Protein AF-A0AAV1K6T8-F1 (afdb_monomer)

Organism: NCBI:txid213953

Radius of gyration: 81.94 Å; Cα contacts (8 Å, |Δi|>4): 92; chains: 1; bounding box: 242×142×249 Å

pLDDT: mean 72.68, std 22.2, range [26.58, 96.88]

Sequence (950 aa):
MTSAAKLQKDKFYGSAPRLTPRPTATSAARAARNATNRSLTTPATQKSPSRTTSSLLKTKCEAHHNLLKSELTNDVNVNNLQKKHKSKLNAVEMRSLRKMCGVTMADRKRNEEIRNMAGLKDDLITKIDKGVLRWFGHVERMSEDRMVKKIYSAKVNIKRCRESDRKKSEPSSRVSSRPQTPKSLQSGLSRTPRIPSRPSTPANLSQKITTTPSRPNTPHRSSLPRPKNPTALKSSPRNQTLLENNKSSKDSNNDPEDIATIYSTKQREFHHMKKELDMKQQAILEMFNNLQRLQDRMAKEGISGKGEGISKQELVILNVTDWAAEEVSQLCYNAQPSVEGAGEIINTMMPIDENIISQWDAKVSNLSENYADLCLQAFTARQEIIDWVKDIIAKQDAINEEDLTRITAYNTQGLELCDLLRELKNRADESVHGISLLLKKACQERGLLISVGESLVKELARLRQDIELHSAVTKEFNAISAAESETAKALEDTRRELEEERISKATMKEKLATTELQLRQARTRINKMDRQLREAEASITSLTVTVKSLEDQSRQKEVQLEARARKLRESLKTGEMTNNQIMQQRDALENELSKLREQLERNMIENKTTIQDLNNQLRDLKSALEAERKKTQEEMELKNMFEESYRDSLNTIEELKTQIVELEKNKPNPDLPTEREMDLRAELIATKDTLRITEEEVISCKREKVRFLETLTKIAESENKMSMQQKLAAELLNKEEIMSKMQTQIRELNKSIKLNEQKVIEYEHYIRALQTYGQYSSNSQEESNGATYQDLQQEIMQLRMGLLEAVHKNEELSELLMQKEQQLEQQDKTSRAQARVIKVREELINMLKNKESEQSRELTSLQQDLEQRMRIVDEVNKQIAAKADEIQELFSTLENKQQQIHRLEKIVLALEEQQRRAQAQRTRHEEKIAALEHELAAGGNRRDRKFLFF

Solvent-accessible surface area (backbone atoms only — not comparable to full-atom values): 57962 Å² total; per-residue (Å²): 132,81,89,82,85,88,80,91,80,92,87,80,87,83,89,88,86,88,86,84,87,83,83,86,80,85,82,91,79,81,86,86,83,85,88,79,88,89,82,90,87,86,89,84,88,85,88,85,77,89,77,57,70,66,58,62,50,18,55,50,44,49,52,53,54,50,50,53,47,54,59,64,53,72,83,41,78,70,92,68,71,46,72,72,52,52,54,50,50,51,55,52,51,51,51,51,50,26,64,74,68,74,47,66,79,86,72,68,71,52,72,66,60,51,32,54,67,33,61,47,90,65,52,74,65,57,59,44,53,59,44,52,52,50,51,50,58,46,48,71,71,44,58,71,84,42,66,72,38,46,60,70,68,52,82,75,87,74,88,70,87,77,85,78,83,87,78,88,80,85,89,80,84,87,84,89,88,85,88,85,83,90,86,90,83,89,86,80,91,88,89,87,81,85,89,86,87,90,90,91,85,89,88,87,88,83,89,89,88,87,88,88,91,87,86,88,88,85,82,89,81,90,82,87,86,89,88,88,85,82,91,92,86,90,84,88,90,88,91,87,77,90,85,87,85,88,86,86,79,86,82,91,80,93,72,88,68,55,64,60,55,52,49,58,46,53,50,49,51,49,55,49,54,48,55,52,46,53,53,51,50,52,52,50,51,52,50,48,54,52,50,52,61,46,52,58,45,37,62,74,71,65,61,74,82,88,63,87,90,77,75,90,73,78,92,75,86,82,89,65,90,89,56,52,73,66,55,54,51,44,52,67,64,60,73,71,75,63,80,82,49,58,64,55,59,60,71,69,59,75,78,84,53,67,66,61,53,51,56,50,50,59,60,54,64,53,49,65,52,58,52,50,52,54,52,49,50,56,50,47,57,50,48,53,54,53,53,53,54,48,51,43,66,72,68,68,62,77,90,47,73,68,54,53,52,50,52,51,51,52,51,51,52,55,49,52,54,52,50,53,52,50,50,54,47,51,58,47,52,53,51,54,49,53,53,51,52,52,53,50,51,55,52,51,56,52,50,53,54,48,55,52,51,52,51,52,53,53,50,60,50,47,59,50,51,53,52,54,52,52,60,48,59,64,60,66,69,75,75,82,82,88,80,88,86,71,88,76,66,45,68,59,54,49,51,50,51,52,48,54,45,48,52,52,49,49,54,48,51,50,51,48,53,52,52,51,51,51,50,53,52,48,51,59,49,50,60,50,50,60,47,55,49,52,56,46,52,55,50,49,56,53,47,53,54,54,50,51,54,49,49,53,54,46,53,54,50,50,55,52,51,52,54,50,51,51,54,49,51,54,54,46,53,54,48,52,55,52,51,52,51,52,47,54,51,50,54,52,51,51,54,50,52,47,53,51,49,59,49,51,52,49,52,50,52,52,52,50,49,52,54,51,51,52,56,47,53,52,50,53,53,48,53,51,52,52,49,52,51,50,50,55,46,53,54,48,53,54,49,50,56,50,53,49,55,50,46,54,53,49,50,54,51,50,53,52,49,53,53,50,55,54,53,59,73,72,53,89,68,91,93,62,87,55,70,75,62,51,52,60,51,48,56,60,46,54,61,51,50,55,55,52,47,59,58,49,47,67,55,44,60,67,50,49,69,57,51,55,62,62,52,63,75,68,65,81,80,76,91,70,74,64,70,62,60,55,54,60,56,55,56,51,54,56,52,51,54,53,52,54,51,51,58,47,52,55,52,54,50,54,51,54,49,52,59,48,55,54,48,49,55,51,49,50,50,51,50,52,49,52,52,49,52,49,52,48,62,73,73,69,70,82,93,76,98,70,82,49,74,68,54,52,54,48,48,54,50,50,54,52,48,55,50,51,54,52,49,53,55,50,50,54,50,49,53,52,48,53,54,47,52,54,52,49,54,52,50,49,55,50,50,59,50,50,52,54,54,50,51,54,50,52,54,50,51,51,54,50,52,50,49,55,58,47,54,52,49,53,51,52,52,53,51,52,52,50,52,52,51,49,55,51,50,55,51,51,51,51,53,53,50,55,50,51,51,54,49,49,53,51,49,53,53,49,49,54,48,51,55,52,50,56,53,50,52,54,51,52,54,50,50,52,51,51,49,52,51,53,48,57,48,47,51,54,49,50,53,48,48,53,49,50,51,50,50,50,63,60,47,59,75,62,74,80,65,97,77,79,85,135

Secondary structure (DSSP, 8-state):
----------------------------------------------------HHHHHHHHHHHHHHHHHHHHHHSS-GGG--HHHHHHHHHHHHHHHHHHHT--STT---HHHHHHHTT-SS-HHHHHHHHHHHHHHHHHTS-TTSHHHHHHH-------PPPPP------------------------------------------------------------------------------------------TTHHHHHHHHHHHHHHHHHHHHHHHHHHHHHHHHHHHHHHHHHHHTT----STT-------PPP-TT--HHHHHHHHHTT---GGGHHHHHHH-----HHHHHHHHHHHHTHHHHHHHHHHHHHHHHHHHHHHHHHHHHHTPPPPHHHHHHHHHHHHHHHHHHHHHHHHHHHHHHHHHHHHHHHHHHHHHHHHHHHHHHHHHHHHHHHHHHHHHHHHHHHHHTTS------TTTHHHHHHHHHHHHHHHHHHHHHHHHHHHHHHHHHHHHHHHHHHHHHHHHHHHHHHHHHHHHHHHHHHHHHHHHHHHHHHHHHHHHHHHHHHHHHHHHHHHHHHHHHHHHHHHHHHHHHHHHHHHHHHHHHHHHHHHHHHHHHHHHHHHHHHHHHHHHHHHHHHHHHHHHHHHHHHHHTSPPTTS--HHHHHHHHHHHHHHHHHHHHHHHHHHHHHHHHHHHHHHTTSSS---SHHHHHHHHHHHHHHHHHHHHHHHHHHHHHHHHHHHHHHHHHHHHHHHHHHHHHHHHHSS--SS----HHHHHHHHHHHHHHHHHHHHHHHHHHHHHHHHHHHHHHHHHHHHHHHHHHHHHHHHHHHHHHHHHHHHHHHHHHHHHHHHHHHHHHHHHHHHHHHHHHHHHHHHHHHHHHHHHHHHHHHHHHHHHHHHHHHHHHHHHHHHHHHHHHHHHHHHTTTS------

Structure (mmCIF, N/CA/C/O backbone):
data_AF-A0AAV1K6T8-F1
#
_entry.id   AF-A0AAV1K6T8-F1
#
loop_
_atom_site.group_PDB
_atom_site.id
_atom_site.type_symbol
_atom_site.label_atom_id
_atom_site.label_alt_id
_atom_site.label_comp_id
_atom_site.label_asym_id
_atom_site.label_entity_id
_atom_site.label_seq_id
_atom_site.pdbx_PDB_ins_code
_atom_site.Cartn_x
_atom_site.Cartn_y
_atom_site.Cartn_z
_atom_site.occupancy
_atom_site.B_iso_or_equiv
_atom_site.auth_seq_id
_atom_site.auth_comp_id
_atom_site.auth_asym_id
_atom_site.auth_atom_id
_atom_site.pdbx_PDB_model_num
ATOM 1 N N . MET A 1 1 ? -26.299 -53.902 -49.332 1.00 33.69 1 MET A N 1
ATOM 2 C CA . MET A 1 1 ? -25.891 -55.289 -49.641 1.00 33.69 1 MET A CA 1
ATOM 3 C C . MET A 1 1 ? -24.440 -55.229 -50.112 1.00 33.69 1 MET A C 1
ATOM 5 O O . MET A 1 1 ? -24.148 -54.388 -50.948 1.00 33.69 1 MET A O 1
ATOM 9 N N . THR A 1 2 ? -23.505 -55.697 -49.274 1.00 32.34 2 THR A N 1
ATOM 10 C CA . THR A 1 2 ? -22.773 -56.989 -49.409 1.00 32.34 2 THR A CA 1
ATOM 11 C C . THR A 1 2 ? -21.797 -56.984 -50.597 1.00 32.34 2 THR A C 1
ATOM 13 O O . THR A 1 2 ? -22.235 -56.809 -51.723 1.00 32.34 2 THR A O 1
ATOM 16 N N . SER A 1 3 ? -20.475 -56.984 -50.374 1.00 33.25 3 SER A N 1
ATOM 17 C CA . SER A 1 3 ? -19.604 -58.178 -50.187 1.00 33.25 3 SER A CA 1
ATOM 18 C C . SER A 1 3 ? -19.264 -58.909 -51.504 1.00 33.25 3 SER A C 1
ATOM 20 O O . SER A 1 3 ? -20.110 -58.961 -52.382 1.00 33.25 3 SER A O 1
ATOM 22 N N . ALA A 1 4 ? -18.116 -59.576 -51.698 1.00 34.06 4 ALA A N 1
ATOM 23 C CA . ALA A 1 4 ? -16.776 -59.466 -51.092 1.00 34.06 4 ALA A CA 1
ATOM 24 C C . ALA A 1 4 ? -15.768 -60.381 -51.841 1.00 34.06 4 ALA A C 1
ATOM 26 O O . ALA A 1 4 ? -16.099 -61.530 -52.101 1.00 34.06 4 ALA A O 1
ATOM 27 N N . ALA A 1 5 ? -14.518 -59.916 -52.010 1.00 36.12 5 ALA A N 1
ATOM 28 C CA . ALA A 1 5 ? -13.264 -60.703 -52.101 1.00 36.12 5 ALA A CA 1
ATOM 29 C C . ALA A 1 5 ? -13.029 -61.753 -53.233 1.00 36.12 5 ALA A C 1
ATOM 31 O O . ALA A 1 5 ? -13.951 -62.270 -53.845 1.00 36.12 5 ALA A O 1
ATOM 32 N N . LYS A 1 6 ? -11.737 -62.139 -53.372 1.00 33.84 6 LYS A N 1
ATOM 33 C CA . LYS A 1 6 ? -11.164 -63.324 -54.078 1.00 33.84 6 LYS A CA 1
ATOM 34 C C . LYS A 1 6 ? -11.224 -63.345 -55.628 1.00 33.84 6 LYS A C 1
ATOM 36 O O . LYS A 1 6 ? -12.128 -62.771 -56.207 1.00 33.84 6 LYS A O 1
ATOM 41 N N . LEU A 1 7 ? -10.335 -64.042 -56.364 1.00 31.73 7 LEU A N 1
ATOM 42 C CA . LEU A 1 7 ? -8.895 -64.403 -56.215 1.00 31.73 7 LEU A CA 1
ATOM 43 C C . LEU A 1 7 ? -8.405 -65.056 -57.549 1.00 31.73 7 LEU A C 1
ATOM 45 O O . LEU A 1 7 ? -9.249 -65.573 -58.270 1.00 31.73 7 LEU A O 1
ATOM 49 N N . GLN A 1 8 ? -7.079 -65.193 -57.777 1.00 31.39 8 GLN A N 1
ATOM 50 C CA . GLN A 1 8 ? -6.443 -66.182 -58.707 1.00 31.39 8 GLN A CA 1
ATOM 51 C C . GLN A 1 8 ? -6.692 -65.989 -60.245 1.00 31.39 8 GLN A C 1
ATOM 53 O O . GLN A 1 8 ? -7.583 -65.238 -60.614 1.00 31.39 8 GLN A O 1
ATOM 58 N N . LYS A 1 9 ? -5.938 -66.561 -61.220 1.00 31.61 9 LYS A N 1
ATOM 59 C CA . LYS A 1 9 ? -4.677 -67.366 -61.263 1.00 31.61 9 LYS A CA 1
ATOM 60 C C . LYS A 1 9 ? -4.047 -67.416 -62.686 1.00 31.61 9 LYS A C 1
ATOM 62 O O . LYS A 1 9 ? -4.767 -67.146 -63.635 1.00 31.61 9 LYS A O 1
ATOM 67 N N . ASP A 1 10 ? -2.819 -67.976 -62.793 1.00 30.14 10 ASP A N 1
ATOM 68 C CA . ASP A 1 10 ? -2.272 -68.758 -63.949 1.00 30.14 10 ASP A CA 1
ATOM 69 C C . ASP A 1 10 ? -2.096 -68.000 -65.310 1.00 30.14 10 ASP A C 1
ATOM 71 O O . ASP A 1 10 ? -2.603 -66.895 -65.441 1.00 30.14 10 ASP A O 1
ATOM 75 N N . LYS A 1 11 ? -1.397 -68.418 -66.397 1.00 31.81 11 LYS A N 1
ATOM 76 C CA . LYS A 1 11 ? -0.429 -69.479 -66.852 1.00 31.81 11 LYS A CA 1
ATOM 77 C C . LYS A 1 11 ? 0.080 -69.040 -68.275 1.00 31.81 11 LYS A C 1
ATOM 79 O O . LYS A 1 11 ? -0.579 -68.192 -68.860 1.00 31.81 11 LYS A O 1
ATOM 84 N N . PHE A 1 12 ? 1.099 -69.568 -68.985 1.00 26.89 12 PHE A N 1
ATOM 85 C CA . PHE A 1 12 ? 2.401 -70.242 -68.732 1.00 26.89 12 PHE A CA 1
ATOM 86 C C . PHE A 1 12 ? 3.162 -70.401 -70.094 1.00 26.89 12 PHE A C 1
ATOM 88 O O . PHE A 1 12 ? 2.531 -70.224 -71.130 1.00 26.89 12 PHE A O 1
ATOM 95 N N . TYR A 1 13 ? 4.440 -70.838 -70.103 1.00 30.72 13 TYR A N 1
ATOM 96 C CA . TYR A 1 13 ? 5.277 -71.188 -71.296 1.00 30.72 13 TYR A CA 1
ATOM 97 C C . TYR A 1 13 ? 5.663 -70.032 -72.272 1.00 30.72 13 TYR A C 1
ATOM 99 O O . TYR A 1 13 ? 4.991 -69.012 -72.325 1.00 30.72 13 TYR A O 1
ATOM 107 N N . GLY A 1 14 ? 6.758 -70.103 -73.057 1.00 28.94 14 GLY A N 1
ATOM 108 C CA . GLY A 1 14 ? 7.854 -71.089 -73.040 1.00 28.94 14 GLY A CA 1
ATOM 109 C C . GLY A 1 14 ? 9.008 -70.869 -74.057 1.00 28.94 14 GLY A C 1
ATOM 110 O O . GLY A 1 14 ? 8.770 -70.699 -75.243 1.00 28.94 14 GLY A O 1
ATOM 111 N N . SER A 1 15 ? 10.250 -71.000 -73.557 1.00 27.38 15 SER A N 1
ATOM 112 C CA . SER A 1 15 ? 11.452 -71.637 -74.166 1.00 27.38 15 SER A CA 1
ATOM 113 C C . SER A 1 15 ? 12.155 -71.169 -75.470 1.00 27.38 15 SER A C 1
ATOM 115 O O . SER A 1 15 ? 11.541 -71.020 -76.516 1.00 27.38 15 SER A O 1
ATOM 117 N N . ALA A 1 16 ? 13.500 -71.261 -75.397 1.00 31.67 16 ALA A N 1
ATOM 118 C CA . ALA A 1 16 ? 14.496 -71.585 -76.449 1.00 31.67 16 ALA A CA 1
ATOM 119 C C . ALA A 1 16 ? 15.216 -70.429 -77.220 1.00 31.67 16 ALA A C 1
ATOM 121 O O . ALA A 1 16 ? 14.654 -69.346 -77.345 1.00 31.67 16 ALA A O 1
ATOM 122 N N . PRO A 1 17 ? 16.514 -70.601 -77.615 1.00 53.78 17 PRO A N 1
ATOM 123 C CA . PRO A 1 17 ? 17.501 -69.508 -77.477 1.00 53.78 17 PRO A CA 1
ATOM 124 C C . PRO A 1 17 ? 18.569 -69.391 -78.613 1.00 53.78 17 PRO A C 1
ATOM 126 O O . PRO A 1 17 ? 18.395 -69.932 -79.699 1.00 53.78 17 PRO A O 1
ATOM 129 N N . ARG A 1 18 ? 19.733 -68.782 -78.279 1.00 29.05 18 ARG A N 1
ATOM 130 C CA . ARG A 1 18 ? 20.949 -68.481 -79.091 1.00 29.05 18 ARG A CA 1
ATOM 131 C C . ARG A 1 18 ? 20.810 -67.233 -79.991 1.00 29.05 18 ARG A C 1
ATOM 133 O O . ARG A 1 18 ? 19.710 -66.878 -80.377 1.00 29.05 18 ARG A O 1
ATOM 140 N N . LEU A 1 19 ? 21.880 -66.487 -80.308 1.00 30.19 19 LEU A N 1
ATOM 141 C CA . LEU A 1 19 ? 23.332 -66.724 -80.143 1.00 30.19 19 LEU A CA 1
ATOM 142 C C . LEU A 1 19 ? 24.037 -65.707 -79.215 1.00 30.19 19 LEU A C 1
ATOM 144 O O . LEU A 1 19 ? 23.545 -64.610 -78.975 1.00 30.19 19 LEU A O 1
ATOM 148 N N . THR A 1 20 ? 25.225 -66.080 -78.729 1.00 34.84 20 THR A N 1
ATOM 149 C CA . THR A 1 20 ? 26.235 -65.188 -78.118 1.00 34.84 20 THR A CA 1
ATOM 150 C C . THR A 1 20 ? 27.368 -64.920 -79.131 1.00 34.84 20 THR A C 1
ATOM 152 O O . THR A 1 20 ? 27.443 -65.634 -80.134 1.00 34.84 20 THR A O 1
ATOM 155 N N . PRO A 1 21 ? 28.244 -63.914 -78.913 1.00 35.31 21 PRO A N 1
ATOM 156 C CA . PRO A 1 21 ? 29.447 -64.194 -78.118 1.00 35.31 21 PRO A CA 1
ATOM 157 C C . PRO A 1 21 ? 29.706 -63.239 -76.936 1.00 35.31 21 PRO A C 1
ATOM 159 O O . PRO A 1 21 ? 29.598 -62.020 -77.014 1.00 35.31 21 PRO A O 1
ATOM 162 N N . ARG A 1 22 ? 30.144 -63.864 -75.844 1.00 31.06 22 ARG A N 1
ATOM 163 C CA . ARG A 1 22 ? 31.011 -63.350 -74.759 1.00 31.06 22 ARG A CA 1
ATOM 164 C C . ARG A 1 22 ? 32.445 -63.910 -75.086 1.00 31.06 22 ARG A C 1
ATOM 166 O O . ARG A 1 22 ? 32.530 -64.608 -76.099 1.00 31.06 22 ARG A O 1
ATOM 173 N N . PRO A 1 23 ? 33.533 -63.793 -74.280 1.00 46.69 23 PRO A N 1
ATOM 174 C CA . PRO A 1 23 ? 33.729 -63.036 -73.037 1.00 46.69 23 PRO A CA 1
ATOM 175 C C . PRO A 1 23 ? 35.137 -62.386 -72.809 1.00 46.69 23 PRO A C 1
ATOM 177 O O . PRO A 1 23 ? 36.104 -6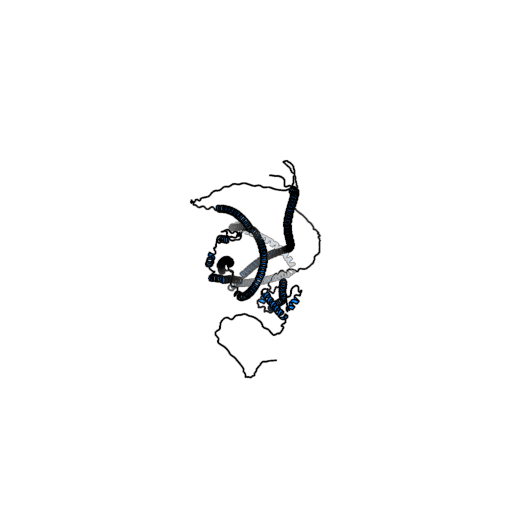2.660 -73.501 1.00 46.69 23 PRO A O 1
ATOM 180 N N . THR A 1 24 ? 35.225 -61.583 -71.737 1.00 32.12 24 THR A N 1
ATOM 181 C CA . THR A 1 24 ? 36.321 -61.462 -70.730 1.00 32.12 24 THR A CA 1
ATOM 182 C C . THR A 1 24 ? 37.824 -61.507 -71.069 1.00 32.12 24 THR A C 1
ATOM 184 O O . THR A 1 24 ? 38.355 -62.535 -71.475 1.00 32.12 24 THR A O 1
ATOM 187 N N . ALA A 1 25 ? 38.527 -60.542 -70.465 1.00 27.98 25 ALA A N 1
ATOM 188 C CA . ALA A 1 25 ? 39.400 -60.762 -69.293 1.00 27.98 25 ALA A CA 1
ATOM 189 C C . ALA A 1 25 ? 38.928 -59.764 -68.192 1.00 27.98 25 ALA A C 1
ATOM 191 O O . ALA A 1 25 ? 38.557 -58.652 -68.558 1.00 27.98 25 ALA A O 1
ATOM 192 N N . THR A 1 26 ? 38.754 -60.014 -66.881 1.00 30.78 26 THR A N 1
ATOM 193 C CA . THR A 1 26 ? 39.151 -61.075 -65.916 1.00 30.78 26 THR A CA 1
ATOM 194 C C . THR A 1 26 ? 40.667 -61.206 -65.735 1.00 30.78 26 THR A C 1
ATOM 196 O O . THR A 1 26 ? 41.338 -61.533 -66.698 1.00 30.78 26 THR A O 1
ATOM 199 N N . SER A 1 27 ? 41.296 -61.000 -64.568 1.00 29.16 27 SER A N 1
ATOM 200 C CA . SER A 1 27 ? 40.836 -60.817 -63.170 1.00 29.16 27 SER A CA 1
ATOM 201 C C . SER A 1 27 ? 41.432 -59.525 -62.577 1.00 29.16 27 SER A C 1
ATOM 203 O O . SER A 1 27 ? 42.572 -59.196 -62.865 1.00 29.16 27 SER A O 1
ATOM 205 N N . ALA A 1 28 ? 40.699 -58.674 -61.856 1.00 28.00 28 ALA A N 1
ATOM 206 C CA . ALA A 1 28 ? 40.155 -58.852 -60.502 1.00 28.00 28 ALA A CA 1
ATOM 207 C C . ALA A 1 28 ? 41.203 -58.837 -59.365 1.00 28.00 28 ALA A C 1
ATOM 209 O O . ALA A 1 28 ? 41.829 -59.850 -59.068 1.00 28.00 28 ALA A O 1
ATOM 210 N N . ALA A 1 29 ? 41.256 -57.717 -58.632 1.00 28.53 29 ALA A N 1
ATOM 211 C CA . ALA A 1 29 ? 41.551 -57.688 -57.199 1.00 28.53 29 ALA A CA 1
ATOM 212 C C . ALA A 1 29 ? 40.879 -56.465 -56.534 1.00 28.53 29 ALA A C 1
ATOM 214 O O . ALA A 1 29 ? 41.073 -55.342 -56.979 1.00 28.53 29 ALA A O 1
ATOM 215 N N . ARG A 1 30 ? 40.082 -56.724 -55.482 1.00 35.84 30 ARG A N 1
ATOM 216 C CA . ARG A 1 30 ? 39.832 -55.890 -54.276 1.00 35.84 30 ARG A CA 1
ATOM 217 C C . ARG A 1 30 ? 39.881 -54.354 -54.466 1.00 35.84 30 ARG A C 1
ATOM 219 O O . ARG A 1 30 ? 40.951 -53.781 -54.585 1.00 35.84 30 ARG A O 1
ATOM 226 N N . ALA A 1 31 ? 38.777 -53.598 -54.454 1.00 29.30 31 ALA A N 1
ATOM 227 C CA . ALA A 1 31 ? 37.771 -53.481 -53.380 1.00 29.30 31 ALA A CA 1
ATOM 228 C C . ALA A 1 31 ? 38.412 -53.427 -51.969 1.00 29.30 31 ALA A C 1
ATOM 230 O O . ALA A 1 31 ? 38.907 -54.443 -51.496 1.00 29.30 31 ALA A O 1
ATOM 231 N N . ALA A 1 32 ? 38.420 -52.311 -51.231 1.00 28.00 32 ALA A N 1
ATOM 232 C CA . ALA A 1 32 ? 37.786 -51.004 -51.454 1.00 28.00 32 ALA A CA 1
ATOM 233 C C . ALA A 1 32 ? 38.664 -49.864 -50.875 1.00 28.00 32 ALA A C 1
ATOM 235 O O . ALA A 1 32 ? 39.631 -50.131 -50.167 1.00 28.00 32 ALA A O 1
ATOM 236 N N . ARG A 1 33 ? 38.356 -48.583 -51.122 1.00 29.89 33 ARG A N 1
ATOM 237 C CA . ARG A 1 33 ? 37.418 -47.814 -50.274 1.00 29.89 33 ARG A CA 1
ATOM 238 C C . ARG A 1 33 ? 36.948 -46.500 -50.925 1.00 29.89 33 ARG A C 1
ATOM 240 O O . ARG A 1 33 ? 37.608 -45.959 -51.799 1.00 29.89 33 ARG A O 1
ATOM 247 N N . ASN A 1 34 ? 35.843 -45.980 -50.383 1.00 33.34 34 ASN A N 1
ATOM 248 C CA . ASN A 1 34 ? 35.371 -44.590 -50.454 1.00 33.34 34 ASN A CA 1
ATOM 249 C C . ASN A 1 34 ? 35.002 -44.029 -51.839 1.00 33.34 34 ASN A C 1
ATOM 251 O O . ASN A 1 34 ? 35.650 -43.134 -52.371 1.00 33.34 34 ASN A O 1
ATOM 255 N N . ALA A 1 35 ? 33.844 -44.460 -52.342 1.00 28.20 35 ALA A N 1
ATOM 256 C CA . ALA A 1 35 ? 33.041 -43.626 -53.230 1.00 28.20 35 ALA A CA 1
ATOM 257 C C . ALA A 1 35 ? 32.171 -42.656 -52.407 1.00 28.20 35 ALA A C 1
ATOM 259 O O . ALA A 1 35 ? 31.384 -43.118 -51.584 1.00 28.20 35 ALA A O 1
ATOM 260 N N . THR A 1 36 ? 32.231 -41.350 -52.692 1.00 33.38 36 THR A N 1
ATOM 261 C CA . THR A 1 36 ? 31.163 -40.384 -52.353 1.00 33.38 36 THR A CA 1
ATOM 262 C C . THR A 1 36 ? 31.223 -39.125 -53.234 1.00 33.38 36 THR A C 1
ATOM 264 O O . THR A 1 36 ? 31.880 -38.156 -52.874 1.00 33.38 36 THR A O 1
ATOM 267 N N . ASN A 1 37 ? 30.388 -39.084 -54.288 1.00 33.69 37 ASN A N 1
ATOM 268 C CA . ASN A 1 37 ? 29.867 -37.857 -54.938 1.00 33.69 37 ASN A CA 1
ATOM 269 C C . ASN A 1 37 ? 30.894 -36.976 -55.729 1.00 33.69 37 ASN A C 1
ATOM 271 O O . ASN A 1 37 ? 32.082 -37.006 -55.454 1.00 33.69 37 ASN A O 1
ATOM 275 N N . ARG A 1 38 ? 30.530 -36.156 -56.739 1.00 31.17 38 ARG A N 1
ATOM 276 C CA . ARG A 1 38 ? 29.201 -35.754 -57.269 1.00 31.17 38 ARG A CA 1
ATOM 277 C C . ARG A 1 38 ? 29.279 -35.155 -58.698 1.00 31.17 38 ARG A C 1
ATOM 279 O O . ARG A 1 38 ? 29.977 -34.165 -58.887 1.00 31.17 38 ARG A O 1
ATOM 286 N N . SER A 1 39 ? 28.450 -35.628 -59.633 1.00 27.92 39 SER A N 1
ATOM 287 C CA . SER A 1 39 ? 27.994 -34.918 -60.859 1.00 27.92 39 SER A CA 1
ATOM 288 C C . SER A 1 39 ? 26.869 -35.758 -61.520 1.00 27.92 39 SER A C 1
ATOM 290 O O . SER A 1 39 ? 26.945 -36.979 -61.455 1.00 27.92 39 SER A O 1
ATOM 292 N N . LEU A 1 40 ? 25.701 -35.285 -62.001 1.00 31.39 40 LEU A N 1
ATOM 293 C CA . LEU A 1 40 ? 25.252 -34.052 -62.695 1.00 31.39 40 LEU A CA 1
ATOM 294 C C . LEU A 1 40 ? 25.790 -33.967 -64.141 1.00 31.39 40 LEU A C 1
ATOM 296 O O . LEU A 1 40 ? 26.996 -33.893 -64.303 1.00 31.39 40 LEU A O 1
ATOM 300 N N . THR A 1 41 ? 25.003 -33.939 -65.233 1.00 28.36 41 THR A N 1
ATOM 301 C CA . THR A 1 41 ? 23.528 -33.931 -65.485 1.00 28.36 41 THR A CA 1
ATOM 302 C C . THR A 1 41 ? 23.231 -34.692 -66.815 1.00 28.36 41 THR A C 1
ATOM 304 O O . THR A 1 41 ? 24.183 -35.162 -67.422 1.00 28.36 41 THR A O 1
ATOM 307 N N . THR A 1 42 ? 22.020 -34.919 -67.362 1.00 29.06 42 THR A N 1
ATOM 308 C CA . THR A 1 42 ? 20.617 -34.475 -67.127 1.00 29.06 42 THR A CA 1
ATOM 309 C C . THR A 1 42 ? 19.625 -35.654 -67.319 1.00 29.06 42 THR A C 1
ATOM 311 O O . THR A 1 42 ? 20.010 -36.673 -67.891 1.00 29.06 42 THR A O 1
ATOM 314 N N . PRO A 1 43 ? 18.342 -35.532 -66.908 1.00 39.44 43 PRO A N 1
ATOM 315 C CA . PRO A 1 43 ? 17.247 -36.403 -67.350 1.00 39.44 43 PRO A CA 1
ATOM 316 C C . PRO A 1 43 ? 16.286 -35.710 -68.340 1.00 39.44 43 PRO A C 1
ATOM 318 O O . PRO A 1 43 ? 16.080 -34.497 -68.284 1.00 39.44 43 PRO A O 1
ATOM 321 N N . ALA A 1 44 ? 15.611 -36.500 -69.178 1.00 32.97 44 ALA A N 1
ATOM 322 C CA . ALA A 1 44 ? 14.542 -36.044 -70.068 1.00 32.97 44 ALA A CA 1
ATOM 323 C C . ALA A 1 44 ? 13.263 -36.896 -69.924 1.00 32.97 44 ALA A C 1
ATOM 325 O O . ALA A 1 44 ? 13.298 -38.008 -69.400 1.00 32.97 44 ALA A O 1
ATOM 326 N N . THR A 1 45 ? 12.175 -36.398 -70.526 1.00 33.78 45 THR A N 1
ATOM 327 C CA . THR A 1 45 ? 10.895 -37.072 -70.850 1.00 33.78 45 THR A CA 1
ATOM 328 C C . THR A 1 45 ? 9.734 -37.070 -69.830 1.00 33.78 45 THR A C 1
ATOM 330 O O . THR A 1 45 ? 9.905 -37.046 -68.619 1.00 33.78 45 THR A O 1
ATOM 333 N N . GLN A 1 46 ? 8.536 -37.135 -70.435 1.00 32.75 46 GLN A N 1
ATOM 334 C CA . GLN A 1 46 ? 7.188 -37.451 -69.928 1.00 32.75 46 GLN A CA 1
ATOM 335 C C . GLN A 1 46 ? 6.398 -36.403 -69.106 1.00 32.75 46 GLN A C 1
ATOM 337 O O . GLN A 1 46 ? 6.755 -35.973 -68.015 1.00 32.75 46 GLN A O 1
ATOM 342 N N . LYS A 1 47 ? 5.233 -36.044 -69.672 1.00 35.84 47 LYS A N 1
ATOM 343 C CA . LYS A 1 47 ? 4.126 -35.288 -69.059 1.00 35.84 47 LYS A CA 1
ATOM 344 C C . LYS A 1 47 ? 3.179 -36.305 -68.411 1.00 35.84 47 LYS A C 1
ATOM 346 O O . LYS A 1 47 ? 2.822 -37.273 -69.077 1.00 35.84 47 LYS A O 1
ATOM 351 N N . SER A 1 48 ? 2.674 -36.099 -67.195 1.00 26.88 48 SER A N 1
ATOM 352 C CA . SER A 1 48 ? 1.327 -35.543 -66.909 1.00 26.88 48 SER A CA 1
ATOM 353 C C . SER A 1 48 ? 0.989 -35.777 -65.417 1.00 26.88 48 SER A C 1
ATOM 355 O O . SER A 1 48 ? 1.646 -36.621 -64.809 1.00 26.88 48 SER A O 1
ATOM 357 N N . PRO A 1 49 ? -0.047 -35.150 -64.815 1.00 39.59 49 PRO A N 1
ATOM 358 C CA . PRO A 1 49 ? -0.918 -34.087 -65.321 1.00 39.59 49 PRO A CA 1
ATOM 359 C C . PRO A 1 49 ? -0.720 -32.743 -64.584 1.00 39.59 49 PRO A C 1
ATOM 361 O O . PRO A 1 49 ? -0.072 -32.651 -63.541 1.00 39.59 49 PRO A O 1
ATOM 364 N N . SER A 1 50 ? -1.333 -31.676 -65.098 1.00 41.62 50 SER A N 1
ATOM 365 C CA . SER A 1 50 ? -1.280 -30.335 -64.504 1.00 41.62 50 SER A CA 1
ATOM 366 C C . SER A 1 50 ? -2.116 -30.221 -63.220 1.00 41.62 50 SER A C 1
ATOM 368 O O . SER A 1 50 ? -3.303 -29.893 -63.271 1.00 41.62 50 SER A O 1
ATOM 370 N N . ARG A 1 51 ? -1.502 -30.420 -62.046 1.00 35.06 51 ARG A N 1
ATOM 371 C CA . ARG A 1 51 ? -2.125 -30.038 -60.766 1.00 35.06 51 ARG A CA 1
ATOM 372 C C . ARG A 1 51 ? -2.117 -28.510 -60.649 1.00 35.06 51 ARG A C 1
ATOM 374 O O . ARG A 1 51 ? -1.059 -27.904 -60.494 1.00 35.06 51 ARG A O 1
ATOM 381 N N . THR A 1 52 ? -3.288 -27.892 -60.780 1.00 39.75 52 THR A N 1
ATOM 382 C CA . THR A 1 52 ? -3.458 -26.440 -60.944 1.00 39.75 52 THR A CA 1
ATOM 383 C C . THR A 1 52 ? -2.762 -25.653 -59.832 1.00 39.75 52 THR A C 1
ATOM 385 O O . THR A 1 52 ? -3.041 -25.864 -58.653 1.00 39.75 52 THR A O 1
ATOM 388 N N . THR A 1 53 ? -1.900 -24.693 -60.183 1.00 52.59 53 THR A N 1
ATOM 389 C CA . THR A 1 53 ? -1.097 -23.905 -59.220 1.00 52.59 53 THR A CA 1
ATOM 390 C C . THR A 1 53 ? -1.943 -23.230 -58.131 1.00 52.59 53 THR A C 1
ATOM 392 O O . THR A 1 53 ? -1.514 -23.137 -56.979 1.00 52.59 53 THR A O 1
ATOM 395 N N . SER A 1 54 ? -3.185 -22.856 -58.463 1.00 55.78 54 SER A N 1
ATOM 396 C CA . SER A 1 54 ? -4.197 -22.355 -57.524 1.00 55.78 54 SER A CA 1
ATOM 397 C C . SER A 1 54 ? -4.461 -23.290 -56.333 1.00 55.78 54 SER A C 1
ATOM 399 O O . SER A 1 54 ? -4.581 -22.805 -55.208 1.00 55.78 54 SER A O 1
ATOM 401 N N . SER A 1 55 ? -4.537 -24.615 -56.528 1.00 59.97 55 SER A N 1
ATOM 402 C CA . SER A 1 55 ? -4.875 -25.533 -55.428 1.00 59.97 55 SER A CA 1
ATOM 403 C C . SER A 1 55 ? -3.739 -25.631 -54.411 1.00 59.97 55 SER A C 1
ATOM 405 O O . SER A 1 55 ? -3.989 -25.616 -53.210 1.00 59.97 55 SER A O 1
ATOM 407 N N . LEU A 1 56 ? -2.488 -25.669 -54.882 1.00 70.56 56 LEU A N 1
ATOM 408 C CA . LEU A 1 56 ? -1.311 -25.752 -54.015 1.00 70.56 56 LEU A CA 1
ATOM 409 C C . LEU A 1 56 ? -1.142 -24.484 -53.161 1.00 70.56 56 LEU A C 1
ATOM 411 O O . LEU A 1 56 ? -0.746 -24.576 -52.000 1.00 70.56 56 LEU A O 1
ATOM 415 N N . LEU A 1 57 ? -1.459 -23.310 -53.719 1.00 74.56 57 LEU A N 1
ATOM 416 C CA . LEU A 1 57 ? -1.403 -22.042 -52.990 1.00 74.56 57 LEU A CA 1
ATOM 417 C C . LEU A 1 57 ? -2.488 -21.980 -51.902 1.00 74.56 57 LEU A C 1
ATOM 419 O O . LEU A 1 57 ? -2.172 -21.641 -50.765 1.00 74.56 57 LEU A O 1
ATOM 423 N N . LYS A 1 58 ? -3.718 -22.420 -52.206 1.00 77.69 58 LYS A N 1
ATOM 424 C CA . LYS A 1 58 ? -4.811 -22.532 -51.221 1.00 77.69 58 LYS A CA 1
ATOM 425 C C . LYS A 1 58 ? -4.451 -23.454 -50.053 1.00 77.69 58 LYS A C 1
ATOM 427 O O . LYS A 1 58 ? -4.532 -23.031 -48.904 1.00 77.69 58 LYS A O 1
ATOM 432 N N . THR A 1 59 ? -3.955 -24.667 -50.322 1.00 77.94 59 THR A N 1
ATOM 433 C CA . THR A 1 59 ? -3.527 -25.599 -49.258 1.00 77.94 59 THR A CA 1
ATOM 434 C C . THR A 1 59 ? -2.402 -25.015 -48.393 1.00 77.94 59 THR A C 1
ATOM 436 O O . THR A 1 59 ? -2.420 -25.180 -47.175 1.00 77.94 59 THR A O 1
ATOM 439 N N . LYS A 1 60 ? -1.444 -24.285 -48.987 1.00 78.00 60 LYS A N 1
ATOM 440 C CA . LYS A 1 60 ? -0.386 -23.592 -48.229 1.00 78.00 60 LYS A CA 1
ATOM 441 C C . LYS A 1 60 ? -0.944 -22.473 -47.346 1.00 78.00 60 LYS A C 1
ATOM 443 O O . LYS A 1 60 ? -0.565 -22.390 -46.180 1.00 78.00 60 LYS A O 1
ATOM 448 N N . CYS A 1 61 ? -1.837 -21.633 -47.872 1.00 80.75 61 CYS A N 1
ATOM 449 C CA . CYS A 1 61 ? -2.485 -20.569 -47.102 1.00 80.75 61 CYS A CA 1
ATOM 450 C C . CYS A 1 61 ? -3.319 -21.118 -45.940 1.00 80.75 61 CYS A C 1
ATOM 452 O O . CYS A 1 61 ? -3.240 -20.579 -44.839 1.00 80.75 61 CYS A O 1
ATOM 454 N N . GLU A 1 62 ? -4.068 -22.202 -46.148 1.00 79.19 62 GLU A N 1
ATOM 455 C CA . GLU A 1 62 ? -4.858 -22.832 -45.089 1.00 79.19 62 GLU A CA 1
ATOM 456 C C . GLU A 1 62 ? -3.980 -23.453 -43.993 1.00 79.19 62 GLU A C 1
ATOM 458 O O . GLU A 1 62 ? -4.233 -23.217 -42.811 1.00 79.19 62 GLU A O 1
ATOM 463 N N . ALA A 1 63 ? -2.899 -24.152 -44.358 1.00 79.25 63 ALA A N 1
ATOM 464 C CA . ALA A 1 63 ? -1.936 -24.683 -43.391 1.00 79.25 63 ALA A CA 1
ATOM 465 C C . ALA A 1 63 ? -1.277 -23.568 -42.555 1.00 79.25 63 ALA A C 1
ATOM 467 O O . ALA A 1 63 ? -1.278 -23.638 -41.328 1.00 79.25 63 ALA A O 1
ATOM 468 N N . HIS A 1 64 ? -0.789 -22.499 -43.196 1.00 78.81 64 HIS A N 1
ATOM 469 C CA . HIS A 1 64 ? -0.169 -21.357 -42.510 1.00 78.81 64 HIS A CA 1
ATOM 470 C C . HIS A 1 64 ? -1.163 -20.593 -41.618 1.00 78.81 64 HIS A C 1
ATOM 472 O O . HIS A 1 64 ? -0.807 -20.119 -40.541 1.00 78.81 64 HIS A O 1
ATOM 478 N N . HIS A 1 65 ? -2.416 -20.452 -42.047 1.00 80.69 65 HIS A N 1
ATOM 479 C CA . HIS A 1 65 ? -3.465 -19.812 -41.253 1.00 80.69 65 HIS A CA 1
ATOM 480 C C . HIS A 1 65 ? -3.874 -20.676 -40.045 1.00 80.69 65 HIS A C 1
ATOM 482 O O . HIS A 1 65 ? -4.178 -20.138 -38.981 1.00 80.69 65 HIS A O 1
ATOM 488 N N . ASN A 1 66 ? -3.858 -22.006 -40.174 1.00 78.88 66 ASN A N 1
ATOM 489 C CA . ASN A 1 66 ? -4.110 -22.907 -39.050 1.00 78.88 66 ASN A CA 1
ATOM 490 C C . ASN A 1 66 ? -2.918 -22.948 -38.068 1.00 78.88 66 ASN A C 1
ATOM 492 O O . ASN A 1 66 ? -3.160 -22.971 -36.865 1.00 78.88 66 ASN A O 1
ATOM 496 N N . LEU A 1 67 ? -1.669 -22.856 -38.550 1.00 79.44 67 LEU A N 1
ATOM 497 C CA . LEU A 1 67 ? -0.470 -22.715 -37.706 1.00 79.44 67 LEU A CA 1
ATOM 498 C C . LEU A 1 67 ? -0.498 -21.412 -36.887 1.00 79.44 67 LEU A C 1
ATOM 500 O O . LEU A 1 67 ? -0.407 -21.462 -35.659 1.00 79.44 67 LEU A O 1
ATOM 504 N N . LEU A 1 68 ? -0.759 -20.277 -37.553 1.00 74.88 68 LEU A N 1
ATOM 505 C CA . LEU A 1 68 ? -1.009 -18.983 -36.901 1.00 74.88 68 LEU A CA 1
ATOM 506 C C . LEU A 1 68 ? -2.089 -19.093 -35.820 1.00 74.88 68 LEU A C 1
ATOM 508 O O . LEU A 1 68 ? -1.977 -18.467 -34.771 1.00 74.88 68 LEU A O 1
ATOM 512 N N . LYS A 1 69 ? -3.148 -19.880 -36.061 1.00 73.88 69 LYS A N 1
ATOM 513 C CA . LYS A 1 69 ? -4.197 -20.097 -35.063 1.00 73.88 69 LYS A CA 1
ATOM 514 C C . LYS A 1 69 ? -3.658 -20.813 -33.824 1.00 73.88 69 LYS A C 1
ATOM 516 O O . LYS A 1 69 ? -3.952 -20.351 -32.728 1.00 73.88 69 LYS A O 1
ATOM 521 N N . SER A 1 70 ? -2.911 -21.910 -33.971 1.00 72.38 70 SER A N 1
ATOM 522 C CA . SER A 1 70 ? -2.329 -22.625 -32.821 1.00 72.38 70 SER A CA 1
ATOM 523 C C . SER A 1 70 ? -1.394 -21.729 -32.008 1.00 72.38 70 SER A C 1
ATOM 525 O O . SER A 1 70 ? -1.603 -21.581 -30.811 1.00 72.38 70 SER A O 1
ATOM 527 N N . GLU A 1 71 ? -0.452 -21.041 -32.658 1.00 68.75 71 GLU A N 1
ATOM 528 C CA . GLU A 1 71 ? 0.479 -20.116 -31.993 1.00 68.75 71 GLU A CA 1
ATOM 529 C C . GLU A 1 71 ? -0.284 -19.033 -31.205 1.00 68.75 71 GLU A C 1
ATOM 531 O O . GLU A 1 71 ? -0.098 -18.870 -30.002 1.00 68.75 71 GLU A O 1
ATOM 536 N N . LEU A 1 72 ? -1.248 -18.362 -31.848 1.00 65.06 72 LEU A N 1
ATOM 537 C CA . LEU A 1 72 ? -2.032 -17.279 -31.240 1.00 65.06 72 LEU A CA 1
ATOM 538 C C . LEU A 1 72 ? -3.117 -17.744 -30.248 1.00 65.06 72 LEU A C 1
ATOM 540 O O . LEU A 1 72 ? -3.776 -16.893 -29.647 1.00 65.06 72 LEU A O 1
ATOM 544 N N . THR A 1 73 ? -3.336 -19.054 -30.074 1.00 62.50 73 THR A N 1
ATOM 545 C CA . THR A 1 73 ? -4.257 -19.601 -29.054 1.00 62.50 73 THR A CA 1
ATOM 546 C C . THR A 1 73 ? -3.553 -20.205 -27.844 1.00 62.50 73 THR A C 1
ATOM 548 O O . THR A 1 73 ? -4.215 -20.382 -26.825 1.00 62.50 73 THR A O 1
ATOM 551 N N . ASN A 1 74 ? -2.242 -20.451 -27.913 1.00 57.09 74 ASN A N 1
ATOM 552 C CA . ASN A 1 74 ? -1.472 -20.982 -26.788 1.00 57.09 74 ASN A CA 1
ATOM 553 C C . ASN A 1 74 ? -1.122 -19.888 -25.758 1.00 57.09 74 ASN A C 1
ATOM 555 O O . ASN A 1 74 ? -1.325 -20.090 -24.565 1.00 57.09 74 ASN A O 1
ATOM 559 N N . ASP A 1 75 ? -0.687 -18.707 -26.216 1.00 45.06 75 ASP A N 1
ATOM 560 C CA . ASP A 1 75 ? -0.182 -17.633 -25.334 1.00 45.06 75 ASP A CA 1
ATOM 561 C C . ASP A 1 75 ? -1.255 -16.625 -24.872 1.00 45.06 75 ASP A C 1
ATOM 563 O O . ASP A 1 75 ? -0.986 -15.722 -24.076 1.00 45.06 75 ASP A O 1
ATOM 567 N N . VAL A 1 76 ? -2.482 -16.714 -25.396 1.00 49.12 76 VAL A N 1
ATOM 568 C CA . VAL A 1 76 ? -3.526 -15.699 -25.183 1.00 49.12 76 VAL A CA 1
ATOM 569 C C . VAL A 1 76 ? -4.698 -16.283 -24.407 1.00 49.12 76 VAL A C 1
ATOM 571 O O . VAL A 1 76 ? -5.325 -17.243 -24.842 1.00 49.12 76 VAL A O 1
ATOM 574 N N . ASN A 1 77 ? -5.098 -15.621 -23.316 1.00 54.75 77 ASN A N 1
ATOM 575 C CA . ASN A 1 77 ? -6.382 -15.875 -22.657 1.00 54.75 77 ASN A CA 1
ATOM 576 C C . ASN A 1 77 ? -7.536 -15.419 -23.579 1.00 54.75 77 ASN A C 1
ATOM 578 O O . ASN A 1 77 ? -8.020 -14.283 -23.517 1.00 54.75 77 ASN A O 1
ATOM 582 N N . VAL A 1 78 ? -7.920 -16.316 -24.493 1.00 56.00 78 VAL A N 1
ATOM 583 C CA . VAL A 1 78 ? -8.768 -16.060 -25.673 1.00 56.00 78 VAL A CA 1
ATOM 584 C C . VAL A 1 78 ? -10.118 -15.425 -25.310 1.00 56.00 78 VAL A C 1
ATOM 586 O O . VAL A 1 78 ? -10.673 -14.636 -26.078 1.00 56.00 78 VAL A O 1
ATOM 589 N N . ASN A 1 79 ? -10.606 -15.699 -24.100 1.00 57.66 79 ASN A N 1
ATOM 590 C CA . ASN A 1 79 ? -11.909 -15.280 -23.589 1.00 57.66 79 ASN A CA 1
ATOM 591 C C . ASN A 1 79 ? -12.064 -13.752 -23.393 1.00 57.66 79 ASN A C 1
ATOM 593 O O . ASN A 1 79 ? -13.170 -13.298 -23.114 1.00 57.66 79 ASN A O 1
ATOM 597 N N . ASN A 1 80 ? -11.004 -12.939 -23.544 1.00 59.75 80 ASN A N 1
ATOM 598 C CA . ASN A 1 80 ? -11.060 -11.468 -23.415 1.00 59.75 80 ASN A CA 1
ATOM 599 C C . ASN A 1 80 ? -10.354 -10.692 -24.558 1.00 59.75 80 ASN A C 1
ATOM 601 O O . ASN A 1 80 ? -9.697 -9.669 -24.336 1.00 59.75 80 ASN A O 1
ATOM 605 N N . LEU A 1 81 ? -10.505 -11.131 -25.813 1.00 69.25 81 LEU A N 1
ATOM 606 C CA . LEU A 1 81 ? -9.963 -10.426 -26.989 1.00 69.25 81 LEU A CA 1
ATOM 607 C C . LEU A 1 81 ? -10.624 -9.052 -27.253 1.00 69.25 81 LEU A C 1
ATOM 609 O O . LEU A 1 81 ? -11.600 -8.930 -27.997 1.00 69.25 81 LEU A O 1
ATOM 613 N N . GLN A 1 82 ? -10.032 -7.989 -26.696 1.00 73.94 82 GLN A N 1
ATOM 614 C CA . GLN A 1 82 ? -10.414 -6.591 -26.942 1.00 73.94 82 GLN A CA 1
ATOM 615 C C . GLN A 1 82 ? -10.399 -6.207 -28.438 1.00 73.94 82 GLN A C 1
ATOM 617 O O . GLN A 1 82 ? -9.578 -6.697 -29.218 1.00 73.94 82 GLN A O 1
ATOM 622 N N . LYS A 1 83 ? -11.220 -5.215 -28.829 1.00 75.44 83 LYS A N 1
ATOM 623 C CA . LYS A 1 83 ? -11.298 -4.685 -30.213 1.00 75.44 83 LYS A CA 1
ATOM 624 C C . LYS A 1 83 ? -9.926 -4.292 -30.797 1.00 75.44 83 LYS A C 1
ATOM 626 O O . LYS A 1 83 ? -9.663 -4.554 -31.970 1.00 75.44 83 LYS A O 1
ATOM 631 N N . LYS A 1 84 ? -9.023 -3.729 -29.979 1.00 74.44 84 LYS A N 1
ATOM 632 C CA . LYS A 1 84 ? -7.642 -3.372 -30.369 1.00 74.44 84 LYS A CA 1
ATOM 633 C C . LYS A 1 84 ? -6.803 -4.602 -30.749 1.00 74.44 84 LYS A C 1
ATOM 635 O O . LYS A 1 84 ? -6.007 -4.532 -31.682 1.00 74.44 84 LYS A O 1
ATOM 640 N N . HIS A 1 85 ? -7.005 -5.732 -30.069 1.00 77.88 85 HIS A N 1
ATOM 641 C CA . HIS A 1 85 ? -6.314 -6.991 -30.356 1.00 77.88 85 HIS A CA 1
ATOM 642 C C . HIS A 1 85 ? -6.902 -7.680 -31.588 1.00 77.88 85 HIS A C 1
ATOM 644 O O . HIS A 1 85 ? -6.137 -8.067 -32.464 1.00 77.88 85 HIS A O 1
ATOM 650 N N . LYS A 1 86 ? -8.235 -7.711 -31.740 1.00 79.94 86 LYS A N 1
ATOM 651 C CA . LYS A 1 86 ? -8.882 -8.201 -32.973 1.00 79.94 86 LYS A CA 1
ATOM 652 C C . LYS A 1 86 ? -8.415 -7.424 -34.218 1.00 79.94 86 LYS A C 1
ATOM 654 O O . LYS A 1 86 ? -8.067 -8.039 -35.220 1.00 79.94 86 LYS A O 1
ATOM 659 N N . SER A 1 87 ? -8.287 -6.096 -34.133 1.00 81.44 87 SER A N 1
ATOM 660 C CA . SER A 1 87 ? -7.727 -5.273 -35.222 1.00 81.44 87 SER A CA 1
ATOM 661 C C . SER A 1 87 ? -6.268 -5.633 -35.564 1.00 81.44 87 SER A C 1
ATOM 663 O O . SER A 1 87 ? -5.953 -5.878 -36.730 1.00 81.44 87 SER A O 1
ATOM 665 N N . LYS A 1 88 ? -5.387 -5.769 -34.556 1.00 82.75 88 LYS A N 1
ATOM 666 C CA . LYS A 1 88 ? -4.005 -6.251 -34.761 1.00 82.75 88 LYS A CA 1
ATOM 667 C C . LYS A 1 88 ? -3.963 -7.640 -35.416 1.00 82.75 88 LYS A C 1
ATOM 669 O O . LYS A 1 88 ? -3.165 -7.846 -36.325 1.00 82.75 88 LYS A O 1
ATOM 674 N N . LEU A 1 89 ? -4.821 -8.565 -34.983 1.00 83.25 89 LEU A N 1
ATOM 675 C CA . LEU A 1 89 ? -4.878 -9.936 -35.499 1.00 83.25 89 LEU A CA 1
ATOM 676 C C . LEU A 1 89 ? -5.211 -9.966 -37.000 1.00 83.25 89 LEU A C 1
ATOM 678 O O . LEU A 1 89 ? -4.527 -10.634 -37.770 1.00 83.25 89 LEU A O 1
ATOM 682 N N . ASN A 1 90 ? -6.207 -9.176 -37.420 1.00 85.38 90 ASN A N 1
ATOM 683 C CA . ASN A 1 90 ? -6.581 -8.997 -38.827 1.00 85.38 90 ASN A CA 1
ATOM 684 C C . ASN A 1 90 ? -5.415 -8.404 -39.643 1.00 85.38 90 ASN A C 1
ATOM 686 O O . ASN A 1 90 ? -5.087 -8.901 -40.716 1.00 85.38 90 ASN A O 1
ATOM 690 N N . ALA A 1 91 ? -4.713 -7.400 -39.106 1.00 86.31 91 ALA A N 1
ATOM 691 C CA . ALA A 1 91 ? -3.547 -6.817 -39.772 1.00 86.31 91 ALA A CA 1
ATOM 692 C C . ALA A 1 91 ? -2.380 -7.816 -39.951 1.00 86.31 91 ALA A C 1
ATOM 694 O O . ALA A 1 91 ? -1.695 -7.768 -40.974 1.00 86.31 91 ALA A O 1
ATOM 695 N N . VAL A 1 92 ? -2.162 -8.729 -38.995 1.00 85.94 92 VAL A N 1
ATOM 696 C CA . VAL A 1 92 ? -1.159 -9.809 -39.100 1.00 85.94 92 VAL A CA 1
ATOM 697 C C . VAL A 1 92 ? -1.593 -10.870 -40.113 1.00 85.94 92 VAL A C 1
ATOM 699 O O . VAL A 1 92 ? -0.820 -11.190 -41.016 1.00 85.94 92 VAL A O 1
ATOM 702 N N . GLU A 1 93 ? -2.835 -11.357 -40.028 1.00 86.81 93 GLU A N 1
ATOM 703 C CA . GLU A 1 93 ? -3.417 -12.294 -40.999 1.00 86.81 93 GLU A CA 1
ATOM 704 C C . GLU A 1 93 ? -3.295 -11.740 -42.426 1.00 86.81 93 GLU A C 1
ATOM 706 O O . GLU A 1 93 ? -2.711 -12.380 -43.301 1.00 86.81 93 GLU A O 1
ATOM 711 N N . MET A 1 94 ? -3.783 -10.520 -42.660 1.00 89.75 94 MET A N 1
ATOM 712 C CA . MET A 1 94 ? -3.796 -9.918 -43.989 1.00 89.75 94 MET A CA 1
ATOM 713 C C . MET A 1 94 ? -2.399 -9.595 -44.519 1.00 89.75 94 MET A C 1
ATOM 715 O O . MET A 1 94 ? -2.198 -9.683 -45.729 1.00 89.75 94 MET A O 1
ATOM 719 N N . ARG A 1 95 ? -1.420 -9.279 -43.658 1.00 87.75 95 ARG A N 1
ATOM 720 C CA . ARG A 1 95 ? -0.008 -9.135 -44.058 1.00 87.75 95 ARG A CA 1
ATOM 721 C C . ARG A 1 95 ? 0.553 -10.463 -44.575 1.00 87.75 95 ARG A C 1
ATOM 723 O O . ARG A 1 95 ? 1.167 -10.486 -45.642 1.00 87.75 95 ARG A O 1
ATOM 730 N N . SER A 1 96 ? 0.307 -11.557 -43.855 1.00 84.12 96 SER A N 1
ATOM 731 C CA . SER A 1 96 ? 0.749 -12.899 -44.247 1.00 84.12 96 SER A CA 1
ATOM 732 C C . SER A 1 96 ? 0.060 -13.368 -45.531 1.00 84.12 96 SER A C 1
ATOM 734 O O . SER A 1 96 ? 0.740 -13.766 -46.475 1.00 84.12 96 SER A O 1
ATOM 736 N N . LEU A 1 97 ? -1.267 -13.229 -45.632 1.00 87.50 97 LEU A N 1
ATOM 737 C CA . LEU A 1 97 ? -2.019 -13.617 -46.832 1.00 87.50 97 LEU A CA 1
ATOM 738 C C . LEU A 1 97 ? -1.622 -12.796 -48.065 1.00 87.50 97 LEU A C 1
ATOM 740 O O . LEU A 1 97 ? -1.441 -13.378 -49.133 1.00 87.50 97 LEU A O 1
ATOM 744 N N . ARG A 1 98 ? -1.411 -11.477 -47.929 1.00 88.38 98 ARG A N 1
ATOM 745 C CA . ARG A 1 98 ? -0.892 -10.623 -49.015 1.00 88.38 98 ARG A CA 1
ATOM 746 C C . ARG A 1 98 ? 0.476 -11.112 -49.502 1.00 88.38 98 ARG A C 1
ATOM 748 O O . ARG A 1 98 ? 0.634 -11.347 -50.699 1.00 88.38 98 ARG A O 1
ATOM 755 N N . LYS A 1 99 ? 1.416 -11.389 -48.586 1.00 86.50 99 LYS A N 1
ATOM 756 C CA . LYS A 1 99 ? 2.744 -11.942 -48.91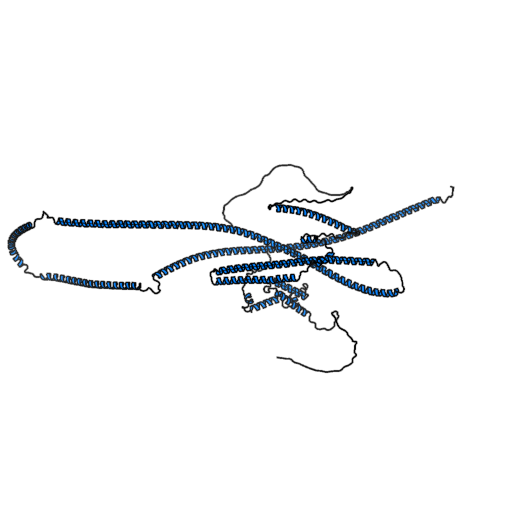7 1.00 86.50 99 LYS A CA 1
ATOM 757 C C . LYS A 1 99 ? 2.661 -13.311 -49.611 1.00 86.50 99 LYS A C 1
ATOM 759 O O . LYS A 1 99 ? 3.364 -13.528 -50.591 1.00 86.50 99 LYS A O 1
ATOM 764 N N . MET A 1 100 ? 1.796 -14.215 -49.145 1.00 82.75 100 MET A N 1
ATOM 765 C CA . MET A 1 100 ? 1.627 -15.554 -49.736 1.00 82.75 100 MET A CA 1
ATOM 766 C C . MET A 1 100 ? 0.922 -15.541 -51.098 1.00 82.75 100 MET A C 1
ATOM 768 O O . MET A 1 100 ? 1.221 -16.378 -51.945 1.00 82.75 100 MET A O 1
ATOM 772 N N . CYS A 1 101 ? 0.005 -14.597 -51.321 1.00 83.12 101 CYS A N 1
ATOM 773 C CA . CYS A 1 101 ? -0.709 -14.436 -52.589 1.00 83.12 101 CYS A CA 1
ATOM 774 C C . CYS A 1 101 ? 0.045 -13.569 -53.615 1.00 83.12 101 CYS A C 1
ATOM 776 O O . CYS A 1 101 ? -0.465 -13.379 -54.717 1.00 83.12 101 CYS A O 1
ATOM 778 N N . GLY A 1 102 ? 1.207 -13.007 -53.257 1.00 85.56 102 GLY A N 1
ATOM 779 C CA . GLY A 1 102 ? 1.950 -12.061 -54.098 1.00 85.56 102 GLY A CA 1
ATOM 780 C C . GLY A 1 102 ? 1.245 -10.713 -54.306 1.00 85.56 102 GLY A C 1
ATOM 781 O O . GLY A 1 102 ? 1.521 -10.039 -55.290 1.00 85.56 102 GLY A O 1
ATOM 782 N N . VAL A 1 103 ? 0.319 -10.338 -53.415 1.00 84.69 103 VAL A N 1
ATOM 783 C CA . VAL A 1 103 ? -0.532 -9.142 -53.546 1.00 84.69 103 VAL A CA 1
ATOM 784 C C . VAL A 1 103 ? 0.035 -7.989 -52.722 1.00 84.69 103 VAL A C 1
ATOM 786 O O . VAL A 1 103 ? 0.247 -8.123 -51.516 1.00 84.69 103 VAL A O 1
ATOM 789 N N . THR A 1 104 ? 0.239 -6.836 -53.349 1.00 81.50 104 THR A N 1
ATOM 790 C CA . THR A 1 104 ? 0.760 -5.624 -52.702 1.00 81.50 104 THR A CA 1
ATOM 791 C C . THR A 1 104 ? -0.367 -4.752 -52.115 1.00 81.50 104 THR A C 1
ATOM 793 O O . THR A 1 104 ? -1.534 -5.153 -52.052 1.00 81.50 104 THR A O 1
ATOM 796 N N . MET A 1 105 ? -0.037 -3.543 -51.644 1.00 78.94 105 MET A N 1
ATOM 797 C CA . MET A 1 105 ? -1.040 -2.502 -51.363 1.00 78.94 105 MET A CA 1
ATOM 798 C C . MET A 1 105 ? -1.411 -1.680 -52.609 1.00 78.94 105 MET A C 1
ATOM 800 O O . MET A 1 105 ? -2.506 -1.121 -52.649 1.00 78.94 105 MET A O 1
ATOM 804 N N . ALA A 1 106 ? -0.547 -1.630 -53.630 1.00 82.38 106 ALA A N 1
ATOM 805 C CA . ALA A 1 106 ? -0.809 -0.908 -54.877 1.00 82.38 106 ALA A CA 1
ATOM 806 C C . ALA A 1 106 ? -1.927 -1.569 -55.702 1.00 82.38 106 ALA A C 1
ATOM 808 O O . ALA A 1 106 ? -2.699 -0.874 -56.355 1.00 82.38 106 ALA A O 1
ATOM 809 N N . ASP A 1 107 ? -2.080 -2.891 -55.585 1.00 82.81 107 ASP A N 1
ATOM 810 C CA . ASP A 1 107 ? -3.077 -3.691 -56.310 1.00 82.81 107 ASP A CA 1
ATOM 811 C C . ASP A 1 107 ? -4.535 -3.393 -55.897 1.00 82.81 107 ASP A C 1
ATOM 813 O O . ASP A 1 107 ? -5.462 -3.931 -56.498 1.00 82.81 107 ASP A O 1
ATOM 817 N N . ARG A 1 108 ? -4.749 -2.608 -54.826 1.00 84.25 108 ARG A N 1
ATOM 818 C CA . ARG A 1 108 ? -6.050 -2.153 -54.273 1.00 84.25 108 ARG A CA 1
ATOM 819 C C . ARG A 1 108 ? -7.105 -3.233 -53.945 1.00 84.25 108 ARG A C 1
ATOM 821 O O . ARG A 1 108 ? -8.181 -2.883 -53.468 1.00 84.25 108 ARG A O 1
ATOM 828 N N . LYS A 1 109 ? -6.793 -4.525 -54.099 1.00 84.06 109 LYS A N 1
ATOM 829 C CA . LYS A 1 109 ? -7.678 -5.662 -53.776 1.00 84.06 109 LYS A CA 1
ATOM 830 C C . LYS A 1 109 ? -8.192 -5.627 -52.333 1.00 84.06 109 LYS A C 1
ATOM 832 O O . LYS A 1 109 ? -7.413 -5.410 -51.389 1.00 84.06 109 LYS A O 1
ATOM 837 N N . ARG A 1 110 ? -9.489 -5.903 -52.163 1.00 86.12 110 ARG A N 1
ATOM 838 C CA . ARG A 1 110 ? -10.160 -6.002 -50.858 1.00 86.12 110 ARG A CA 1
ATOM 839 C C . ARG A 1 110 ? -9.651 -7.211 -50.073 1.00 86.12 110 ARG A C 1
ATOM 841 O O . ARG A 1 110 ? -9.186 -8.204 -50.631 1.00 86.12 110 ARG A O 1
ATOM 848 N N . ASN A 1 111 ? -9.780 -7.153 -48.749 1.00 87.06 111 ASN A N 1
ATOM 849 C CA . ASN A 1 111 ? -9.320 -8.234 -47.874 1.00 87.06 111 ASN A CA 1
ATOM 850 C C . ASN A 1 111 ? -10.101 -9.546 -48.101 1.00 87.06 111 ASN A C 1
ATOM 852 O O . ASN A 1 111 ? -9.508 -10.620 -48.063 1.00 87.06 111 ASN A O 1
ATOM 856 N N . GLU A 1 112 ? -11.396 -9.462 -48.417 1.00 85.25 112 GLU A N 1
ATOM 857 C CA . GLU A 1 112 ? -12.245 -10.607 -48.788 1.00 85.25 112 GLU A CA 1
ATOM 858 C C . GLU A 1 112 ? -11.789 -11.279 -50.091 1.00 85.25 112 GLU A C 1
ATOM 860 O O . GLU A 1 112 ? -11.650 -12.497 -50.142 1.00 85.25 112 GLU A O 1
ATOM 865 N N . GLU A 1 113 ? -11.471 -10.496 -51.126 1.00 85.75 113 GLU A N 1
ATOM 866 C CA . GLU A 1 113 ? -10.956 -10.996 -52.411 1.00 85.75 113 GLU A CA 1
ATOM 867 C C . GLU A 1 113 ? -9.648 -11.783 -52.216 1.00 85.75 113 GLU A C 1
ATOM 869 O O . GLU A 1 113 ? -9.454 -12.840 -52.814 1.00 85.75 113 GLU A O 1
ATOM 874 N N . ILE A 1 114 ? -8.777 -11.314 -51.318 1.00 85.81 114 ILE A N 1
ATOM 875 C CA . ILE A 1 114 ? -7.508 -11.971 -50.975 1.00 85.81 114 ILE A CA 1
ATOM 876 C C . ILE A 1 114 ? -7.733 -13.241 -50.141 1.00 85.81 114 ILE A C 1
ATOM 878 O O . ILE A 1 114 ? -7.080 -14.253 -50.396 1.00 85.81 114 ILE A O 1
ATOM 882 N N . ARG A 1 115 ? -8.677 -13.238 -49.189 1.00 87.19 115 ARG A N 1
ATOM 883 C CA . ARG A 1 115 ? -9.077 -14.445 -48.437 1.00 87.19 115 ARG A CA 1
ATOM 884 C C . ARG A 1 115 ? -9.675 -15.509 -49.372 1.00 87.19 115 ARG A C 1
ATOM 886 O O . ARG A 1 115 ? -9.287 -16.673 -49.291 1.00 87.19 115 ARG A O 1
ATOM 893 N N . ASN A 1 116 ? -10.494 -15.101 -50.343 1.00 84.94 116 ASN A N 1
ATOM 894 C CA . ASN A 1 116 ? -11.042 -15.972 -51.389 1.00 84.94 116 ASN A CA 1
ATOM 895 C C . ASN A 1 116 ? -9.957 -16.522 -52.336 1.00 84.94 116 ASN A C 1
ATOM 897 O O . ASN A 1 116 ? -9.960 -17.717 -52.641 1.00 84.94 116 ASN A O 1
ATOM 901 N N . MET A 1 117 ? -8.984 -15.698 -52.753 1.00 82.94 117 MET A N 1
ATOM 902 C CA . MET A 1 117 ? -7.795 -16.161 -53.492 1.00 82.94 117 MET A CA 1
ATOM 903 C C . MET A 1 117 ? -7.013 -17.220 -52.693 1.00 82.94 117 MET A C 1
ATOM 905 O O . MET A 1 117 ? -6.645 -18.258 -53.247 1.00 82.94 117 MET A O 1
ATOM 909 N N . ALA A 1 118 ? -6.832 -16.988 -51.390 1.00 82.44 118 ALA A N 1
ATOM 910 C CA . ALA A 1 118 ? -6.190 -17.900 -50.443 1.00 82.44 118 ALA A CA 1
ATOM 911 C C . ALA A 1 118 ? -7.029 -19.148 -50.086 1.00 82.44 118 ALA A C 1
ATOM 913 O O . ALA A 1 118 ? -6.516 -20.055 -49.436 1.00 82.44 118 ALA A O 1
ATOM 914 N N . GLY A 1 119 ? -8.297 -19.227 -50.512 1.00 82.44 119 GLY A N 1
ATOM 915 C CA . GLY A 1 119 ? -9.203 -20.352 -50.239 1.00 82.44 119 GLY A CA 1
ATOM 916 C C . GLY A 1 119 ? -9.851 -20.353 -48.848 1.00 82.44 119 GLY A C 1
ATOM 917 O O . GLY A 1 119 ? -10.507 -21.328 -48.488 1.00 82.44 119 GLY A O 1
ATOM 918 N N . LEU A 1 120 ? -9.697 -19.280 -48.070 1.00 82.25 120 LEU A N 1
ATOM 919 C CA . LEU A 1 120 ? -10.195 -19.174 -46.699 1.00 82.25 120 LEU A CA 1
ATOM 920 C C . LEU A 1 120 ? -11.642 -18.660 -46.669 1.00 82.25 120 LEU A C 1
ATOM 922 O O . LEU A 1 120 ? -11.901 -17.517 -47.033 1.00 82.25 120 LEU A O 1
ATOM 926 N N . LYS A 1 121 ? -12.574 -19.501 -46.195 1.00 78.38 121 LYS A N 1
ATOM 927 C CA . LYS A 1 121 ? -14.000 -19.147 -46.011 1.00 78.38 121 LYS A CA 1
ATOM 928 C C . LYS A 1 121 ? -14.277 -18.329 -44.745 1.00 78.38 121 LYS A C 1
ATOM 930 O O . LYS A 1 121 ? -15.122 -17.445 -44.761 1.00 78.38 121 LYS A O 1
ATOM 935 N N . ASP A 1 122 ? -13.583 -18.660 -43.658 1.00 80.88 122 ASP A N 1
ATOM 936 C CA . ASP A 1 122 ? -13.622 -17.949 -42.376 1.00 80.88 122 ASP A CA 1
ATOM 937 C C . ASP A 1 122 ? -12.307 -17.194 -42.185 1.00 80.88 122 ASP A C 1
ATOM 939 O O . ASP A 1 122 ? -11.245 -17.719 -42.536 1.00 80.88 122 ASP A O 1
ATOM 943 N N . ASP A 1 123 ? -12.361 -16.025 -41.546 1.00 83.62 123 ASP A N 1
ATOM 944 C CA . ASP A 1 123 ? -11.154 -15.347 -41.079 1.00 83.62 123 ASP A CA 1
ATOM 945 C C . ASP A 1 123 ? -10.688 -15.821 -39.698 1.00 83.62 123 ASP A C 1
ATOM 947 O O . ASP A 1 123 ? -11.400 -16.522 -38.972 1.00 83.62 123 ASP A O 1
ATOM 951 N N . LEU A 1 124 ? -9.451 -15.470 -39.345 1.00 82.81 124 LEU A N 1
ATOM 952 C CA . LEU A 1 124 ? -8.790 -15.974 -38.143 1.00 82.81 124 LEU A CA 1
ATOM 953 C C . LEU A 1 124 ? -9.558 -15.603 -36.864 1.00 82.81 124 LEU A C 1
ATOM 955 O O . LEU A 1 124 ? -9.670 -16.423 -35.954 1.00 82.81 124 LEU A O 1
ATOM 959 N N . ILE A 1 125 ? -10.155 -14.407 -36.824 1.00 83.62 125 ILE A N 1
ATOM 960 C CA . ILE A 1 125 ? -11.008 -13.945 -35.719 1.00 83.62 125 ILE A CA 1
ATOM 961 C C . ILE A 1 125 ? -12.260 -14.820 -35.632 1.00 83.62 125 ILE A C 1
ATOM 963 O O . ILE A 1 125 ? -12.559 -15.354 -34.568 1.00 83.62 125 ILE A O 1
ATOM 967 N N . THR A 1 126 ? -12.940 -15.044 -36.756 1.00 83.56 126 THR A N 1
ATOM 968 C CA . THR A 1 126 ? -14.137 -15.890 -36.839 1.00 83.56 126 THR A CA 1
ATOM 969 C C . THR A 1 126 ? -13.840 -17.332 -36.414 1.00 83.56 126 THR A C 1
ATOM 971 O O . THR A 1 126 ? -14.617 -17.928 -35.667 1.00 83.56 126 THR A O 1
ATOM 974 N N . LYS A 1 127 ? -12.689 -17.902 -36.806 1.00 80.94 127 LYS A N 1
ATOM 975 C CA . LYS A 1 127 ? -12.251 -19.239 -36.356 1.00 80.94 127 LYS A CA 1
ATOM 976 C C . LYS A 1 127 ? -11.873 -19.295 -34.871 1.00 80.94 127 LYS A C 1
ATOM 978 O O . LYS A 1 127 ? -11.911 -20.386 -34.292 1.00 80.94 127 LYS A O 1
ATOM 983 N N . ILE A 1 128 ? -11.477 -18.175 -34.268 1.00 81.25 128 ILE A N 1
ATOM 984 C CA . ILE A 1 128 ? -11.189 -18.059 -32.832 1.00 81.25 128 ILE A CA 1
ATOM 985 C C . ILE A 1 128 ? -12.488 -17.909 -32.035 1.00 81.25 128 ILE A C 1
ATOM 987 O O . ILE A 1 128 ? -12.711 -18.694 -31.119 1.00 81.25 128 ILE A O 1
ATOM 991 N N . ASP A 1 129 ? -13.393 -17.014 -32.436 1.00 81.31 129 ASP A N 1
ATOM 992 C CA . ASP A 1 129 ? -14.700 -16.827 -31.789 1.00 81.31 129 ASP A CA 1
ATOM 993 C C . ASP A 1 129 ? -15.549 -18.116 -31.862 1.00 81.31 129 ASP A C 1
ATOM 995 O O . ASP A 1 129 ? -16.105 -18.556 -30.855 1.00 81.31 129 ASP A O 1
ATOM 999 N N . LYS A 1 130 ? -15.544 -18.825 -33.005 1.00 82.75 130 LYS A N 1
ATOM 1000 C CA . LYS A 1 130 ? -16.120 -20.184 -33.133 1.00 82.75 130 LYS A CA 1
ATOM 1001 C C . LYS A 1 130 ? -15.440 -21.225 -32.228 1.00 82.75 130 LYS A C 1
ATOM 1003 O O . LYS A 1 130 ? -16.055 -22.239 -31.907 1.00 82.75 130 LYS A O 1
ATOM 1008 N N . GLY A 1 131 ? -14.182 -21.014 -31.840 1.00 80.94 131 GLY A N 1
ATOM 1009 C CA . GLY A 1 131 ? -13.460 -21.850 -30.876 1.00 80.94 131 GLY A CA 1
ATOM 1010 C C . GLY A 1 131 ? -13.910 -21.585 -29.439 1.00 80.94 131 GLY A C 1
ATOM 1011 O O . GLY A 1 131 ? -14.278 -22.526 -28.739 1.00 80.94 131 GLY A O 1
ATOM 1012 N N . VAL A 1 132 ? -13.974 -20.310 -29.042 1.00 80.62 132 VAL A N 1
ATOM 1013 C CA . VAL A 1 132 ? -14.485 -19.874 -27.731 1.00 80.62 132 VAL A CA 1
ATOM 1014 C C . VAL A 1 132 ? -15.922 -20.353 -27.519 1.00 80.62 132 VAL A C 1
ATOM 1016 O O . VAL A 1 132 ? -16.219 -20.919 -26.474 1.00 80.62 132 VAL A O 1
ATOM 1019 N N . LEU A 1 133 ? -16.796 -20.235 -28.525 1.00 80.12 133 LEU A N 1
ATOM 1020 C CA . LEU A 1 133 ? -18.179 -20.728 -28.443 1.00 80.12 133 LEU A CA 1
ATOM 1021 C C . LEU A 1 133 ? -18.273 -22.259 -28.297 1.00 80.12 133 LEU A C 1
ATOM 1023 O O . LEU A 1 133 ? -19.152 -22.753 -27.593 1.00 80.12 133 LEU A O 1
ATOM 1027 N N . ARG A 1 134 ? -17.359 -23.027 -28.911 1.00 82.94 134 ARG A N 1
ATOM 1028 C CA . ARG A 1 134 ? -17.282 -24.488 -28.706 1.00 82.94 134 ARG A CA 1
ATOM 1029 C C . ARG A 1 134 ? -16.806 -24.845 -27.300 1.00 82.94 134 ARG A C 1
ATOM 1031 O O . ARG A 1 134 ? -17.352 -25.778 -26.720 1.00 82.94 134 ARG A O 1
ATOM 1038 N N . TRP A 1 135 ? -15.823 -24.119 -26.765 1.00 82.50 135 TRP A N 1
ATOM 1039 C CA . TRP A 1 135 ? -15.350 -24.296 -25.390 1.00 82.50 135 TRP A CA 1
ATOM 1040 C C . TRP A 1 135 ? -16.440 -23.931 -24.377 1.00 82.50 135 TRP A C 1
ATOM 1042 O O . TRP A 1 135 ? -16.754 -24.739 -23.512 1.00 82.50 135 TRP A O 1
ATOM 1052 N N . PHE A 1 136 ? -17.092 -22.779 -24.547 1.00 79.38 136 PHE A N 1
ATOM 1053 C CA . PHE A 1 136 ? -18.210 -22.339 -23.713 1.00 79.38 136 PHE A CA 1
ATOM 1054 C C . PHE A 1 136 ? -19.347 -23.369 -23.706 1.00 79.38 136 PHE A C 1
ATOM 1056 O O . PHE A 1 136 ? -19.702 -23.871 -22.645 1.00 79.38 136 PHE A O 1
ATOM 1063 N N . GLY A 1 137 ? -19.829 -23.795 -24.879 1.00 83.69 137 GLY A N 1
ATOM 1064 C CA . GLY A 1 137 ? -20.865 -24.827 -24.961 1.00 83.69 137 GLY A CA 1
ATOM 1065 C C . GLY A 1 137 ? -20.415 -26.209 -24.461 1.00 83.69 137 GLY A C 1
ATOM 1066 O O . GLY A 1 137 ? -21.255 -27.019 -24.081 1.00 83.69 137 GLY A O 1
ATOM 1067 N N . HIS A 1 138 ? -19.111 -26.514 -24.454 1.00 84.56 138 HIS A N 1
ATOM 1068 C CA . HIS A 1 138 ? -18.590 -27.708 -23.782 1.00 84.56 138 HIS A CA 1
ATOM 1069 C C . HIS A 1 138 ? -18.691 -27.557 -22.260 1.00 84.56 138 HIS A C 1
ATOM 1071 O O . HIS A 1 138 ? -19.255 -28.442 -21.628 1.00 84.56 138 HIS A O 1
ATOM 1077 N N . VAL A 1 139 ? -18.239 -26.429 -21.697 1.00 83.94 139 VAL A N 1
ATOM 1078 C CA . VAL A 1 139 ? -18.349 -26.121 -20.261 1.00 83.94 139 VAL A CA 1
ATOM 1079 C C . VAL A 1 139 ? -19.807 -26.111 -19.802 1.00 83.94 139 VAL A C 1
ATOM 1081 O O . VAL A 1 139 ? -20.107 -26.743 -18.797 1.00 83.94 139 VAL A O 1
ATOM 1084 N N . GLU A 1 140 ? -20.736 -25.500 -20.544 1.00 83.00 140 GLU A N 1
ATOM 1085 C CA . GLU A 1 140 ? -22.165 -25.530 -20.189 1.00 83.00 140 GLU A CA 1
ATOM 1086 C C . GLU A 1 140 ? -22.707 -26.961 -20.053 1.00 83.00 140 GLU A C 1
ATOM 1088 O O . GLU A 1 140 ? -23.437 -27.237 -19.102 1.00 83.00 140 GLU A O 1
ATOM 1093 N N . ARG A 1 141 ? -22.293 -27.876 -20.945 1.00 90.00 141 ARG A N 1
ATOM 1094 C CA . ARG A 1 141 ? -22.675 -29.302 -20.938 1.00 90.00 141 ARG A CA 1
ATOM 1095 C C . ARG A 1 141 ? -21.819 -30.194 -20.027 1.00 90.00 141 ARG A C 1
ATOM 1097 O O . ARG A 1 141 ? -22.062 -31.398 -19.974 1.00 90.00 141 ARG A O 1
ATOM 1104 N N . MET A 1 142 ? -20.815 -29.661 -19.330 1.00 87.62 142 MET A N 1
ATOM 1105 C CA . MET A 1 142 ? -20.111 -30.409 -18.284 1.00 87.62 142 MET A CA 1
ATOM 1106 C C . MET A 1 142 ? -20.978 -30.476 -17.023 1.00 87.62 142 MET A C 1
ATOM 1108 O O . MET A 1 142 ? -21.623 -29.489 -16.660 1.00 87.62 142 MET A O 1
ATOM 1112 N N . SER A 1 143 ? -20.942 -31.626 -16.335 1.00 84.44 143 SER A N 1
ATOM 1113 C CA . SER A 1 143 ? -21.546 -31.775 -15.003 1.00 84.44 143 SER A CA 1
ATOM 1114 C C . SER A 1 143 ? -21.063 -30.663 -14.069 1.00 84.44 143 SER A C 1
ATOM 1116 O O . SER A 1 143 ? -19.869 -30.335 -14.060 1.00 84.44 143 SER A O 1
ATOM 1118 N N . GLU A 1 144 ? -21.989 -30.140 -13.261 1.00 82.19 144 GLU A N 1
ATOM 1119 C CA . GLU A 1 144 ? -21.723 -29.156 -12.207 1.00 82.19 144 GLU A CA 1
ATOM 1120 C C . GLU A 1 144 ? -20.628 -29.616 -11.239 1.00 82.19 144 GLU A C 1
ATOM 1122 O O . GLU A 1 144 ? -19.953 -28.781 -10.651 1.00 82.19 144 GLU A O 1
ATOM 1127 N N . ASP A 1 145 ? -20.365 -30.922 -11.118 1.00 81.44 145 ASP A N 1
ATOM 1128 C CA . ASP A 1 145 ? -19.308 -31.425 -10.243 1.00 81.44 145 ASP A CA 1
ATOM 1129 C C . ASP A 1 145 ? -17.888 -31.081 -10.687 1.00 81.44 145 ASP A C 1
ATOM 1131 O O . ASP A 1 145 ? -16.984 -30.991 -9.849 1.00 81.44 145 ASP A O 1
ATOM 1135 N N . ARG A 1 146 ? -17.678 -30.871 -11.992 1.00 81.50 146 ARG A N 1
ATOM 1136 C CA . ARG A 1 146 ? -16.357 -30.595 -12.563 1.00 81.50 146 ARG A CA 1
ATOM 1137 C C . ARG A 1 146 ? -15.849 -29.231 -12.095 1.00 81.50 146 ARG A C 1
ATOM 1139 O O . ARG A 1 146 ? -16.481 -28.208 -12.338 1.00 81.50 146 ARG A O 1
ATOM 1146 N N . MET A 1 147 ? -14.626 -29.204 -11.562 1.00 76.50 147 MET A N 1
ATOM 1147 C CA . MET A 1 147 ? -13.949 -27.991 -11.077 1.00 76.50 147 MET A CA 1
ATOM 1148 C C . MET A 1 147 ? -14.003 -26.807 -12.065 1.00 76.50 147 MET A C 1
ATOM 1150 O O . MET A 1 147 ? -14.258 -25.679 -11.662 1.00 76.50 147 MET A O 1
ATOM 1154 N N . VAL A 1 148 ? -13.860 -27.059 -13.373 1.00 76.25 148 VAL A N 1
ATOM 1155 C CA . VAL A 1 148 ? -13.962 -26.029 -14.431 1.00 76.25 148 VAL A CA 1
ATOM 1156 C C . VAL A 1 148 ? -15.344 -25.356 -14.465 1.00 76.25 148 VAL A C 1
ATOM 1158 O O . VAL A 1 148 ? -15.430 -24.140 -14.627 1.00 76.25 148 VAL A O 1
ATOM 1161 N N . LYS A 1 149 ? -16.424 -26.125 -14.277 1.00 85.19 149 LYS A N 1
ATOM 1162 C CA . LYS A 1 149 ? -17.809 -25.633 -14.245 1.00 85.19 149 LYS A CA 1
ATOM 1163 C C . LYS A 1 149 ? -18.105 -24.900 -12.929 1.00 85.19 149 LYS A C 1
ATOM 1165 O O . LYS A 1 149 ? -18.689 -23.816 -12.969 1.00 85.19 149 LYS A O 1
ATOM 1170 N N . LYS A 1 150 ? -17.601 -25.410 -11.795 1.00 81.38 150 LYS A N 1
ATOM 1171 C CA . LYS A 1 150 ? -17.649 -24.735 -10.479 1.00 81.38 150 LYS A CA 1
ATOM 1172 C C . LYS A 1 150 ? -16.954 -23.366 -10.517 1.00 81.38 150 LYS A C 1
ATOM 1174 O O . LYS A 1 150 ? -17.548 -22.372 -10.112 1.00 81.38 150 LYS A O 1
ATOM 1179 N N . ILE A 1 151 ? -15.748 -23.287 -11.090 1.00 78.38 151 ILE A N 1
ATOM 1180 C CA . ILE A 1 151 ? -14.996 -22.031 -11.271 1.00 78.38 151 ILE A CA 1
ATOM 1181 C C . ILE A 1 151 ? -15.716 -21.071 -12.232 1.00 78.38 151 ILE A C 1
ATOM 1183 O O . ILE A 1 151 ? -15.765 -19.875 -11.962 1.00 78.38 151 ILE A O 1
ATOM 1187 N N . TYR A 1 152 ? -16.297 -21.566 -13.332 1.00 77.00 152 TYR A N 1
ATOM 1188 C CA . TYR A 1 152 ? -17.042 -20.717 -14.272 1.00 77.00 152 TYR A CA 1
ATOM 1189 C C . TYR A 1 152 ? -18.309 -20.107 -13.646 1.00 77.00 152 TYR A C 1
ATOM 1191 O O . TYR A 1 152 ? -18.625 -18.943 -13.891 1.00 77.00 152 TYR A O 1
ATOM 1199 N N . SER A 1 153 ? -19.013 -20.877 -12.814 1.00 73.62 153 SER A N 1
ATOM 1200 C CA . SER A 1 153 ? -20.259 -20.458 -12.157 1.00 73.62 153 SER A CA 1
ATOM 1201 C C . SER A 1 153 ? -20.034 -19.583 -10.912 1.00 73.62 153 SER A C 1
ATOM 1203 O O . SER A 1 153 ? -20.972 -18.952 -10.417 1.00 73.62 153 SER A O 1
ATOM 1205 N N . ALA A 1 154 ? -18.800 -19.508 -10.400 1.00 72.44 154 ALA A N 1
ATOM 1206 C CA . ALA A 1 154 ? -18.451 -18.728 -9.218 1.00 72.44 154 ALA A CA 1
ATOM 1207 C C . ALA A 1 154 ? -18.506 -17.210 -9.488 1.00 72.44 154 ALA A C 1
ATOM 1209 O O . ALA A 1 154 ? -17.691 -16.644 -10.221 1.00 72.44 154 ALA A O 1
ATOM 1210 N N . LYS A 1 155 ? -19.448 -16.513 -8.838 1.00 45.38 155 LYS A N 1
ATOM 1211 C CA . LYS A 1 155 ? -19.617 -15.051 -8.935 1.00 45.38 155 LYS A CA 1
ATOM 1212 C C . LYS A 1 155 ? -18.526 -14.283 -8.171 1.00 45.38 155 LYS A C 1
ATOM 1214 O O . LYS A 1 155 ? -18.784 -13.709 -7.115 1.00 45.38 155 LYS A O 1
ATOM 1219 N N . VAL A 1 156 ? -17.315 -14.212 -8.725 1.00 46.84 156 VAL A N 1
ATOM 1220 C CA . VAL A 1 156 ? -16.255 -13.330 -8.203 1.00 46.84 156 VAL A CA 1
ATOM 1221 C C . VAL A 1 156 ? -16.652 -11.866 -8.439 1.00 46.84 156 VAL A C 1
ATOM 1223 O O . VAL A 1 156 ? -16.738 -11.405 -9.579 1.00 46.84 156 VAL A O 1
ATOM 1226 N N . ASN A 1 157 ? -16.912 -11.125 -7.360 1.00 39.88 157 ASN A N 1
ATOM 1227 C CA . ASN A 1 157 ? -17.567 -9.813 -7.403 1.00 39.88 157 ASN A CA 1
ATOM 1228 C C . ASN A 1 157 ? -16.596 -8.654 -7.732 1.00 39.88 157 ASN A C 1
ATOM 1230 O O . ASN A 1 157 ? -16.373 -7.738 -6.941 1.00 39.88 157 ASN A O 1
ATOM 1234 N N . ILE A 1 158 ? -15.969 -8.712 -8.912 1.00 40.84 158 ILE A N 1
ATOM 1235 C CA . ILE A 1 158 ? -14.976 -7.726 -9.361 1.00 40.84 158 ILE A CA 1
ATOM 1236 C C . ILE A 1 158 ? -15.677 -6.444 -9.839 1.00 40.84 158 ILE A C 1
ATOM 1238 O O . ILE A 1 158 ? -16.183 -6.388 -10.965 1.00 40.84 158 ILE A O 1
ATOM 1242 N N . LYS A 1 159 ? -15.629 -5.375 -9.030 1.00 41.69 159 LYS A N 1
ATOM 1243 C CA . LYS A 1 159 ? -15.991 -4.006 -9.449 1.00 41.69 159 LYS A CA 1
ATOM 1244 C C . LYS A 1 159 ? -15.083 -3.527 -10.593 1.00 41.69 159 LYS A C 1
ATOM 1246 O O . LYS A 1 159 ? -14.041 -2.920 -10.369 1.00 41.69 159 LYS A O 1
ATOM 1251 N N . ARG A 1 160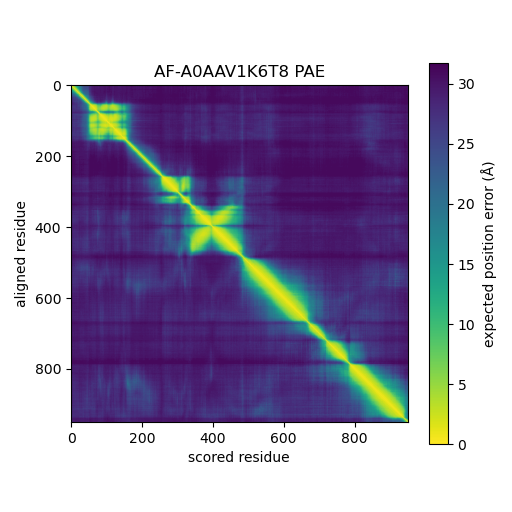 ? -15.496 -3.767 -11.840 1.00 32.78 160 ARG A N 1
ATOM 1252 C CA . ARG A 1 160 ? -14.901 -3.141 -13.031 1.00 32.78 160 ARG A CA 1
ATOM 1253 C C . ARG A 1 160 ? -15.614 -1.824 -13.316 1.00 32.78 160 ARG A C 1
ATOM 1255 O O . ARG A 1 160 ? -16.778 -1.838 -13.715 1.00 32.78 160 ARG A O 1
ATOM 1262 N N . CYS A 1 161 ? -14.917 -0.700 -13.170 1.00 34.03 161 CYS A N 1
ATOM 1263 C CA . CYS A 1 161 ? -15.412 0.585 -13.660 1.00 34.03 161 CYS A CA 1
ATOM 1264 C C . CYS A 1 161 ? -15.646 0.494 -15.177 1.00 34.03 161 CYS A C 1
ATOM 1266 O O . CYS A 1 161 ? -14.723 0.178 -15.929 1.00 34.03 161 CYS A O 1
ATOM 1268 N N . ARG A 1 162 ? -16.879 0.749 -15.630 1.00 30.70 162 ARG A N 1
ATOM 1269 C CA . ARG A 1 162 ? -17.184 0.903 -17.058 1.00 30.70 162 ARG A CA 1
ATOM 1270 C C . ARG A 1 162 ? -16.976 2.357 -17.458 1.00 30.70 162 ARG A C 1
ATOM 1272 O O . ARG A 1 162 ? -17.594 3.254 -16.896 1.00 30.70 162 ARG A O 1
ATOM 1279 N N . GLU A 1 163 ? -16.104 2.559 -18.433 1.00 36.62 163 GLU A N 1
ATOM 1280 C CA . GLU A 1 163 ? -15.866 3.846 -19.080 1.00 36.62 163 GLU A CA 1
ATOM 1281 C C . GLU A 1 163 ? -17.090 4.204 -19.944 1.00 36.62 163 GLU A C 1
ATOM 1283 O O . GLU A 1 163 ? -17.545 3.376 -20.736 1.00 36.62 163 GLU A O 1
ATOM 1288 N N . SER A 1 164 ? -17.671 5.389 -19.729 1.00 33.66 164 SER A N 1
ATOM 1289 C CA . SER A 1 164 ? -18.954 5.787 -20.332 1.00 33.66 164 SER A CA 1
ATOM 1290 C C . SER A 1 164 ? -18.800 6.324 -21.760 1.00 33.66 164 SER A C 1
ATOM 1292 O O . SER A 1 164 ? -17.746 6.834 -22.144 1.00 33.66 164 SER A O 1
ATOM 1294 N N . ASP A 1 165 ? -19.863 6.199 -22.554 1.00 32.47 165 ASP A N 1
ATOM 1295 C CA . ASP A 1 165 ? -19.852 6.371 -24.006 1.00 32.47 165 ASP A CA 1
ATOM 1296 C C . ASP A 1 165 ? -19.378 7.743 -24.510 1.00 32.47 165 ASP A C 1
ATOM 1298 O O . ASP A 1 165 ? -19.871 8.806 -24.125 1.00 32.47 165 ASP A O 1
ATOM 1302 N N . ARG A 1 166 ? -18.507 7.705 -25.527 1.00 34.31 166 ARG A N 1
ATOM 1303 C CA . ARG A 1 166 ? -18.208 8.862 -26.380 1.00 34.31 166 ARG A CA 1
ATOM 1304 C C . ARG A 1 166 ? -19.406 9.179 -27.281 1.00 34.31 166 ARG A C 1
ATOM 1306 O O . ARG A 1 166 ? -19.516 8.622 -28.375 1.00 34.31 166 ARG A O 1
ATOM 1313 N N . LYS A 1 167 ? -20.258 10.127 -26.885 1.00 31.67 167 LYS A N 1
ATOM 1314 C CA . LYS A 1 167 ? -21.140 10.813 -27.846 1.00 31.67 167 LYS A CA 1
ATOM 1315 C C . LYS A 1 167 ? -20.330 11.798 -28.696 1.00 31.67 167 LYS A C 1
ATOM 1317 O O . LYS A 1 167 ? -19.444 12.481 -28.189 1.00 31.67 167 LYS A O 1
ATOM 1322 N N . LYS A 1 168 ? -20.638 11.861 -29.995 1.00 36.81 168 LYS A N 1
ATOM 1323 C CA . LYS A 1 168 ? -20.168 12.915 -30.905 1.00 36.81 168 LYS A CA 1
ATOM 1324 C C . LYS A 1 168 ? -21.140 14.096 -30.868 1.00 36.81 168 LYS A C 1
ATOM 1326 O O . LYS A 1 168 ? -22.345 13.872 -30.939 1.00 36.81 168 LYS A O 1
ATOM 1331 N N . SER A 1 169 ? -20.611 15.312 -30.911 1.00 29.20 169 SER A N 1
ATOM 1332 C CA . SER A 1 169 ? -21.303 16.503 -31.417 1.00 29.20 169 SER A CA 1
ATOM 1333 C C . SER A 1 169 ? -20.262 17.533 -31.862 1.00 29.20 169 SER A C 1
ATOM 1335 O O . SER A 1 169 ? -19.248 17.706 -31.189 1.00 29.20 169 SER A O 1
ATOM 1337 N N . GLU A 1 170 ? -20.500 18.172 -33.003 1.00 28.48 170 GLU A N 1
ATOM 1338 C CA . GLU A 1 170 ? -19.643 19.215 -33.588 1.00 28.48 170 GLU A CA 1
ATOM 1339 C C . GLU A 1 170 ? -19.966 20.618 -33.009 1.00 28.48 170 GLU A C 1
ATOM 1341 O O . GLU A 1 170 ? -20.888 20.736 -32.196 1.00 28.48 170 GLU A O 1
ATOM 1346 N N . PRO A 1 171 ? -19.157 21.664 -33.286 1.00 45.53 171 PRO A N 1
ATOM 1347 C CA . PRO A 1 171 ? -19.050 22.824 -32.395 1.00 45.53 171 PRO A CA 1
ATOM 1348 C C . PRO A 1 171 ? -20.041 23.958 -32.694 1.00 45.53 171 PRO A C 1
ATOM 1350 O O . PRO A 1 171 ? -20.406 24.185 -33.845 1.00 45.53 171 PRO A O 1
ATOM 1353 N N . SER A 1 172 ? -20.355 24.776 -31.678 1.00 29.00 172 SER A N 1
ATOM 1354 C CA . SER A 1 172 ? -20.917 26.118 -31.897 1.00 29.00 172 SER A CA 1
ATOM 1355 C C . SER A 1 172 ? -20.491 27.153 -30.843 1.00 29.00 172 SER A C 1
ATOM 1357 O O . SER A 1 172 ? -20.786 27.038 -29.660 1.00 29.00 172 SER A O 1
ATOM 1359 N N . SER A 1 173 ? -19.802 28.186 -31.328 1.00 31.78 173 SER A N 1
ATOM 1360 C CA . SER A 1 173 ? -19.938 29.614 -30.981 1.00 31.78 173 SER A CA 1
ATOM 1361 C C . SER A 1 173 ? -20.358 30.091 -29.563 1.00 31.78 173 SER A C 1
ATOM 1363 O O . SER A 1 173 ? -21.529 30.055 -29.208 1.00 31.78 173 SER A O 1
ATOM 1365 N N . ARG A 1 174 ? -19.438 30.861 -28.957 1.00 29.92 174 ARG A N 1
ATOM 1366 C CA . ARG A 1 174 ? -19.624 32.247 -28.444 1.00 29.92 174 ARG A CA 1
ATOM 1367 C C . ARG A 1 174 ? -20.502 32.576 -27.205 1.00 29.92 174 ARG A C 1
ATOM 1369 O O . ARG A 1 174 ? -21.702 32.369 -27.180 1.00 29.92 174 ARG A O 1
ATOM 1376 N N . VAL A 1 175 ? -19.874 33.435 -26.385 1.00 30.64 175 VAL A N 1
ATOM 1377 C CA . VAL A 1 175 ? -20.402 34.650 -25.709 1.00 30.64 175 VAL A CA 1
ATOM 1378 C C . VAL A 1 175 ? -20.990 34.557 -24.285 1.00 30.64 175 VAL A C 1
ATOM 1380 O O . VAL A 1 175 ? -21.889 33.798 -23.957 1.00 30.64 175 VAL A O 1
ATOM 1383 N N . SER A 1 176 ? -20.430 35.456 -23.469 1.00 35.28 176 SER A N 1
ATOM 1384 C CA . SER A 1 176 ? -20.770 35.888 -22.109 1.00 35.28 176 SER A CA 1
ATOM 1385 C C . SER A 1 176 ? -22.229 36.306 -21.880 1.00 35.28 176 SER A C 1
ATOM 1387 O O . SER A 1 176 ? -22.811 37.000 -22.710 1.00 35.28 176 SER A O 1
ATOM 1389 N N . SER A 1 177 ? -22.747 36.053 -20.673 1.00 31.48 177 SER A N 1
ATOM 1390 C CA . SER A 1 177 ? -23.454 37.084 -19.882 1.00 31.48 177 SER A CA 1
ATOM 1391 C C . SER A 1 177 ? -23.569 36.700 -18.390 1.00 31.48 177 SER A C 1
ATOM 1393 O O . SER A 1 177 ? -23.277 35.572 -17.996 1.00 31.48 177 SER A O 1
ATOM 1395 N N . ARG A 1 178 ? -23.919 37.681 -17.544 1.00 28.34 178 ARG A N 1
ATOM 1396 C CA . ARG A 1 178 ? -23.937 37.651 -16.063 1.00 28.34 178 ARG A CA 1
ATOM 1397 C C . ARG A 1 178 ? -25.299 38.171 -15.569 1.00 28.34 178 ARG A C 1
ATOM 1399 O O . ARG A 1 178 ? -25.751 39.178 -16.108 1.00 28.34 178 ARG A O 1
ATOM 1406 N N . PRO A 1 179 ? -25.916 37.560 -14.542 1.00 39.53 179 PRO A N 1
ATOM 1407 C CA . PRO A 1 179 ? -26.221 38.288 -13.286 1.00 39.53 179 PRO A CA 1
ATOM 1408 C C . PRO A 1 179 ? -25.832 37.448 -12.036 1.00 39.53 179 PRO A C 1
ATOM 1410 O O . PRO A 1 179 ? -25.828 36.228 -12.103 1.00 39.53 179 PRO A O 1
ATOM 1413 N N . GLN A 1 180 ? -25.300 37.951 -10.911 1.00 30.66 180 GLN A N 1
ATOM 1414 C CA . GLN A 1 180 ? -25.696 39.007 -9.945 1.00 30.66 180 GLN A CA 1
ATOM 1415 C C . GLN A 1 180 ? -26.664 38.578 -8.806 1.00 30.66 180 GLN A C 1
ATOM 1417 O O . GLN A 1 180 ? -27.871 38.646 -8.962 1.00 30.66 180 GLN A O 1
ATOM 1422 N N . THR A 1 181 ? -26.069 38.242 -7.643 1.00 32.09 181 THR A N 1
ATOM 1423 C CA . THR A 1 181 ? -26.368 38.703 -6.248 1.00 32.09 181 THR A CA 1
ATOM 1424 C C . THR A 1 181 ? -27.805 38.796 -5.703 1.00 32.09 181 THR A C 1
ATOM 1426 O O . THR A 1 181 ? -28.660 39.412 -6.328 1.00 32.09 181 THR A O 1
ATOM 1429 N N . PRO A 1 182 ? -28.002 38.434 -4.414 1.00 34.31 182 PRO A N 1
ATOM 1430 C CA . PRO A 1 182 ? -28.352 39.470 -3.406 1.00 34.31 182 PRO A CA 1
ATOM 1431 C C . PRO A 1 182 ? -27.337 39.677 -2.251 1.00 34.31 182 PRO A C 1
ATOM 1433 O O . PRO A 1 182 ? -26.204 39.200 -2.309 1.00 34.31 182 PRO A O 1
ATOM 1436 N N . LYS A 1 183 ? -27.744 40.464 -1.236 1.00 29.86 183 LYS A N 1
ATOM 1437 C CA . LYS A 1 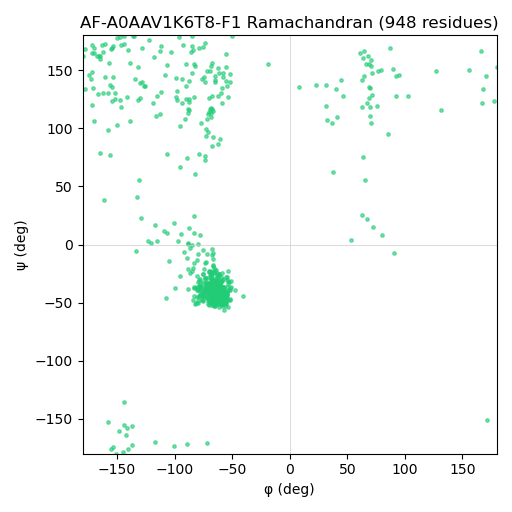183 ? -26.965 41.055 -0.118 1.00 29.86 183 LYS A CA 1
ATOM 1438 C C . LYS A 1 183 ? -27.866 41.311 1.117 1.00 29.86 183 LYS A C 1
ATOM 1440 O O . LYS A 1 183 ? -29.074 41.353 0.930 1.00 29.86 183 LYS A O 1
ATOM 1445 N N . SER A 1 184 ? -27.401 41.678 2.324 1.00 33.44 184 SER A N 1
ATOM 1446 C CA . SER A 1 184 ? -26.235 41.272 3.156 1.00 33.44 184 SER A CA 1
ATOM 1447 C C . SER A 1 184 ? -26.202 42.118 4.456 1.00 33.44 184 SER A C 1
ATOM 1449 O O . SER A 1 184 ? -26.089 43.339 4.351 1.00 33.44 184 SER A O 1
ATOM 1451 N N . LEU A 1 185 ? -26.216 41.507 5.649 1.00 29.56 185 LEU A N 1
ATOM 1452 C CA . LEU A 1 185 ? -26.084 42.164 6.973 1.00 29.56 185 LEU A CA 1
ATOM 1453 C C . LEU A 1 185 ? -24.994 41.412 7.780 1.00 29.56 185 LEU A C 1
ATOM 1455 O O . LEU A 1 185 ? -24.945 40.190 7.688 1.00 29.56 185 LEU A O 1
ATOM 1459 N N . GLN A 1 186 ? -23.939 42.040 8.331 1.00 34.00 186 GLN A N 1
ATOM 1460 C CA . GLN A 1 186 ? -23.856 42.966 9.491 1.00 34.00 186 GLN A CA 1
ATOM 1461 C C . GLN A 1 186 ? -24.141 42.270 10.841 1.00 34.00 186 GLN A C 1
ATOM 1463 O O . GLN A 1 186 ? -25.105 41.523 10.924 1.00 34.00 186 GLN A O 1
ATOM 1468 N N . SER A 1 187 ? -23.392 42.479 11.937 1.00 30.31 187 SER A N 1
ATOM 1469 C CA . SER A 1 187 ? -22.100 43.177 12.204 1.00 30.31 187 SER A CA 1
ATOM 1470 C C . SER A 1 187 ? -21.644 42.849 13.652 1.00 30.31 187 SER A C 1
ATOM 1472 O O . SER A 1 187 ? -22.480 42.404 14.426 1.00 30.31 187 SER A O 1
ATOM 1474 N N . GLY A 1 188 ? -20.407 43.052 14.133 1.00 29.72 188 GLY A N 1
ATOM 1475 C CA . GLY A 1 188 ? -19.184 43.679 13.596 1.00 29.72 188 GLY A CA 1
ATOM 1476 C C . GLY A 1 188 ? -18.103 43.809 14.704 1.00 29.72 188 GLY A C 1
ATOM 1477 O O . GLY A 1 188 ? -18.146 43.039 15.653 1.00 29.72 188 GLY A O 1
ATOM 1478 N N . LEU A 1 189 ? -17.212 44.819 14.616 1.00 29.41 189 LEU A N 1
ATOM 1479 C CA . LEU A 1 189 ? -16.138 45.203 15.580 1.00 29.41 189 LEU A CA 1
ATOM 1480 C C . LEU A 1 189 ? -14.953 44.207 15.703 1.00 29.41 189 LEU A C 1
ATOM 1482 O O . LEU A 1 189 ? -15.149 43.039 15.993 1.00 29.41 189 LEU A O 1
ATOM 1486 N N . SER A 1 190 ? -13.673 44.584 15.549 1.00 31.44 190 SER A N 1
ATOM 1487 C CA . SER A 1 190 ? -13.002 45.859 15.184 1.00 31.44 190 SER A CA 1
ATOM 1488 C C . SER A 1 190 ? -11.616 45.528 14.538 1.00 31.44 190 SER A C 1
ATOM 1490 O O . SER A 1 190 ? -11.353 44.355 14.300 1.00 31.44 190 SER A O 1
ATOM 1492 N N . ARG A 1 191 ? -10.668 46.414 14.169 1.00 29.84 191 ARG A N 1
ATOM 1493 C CA . ARG A 1 191 ? -10.467 47.866 14.386 1.00 29.84 191 ARG A CA 1
ATOM 1494 C C . ARG A 1 191 ? -9.834 48.544 13.136 1.00 29.84 191 ARG A C 1
ATOM 1496 O O . ARG A 1 191 ? -10.315 48.328 12.030 1.00 29.84 191 ARG A O 1
ATOM 1503 N N . THR A 1 192 ? -8.830 49.416 13.291 1.00 28.94 192 THR A N 1
ATOM 1504 C CA . THR A 1 192 ? -8.442 50.502 12.344 1.00 28.94 192 THR A CA 1
ATOM 1505 C C . THR A 1 192 ? -6.990 50.995 12.590 1.00 28.94 192 THR A C 1
ATOM 1507 O O . THR A 1 192 ? -6.503 50.712 13.687 1.00 28.94 192 THR A O 1
ATOM 1510 N N . PRO A 1 193 ? -6.353 51.879 11.764 1.00 41.34 193 PRO A N 1
ATOM 1511 C CA . PRO A 1 193 ? -6.402 52.096 10.289 1.00 41.34 193 PRO A CA 1
ATOM 1512 C C . PRO A 1 193 ? -5.042 52.510 9.593 1.00 41.34 193 PRO A C 1
ATOM 1514 O O . PRO A 1 193 ? -4.032 52.685 10.256 1.00 41.34 193 PRO A O 1
ATOM 1517 N N . ARG A 1 194 ? -5.075 52.700 8.248 1.00 27.61 194 ARG A N 1
ATOM 1518 C CA . ARG A 1 194 ? -4.405 53.686 7.307 1.00 27.61 194 ARG A CA 1
ATOM 1519 C C . ARG A 1 194 ? -3.079 54.432 7.700 1.00 27.61 194 ARG A C 1
ATOM 1521 O O . ARG A 1 194 ? -2.982 54.890 8.823 1.00 27.61 194 ARG A O 1
ATOM 1528 N N . ILE A 1 195 ? -2.019 54.619 6.866 1.00 32.25 195 ILE A N 1
ATOM 1529 C CA . ILE A 1 195 ? -1.841 55.209 5.482 1.00 32.25 195 ILE A CA 1
ATOM 1530 C C . ILE A 1 195 ? -1.996 56.765 5.475 1.00 32.25 195 ILE A C 1
ATOM 1532 O O . ILE A 1 195 ? -3.051 57.156 5.978 1.00 32.25 195 ILE A O 1
ATOM 1536 N N . PRO A 1 196 ? -1.088 57.657 4.928 1.00 45.62 196 PRO A N 1
ATOM 1537 C CA . PRO A 1 196 ? -0.275 57.561 3.667 1.00 45.62 196 PRO A CA 1
ATOM 1538 C C . PRO A 1 196 ? 1.146 58.266 3.533 1.00 45.62 196 PRO A C 1
ATOM 1540 O O . PRO A 1 196 ? 1.559 59.053 4.372 1.00 45.62 196 PRO A O 1
ATOM 1543 N N . SER A 1 197 ? 1.804 58.072 2.359 1.00 31.33 197 SER A N 1
ATOM 1544 C CA . SER A 1 197 ? 2.619 59.017 1.501 1.00 31.33 197 SER A CA 1
ATOM 1545 C C . SER A 1 197 ? 4.039 59.612 1.808 1.00 31.33 197 SER A C 1
ATOM 1547 O O . SER A 1 197 ? 4.396 59.948 2.926 1.00 31.33 197 SER A O 1
ATOM 1549 N N . ARG A 1 198 ? 4.793 59.808 0.691 1.00 32.47 198 ARG A N 1
ATOM 1550 C CA . ARG A 1 198 ? 6.009 60.639 0.350 1.00 32.47 198 ARG A CA 1
ATOM 1551 C C . ARG A 1 198 ? 5.923 62.147 0.756 1.00 32.47 198 ARG A C 1
ATOM 1553 O O . ARG A 1 198 ? 4.800 62.562 1.029 1.00 32.47 198 ARG A O 1
ATOM 1560 N N . PRO A 1 199 ? 6.945 63.034 0.521 1.00 54.25 199 PRO A N 1
ATOM 1561 C CA . PRO A 1 199 ? 8.423 62.898 0.342 1.00 54.25 199 PRO A CA 1
ATOM 1562 C C . PRO A 1 199 ? 9.280 63.960 1.125 1.00 54.25 199 PRO A C 1
ATOM 1564 O O . PRO A 1 199 ? 8.709 64.889 1.687 1.00 54.25 199 PRO A O 1
ATOM 1567 N N . SER A 1 200 ? 10.633 63.928 1.056 1.00 28.19 200 SER A N 1
ATOM 1568 C CA . SER A 1 200 ? 11.538 65.121 0.911 1.00 28.19 200 SER A CA 1
ATOM 1569 C C . SER A 1 200 ? 13.046 64.773 0.868 1.00 28.19 200 SER A C 1
ATOM 1571 O O . SER A 1 200 ? 13.458 63.734 1.375 1.00 28.19 200 SER A O 1
ATOM 1573 N N . THR A 1 201 ? 13.870 65.609 0.210 1.00 29.70 201 THR A N 1
ATOM 1574 C CA . THR A 1 201 ? 15.332 65.440 -0.053 1.00 29.70 201 THR A CA 1
ATOM 1575 C C . THR A 1 201 ? 15.895 66.800 -0.531 1.00 29.70 201 THR A C 1
ATOM 1577 O O . THR A 1 201 ? 15.233 67.391 -1.388 1.00 29.70 201 THR A O 1
ATOM 1580 N N . PRO A 1 202 ? 16.996 67.376 0.019 1.00 48.88 202 PRO A N 1
ATOM 1581 C CA . PRO A 1 202 ? 18.409 67.019 -0.271 1.00 48.88 202 PRO A CA 1
ATOM 1582 C C . PRO A 1 202 ? 19.283 67.068 1.020 1.00 48.88 202 PRO A C 1
ATOM 1584 O O . PRO A 1 202 ? 18.711 66.907 2.092 1.00 48.88 202 PRO A O 1
ATOM 1587 N N . ALA A 1 203 ? 20.620 67.219 1.091 1.00 32.94 203 ALA A N 1
ATOM 1588 C CA . ALA A 1 203 ? 21.753 67.480 0.166 1.00 32.94 203 ALA A CA 1
ATOM 1589 C C . ALA A 1 203 ? 23.027 66.766 0.736 1.00 32.94 203 ALA A C 1
ATOM 1591 O O . ALA A 1 203 ? 22.846 65.883 1.566 1.00 32.94 203 ALA A O 1
ATOM 1592 N N . ASN A 1 204 ? 24.323 67.009 0.452 1.00 34.66 204 ASN A N 1
ATOM 1593 C CA . ASN A 1 204 ? 25.187 67.873 -0.402 1.00 34.66 204 ASN A CA 1
ATOM 1594 C C . ASN A 1 204 ? 26.609 67.197 -0.361 1.00 34.66 204 ASN A C 1
ATOM 1596 O O . ASN A 1 204 ? 26.815 66.405 0.554 1.00 34.66 204 ASN A O 1
ATOM 1600 N N . LEU A 1 205 ? 27.677 67.346 -1.169 1.00 32.31 205 LEU A N 1
ATOM 1601 C CA . LEU A 1 205 ? 28.228 68.152 -2.295 1.00 32.31 205 LEU A CA 1
ATOM 1602 C C . LEU A 1 205 ? 29.070 67.150 -3.184 1.00 32.31 205 LEU A C 1
ATOM 1604 O O . LEU A 1 205 ? 29.123 65.977 -2.835 1.00 32.31 205 LEU A O 1
ATOM 1608 N N . SER A 1 206 ? 29.784 67.431 -4.295 1.00 31.89 206 SER A N 1
ATOM 1609 C CA . SER A 1 206 ? 30.071 68.656 -5.064 1.00 31.89 206 SER A CA 1
ATOM 1610 C C . SER A 1 206 ? 30.397 68.403 -6.562 1.00 31.89 206 SER A C 1
ATOM 1612 O O . SER A 1 206 ? 30.652 67.292 -7.009 1.00 31.89 206 SER A O 1
ATOM 1614 N N . GLN A 1 207 ? 30.427 69.526 -7.279 1.00 37.62 207 GLN A N 1
ATOM 1615 C CA . GLN A 1 207 ? 31.133 69.976 -8.501 1.00 37.62 207 GLN A CA 1
ATOM 1616 C C . GLN A 1 207 ? 32.415 69.239 -9.005 1.00 37.62 207 GLN A C 1
ATOM 1618 O O . GLN A 1 207 ? 33.178 68.753 -8.181 1.00 37.62 207 GLN A O 1
ATOM 1623 N N . LYS A 1 208 ? 32.817 69.259 -10.306 1.00 31.97 208 LYS A N 1
ATOM 1624 C CA . LYS A 1 208 ? 32.228 69.724 -11.613 1.00 31.97 208 LYS A CA 1
ATOM 1625 C C . LYS A 1 208 ? 33.222 69.447 -12.792 1.00 31.97 208 LYS A C 1
ATOM 1627 O O . LYS A 1 208 ? 34.409 69.372 -12.510 1.00 31.97 208 LYS A O 1
ATOM 1632 N N . ILE A 1 209 ? 32.750 69.443 -14.067 1.00 30.66 209 ILE A N 1
ATOM 1633 C CA . ILE A 1 209 ? 33.416 69.865 -15.360 1.00 30.66 209 ILE A CA 1
ATOM 1634 C C . ILE A 1 209 ? 33.346 68.882 -16.591 1.00 30.66 209 ILE A C 1
ATOM 1636 O O . ILE A 1 209 ? 33.884 67.786 -16.577 1.00 30.66 209 ILE A O 1
ATOM 1640 N N . THR A 1 210 ? 32.661 69.353 -17.658 1.00 26.58 210 THR A N 1
ATOM 1641 C CA . THR A 1 210 ? 32.706 69.119 -19.147 1.00 26.58 210 THR A CA 1
ATOM 1642 C C . THR A 1 210 ? 32.997 67.763 -19.859 1.00 26.58 210 THR A C 1
ATOM 1644 O O . THR A 1 210 ? 34.141 67.414 -20.118 1.00 26.58 210 THR A O 1
ATOM 1647 N N . THR A 1 211 ? 31.926 67.144 -20.391 1.00 27.73 211 THR A N 1
ATOM 1648 C CA . THR A 1 211 ? 31.600 66.875 -21.835 1.00 27.73 211 THR A CA 1
ATOM 1649 C C . THR A 1 211 ? 32.580 66.296 -22.904 1.00 27.73 211 THR A C 1
ATOM 1651 O O . THR A 1 211 ? 33.491 66.982 -23.356 1.00 27.73 211 THR A O 1
ATOM 1654 N N . THR A 1 212 ? 32.100 65.222 -23.580 1.00 30.19 212 THR A N 1
ATOM 1655 C CA . THR A 1 212 ? 32.117 64.935 -25.064 1.00 30.19 212 THR A CA 1
ATOM 1656 C C . THR A 1 212 ? 33.370 64.214 -25.691 1.00 30.19 212 THR A C 1
ATOM 1658 O O . THR A 1 212 ? 34.256 63.859 -24.922 1.00 30.19 212 THR A O 1
ATOM 1661 N N . PRO A 1 213 ? 33.379 63.727 -26.973 1.00 49.25 213 PRO A N 1
ATOM 1662 C CA . PRO A 1 213 ? 33.163 62.283 -27.253 1.00 49.25 213 PRO A CA 1
ATOM 1663 C C . PRO A 1 213 ? 34.017 61.664 -28.418 1.00 49.25 213 PRO A C 1
ATOM 1665 O O . PRO A 1 213 ? 34.927 62.310 -28.930 1.00 49.25 213 PRO A O 1
ATOM 1668 N N . SER A 1 214 ? 33.634 60.466 -28.921 1.00 29.14 214 SER A N 1
ATOM 1669 C CA . SER A 1 214 ? 33.650 60.015 -30.356 1.00 29.14 214 SER A CA 1
ATOM 1670 C C . SER A 1 214 ? 34.372 58.690 -30.722 1.00 29.14 214 SER A C 1
ATOM 1672 O O . SER A 1 214 ? 35.370 58.294 -30.134 1.00 29.14 214 SER A O 1
ATOM 1674 N N . ARG A 1 215 ? 33.837 58.032 -31.767 1.00 31.91 215 ARG A N 1
ATOM 1675 C CA . ARG A 1 215 ? 34.427 56.996 -32.668 1.00 31.91 215 ARG A CA 1
ATOM 1676 C C . ARG A 1 215 ? 34.949 57.724 -33.950 1.00 31.91 215 ARG A C 1
ATOM 1678 O O . ARG A 1 215 ? 34.616 58.904 -34.058 1.00 31.91 215 ARG A O 1
ATOM 1685 N N . PRO A 1 216 ? 35.576 57.105 -34.990 1.00 51.53 216 PRO A N 1
ATOM 1686 C CA . PRO A 1 216 ? 36.075 55.728 -35.198 1.00 51.53 216 PRO A CA 1
ATOM 1687 C C . PRO A 1 216 ? 37.497 55.670 -35.872 1.00 51.53 216 PRO A C 1
ATOM 1689 O O . PRO A 1 216 ? 38.223 56.654 -35.850 1.00 51.53 216 PRO A O 1
ATOM 1692 N N . ASN A 1 217 ? 37.825 54.541 -36.538 1.00 30.64 217 ASN A N 1
ATOM 1693 C CA . ASN A 1 217 ? 38.779 54.332 -37.666 1.00 30.64 217 ASN A CA 1
ATOM 1694 C C . ASN A 1 217 ? 40.194 53.720 -37.443 1.00 30.64 217 ASN A C 1
ATOM 1696 O O . ASN A 1 217 ? 41.024 54.199 -36.683 1.00 30.64 217 ASN A O 1
ATOM 1700 N N . THR A 1 218 ? 40.454 52.674 -38.245 1.00 32.88 218 THR A N 1
ATOM 1701 C CA . THR A 1 218 ? 41.735 52.116 -38.768 1.00 32.88 218 THR A CA 1
ATOM 1702 C C . THR A 1 218 ? 42.257 52.960 -39.966 1.00 32.88 218 THR A C 1
ATOM 1704 O O . THR A 1 218 ? 41.417 53.713 -40.466 1.00 32.88 218 THR A O 1
ATOM 1707 N N . PRO A 1 219 ? 43.505 52.845 -40.532 1.00 42.81 219 PRO A N 1
ATOM 1708 C CA . PRO A 1 219 ? 44.283 51.592 -40.758 1.00 42.81 219 PRO A CA 1
ATOM 1709 C C . PRO A 1 219 ? 45.852 51.657 -40.863 1.00 42.81 219 PRO A C 1
ATOM 1711 O O . PRO A 1 219 ? 46.437 52.727 -40.825 1.00 42.81 219 PRO A O 1
ATOM 1714 N N . HIS A 1 220 ? 46.492 50.495 -41.150 1.00 29.81 220 HIS A N 1
ATOM 1715 C CA . HIS A 1 220 ? 47.807 50.300 -41.846 1.00 29.81 220 HIS A CA 1
ATOM 1716 C C . HIS A 1 220 ? 49.120 50.855 -41.198 1.00 29.81 220 HIS A C 1
ATOM 1718 O O . HIS A 1 220 ? 49.065 51.743 -40.366 1.00 29.81 220 HIS A O 1
ATOM 1724 N N . ARG A 1 221 ? 50.369 50.429 -41.522 1.00 27.75 221 ARG A N 1
ATOM 1725 C CA . ARG A 1 221 ? 50.994 49.198 -42.112 1.00 27.75 221 ARG A CA 1
ATOM 1726 C C . ARG A 1 221 ? 52.547 49.324 -42.018 1.00 27.75 221 ARG A C 1
ATOM 1728 O O . ARG A 1 221 ? 53.054 50.408 -42.280 1.00 27.75 221 ARG A O 1
ATOM 1735 N N . SER A 1 222 ? 53.299 48.215 -41.859 1.00 28.47 222 SER A N 1
ATOM 1736 C CA . SER A 1 222 ? 54.801 48.116 -41.918 1.00 28.47 222 SER A CA 1
ATOM 1737 C C . SER A 1 222 ? 55.576 48.757 -40.731 1.00 28.47 222 SER A C 1
ATOM 1739 O O . SER A 1 222 ? 55.007 49.590 -40.044 1.00 28.47 222 SER A O 1
ATOM 1741 N N . SER A 1 223 ? 56.840 48.417 -40.394 1.00 29.62 223 SER A N 1
ATOM 1742 C CA . SER A 1 223 ? 57.823 47.442 -40.943 1.00 29.62 223 SER A CA 1
ATOM 1743 C C . SER A 1 223 ? 58.881 46.968 -39.903 1.00 29.62 223 SER A C 1
ATOM 1745 O O . SER A 1 223 ? 59.028 47.552 -38.837 1.00 29.62 223 SER A O 1
ATOM 1747 N N . LEU A 1 224 ? 59.634 45.915 -40.266 1.00 38.78 224 LEU A N 1
ATOM 1748 C CA . LEU A 1 224 ? 60.868 45.345 -39.656 1.00 38.78 224 LEU A CA 1
ATOM 1749 C C . LEU A 1 224 ? 62.034 46.375 -39.494 1.00 38.78 224 LEU A C 1
ATOM 1751 O O . LEU A 1 224 ? 61.949 47.393 -40.186 1.00 38.78 224 LEU A O 1
ATOM 1755 N N . PRO A 1 225 ? 63.125 46.152 -38.686 1.00 40.53 225 PRO A N 1
ATOM 1756 C CA . PRO A 1 225 ? 63.934 44.907 -38.664 1.00 40.53 225 PRO A CA 1
ATOM 1757 C C . PRO A 1 225 ? 64.672 44.436 -37.365 1.00 40.53 225 PRO A C 1
ATOM 1759 O O . PRO A 1 225 ? 64.638 45.045 -36.303 1.00 40.53 225 PRO A O 1
ATOM 1762 N N . ARG A 1 226 ? 65.359 43.285 -37.529 1.00 29.45 226 ARG A N 1
ATOM 1763 C CA . ARG A 1 226 ? 66.388 42.572 -36.706 1.00 29.45 226 ARG A CA 1
ATOM 1764 C C . ARG A 1 226 ? 67.765 43.318 -36.730 1.00 29.45 226 ARG A C 1
ATOM 1766 O O . ARG A 1 226 ? 67.822 44.328 -37.429 1.00 29.45 226 ARG A O 1
ATOM 1773 N N . PRO A 1 227 ? 68.926 42.793 -36.224 1.00 52.72 227 PRO A N 1
ATOM 1774 C CA . PRO A 1 227 ? 69.244 41.732 -35.224 1.00 52.72 227 PRO A CA 1
ATOM 1775 C C . PRO A 1 227 ? 70.379 42.097 -34.200 1.00 52.72 227 PRO A C 1
ATOM 1777 O O . PRO A 1 227 ? 71.031 43.124 -34.367 1.00 52.72 227 PRO A O 1
ATOM 1780 N N . LYS A 1 228 ? 70.734 41.193 -33.248 1.00 31.61 228 LYS A N 1
ATOM 1781 C CA . LYS A 1 228 ? 72.093 40.560 -33.079 1.00 31.61 228 LYS A CA 1
ATOM 1782 C C . LYS A 1 228 ? 72.276 39.750 -31.764 1.00 31.61 228 LYS A C 1
ATOM 1784 O O . LYS A 1 228 ? 71.803 40.170 -30.719 1.00 31.61 228 LYS A O 1
ATOM 1789 N N . ASN A 1 229 ? 73.046 38.650 -31.840 1.00 33.28 229 ASN A N 1
ATOM 1790 C CA . ASN A 1 229 ? 73.643 37.881 -30.716 1.00 33.28 229 ASN A CA 1
ATOM 1791 C C . ASN A 1 229 ? 75.190 38.039 -30.753 1.00 33.28 229 ASN A C 1
ATOM 1793 O O . ASN A 1 229 ? 75.692 38.529 -31.772 1.00 33.28 229 ASN A O 1
ATOM 1797 N N . PRO A 1 230 ? 75.951 37.663 -29.695 1.00 47.69 230 PRO A N 1
ATOM 1798 C CA . PRO A 1 230 ? 76.579 36.314 -29.571 1.00 47.69 230 PRO A CA 1
ATOM 1799 C C . PRO A 1 230 ? 76.338 35.643 -28.182 1.00 47.69 230 PRO A C 1
ATOM 1801 O O . PRO A 1 230 ? 75.992 36.341 -27.240 1.00 47.69 230 PRO A O 1
ATOM 1804 N N . THR A 1 231 ? 76.312 34.307 -27.992 1.00 32.56 231 THR A N 1
ATOM 1805 C CA . THR A 1 231 ? 77.414 33.287 -27.987 1.00 32.56 231 THR A CA 1
ATOM 1806 C C . THR A 1 231 ? 78.381 33.480 -26.789 1.00 32.56 231 THR A C 1
ATOM 1808 O O . THR A 1 231 ? 78.932 34.564 -26.660 1.00 32.56 231 THR A O 1
ATOM 1811 N N . ALA A 1 232 ? 78.621 32.529 -25.860 1.00 28.83 232 ALA A N 1
ATOM 1812 C CA . ALA A 1 232 ? 79.276 31.215 -26.067 1.00 28.83 232 ALA A CA 1
ATOM 1813 C C . ALA A 1 232 ? 78.971 30.106 -24.996 1.00 28.83 232 ALA A C 1
ATOM 1815 O O . ALA A 1 232 ? 77.882 30.071 -24.437 1.00 28.83 232 ALA A O 1
ATOM 1816 N N . LEU A 1 233 ? 79.897 29.141 -24.796 1.00 32.94 233 LEU A N 1
ATOM 1817 C CA . LEU A 1 233 ? 79.694 27.746 -24.316 1.00 32.94 233 LEU A CA 1
ATOM 1818 C C . LEU A 1 233 ? 80.481 27.357 -23.028 1.00 32.94 233 LEU A C 1
ATOM 1820 O O . LEU A 1 233 ? 81.391 28.085 -22.641 1.00 32.94 233 LEU A O 1
ATOM 1824 N N . LYS A 1 234 ? 80.239 26.112 -22.536 1.00 32.44 234 LYS A N 1
ATOM 1825 C CA . LYS A 1 234 ? 80.921 25.312 -21.462 1.00 32.44 234 LYS A CA 1
ATOM 1826 C C . LYS A 1 234 ? 80.318 25.465 -20.042 1.00 32.44 234 LYS A C 1
ATOM 1828 O O . LYS A 1 234 ? 79.874 26.551 -19.707 1.00 32.44 234 LYS A O 1
ATOM 1833 N N . SER A 1 235 ? 80.278 24.450 -19.158 1.00 31.91 235 SER A N 1
ATOM 1834 C CA . SER A 1 235 ? 80.528 22.985 -19.266 1.00 31.91 235 SER A CA 1
ATOM 1835 C C . SER A 1 235 ? 79.974 22.214 -18.038 1.00 31.91 235 SER A C 1
ATOM 1837 O O . SER A 1 235 ? 79.801 22.799 -16.976 1.00 31.91 235 SER A O 1
ATOM 1839 N N . SER A 1 236 ? 79.751 20.897 -18.168 1.00 32.75 236 SER A N 1
ATOM 1840 C CA . SER A 1 236 ? 79.520 19.925 -17.062 1.00 32.75 236 SER A CA 1
ATOM 1841 C C . SER A 1 236 ? 80.874 19.409 -16.490 1.00 32.75 236 SER A C 1
ATOM 1843 O O . SER A 1 236 ? 81.889 19.792 -17.083 1.00 32.75 236 SER A O 1
ATOM 1845 N N . PRO A 1 237 ? 80.985 18.514 -15.464 1.00 57.44 237 PRO A N 1
ATOM 1846 C CA . PRO A 1 237 ? 79.964 17.854 -14.614 1.00 57.44 237 PRO A CA 1
ATOM 1847 C C . PRO A 1 237 ? 80.313 17.780 -13.091 1.00 57.44 237 PRO A C 1
ATOM 1849 O O . PRO A 1 237 ? 81.352 18.286 -12.676 1.00 57.44 237 PRO A O 1
ATOM 1852 N N . ARG A 1 238 ? 79.510 17.054 -12.275 1.00 30.58 238 ARG A N 1
ATOM 1853 C CA . ARG A 1 238 ? 79.899 15.831 -11.492 1.00 30.58 238 ARG A CA 1
ATOM 1854 C C . ARG A 1 238 ? 79.023 15.575 -10.237 1.00 30.58 238 ARG A C 1
ATOM 1856 O O . ARG A 1 238 ? 78.511 16.499 -9.622 1.00 30.58 238 ARG A O 1
ATOM 1863 N N . ASN A 1 239 ? 78.882 14.295 -9.871 1.00 35.19 239 ASN A N 1
ATOM 1864 C CA . ASN A 1 239 ? 78.083 13.767 -8.749 1.00 35.19 239 ASN A CA 1
ATOM 1865 C C . ASN A 1 239 ? 78.805 13.821 -7.387 1.00 35.19 239 ASN A C 1
ATOM 1867 O O . ASN A 1 239 ? 80.024 13.651 -7.360 1.00 35.19 239 ASN A O 1
ATOM 1871 N N . GLN A 1 240 ? 78.028 13.849 -6.293 1.00 32.34 240 GLN A N 1
ATOM 1872 C CA . GLN A 1 240 ? 78.182 13.085 -5.028 1.00 32.34 240 GLN A CA 1
ATOM 1873 C C . GLN A 1 240 ? 76.989 13.429 -4.093 1.00 32.34 240 GLN A C 1
ATOM 1875 O O . GLN A 1 240 ? 76.333 14.436 -4.337 1.00 32.34 240 GLN A O 1
ATOM 1880 N N . THR A 1 241 ? 76.679 12.762 -2.973 1.00 30.33 241 THR A N 1
ATOM 1881 C CA . THR A 1 241 ? 76.584 11.335 -2.568 1.00 30.33 241 THR A CA 1
ATOM 1882 C C . THR A 1 241 ? 76.012 11.337 -1.129 1.00 30.33 241 THR A C 1
ATOM 1884 O O . THR A 1 241 ? 76.301 12.268 -0.392 1.00 30.33 241 THR A O 1
ATOM 1887 N N . LEU A 1 242 ? 75.203 10.328 -0.763 1.00 35.31 242 LEU A N 1
ATOM 1888 C CA . LEU A 1 242 ? 74.767 9.892 0.590 1.00 35.31 242 LEU A CA 1
ATOM 1889 C C . LEU A 1 242 ? 75.106 10.759 1.830 1.00 35.31 242 LEU A C 1
ATOM 1891 O O . LEU A 1 242 ? 76.278 10.995 2.110 1.00 35.31 242 LEU A O 1
ATOM 1895 N N . LEU A 1 243 ? 74.119 10.953 2.721 1.00 30.72 243 LEU A N 1
ATOM 1896 C CA . LEU A 1 243 ? 74.106 10.233 4.013 1.00 30.72 243 LEU A CA 1
ATOM 1897 C C . LEU A 1 243 ? 72.769 10.345 4.771 1.00 30.72 243 LEU A C 1
ATOM 1899 O O . LEU A 1 243 ? 71.930 11.195 4.480 1.00 30.72 243 LEU A O 1
ATOM 1903 N N . GLU A 1 244 ? 72.580 9.432 5.721 1.00 40.47 244 GLU A N 1
ATOM 1904 C CA . GLU A 1 244 ? 71.400 9.289 6.580 1.00 40.47 244 GLU A CA 1
ATOM 1905 C C . GLU A 1 244 ? 71.462 10.211 7.810 1.00 40.47 244 GLU A C 1
ATOM 1907 O O . GLU A 1 244 ? 72.538 10.660 8.212 1.00 40.47 244 GLU A O 1
ATOM 1912 N N . ASN A 1 245 ? 70.336 10.363 8.519 1.00 31.03 245 ASN A N 1
ATOM 1913 C CA . ASN A 1 245 ? 70.398 10.285 9.981 1.00 31.03 245 ASN A CA 1
ATOM 1914 C C . ASN A 1 245 ? 69.065 9.863 10.615 1.00 31.03 245 ASN A C 1
ATOM 1916 O O . ASN A 1 245 ? 68.005 10.383 10.270 1.00 31.03 245 ASN A O 1
ATOM 1920 N N . ASN A 1 246 ? 69.134 8.948 11.581 1.00 41.47 246 ASN A N 1
ATOM 1921 C CA . ASN A 1 246 ? 67.991 8.528 12.390 1.00 41.47 246 ASN A CA 1
ATOM 1922 C C . ASN A 1 246 ? 67.785 9.477 13.576 1.00 41.47 246 ASN A C 1
ATOM 1924 O O . ASN A 1 246 ? 68.752 9.919 14.199 1.00 41.47 246 ASN A O 1
ATOM 1928 N N . LYS A 1 247 ? 66.529 9.674 13.996 1.00 33.75 247 LYS A N 1
ATOM 1929 C CA . LYS A 1 247 ? 66.226 9.949 15.407 1.00 33.75 247 LYS A CA 1
ATOM 1930 C C . LYS A 1 247 ? 64.832 9.469 15.792 1.00 33.75 247 LYS A C 1
ATOM 1932 O O . LYS A 1 247 ? 63.854 9.739 15.108 1.00 33.75 247 LYS A O 1
ATOM 1937 N N . SER A 1 248 ? 64.778 8.736 16.897 1.00 40.94 248 SER A N 1
ATOM 1938 C CA . SER A 1 248 ? 63.581 8.106 17.448 1.00 40.94 248 SER A CA 1
ATOM 1939 C C . SER A 1 248 ? 62.978 8.931 18.581 1.00 40.94 248 SER A C 1
ATOM 1941 O O . SER A 1 248 ? 63.717 9.395 19.451 1.00 40.94 248 SER A O 1
ATOM 1943 N N . SER A 1 249 ? 61.652 8.968 18.669 1.00 33.69 249 SER A N 1
ATOM 1944 C CA . SER A 1 249 ? 60.945 9.314 19.905 1.00 33.69 249 SER A CA 1
ATOM 1945 C C . SER A 1 249 ? 59.625 8.552 20.004 1.00 33.69 249 SER A C 1
ATOM 1947 O O . SER A 1 249 ? 58.780 8.650 19.117 1.00 33.69 249 SER A O 1
ATOM 1949 N N . LYS A 1 250 ? 59.458 7.823 21.109 1.00 38.72 250 LYS A N 1
ATOM 1950 C CA . LYS A 1 250 ? 58.143 7.553 21.707 1.00 38.72 250 LYS A CA 1
ATOM 1951 C C . LYS A 1 250 ? 57.644 8.859 22.389 1.00 38.72 250 LYS A C 1
ATOM 1953 O O . LYS A 1 250 ? 58.403 9.825 22.424 1.00 38.72 250 LYS A O 1
ATOM 1958 N N . ASP A 1 251 ? 56.436 9.014 22.926 1.00 34.88 251 ASP A N 1
ATOM 1959 C CA . ASP A 1 251 ? 55.418 8.058 23.391 1.00 34.88 251 ASP A CA 1
ATOM 1960 C C . ASP A 1 251 ? 53.987 8.521 23.030 1.00 34.88 251 ASP A C 1
ATOM 1962 O O . ASP A 1 251 ? 53.784 9.502 22.317 1.00 34.88 251 ASP A O 1
ATOM 1966 N N . SER A 1 252 ? 52.994 7.761 23.490 1.00 46.06 252 SER A N 1
ATOM 1967 C CA . SER A 1 252 ? 51.557 7.943 23.263 1.00 46.06 252 SER A CA 1
ATOM 1968 C C . SER A 1 252 ? 50.970 9.289 23.708 1.00 46.06 252 SER A C 1
ATOM 1970 O O . SER A 1 252 ? 51.229 9.730 24.826 1.00 46.06 252 SER A O 1
ATOM 1972 N N . ASN A 1 253 ? 49.996 9.791 22.942 1.00 36.97 253 ASN A N 1
ATOM 1973 C CA . ASN A 1 253 ? 48.670 10.133 23.477 1.00 36.97 253 ASN A CA 1
ATOM 1974 C C . ASN A 1 253 ? 47.605 10.132 22.367 1.00 36.97 253 ASN A C 1
ATOM 1976 O O . ASN A 1 253 ? 47.929 10.271 21.189 1.00 36.97 253 ASN A O 1
ATOM 1980 N N . ASN A 1 254 ? 46.339 9.933 22.747 1.00 49.56 254 ASN A N 1
ATOM 1981 C CA . ASN A 1 254 ? 45.201 9.997 21.828 1.00 49.56 254 ASN A CA 1
ATOM 1982 C C . ASN A 1 254 ? 44.675 11.434 21.750 1.00 49.56 254 ASN A C 1
ATOM 1984 O O . ASN A 1 254 ? 44.112 11.905 22.734 1.00 49.56 254 ASN A O 1
ATOM 1988 N N . ASP A 1 255 ? 44.746 12.059 20.575 1.00 43.47 255 ASP A N 1
ATOM 1989 C CA . ASP A 1 255 ? 43.910 13.212 20.228 1.00 43.47 255 ASP A CA 1
ATOM 1990 C C . ASP A 1 255 ? 43.293 12.996 18.833 1.00 43.47 255 ASP A C 1
ATOM 1992 O O . ASP A 1 255 ? 44.024 12.747 17.870 1.00 43.47 255 ASP A O 1
ATOM 1996 N N . PRO A 1 256 ? 41.955 13.051 18.682 1.00 50.88 256 PRO A N 1
ATOM 1997 C CA . PRO A 1 256 ? 41.278 12.733 17.421 1.00 50.88 256 PRO A CA 1
ATOM 1998 C C . PRO A 1 256 ? 41.312 13.875 16.390 1.00 50.88 256 PRO A C 1
ATOM 2000 O O . PRO A 1 256 ? 40.751 13.729 15.304 1.00 50.88 256 PRO A O 1
ATOM 2003 N N . GLU A 1 257 ? 41.930 15.014 16.712 1.00 55.31 257 GLU A N 1
ATOM 2004 C CA . GLU A 1 257 ? 41.825 16.236 15.907 1.00 55.31 257 GLU A CA 1
ATOM 2005 C C . GLU A 1 257 ? 42.763 16.247 14.678 1.00 55.31 257 GLU A C 1
ATOM 2007 O O . GLU A 1 257 ? 42.413 16.828 13.649 1.00 55.31 257 GLU A O 1
ATOM 2012 N N . ASP A 1 258 ? 43.904 15.537 14.712 1.00 61.69 258 ASP A N 1
ATOM 2013 C CA . ASP A 1 258 ? 44.945 15.710 13.681 1.00 61.69 258 ASP A CA 1
ATOM 2014 C C . ASP A 1 258 ? 44.730 14.911 12.374 1.00 61.69 258 ASP A C 1
ATOM 2016 O O . ASP A 1 258 ? 45.289 15.238 11.325 1.00 61.69 258 ASP A O 1
ATOM 2020 N N . ILE A 1 259 ? 43.850 13.900 12.357 1.00 68.88 259 ILE A N 1
ATOM 2021 C CA . ILE A 1 259 ? 43.534 13.169 11.109 1.00 68.88 259 ILE A CA 1
ATOM 2022 C C . ILE A 1 259 ? 42.901 14.120 10.076 1.00 68.88 259 ILE A C 1
ATOM 2024 O O . ILE A 1 259 ? 43.177 14.015 8.876 1.00 68.88 259 ILE A O 1
ATOM 2028 N N . ALA A 1 260 ? 42.099 15.089 10.528 1.00 67.25 260 ALA A N 1
ATOM 2029 C CA . ALA A 1 260 ? 41.464 16.077 9.661 1.00 67.25 260 ALA A CA 1
ATOM 2030 C C . ALA A 1 260 ? 42.477 17.074 9.068 1.00 67.25 260 ALA A C 1
ATOM 2032 O O . ALA A 1 260 ? 42.386 17.404 7.880 1.00 67.25 260 ALA A O 1
ATOM 2033 N N . THR A 1 261 ? 43.468 17.524 9.843 1.00 78.06 261 THR A N 1
ATOM 2034 C CA . THR A 1 261 ? 44.557 18.406 9.382 1.00 78.06 261 THR A CA 1
ATOM 2035 C C . THR A 1 261 ? 45.540 17.682 8.471 1.00 78.06 261 THR A C 1
ATOM 2037 O O . THR A 1 261 ? 45.910 18.235 7.428 1.00 78.06 261 THR A O 1
ATOM 2040 N N . ILE A 1 262 ? 45.907 16.434 8.779 1.00 81.00 262 ILE A N 1
ATOM 2041 C CA . ILE A 1 262 ? 46.737 15.590 7.908 1.00 81.00 262 ILE A CA 1
ATOM 2042 C C . ILE A 1 262 ? 46.019 15.347 6.575 1.00 81.00 262 ILE A C 1
ATOM 2044 O O . ILE A 1 262 ? 46.597 15.621 5.519 1.00 81.00 262 ILE A O 1
ATOM 2048 N N . TYR A 1 263 ? 44.744 14.936 6.593 1.00 81.38 263 TYR A N 1
ATOM 2049 C CA . TYR A 1 263 ? 43.946 14.758 5.375 1.00 81.38 263 TYR A CA 1
ATOM 2050 C C . TYR A 1 263 ? 43.830 16.062 4.576 1.00 81.38 263 TYR A C 1
ATOM 2052 O O . TYR A 1 263 ? 44.120 16.075 3.383 1.00 81.38 263 TYR A O 1
ATOM 2060 N N . SER A 1 264 ? 43.503 17.186 5.220 1.00 80.25 264 SER A N 1
ATOM 2061 C CA . SER A 1 264 ? 43.398 18.500 4.559 1.00 80.25 264 SER A CA 1
ATOM 2062 C C . SER A 1 264 ? 44.735 19.006 4.004 1.00 80.25 264 SER A C 1
ATOM 2064 O O . SER A 1 264 ? 44.771 19.839 3.097 1.00 80.25 264 SER A O 1
ATOM 2066 N N . THR A 1 265 ? 45.863 18.521 4.521 1.00 85.81 265 THR A N 1
ATOM 2067 C CA . THR A 1 265 ? 47.201 18.849 4.010 1.00 85.81 265 THR A CA 1
ATOM 2068 C C . THR A 1 265 ? 47.565 17.955 2.830 1.00 85.81 265 THR A C 1
ATOM 2070 O O . THR A 1 265 ? 47.886 18.478 1.763 1.00 85.81 265 THR A O 1
ATOM 2073 N N . LYS A 1 266 ? 47.365 16.637 2.941 1.00 87.06 266 LYS A N 1
ATOM 2074 C CA . LYS A 1 266 ? 47.546 15.692 1.827 1.00 87.06 266 LYS A CA 1
ATOM 2075 C C . LYS A 1 266 ? 46.585 15.954 0.666 1.00 87.06 266 LYS A C 1
ATOM 2077 O O . LYS A 1 266 ? 46.975 15.827 -0.489 1.00 87.06 266 LYS A O 1
ATOM 2082 N N . GLN A 1 267 ? 45.370 16.425 0.939 1.00 85.56 267 GLN A N 1
ATOM 2083 C CA . GLN A 1 267 ? 44.420 16.865 -0.081 1.00 85.56 267 GLN A CA 1
ATOM 2084 C C . GLN A 1 267 ? 44.917 18.120 -0.820 1.00 85.56 267 GLN A C 1
ATOM 2086 O O . GLN A 1 267 ? 44.767 18.196 -2.040 1.00 85.56 267 GLN A O 1
ATOM 2091 N N . ARG A 1 268 ? 45.543 19.086 -0.129 1.00 88.75 268 ARG A N 1
ATOM 2092 C CA . ARG A 1 268 ? 46.161 20.265 -0.769 1.00 88.75 268 ARG A CA 1
ATOM 2093 C C . ARG A 1 268 ? 47.388 19.887 -1.601 1.00 88.75 268 ARG A C 1
ATOM 2095 O O . ARG A 1 268 ? 47.501 20.353 -2.731 1.00 88.75 268 ARG A O 1
ATOM 2102 N N . GLU A 1 269 ? 48.249 19.004 -1.092 1.00 87.88 269 GLU A N 1
ATOM 2103 C CA . GLU A 1 269 ? 49.369 18.429 -1.853 1.00 87.88 269 GLU A CA 1
ATOM 2104 C C . GLU A 1 269 ? 48.877 17.702 -3.116 1.00 87.88 269 GLU A C 1
ATOM 2106 O O . GLU A 1 269 ? 49.383 17.953 -4.206 1.00 87.88 269 GLU A O 1
ATOM 2111 N N . PHE A 1 270 ? 47.836 16.869 -3.004 1.00 88.44 270 PHE A N 1
ATOM 2112 C CA . PHE A 1 270 ? 47.224 16.178 -4.142 1.00 88.44 270 PHE A CA 1
ATOM 2113 C C . PHE A 1 270 ? 46.668 17.150 -5.191 1.00 88.44 270 PHE A C 1
ATOM 2115 O O . PHE A 1 270 ? 46.915 16.971 -6.380 1.00 88.44 270 PHE A O 1
ATOM 2122 N N . HIS A 1 271 ? 45.971 18.217 -4.782 1.00 87.12 271 HIS A N 1
ATOM 2123 C CA . HIS A 1 271 ? 45.491 19.238 -5.723 1.00 87.12 271 HIS A CA 1
ATOM 2124 C C . HIS A 1 271 ? 46.638 20.029 -6.373 1.00 87.12 271 HIS A C 1
ATOM 2126 O O . HIS A 1 271 ? 46.516 20.429 -7.532 1.00 87.12 271 HIS A O 1
ATOM 2132 N N . HIS A 1 272 ? 47.758 20.227 -5.670 1.00 90.69 272 HIS A N 1
ATOM 2133 C CA . HIS A 1 272 ? 48.960 20.833 -6.242 1.00 90.69 272 HIS A CA 1
ATOM 2134 C C . HIS A 1 272 ? 49.605 19.915 -7.290 1.00 90.69 272 HIS A C 1
ATOM 2136 O O . HIS A 1 272 ? 49.780 20.336 -8.432 1.00 90.69 272 HIS A O 1
ATOM 2142 N N . MET A 1 273 ? 49.857 18.647 -6.945 1.00 87.25 273 MET A N 1
ATOM 2143 C CA . MET A 1 273 ? 50.402 17.640 -7.865 1.00 87.25 273 MET A CA 1
ATOM 2144 C C . MET A 1 273 ? 49.485 17.398 -9.068 1.00 87.25 273 MET A C 1
ATOM 2146 O O . MET A 1 273 ? 49.976 17.280 -10.187 1.00 87.25 273 MET A O 1
ATOM 2150 N N . LYS A 1 274 ? 48.158 17.396 -8.877 1.00 85.75 274 LYS A N 1
ATOM 2151 C CA . LYS A 1 274 ? 47.192 17.331 -9.980 1.00 85.75 274 LYS A CA 1
ATOM 2152 C C . LYS A 1 274 ? 47.350 18.524 -10.923 1.00 85.75 274 LYS A C 1
ATOM 2154 O O . LYS A 1 274 ? 47.495 18.321 -12.119 1.00 85.75 274 LYS A O 1
ATOM 2159 N N . LYS A 1 275 ? 47.392 19.754 -10.400 1.00 88.25 275 LYS A N 1
ATOM 2160 C CA . LYS A 1 275 ? 47.578 20.953 -11.231 1.00 88.25 275 LYS A CA 1
ATOM 2161 C C . LYS A 1 275 ? 48.929 20.951 -11.959 1.00 88.25 275 LYS A C 1
ATOM 2163 O O . LYS A 1 275 ? 49.019 21.419 -13.090 1.00 88.25 275 LYS A O 1
ATOM 2168 N N . GLU A 1 276 ? 49.980 20.430 -11.330 1.00 89.25 276 GLU A N 1
ATOM 2169 C CA . GLU A 1 276 ? 51.288 20.253 -11.966 1.00 89.25 276 GLU A CA 1
ATOM 2170 C C . GLU A 1 276 ? 51.248 19.196 -13.083 1.00 89.25 276 GLU A C 1
ATOM 2172 O O . GLU A 1 276 ? 51.818 19.411 -14.155 1.00 89.25 276 GLU A O 1
ATOM 2177 N N . LEU A 1 277 ? 50.530 18.089 -12.866 1.00 86.50 277 LEU A N 1
ATOM 2178 C CA . LEU A 1 277 ? 50.282 17.054 -13.866 1.00 86.50 277 LEU A CA 1
ATOM 2179 C C . LEU A 1 277 ? 49.462 17.595 -15.044 1.00 86.50 277 LEU A C 1
ATOM 2181 O O . LEU A 1 277 ? 49.868 17.379 -16.180 1.00 86.50 277 LEU A O 1
ATOM 2185 N N . ASP A 1 278 ? 48.384 18.343 -14.794 1.00 82.44 278 ASP A N 1
ATOM 2186 C CA . ASP A 1 278 ? 47.555 18.979 -15.827 1.00 82.44 278 ASP A CA 1
ATOM 2187 C C . ASP A 1 278 ? 48.418 19.900 -16.724 1.00 82.44 278 ASP A C 1
ATOM 2189 O O . ASP A 1 278 ? 48.371 19.814 -17.952 1.00 82.44 278 ASP A O 1
ATOM 2193 N N . MET A 1 279 ? 49.290 20.729 -16.126 1.00 87.38 279 MET A N 1
ATOM 2194 C CA . MET A 1 279 ? 50.228 21.587 -16.872 1.00 87.38 279 MET A CA 1
ATOM 2195 C C . MET A 1 279 ? 51.265 20.780 -17.671 1.00 87.38 279 MET A C 1
ATOM 2197 O O . MET A 1 279 ? 51.558 21.118 -18.820 1.00 87.38 279 MET A O 1
ATOM 2201 N N . LYS A 1 280 ? 51.813 19.699 -17.097 1.00 85.75 280 LYS A N 1
ATOM 2202 C CA . LYS A 1 280 ? 52.760 18.801 -17.782 1.00 85.75 280 LYS A CA 1
ATOM 2203 C C . LYS A 1 280 ? 52.100 18.064 -18.949 1.00 85.75 280 LYS A C 1
ATOM 2205 O O . LYS A 1 280 ? 52.682 18.011 -20.030 1.00 85.75 280 LYS A O 1
ATOM 2210 N N . GLN A 1 281 ? 50.882 17.557 -18.768 1.00 83.25 281 GLN A N 1
ATOM 2211 C CA . GLN A 1 281 ? 50.084 16.946 -19.830 1.00 83.25 281 GLN A CA 1
ATOM 2212 C C . GLN A 1 281 ? 49.813 17.951 -20.950 1.00 83.25 281 GLN A C 1
ATOM 2214 O O . GLN A 1 281 ? 50.054 17.636 -22.111 1.00 83.25 281 GLN A O 1
ATOM 2219 N N . GLN A 1 282 ? 49.404 19.182 -20.629 1.00 82.88 282 GLN A N 1
ATOM 2220 C CA . GLN A 1 282 ? 49.142 20.203 -21.643 1.00 82.88 282 GLN A CA 1
ATOM 2221 C C . GLN A 1 282 ? 50.405 20.583 -22.441 1.00 82.88 282 GLN A C 1
ATOM 2223 O O . GLN A 1 282 ? 50.331 20.703 -23.663 1.00 82.88 282 GLN A O 1
ATOM 2228 N N . ALA A 1 283 ? 51.574 20.669 -21.794 1.00 84.75 283 ALA A N 1
ATOM 2229 C CA . ALA A 1 283 ? 52.855 20.877 -22.478 1.00 84.75 283 ALA A CA 1
ATOM 2230 C C . ALA A 1 283 ? 53.263 19.684 -23.372 1.00 84.75 283 ALA A C 1
ATOM 2232 O O . ALA A 1 283 ? 53.777 19.880 -24.475 1.00 84.75 283 ALA A O 1
ATOM 2233 N N . ILE A 1 284 ? 52.999 18.445 -22.938 1.00 83.50 284 ILE A N 1
ATOM 2234 C CA . ILE A 1 284 ? 53.220 17.232 -23.746 1.00 83.50 284 ILE A CA 1
ATOM 2235 C C . ILE A 1 284 ? 52.281 17.208 -24.961 1.00 83.50 284 ILE A C 1
ATOM 2237 O O . ILE A 1 284 ? 52.729 16.907 -26.065 1.00 83.50 284 ILE A O 1
ATOM 2241 N N . LEU A 1 285 ? 51.008 17.581 -24.797 1.00 82.00 285 LEU A N 1
ATOM 2242 C CA . LEU A 1 285 ? 50.042 17.690 -25.896 1.00 82.00 285 LEU A CA 1
ATOM 2243 C C . LEU A 1 285 ? 50.436 18.788 -26.896 1.00 82.00 285 LEU A C 1
ATOM 2245 O O . LEU A 1 285 ? 50.288 18.594 -28.103 1.00 82.00 285 LEU A O 1
ATOM 2249 N N . GLU A 1 286 ? 50.974 19.919 -26.436 1.00 87.69 286 GLU A N 1
ATOM 2250 C CA . GLU A 1 286 ? 51.502 20.962 -27.323 1.00 87.69 286 GLU A CA 1
ATOM 2251 C C . GLU A 1 286 ? 52.732 20.470 -28.107 1.00 87.69 286 GLU A C 1
ATOM 2253 O O . GLU A 1 286 ? 52.789 20.624 -29.330 1.00 87.69 286 GLU A O 1
ATOM 2258 N N . MET A 1 287 ? 53.673 19.790 -27.442 1.00 80.88 287 MET A N 1
ATOM 2259 C CA . MET A 1 287 ? 54.816 19.145 -28.101 1.00 80.88 287 MET A CA 1
ATOM 2260 C C . MET A 1 287 ? 54.386 18.080 -29.117 1.00 80.88 287 MET A C 1
ATOM 2262 O O . MET A 1 287 ? 54.906 18.068 -30.232 1.00 80.88 287 MET A O 1
ATOM 2266 N N . PHE A 1 288 ? 53.402 17.240 -28.786 1.00 81.88 288 PHE A N 1
ATOM 2267 C CA . PHE A 1 288 ? 52.818 16.251 -29.696 1.00 81.88 288 PHE A CA 1
ATOM 2268 C C . PHE A 1 288 ? 52.240 16.917 -30.951 1.00 81.88 288 PHE A C 1
ATOM 2270 O O . PHE A 1 288 ? 52.595 16.547 -32.068 1.00 81.88 288 PHE A O 1
ATOM 2277 N N . ASN A 1 289 ? 51.409 17.952 -30.782 1.00 81.31 289 ASN A N 1
ATOM 2278 C CA . ASN A 1 289 ? 50.827 18.697 -31.901 1.00 81.31 289 ASN A CA 1
ATOM 2279 C C . ASN A 1 289 ? 51.912 19.343 -32.781 1.00 81.31 289 ASN A C 1
ATOM 2281 O O . ASN A 1 289 ? 51.787 19.372 -34.006 1.00 81.31 289 ASN A O 1
ATOM 2285 N N . ASN A 1 290 ? 52.994 19.842 -32.181 1.00 82.88 290 ASN A N 1
ATOM 2286 C CA . ASN A 1 290 ? 54.119 20.415 -32.918 1.00 82.88 290 ASN A CA 1
ATOM 2287 C C . ASN A 1 290 ? 54.940 19.349 -33.669 1.00 82.88 290 ASN A C 1
ATOM 2289 O O . ASN A 1 290 ? 55.337 19.599 -34.809 1.00 82.88 290 ASN A O 1
ATOM 2293 N N . LEU A 1 291 ? 55.133 18.157 -33.092 1.00 78.00 291 LEU A N 1
ATOM 2294 C CA . LEU A 1 291 ? 55.760 17.007 -33.755 1.00 78.00 291 LEU A CA 1
ATOM 2295 C C . LEU A 1 291 ? 54.908 16.487 -34.921 1.00 78.00 291 LEU A C 1
ATOM 2297 O O . LEU A 1 291 ? 55.434 16.306 -36.017 1.00 78.00 291 LEU A O 1
ATOM 2301 N N . GLN A 1 292 ? 53.593 16.351 -34.745 1.00 74.75 292 GLN A N 1
ATOM 2302 C CA . GLN A 1 292 ? 52.673 15.946 -35.813 1.00 74.75 292 GLN A CA 1
ATOM 2303 C C . GLN A 1 292 ? 52.683 16.961 -36.974 1.00 74.75 292 GLN A C 1
ATOM 2305 O O . GLN A 1 292 ? 52.854 16.588 -38.133 1.00 74.75 292 GLN A O 1
ATOM 2310 N N . ARG A 1 293 ? 52.654 18.269 -36.674 1.00 79.00 293 ARG A N 1
ATOM 2311 C CA . ARG A 1 293 ? 52.807 19.357 -37.667 1.00 79.00 293 ARG A CA 1
ATOM 2312 C C . ARG A 1 293 ? 54.197 19.436 -38.316 1.00 79.00 293 ARG A C 1
ATOM 2314 O O . ARG A 1 293 ? 54.357 20.121 -39.330 1.00 79.00 293 ARG A O 1
ATOM 2321 N N . LEU A 1 294 ? 55.224 18.823 -37.729 1.00 76.81 294 LEU A N 1
ATOM 2322 C CA . LEU A 1 294 ? 56.539 18.640 -38.355 1.00 76.81 294 LEU A CA 1
ATOM 2323 C C . LEU A 1 294 ? 56.525 17.414 -39.275 1.00 76.81 294 LEU A C 1
ATOM 2325 O O . LEU A 1 294 ? 56.967 17.514 -40.415 1.00 76.81 294 LEU A O 1
ATOM 2329 N N . GLN A 1 295 ? 55.946 16.301 -38.825 1.00 70.00 295 GLN A N 1
ATOM 2330 C CA . GLN A 1 295 ? 55.787 15.065 -39.592 1.00 70.00 295 GLN A CA 1
ATOM 2331 C C . GLN A 1 295 ? 54.957 15.284 -40.869 1.00 70.00 295 GLN A C 1
ATOM 2333 O O . GLN A 1 295 ? 55.401 14.915 -41.956 1.00 70.00 295 GLN A O 1
ATOM 2338 N N . ASP A 1 296 ? 53.833 16.000 -40.767 1.00 71.19 296 ASP A N 1
ATOM 2339 C CA . ASP A 1 296 ? 53.000 16.417 -41.903 1.00 71.19 296 ASP A CA 1
ATOM 2340 C C . ASP A 1 296 ? 53.752 17.288 -42.920 1.00 71.19 296 ASP A C 1
ATOM 2342 O O . ASP A 1 296 ? 53.447 17.252 -44.113 1.00 71.19 296 ASP A O 1
ATOM 2346 N N . ARG A 1 297 ? 54.714 18.104 -42.466 1.00 76.25 297 ARG A N 1
ATOM 2347 C CA . ARG A 1 297 ? 55.535 18.943 -43.352 1.00 76.25 297 ARG A CA 1
ATOM 2348 C C . ARG A 1 297 ? 56.645 18.142 -44.015 1.00 76.25 297 ARG A C 1
ATOM 2350 O O . ARG A 1 297 ? 56.765 18.222 -45.229 1.00 76.25 297 ARG A O 1
ATOM 2357 N N . MET A 1 298 ? 57.361 17.294 -43.275 1.00 68.50 298 MET A N 1
ATOM 2358 C CA . MET A 1 298 ? 58.357 16.381 -43.857 1.00 68.50 298 MET A CA 1
ATOM 2359 C C . MET A 1 298 ? 57.733 15.451 -44.910 1.00 68.50 298 MET A C 1
ATOM 2361 O O . MET A 1 298 ? 58.345 15.205 -45.949 1.00 68.50 298 MET A O 1
ATOM 2365 N N . ALA A 1 299 ? 56.491 15.000 -44.691 1.00 65.06 299 ALA A N 1
ATOM 2366 C CA . ALA A 1 299 ? 55.724 14.235 -45.672 1.00 65.06 299 ALA A CA 1
ATOM 2367 C C . ALA A 1 299 ? 55.372 15.052 -46.934 1.00 65.06 299 ALA A C 1
ATOM 2369 O O . ALA A 1 299 ? 55.477 14.532 -48.043 1.00 65.06 299 ALA A O 1
ATOM 2370 N N . LYS A 1 300 ? 54.995 16.332 -46.787 1.00 71.38 300 LYS A N 1
ATOM 2371 C CA . LYS A 1 300 ? 54.683 17.243 -47.911 1.00 71.38 300 LYS A CA 1
ATOM 2372 C C . LYS A 1 300 ? 55.922 17.723 -48.673 1.00 71.38 300 LYS A C 1
ATOM 2374 O O . LYS A 1 300 ? 55.829 17.986 -49.865 1.00 71.38 300 LYS A O 1
ATOM 2379 N N . GLU A 1 301 ? 57.069 17.808 -48.006 1.00 70.50 301 GLU A N 1
ATOM 2380 C CA . GLU A 1 301 ? 58.364 18.193 -48.588 1.00 70.50 301 GLU A CA 1
ATOM 2381 C C . GLU A 1 301 ? 59.147 16.987 -49.152 1.00 70.50 301 GLU A C 1
ATOM 2383 O O . GLU A 1 301 ? 60.245 17.148 -49.679 1.00 70.50 301 GLU A O 1
ATOM 2388 N N . GLY A 1 302 ? 58.585 15.771 -49.084 1.00 56.28 302 GLY A N 1
ATOM 2389 C CA . GLY A 1 302 ? 59.157 14.565 -49.696 1.00 56.28 302 GLY A CA 1
ATOM 2390 C C . GLY A 1 302 ? 60.404 14.011 -48.996 1.00 56.28 302 GLY A C 1
ATOM 2391 O O . GLY A 1 302 ? 61.104 13.171 -49.566 1.00 56.28 302 GLY A O 1
ATOM 2392 N N . ILE A 1 303 ? 60.691 14.451 -47.767 1.00 57.34 303 ILE A N 1
ATOM 2393 C CA . ILE A 1 303 ? 61.909 14.099 -47.025 1.00 57.34 303 ILE A CA 1
ATOM 2394 C C . ILE A 1 303 ? 61.762 12.691 -46.426 1.00 57.34 303 ILE A C 1
ATOM 2396 O O . ILE A 1 303 ? 61.495 12.498 -45.240 1.00 57.34 303 ILE A O 1
ATOM 2400 N N . SER A 1 304 ? 61.937 11.675 -47.272 1.00 55.16 304 SER A N 1
ATOM 2401 C CA . SER A 1 304 ? 62.063 10.284 -46.837 1.00 55.16 304 SER A CA 1
ATOM 2402 C C . SER A 1 304 ? 63.384 10.098 -46.092 1.00 55.16 304 SER A C 1
ATOM 2404 O O . SER A 1 304 ? 64.447 10.093 -46.714 1.00 55.16 304 SER A O 1
ATOM 2406 N N . GLY A 1 305 ? 63.319 9.894 -44.775 1.00 49.16 305 GLY A N 1
ATOM 2407 C CA . GLY A 1 305 ? 64.483 9.670 -43.915 1.00 49.16 305 GLY A CA 1
ATOM 2408 C C . GLY A 1 305 ? 65.277 8.409 -44.272 1.00 49.16 305 GLY A C 1
ATOM 2409 O O . GLY A 1 305 ? 65.070 7.354 -43.682 1.00 49.16 305 GLY A O 1
ATOM 2410 N N . LYS A 1 306 ? 66.216 8.527 -45.217 1.00 48.09 306 LYS A N 1
ATOM 2411 C CA . LYS A 1 306 ? 67.314 7.575 -45.429 1.00 48.09 306 LYS A CA 1
ATOM 2412 C C . LYS A 1 306 ? 68.511 8.000 -44.574 1.00 48.09 306 LYS A C 1
ATOM 2414 O O . LYS A 1 306 ? 69.479 8.563 -45.071 1.00 48.09 306 LYS A O 1
ATOM 2419 N N . GLY A 1 307 ? 68.382 7.755 -43.275 1.00 39.28 307 GLY A N 1
ATOM 2420 C CA . GLY A 1 307 ? 69.401 7.937 -42.244 1.00 39.28 307 GLY A CA 1
ATOM 2421 C C . GLY A 1 307 ? 69.098 6.967 -41.103 1.00 39.28 307 GLY A C 1
ATOM 2422 O O . GLY A 1 307 ? 67.934 6.651 -40.860 1.00 39.28 307 GLY A O 1
ATOM 2423 N N . GLU A 1 308 ? 70.131 6.419 -40.474 1.00 47.31 308 GLU A N 1
ATOM 2424 C CA . GLU A 1 308 ? 70.004 5.239 -39.614 1.00 47.31 308 GLU A CA 1
ATOM 2425 C C . GLU A 1 308 ? 69.241 5.509 -38.301 1.00 47.31 308 GLU A C 1
ATOM 2427 O O . GLU A 1 308 ? 69.308 6.591 -37.720 1.00 47.31 308 GLU A O 1
ATOM 2432 N N . GLY A 1 309 ? 68.553 4.481 -37.793 1.00 46.56 309 GLY A N 1
ATOM 2433 C CA . GLY A 1 309 ? 68.217 4.365 -36.368 1.00 46.56 309 GLY A CA 1
ATOM 2434 C C . GLY A 1 309 ? 66.893 4.957 -35.865 1.00 46.56 309 GLY A C 1
ATOM 2435 O O . GLY A 1 309 ? 66.546 4.684 -34.719 1.00 46.56 309 GLY A O 1
ATOM 2436 N N . ILE A 1 310 ? 66.117 5.704 -36.661 1.00 39.91 310 ILE A N 1
ATOM 2437 C CA . ILE A 1 310 ? 64.811 6.229 -36.207 1.00 39.91 310 ILE A CA 1
ATOM 2438 C C . ILE A 1 310 ? 63.675 5.295 -36.640 1.00 39.91 310 ILE A C 1
ATOM 2440 O O . ILE A 1 310 ? 63.218 5.318 -37.784 1.00 39.91 310 ILE A O 1
ATOM 2444 N N . SER A 1 311 ? 63.187 4.485 -35.701 1.00 44.91 311 SER A N 1
ATOM 2445 C CA . SER A 1 311 ? 61.964 3.704 -35.874 1.00 44.91 311 SER A CA 1
ATOM 2446 C C . SER A 1 311 ? 60.743 4.623 -36.002 1.00 44.91 311 SER A C 1
ATOM 2448 O O . SER A 1 311 ? 60.592 5.605 -35.274 1.00 44.91 311 SER A O 1
ATOM 2450 N N . LYS A 1 312 ? 59.815 4.283 -36.907 1.00 49.50 312 LYS A N 1
ATOM 2451 C CA . LYS A 1 312 ? 58.470 4.879 -36.926 1.00 49.50 312 LYS A CA 1
ATOM 2452 C C . LYS A 1 312 ? 57.639 4.313 -35.770 1.00 49.50 312 LYS A C 1
ATOM 2454 O O . LYS A 1 312 ? 56.737 3.513 -35.994 1.00 49.50 312 LYS A O 1
ATOM 2459 N N . GLN A 1 313 ? 57.941 4.716 -34.537 1.00 49.28 313 GLN A N 1
ATOM 2460 C CA . GLN A 1 313 ? 56.958 4.604 -33.465 1.00 49.28 313 GLN A CA 1
ATOM 2461 C C . GLN A 1 313 ? 55.839 5.606 -33.750 1.00 49.28 313 GLN A C 1
ATOM 2463 O O . GLN A 1 313 ? 56.061 6.813 -33.844 1.00 49.28 313 GLN A O 1
ATOM 2468 N N . GLU A 1 314 ? 54.643 5.073 -33.975 1.00 53.00 314 GLU A N 1
ATOM 2469 C CA . GLU A 1 314 ? 53.451 5.863 -34.241 1.00 53.00 314 GLU A CA 1
ATOM 2470 C C . GLU A 1 314 ? 53.075 6.618 -32.961 1.00 53.00 314 GLU A C 1
ATOM 2472 O O . GLU A 1 314 ? 52.836 6.021 -31.911 1.00 53.00 314 GLU A O 1
ATOM 2477 N N . LEU A 1 315 ? 53.105 7.949 -33.026 1.00 57.47 315 LEU A N 1
ATOM 2478 C CA . LEU A 1 315 ? 52.810 8.815 -31.889 1.00 57.47 315 LEU A CA 1
ATOM 2479 C C . LEU A 1 315 ? 51.300 8.779 -31.619 1.00 57.47 315 LEU A C 1
ATOM 2481 O O . LEU A 1 315 ? 50.525 9.467 -32.281 1.00 57.47 315 LEU A O 1
ATOM 2485 N N . VAL A 1 316 ? 50.890 7.973 -30.638 1.00 61.22 316 VAL A N 1
ATOM 2486 C CA . VAL A 1 316 ? 49.488 7.779 -30.236 1.00 61.22 316 VAL A CA 1
ATOM 2487 C C . VAL A 1 316 ? 49.248 8.357 -28.841 1.00 61.22 316 VAL A C 1
ATOM 2489 O O . VAL A 1 316 ? 49.983 8.062 -27.901 1.00 61.22 316 VAL A O 1
ATOM 2492 N N . ILE A 1 317 ? 48.185 9.151 -28.694 1.00 67.38 317 ILE A N 1
ATOM 2493 C CA . ILE A 1 317 ? 47.634 9.552 -27.393 1.00 67.38 317 ILE A CA 1
ATOM 2494 C C . ILE A 1 317 ? 46.459 8.627 -27.077 1.00 67.38 317 ILE A C 1
ATOM 2496 O O . ILE A 1 317 ? 45.509 8.544 -27.855 1.00 67.38 317 ILE A O 1
ATOM 2500 N N . LEU A 1 318 ? 46.507 7.962 -25.924 1.00 63.81 318 LEU A N 1
ATOM 2501 C CA . LEU A 1 318 ? 45.403 7.161 -25.397 1.00 63.81 318 LEU A CA 1
ATOM 2502 C C . LEU A 1 318 ? 44.614 7.984 -24.375 1.00 63.81 318 LEU A C 1
ATOM 2504 O O . LEU A 1 318 ? 45.204 8.584 -23.477 1.00 63.81 318 LEU A O 1
ATOM 2508 N N . ASN A 1 319 ? 43.285 7.995 -24.492 1.00 71.06 319 ASN A N 1
ATOM 2509 C CA . ASN A 1 319 ? 42.427 8.532 -23.441 1.00 71.06 319 ASN A CA 1
ATOM 2510 C C . ASN A 1 319 ? 42.101 7.434 -22.419 1.00 71.06 319 ASN A C 1
ATOM 2512 O O . ASN A 1 319 ? 41.569 6.388 -22.791 1.00 71.06 319 ASN A O 1
ATOM 2516 N N . VAL A 1 320 ? 42.390 7.704 -21.145 1.00 73.81 320 VAL A N 1
ATOM 2517 C CA . VAL A 1 320 ? 42.235 6.760 -20.024 1.00 73.81 320 VAL A CA 1
ATOM 2518 C C . VAL A 1 320 ? 41.218 7.228 -18.970 1.00 73.81 320 VAL A C 1
ATOM 2520 O O . VAL A 1 320 ? 41.214 6.723 -17.854 1.00 73.81 320 VAL A O 1
ATOM 2523 N N . THR A 1 321 ? 40.345 8.193 -19.296 1.00 70.19 321 THR A N 1
ATOM 2524 C CA . THR A 1 321 ? 39.340 8.743 -18.355 1.00 70.19 321 THR A CA 1
ATOM 2525 C C . THR A 1 321 ? 38.365 7.715 -17.792 1.00 70.19 321 THR A C 1
ATOM 2527 O O . THR A 1 321 ? 37.889 7.885 -16.674 1.00 70.19 321 THR A O 1
ATOM 2530 N N . ASP A 1 322 ? 38.067 6.674 -18.566 1.00 63.31 322 ASP A N 1
ATOM 2531 C CA . ASP A 1 322 ? 37.016 5.693 -18.282 1.00 63.31 322 ASP A CA 1
ATOM 2532 C C . ASP A 1 322 ? 37.587 4.317 -17.882 1.00 63.31 322 ASP A C 1
ATOM 2534 O O . ASP A 1 322 ? 36.859 3.329 -17.852 1.00 63.31 322 ASP A O 1
ATOM 2538 N N . TRP A 1 323 ? 38.896 4.249 -17.608 1.00 71.81 323 TRP A N 1
ATOM 2539 C CA . TRP A 1 323 ? 39.627 3.017 -17.294 1.00 71.81 323 TRP A CA 1
ATOM 2540 C C . TRP A 1 323 ? 39.689 2.793 -15.778 1.00 71.81 323 TRP A C 1
ATOM 2542 O O . TRP A 1 323 ? 39.873 3.733 -14.998 1.00 71.81 323 TRP A O 1
ATOM 2552 N N . ALA A 1 324 ? 39.589 1.539 -15.342 1.00 72.38 324 ALA A N 1
ATOM 2553 C CA . ALA A 1 324 ? 39.782 1.169 -13.947 1.00 72.38 324 ALA A CA 1
ATOM 2554 C C . ALA A 1 324 ? 41.247 1.357 -13.514 1.00 72.38 324 ALA A C 1
ATOM 2556 O O . ALA A 1 324 ? 42.177 1.240 -14.314 1.00 72.38 324 ALA A O 1
ATOM 2557 N N . ALA A 1 325 ? 41.477 1.582 -12.216 1.00 67.25 325 ALA A N 1
ATOM 2558 C CA . ALA A 1 325 ? 42.831 1.739 -11.676 1.00 67.25 325 ALA A CA 1
ATOM 2559 C C . ALA A 1 325 ? 43.730 0.524 -11.984 1.00 67.25 325 ALA A C 1
ATOM 2561 O O . ALA A 1 325 ? 44.898 0.700 -12.318 1.00 67.25 325 ALA A O 1
ATOM 2562 N N . GLU A 1 326 ? 43.169 -0.690 -11.958 1.00 57.66 326 GLU A N 1
ATOM 2563 C CA . GLU A 1 326 ? 43.871 -1.921 -12.337 1.00 57.66 326 GLU A CA 1
ATOM 2564 C C . GLU A 1 326 ? 44.208 -1.972 -13.835 1.00 57.66 326 GLU A C 1
ATOM 2566 O O . GLU A 1 326 ? 45.285 -2.436 -14.188 1.00 57.66 326 GLU A O 1
ATOM 2571 N N . GLU A 1 327 ? 43.352 -1.450 -14.720 1.00 63.75 327 GLU A N 1
ATOM 2572 C CA . GLU A 1 327 ? 43.592 -1.406 -16.173 1.00 63.75 327 GLU A CA 1
ATOM 2573 C C . GLU A 1 327 ? 44.686 -0.387 -16.527 1.00 63.75 327 GLU A C 1
ATOM 2575 O O . GLU A 1 327 ? 45.557 -0.665 -17.351 1.00 63.75 327 GLU A O 1
ATOM 2580 N N . VAL A 1 328 ? 44.704 0.769 -15.853 1.00 64.75 328 VAL A N 1
ATOM 2581 C CA . VAL A 1 328 ? 45.785 1.763 -15.981 1.00 64.75 328 VAL A CA 1
ATOM 2582 C C . VAL A 1 328 ? 47.101 1.212 -15.417 1.00 64.75 328 VAL A C 1
ATOM 2584 O O . VAL A 1 328 ? 48.144 1.349 -16.056 1.00 64.75 328 VAL A O 1
ATOM 2587 N N . SER A 1 329 ? 47.074 0.535 -14.262 1.00 60.31 329 SER A N 1
ATOM 2588 C CA . SER A 1 329 ? 48.254 -0.158 -13.724 1.00 60.31 329 SER A CA 1
ATOM 2589 C C . SER A 1 329 ? 48.747 -1.264 -14.660 1.00 60.31 329 SER A C 1
ATOM 2591 O O . SER A 1 329 ? 49.951 -1.363 -14.890 1.00 60.31 329 SER A O 1
ATOM 2593 N N . GLN A 1 330 ? 47.842 -2.048 -15.251 1.00 59.44 330 GLN A N 1
ATOM 2594 C CA . GLN A 1 330 ? 48.181 -3.063 -16.245 1.00 59.44 330 GLN A CA 1
ATOM 2595 C C . GLN A 1 330 ? 48.751 -2.451 -17.523 1.00 59.44 330 GLN A C 1
ATOM 2597 O O . GLN A 1 330 ? 49.681 -3.028 -18.063 1.00 59.44 330 GLN A O 1
ATOM 2602 N N . LEU A 1 331 ? 48.296 -1.288 -17.999 1.00 58.66 331 LEU A N 1
ATOM 2603 C CA . LEU A 1 331 ? 48.918 -0.645 -19.165 1.00 58.66 331 LEU A CA 1
ATOM 2604 C C . LEU A 1 331 ? 50.349 -0.165 -18.869 1.00 58.66 331 LEU A C 1
ATOM 2606 O O . LEU A 1 331 ? 51.223 -0.293 -19.724 1.00 58.66 331 LEU A O 1
ATOM 2610 N N . CYS A 1 332 ? 50.620 0.306 -17.649 1.00 55.22 332 CYS A N 1
ATOM 2611 C CA . CYS A 1 332 ? 51.983 0.611 -17.203 1.00 55.22 332 CYS A CA 1
ATOM 2612 C C . CYS A 1 332 ? 52.863 -0.647 -17.055 1.00 55.22 332 CYS A C 1
ATOM 2614 O O . CYS A 1 332 ? 54.063 -0.575 -17.307 1.00 55.22 332 CYS A O 1
ATOM 2616 N N . TYR A 1 333 ? 52.286 -1.791 -16.671 1.00 50.19 333 TYR A N 1
ATOM 2617 C CA . TYR A 1 333 ? 52.999 -3.071 -16.528 1.00 50.19 333 TYR A CA 1
ATOM 2618 C C . TYR A 1 333 ? 53.230 -3.765 -17.885 1.00 50.19 333 TYR A C 1
ATOM 2620 O O . TYR A 1 333 ? 54.305 -4.287 -18.161 1.00 50.19 333 TYR A O 1
ATOM 2628 N N . ASN A 1 334 ? 52.238 -3.693 -18.774 1.00 46.44 334 ASN A N 1
ATOM 2629 C CA . ASN A 1 334 ? 52.215 -4.288 -20.111 1.00 46.44 334 ASN A CA 1
ATOM 2630 C C . ASN A 1 334 ? 52.837 -3.368 -21.179 1.00 46.44 334 ASN A C 1
ATOM 2632 O O . ASN A 1 334 ? 52.665 -3.605 -22.373 1.00 46.44 334 ASN A O 1
ATOM 2636 N N . ALA A 1 335 ? 53.570 -2.326 -20.773 1.00 42.97 335 ALA A N 1
ATOM 2637 C CA . ALA A 1 335 ? 54.315 -1.452 -21.681 1.00 42.97 335 ALA A CA 1
ATOM 2638 C C . ALA A 1 335 ? 55.493 -2.172 -22.378 1.00 42.97 335 ALA A C 1
ATOM 2640 O O . ALA A 1 335 ? 56.034 -1.655 -23.356 1.00 42.97 335 ALA A O 1
ATOM 2641 N N . GLN A 1 336 ? 55.871 -3.371 -21.911 1.00 51.00 336 GLN A N 1
ATOM 2642 C CA . GLN A 1 336 ? 56.773 -4.285 -22.613 1.00 51.00 336 GLN A CA 1
ATOM 2643 C C . GLN A 1 336 ? 56.311 -5.749 -22.522 1.00 51.00 336 GLN A C 1
ATOM 2645 O O . GLN A 1 336 ? 56.556 -6.417 -21.520 1.00 51.00 336 GLN A O 1
ATOM 2650 N N . PRO A 1 337 ? 55.772 -6.298 -23.619 1.00 43.69 337 PRO A N 1
ATOM 2651 C CA . PRO A 1 337 ? 55.914 -7.702 -23.957 1.00 43.69 337 PRO A CA 1
ATOM 2652 C C . PRO A 1 337 ? 56.701 -7.818 -25.269 1.00 43.69 337 PRO A C 1
ATOM 2654 O O . PRO A 1 337 ? 56.202 -7.473 -26.342 1.00 43.69 337 PRO A O 1
ATOM 2657 N N . SER A 1 338 ? 57.936 -8.321 -25.193 1.00 46.00 338 SER A N 1
ATOM 2658 C CA . SER A 1 338 ? 58.604 -8.853 -26.387 1.00 46.00 338 SER A CA 1
ATOM 2659 C C . SER A 1 338 ? 57.808 -10.050 -26.919 1.00 46.00 338 SER A C 1
ATOM 2661 O O . SER A 1 338 ? 57.158 -10.764 -26.151 1.00 46.00 338 SER A O 1
ATOM 2663 N N . VAL A 1 339 ? 57.879 -10.302 -28.229 1.00 51.84 339 VAL A N 1
ATOM 2664 C CA . VAL A 1 339 ? 57.182 -11.425 -28.890 1.00 51.84 339 VAL A CA 1
ATOM 2665 C C . VAL A 1 339 ? 57.600 -12.783 -28.297 1.00 51.84 339 VAL A C 1
ATOM 2667 O O . VAL A 1 339 ? 56.817 -13.731 -28.307 1.00 51.84 339 VAL A O 1
ATOM 2670 N N . GLU A 1 340 ? 58.793 -12.849 -27.700 1.00 50.12 340 GLU A N 1
ATOM 2671 C CA . GLU A 1 340 ? 59.351 -14.009 -26.991 1.00 50.12 340 GLU A CA 1
ATOM 2672 C C . GLU A 1 340 ? 58.419 -14.571 -25.894 1.00 50.12 340 GLU A C 1
ATOM 2674 O O . GLU A 1 340 ? 58.344 -15.787 -25.728 1.00 50.12 340 GLU A O 1
ATOM 2679 N N . GLY A 1 341 ? 57.640 -13.725 -25.206 1.00 55.06 341 GLY A N 1
ATOM 2680 C CA . GLY A 1 341 ? 56.764 -14.148 -24.100 1.00 55.06 341 GLY A CA 1
ATOM 2681 C C . GLY A 1 341 ? 55.431 -14.794 -24.511 1.00 55.06 341 GLY A C 1
ATOM 2682 O O . GLY A 1 341 ? 54.712 -15.317 -23.659 1.00 55.06 341 GLY A O 1
ATOM 2683 N N . ALA A 1 342 ? 55.060 -14.787 -25.798 1.00 61.19 342 ALA A N 1
ATOM 2684 C CA . ALA A 1 342 ? 53.731 -15.240 -26.236 1.00 61.19 342 ALA A CA 1
ATOM 2685 C C . ALA A 1 342 ? 53.460 -16.730 -25.932 1.00 61.19 342 ALA A C 1
ATOM 2687 O O . ALA A 1 342 ? 52.329 -17.101 -25.613 1.00 61.19 342 ALA A O 1
ATOM 2688 N N . GLY A 1 343 ? 54.494 -17.577 -25.990 1.00 62.75 343 GLY A N 1
ATOM 2689 C CA . GLY A 1 343 ? 54.396 -18.989 -25.605 1.00 62.75 343 GLY A CA 1
ATOM 2690 C C . GLY A 1 343 ? 54.273 -19.194 -24.092 1.00 62.75 343 GLY A C 1
ATOM 2691 O O . GLY A 1 343 ? 53.532 -20.068 -23.651 1.00 62.75 343 GLY A O 1
ATOM 2692 N N . GLU A 1 344 ? 54.939 -18.365 -23.287 1.00 65.06 344 GLU A N 1
ATOM 2693 C CA . GLU A 1 344 ? 54.888 -18.443 -21.822 1.00 65.06 344 GLU A CA 1
ATOM 2694 C C . GLU A 1 344 ? 53.518 -18.023 -21.275 1.00 65.06 344 GLU A C 1
ATOM 2696 O O . GLU A 1 344 ? 52.998 -18.670 -20.367 1.00 65.06 344 GLU A O 1
ATOM 2701 N N . ILE A 1 345 ? 52.881 -17.012 -21.877 1.00 66.06 345 ILE A N 1
ATOM 2702 C CA . ILE A 1 345 ? 51.509 -16.594 -21.535 1.00 66.06 345 ILE A CA 1
ATOM 2703 C C . ILE A 1 345 ? 50.502 -17.719 -21.833 1.00 66.06 345 ILE A C 1
ATOM 2705 O O . ILE A 1 345 ? 49.625 -17.996 -21.019 1.00 66.06 345 ILE A O 1
ATOM 2709 N N . ILE A 1 346 ? 50.645 -18.419 -22.965 1.00 68.06 346 ILE A N 1
ATOM 2710 C CA . ILE A 1 346 ? 49.790 -19.572 -23.300 1.00 68.06 346 ILE A CA 1
ATOM 2711 C C . ILE A 1 346 ? 50.048 -20.749 -22.342 1.00 68.06 346 ILE A C 1
ATOM 2713 O O . ILE A 1 346 ? 49.100 -21.398 -21.910 1.00 68.06 346 ILE A O 1
ATOM 2717 N N . ASN A 1 347 ? 51.304 -20.998 -21.959 1.00 67.81 347 ASN A N 1
ATOM 2718 C CA . ASN A 1 347 ? 51.668 -22.085 -21.041 1.00 67.81 347 ASN A CA 1
ATOM 2719 C C . ASN A 1 347 ? 51.312 -21.808 -19.566 1.00 67.81 347 ASN A C 1
ATOM 2721 O O . ASN A 1 347 ? 51.209 -22.749 -18.783 1.00 67.81 347 ASN A O 1
ATOM 2725 N N . THR A 1 348 ? 51.131 -20.543 -19.173 1.00 69.31 348 THR A N 1
ATOM 2726 C CA . THR A 1 348 ? 50.705 -20.152 -17.814 1.00 69.31 348 THR A CA 1
ATOM 2727 C C . THR A 1 348 ? 49.184 -20.082 -17.651 1.00 69.31 348 THR A C 1
ATOM 2729 O O . THR A 1 348 ? 48.695 -20.046 -16.520 1.00 69.31 348 THR A O 1
ATOM 2732 N N . MET A 1 349 ? 48.412 -20.140 -18.743 1.00 66.00 349 MET A N 1
ATOM 2733 C CA . MET A 1 349 ? 46.960 -20.317 -18.677 1.00 66.00 349 MET A CA 1
ATOM 2734 C C . MET A 1 349 ? 46.591 -21.738 -18.241 1.00 66.00 349 MET A C 1
ATOM 2736 O O . MET A 1 349 ? 46.760 -22.705 -18.982 1.00 66.00 349 MET A O 1
ATOM 2740 N N . MET A 1 350 ? 46.010 -21.854 -17.047 1.00 66.56 350 MET A N 1
ATOM 2741 C CA . MET A 1 350 ? 45.395 -23.091 -16.567 1.00 66.56 350 MET A CA 1
ATOM 2742 C C . MET A 1 350 ? 43.907 -23.105 -16.943 1.00 66.56 350 MET A C 1
ATOM 2744 O O . MET A 1 350 ? 43.141 -22.354 -16.321 1.00 66.56 350 MET A O 1
ATOM 2748 N N . PRO A 1 351 ? 43.476 -23.937 -17.919 1.00 67.69 351 PRO A N 1
ATOM 2749 C CA . PRO A 1 351 ? 42.079 -23.993 -18.335 1.00 67.69 351 PRO A CA 1
ATOM 2750 C C . PRO A 1 351 ? 41.171 -24.339 -17.152 1.00 67.69 351 PRO A C 1
ATOM 2752 O O . PRO A 1 351 ? 41.560 -25.061 -16.233 1.00 67.69 351 PRO A O 1
ATOM 2755 N N . ILE A 1 352 ? 39.951 -23.802 -17.166 1.00 73.00 352 ILE A N 1
ATOM 2756 C CA . ILE A 1 352 ? 38.975 -24.031 -16.098 1.00 73.00 352 ILE A CA 1
ATOM 2757 C C . ILE A 1 352 ? 38.570 -25.507 -16.106 1.00 73.00 352 ILE A C 1
ATOM 2759 O O . ILE A 1 352 ? 37.974 -25.988 -17.066 1.00 73.00 352 ILE A O 1
ATOM 2763 N N . ASP A 1 353 ? 38.911 -26.203 -15.024 1.00 78.81 353 ASP A N 1
ATOM 2764 C CA . ASP A 1 353 ? 38.656 -27.629 -14.845 1.00 78.81 353 ASP A CA 1
ATOM 2765 C C . ASP A 1 353 ? 37.146 -27.935 -14.843 1.00 78.81 353 ASP A C 1
ATOM 2767 O O . ASP A 1 353 ? 36.361 -27.359 -14.081 1.00 78.81 353 ASP A O 1
ATOM 2771 N N . GLU A 1 354 ? 36.750 -28.884 -15.688 1.00 81.88 354 GLU A N 1
ATOM 2772 C CA . GLU A 1 354 ? 35.381 -29.373 -15.845 1.00 81.88 354 GLU A CA 1
ATOM 2773 C C . GLU A 1 354 ? 34.849 -30.007 -14.542 1.00 81.88 354 GLU A C 1
ATOM 2775 O O . GLU A 1 354 ? 33.653 -29.921 -14.246 1.00 81.88 354 GLU A O 1
ATOM 2780 N N . ASN A 1 355 ? 35.738 -30.531 -13.685 1.00 85.00 355 ASN A N 1
ATOM 2781 C CA . ASN A 1 355 ? 35.384 -30.987 -12.338 1.00 85.00 355 ASN A CA 1
ATOM 2782 C C . ASN A 1 355 ? 34.967 -29.826 -11.420 1.00 85.00 355 ASN A C 1
ATOM 2784 O O . ASN A 1 355 ? 34.040 -29.984 -10.627 1.00 85.00 355 ASN A O 1
ATOM 2788 N N . ILE A 1 356 ? 35.606 -28.653 -11.522 1.00 83.06 356 ILE A N 1
ATOM 2789 C CA . ILE A 1 356 ? 35.239 -27.470 -10.724 1.00 83.06 356 ILE A CA 1
ATOM 2790 C C . ILE A 1 356 ? 33.861 -26.960 -11.157 1.00 83.06 356 ILE A C 1
ATOM 2792 O O . ILE A 1 356 ? 33.032 -26.644 -10.304 1.00 83.06 356 ILE A O 1
ATOM 2796 N N . ILE A 1 357 ? 33.586 -26.929 -12.465 1.00 84.56 357 ILE A N 1
ATOM 2797 C CA . ILE A 1 357 ? 32.261 -26.568 -12.991 1.00 84.56 357 ILE A CA 1
ATOM 2798 C C . ILE A 1 357 ? 31.203 -27.547 -12.457 1.00 84.56 357 ILE A C 1
ATOM 2800 O O . ILE A 1 357 ? 30.205 -27.113 -11.883 1.00 84.56 357 ILE A O 1
ATOM 2804 N N . SER A 1 358 ? 31.470 -28.854 -12.543 1.00 86.12 358 SER A N 1
ATOM 2805 C CA . SER A 1 358 ? 30.576 -29.912 -12.046 1.00 86.12 358 SER A CA 1
ATOM 2806 C C . SER A 1 358 ? 30.306 -29.816 -10.534 1.00 86.12 358 SER A C 1
ATOM 2808 O O . SER A 1 358 ? 29.185 -30.047 -10.084 1.00 86.12 358 SER A O 1
ATOM 2810 N N . GLN A 1 359 ? 31.303 -29.425 -9.731 1.00 86.31 359 GLN A N 1
ATOM 2811 C CA . GLN A 1 359 ? 31.137 -29.210 -8.287 1.00 86.31 359 GLN A CA 1
ATOM 2812 C C . GLN A 1 359 ? 30.216 -28.025 -7.959 1.00 86.31 359 GLN A C 1
ATOM 2814 O O . GLN A 1 359 ? 29.459 -28.096 -6.989 1.00 86.31 359 GLN A O 1
ATOM 2819 N N . TRP A 1 360 ? 30.264 -26.935 -8.731 1.00 86.19 360 TRP A N 1
ATOM 2820 C CA . TRP A 1 360 ? 29.358 -25.799 -8.527 1.00 86.19 360 TRP A CA 1
ATOM 2821 C C . TRP A 1 360 ? 27.952 -26.068 -9.071 1.00 86.19 360 TRP A C 1
ATOM 2823 O O . TRP A 1 360 ? 26.983 -25.676 -8.425 1.00 86.19 360 TRP A O 1
ATOM 2833 N N . ASP A 1 361 ? 27.828 -26.796 -10.181 1.00 85.31 361 ASP A N 1
ATOM 2834 C CA . ASP A 1 361 ? 26.537 -27.235 -10.725 1.00 85.31 361 ASP A CA 1
ATOM 2835 C C . ASP A 1 361 ? 25.776 -28.132 -9.729 1.00 85.31 361 ASP A C 1
ATOM 2837 O O . ASP A 1 361 ? 24.603 -27.893 -9.435 1.00 85.31 361 ASP A O 1
ATOM 2841 N N . ALA A 1 362 ? 26.475 -29.076 -9.085 1.00 85.81 362 ALA A N 1
ATOM 2842 C CA . ALA A 1 362 ? 25.918 -29.905 -8.013 1.00 85.81 362 ALA A CA 1
ATOM 2843 C C . ALA A 1 362 ? 25.498 -29.093 -6.767 1.00 85.81 362 ALA A C 1
ATOM 2845 O O . ALA A 1 362 ? 24.463 -29.379 -6.162 1.00 85.81 362 ALA A O 1
ATOM 2846 N N . LYS A 1 363 ? 26.264 -28.057 -6.386 1.00 84.25 363 LYS A N 1
ATOM 2847 C CA . LYS A 1 363 ? 25.908 -27.158 -5.269 1.00 84.25 363 LYS A CA 1
ATOM 2848 C C . LYS A 1 363 ? 24.669 -26.308 -5.564 1.00 84.25 363 LYS A C 1
ATOM 2850 O O . LYS A 1 363 ? 23.867 -26.080 -4.662 1.00 84.25 363 LYS A O 1
ATOM 2855 N N . VAL A 1 364 ? 24.513 -25.833 -6.802 1.00 87.50 364 VAL A N 1
ATOM 2856 C CA . VAL A 1 364 ? 23.389 -24.972 -7.202 1.00 87.50 364 VAL A CA 1
ATOM 2857 C C . VAL A 1 364 ? 22.119 -25.773 -7.483 1.00 87.50 364 VAL A C 1
ATOM 2859 O O . VAL A 1 364 ? 21.043 -25.333 -7.083 1.00 87.50 364 VAL A O 1
ATOM 2862 N N . SER A 1 365 ? 22.221 -26.950 -8.107 1.00 85.88 365 SER A N 1
ATOM 2863 C CA . SER A 1 365 ? 21.059 -27.770 -8.492 1.00 85.88 365 SER A CA 1
ATOM 2864 C C . SER A 1 365 ? 20.133 -28.070 -7.310 1.00 85.88 365 SER A C 1
ATOM 2866 O O . SER A 1 365 ? 18.928 -27.835 -7.382 1.00 85.88 365 SER A O 1
ATOM 2868 N N . ASN A 1 366 ? 20.706 -28.487 -6.178 1.00 83.50 366 ASN A N 1
ATOM 2869 C CA . ASN A 1 366 ? 19.941 -28.862 -4.987 1.00 83.50 366 ASN A CA 1
ATOM 2870 C C . ASN A 1 366 ? 19.350 -27.643 -4.249 1.00 83.50 366 ASN A C 1
ATOM 2872 O O . ASN A 1 366 ? 18.472 -27.794 -3.400 1.00 83.50 366 ASN A O 1
ATOM 2876 N N . LEU A 1 367 ? 19.819 -26.421 -4.528 1.00 88.06 367 LEU A N 1
ATOM 2877 C CA . LEU A 1 367 ? 19.434 -25.219 -3.781 1.00 88.06 367 LEU A CA 1
ATOM 2878 C C . LEU A 1 367 ? 17.934 -24.907 -3.920 1.00 88.06 367 LEU A C 1
ATOM 2880 O O . LEU A 1 367 ? 17.285 -24.547 -2.940 1.00 88.06 367 LEU A O 1
ATOM 2884 N N . SER A 1 368 ? 17.371 -25.081 -5.121 1.00 87.00 368 SER A N 1
ATOM 2885 C CA . SER A 1 368 ? 15.948 -24.812 -5.378 1.00 87.00 368 SER A CA 1
ATOM 2886 C C . SER A 1 368 ? 15.013 -25.804 -4.681 1.00 87.00 368 SER A C 1
ATOM 2888 O O . SER A 1 368 ? 13.884 -25.436 -4.362 1.00 87.00 368 SER A O 1
ATOM 2890 N N . GLU A 1 369 ? 15.462 -27.040 -4.464 1.00 89.88 369 GLU A N 1
ATOM 2891 C CA . GLU A 1 369 ? 14.693 -28.090 -3.788 1.00 89.88 369 GLU A CA 1
ATOM 2892 C C . GLU A 1 369 ? 14.678 -27.838 -2.274 1.00 89.88 369 GLU A C 1
ATOM 2894 O O . GLU A 1 369 ? 13.606 -27.703 -1.691 1.00 89.88 369 GLU A O 1
ATOM 2899 N N . ASN A 1 370 ? 15.846 -27.564 -1.675 1.00 91.62 370 ASN A N 1
ATOM 2900 C CA . ASN A 1 370 ? 15.961 -27.171 -0.262 1.00 91.62 370 ASN A CA 1
ATOM 2901 C C . ASN A 1 370 ? 15.076 -25.957 0.102 1.00 91.62 370 ASN A C 1
ATOM 2903 O O . ASN A 1 370 ? 14.469 -25.926 1.174 1.00 91.62 370 ASN A O 1
ATOM 2907 N N . TYR A 1 371 ? 14.978 -24.951 -0.779 1.00 93.38 371 TYR A N 1
ATOM 2908 C CA . TYR A 1 371 ? 14.068 -23.818 -0.566 1.00 93.38 371 TYR A CA 1
ATOM 2909 C C . TYR A 1 371 ? 12.588 -24.206 -0.673 1.00 93.38 371 TYR A C 1
ATOM 2911 O O . TYR A 1 371 ? 11.776 -23.691 0.096 1.00 93.38 371 TYR A O 1
ATOM 2919 N N . ALA A 1 372 ? 12.223 -25.095 -1.601 1.00 92.75 372 ALA A N 1
ATOM 2920 C CA . ALA A 1 372 ? 10.850 -25.575 -1.734 1.00 92.75 372 ALA A CA 1
ATOM 2921 C C . ALA A 1 372 ? 10.420 -26.401 -0.510 1.00 92.75 372 ALA A C 1
ATOM 2923 O O . ALA A 1 372 ? 9.328 -26.172 0.015 1.00 92.75 372 ALA A O 1
ATOM 2924 N N . ASP A 1 373 ? 11.296 -27.273 -0.007 1.00 94.69 373 ASP A N 1
ATOM 2925 C CA . ASP A 1 373 ? 11.059 -28.083 1.189 1.00 94.69 373 ASP A CA 1
ATOM 2926 C C . ASP A 1 373 ? 10.899 -27.219 2.442 1.00 94.69 373 ASP A C 1
ATOM 2928 O O . ASP A 1 373 ? 9.944 -27.404 3.198 1.00 94.69 373 ASP A O 1
ATOM 2932 N N . LEU A 1 374 ? 11.763 -26.218 2.647 1.00 94.81 374 LEU A N 1
ATOM 2933 C CA . LEU A 1 374 ? 11.633 -25.310 3.790 1.00 94.81 374 LEU A CA 1
ATOM 2934 C C . LEU A 1 374 ? 10.344 -24.468 3.708 1.00 94.81 374 LEU A C 1
ATOM 2936 O O . LEU A 1 374 ? 9.671 -24.253 4.718 1.00 94.81 374 LEU A O 1
ATOM 2940 N N . CYS A 1 375 ? 9.943 -24.038 2.505 1.00 93.44 375 CYS A N 1
ATOM 2941 C CA . CYS A 1 375 ? 8.643 -23.399 2.293 1.00 93.44 375 CYS A CA 1
ATOM 2942 C C . CYS A 1 375 ? 7.464 -24.345 2.580 1.00 93.44 375 CYS A C 1
ATOM 2944 O O . CYS A 1 375 ? 6.459 -23.901 3.139 1.00 93.44 375 CYS A O 1
ATOM 2946 N N . LEU A 1 376 ? 7.573 -25.631 2.232 1.00 94.94 376 LEU A N 1
ATOM 2947 C CA . LEU A 1 376 ? 6.548 -26.642 2.499 1.00 94.94 376 LEU A CA 1
ATOM 2948 C C . LEU A 1 376 ? 6.433 -26.952 4.000 1.00 94.94 376 LEU A C 1
ATOM 2950 O O . LEU A 1 376 ? 5.318 -27.011 4.518 1.00 94.94 376 LEU A O 1
ATOM 2954 N N . GLN A 1 377 ? 7.555 -27.069 4.714 1.00 94.50 377 GLN A N 1
ATOM 2955 C CA . GLN A 1 377 ? 7.592 -27.230 6.173 1.00 94.50 377 GLN A CA 1
ATOM 2956 C C . GLN A 1 377 ? 6.932 -26.035 6.875 1.00 94.50 377 GLN A C 1
ATOM 2958 O O . GLN A 1 377 ? 6.004 -26.216 7.664 1.00 94.50 377 GLN A O 1
ATOM 2963 N N . ALA A 1 378 ? 7.323 -24.807 6.517 1.00 92.88 378 ALA A N 1
ATOM 2964 C CA . ALA A 1 378 ? 6.738 -23.589 7.079 1.00 92.88 378 ALA A CA 1
ATOM 2965 C C . ALA A 1 378 ? 5.240 -23.426 6.748 1.00 92.88 378 ALA A C 1
ATOM 2967 O O . ALA A 1 378 ? 4.477 -22.909 7.566 1.00 92.88 378 ALA A O 1
ATOM 2968 N N . PHE A 1 379 ? 4.790 -23.878 5.571 1.00 93.50 379 PHE A N 1
ATOM 2969 C CA . PHE A 1 379 ? 3.365 -23.912 5.233 1.00 93.50 379 PHE A CA 1
ATOM 2970 C C . PHE A 1 379 ? 2.603 -24.959 6.058 1.00 93.50 379 PHE A C 1
ATOM 2972 O O . PHE A 1 379 ? 1.503 -24.674 6.528 1.00 93.50 379 PHE A O 1
ATOM 2979 N N . THR A 1 380 ? 3.193 -26.138 6.270 1.00 94.12 380 THR A N 1
ATOM 2980 C CA . THR A 1 380 ? 2.581 -27.248 7.019 1.00 94.12 380 THR A CA 1
ATOM 2981 C C . THR A 1 380 ? 2.413 -26.889 8.495 1.00 94.12 380 THR A C 1
ATOM 2983 O O . THR A 1 380 ? 1.284 -26.889 8.979 1.00 94.12 380 THR A O 1
ATOM 2986 N N . ALA A 1 381 ? 3.472 -26.426 9.170 1.00 91.12 381 ALA A N 1
ATOM 2987 C CA . ALA A 1 381 ? 3.392 -25.960 10.560 1.00 91.12 381 ALA A CA 1
ATOM 2988 C C . ALA A 1 381 ? 2.388 -24.800 10.727 1.00 91.12 381 ALA A C 1
ATOM 2990 O O . ALA A 1 381 ? 1.611 -24.748 11.680 1.00 91.12 381 ALA A O 1
ATOM 2991 N N . ARG A 1 382 ? 2.317 -23.879 9.753 1.00 92.94 382 ARG A N 1
ATOM 2992 C CA . ARG A 1 382 ? 1.299 -22.817 9.752 1.00 92.94 382 ARG A CA 1
ATOM 2993 C C . ARG A 1 382 ? -0.125 -23.364 9.608 1.00 92.94 382 ARG A C 1
ATOM 2995 O O . ARG A 1 382 ? -1.040 -22.804 10.208 1.00 92.94 382 ARG A O 1
ATOM 3002 N N . GLN A 1 383 ? -0.327 -24.406 8.805 1.00 93.75 383 GLN A N 1
ATOM 3003 C CA . GLN A 1 383 ? -1.629 -25.047 8.634 1.00 93.75 383 GLN A CA 1
ATOM 3004 C C . GLN A 1 383 ? -2.055 -25.782 9.916 1.00 93.75 383 GLN A C 1
ATOM 3006 O O . GLN A 1 383 ? -3.199 -25.628 10.336 1.00 93.75 383 GLN A O 1
ATOM 3011 N N . GLU A 1 384 ? -1.128 -26.472 10.586 1.00 93.25 384 GLU A N 1
ATOM 3012 C CA . GLU A 1 384 ? -1.340 -27.121 11.891 1.00 93.25 384 GLU A CA 1
ATOM 3013 C C . GLU A 1 384 ? -1.776 -26.115 12.969 1.00 93.25 384 GLU A C 1
ATOM 3015 O O . GLU A 1 384 ? -2.794 -26.326 13.629 1.00 93.25 384 GLU A O 1
ATOM 3020 N N . ILE A 1 385 ? -1.087 -24.971 13.087 1.00 92.75 385 ILE A N 1
ATOM 3021 C CA . ILE A 1 385 ? -1.480 -23.875 13.994 1.00 92.75 385 ILE A CA 1
ATOM 3022 C C . ILE A 1 385 ? -2.892 -23.369 13.664 1.00 92.75 385 ILE A C 1
ATOM 3024 O O . ILE A 1 385 ? -3.708 -23.161 14.561 1.00 92.75 385 ILE A O 1
ATOM 3028 N N . ILE A 1 386 ? -3.199 -23.169 12.377 1.00 91.56 386 ILE A N 1
ATOM 3029 C CA . ILE A 1 386 ? -4.509 -22.683 11.923 1.00 91.56 386 ILE A CA 1
ATOM 3030 C C . ILE A 1 386 ? -5.627 -23.678 12.261 1.00 91.56 386 ILE A C 1
ATOM 3032 O O . ILE A 1 386 ? -6.710 -23.250 12.661 1.00 91.56 386 ILE A O 1
ATOM 3036 N N . ASP A 1 387 ? -5.396 -24.979 12.099 1.00 93.19 387 ASP A N 1
ATOM 3037 C CA . ASP A 1 387 ? -6.409 -26.004 12.356 1.00 93.19 387 ASP A CA 1
ATOM 3038 C C . ASP A 1 387 ? -6.580 -26.296 13.857 1.00 93.19 387 ASP A C 1
ATOM 3040 O O . ASP A 1 387 ? -7.712 -26.461 14.310 1.00 93.19 387 ASP A O 1
ATOM 3044 N N . TRP A 1 388 ? -5.511 -26.214 14.656 1.00 92.12 388 TRP A N 1
ATOM 3045 C CA . TRP A 1 388 ? -5.590 -26.239 16.124 1.00 92.12 388 TRP A CA 1
ATOM 3046 C C . TRP A 1 388 ? -6.356 -25.029 16.693 1.00 92.12 388 TRP A C 1
ATOM 3048 O O . TRP A 1 388 ? -7.244 -25.196 17.527 1.00 92.12 388 TRP A O 1
ATOM 3058 N N . VAL A 1 389 ? -6.106 -23.811 16.192 1.00 88.00 389 VAL A N 1
ATOM 3059 C CA . VAL A 1 389 ? -6.853 -22.611 16.621 1.00 88.00 389 VAL A CA 1
ATOM 3060 C C . VAL A 1 389 ? -8.336 -22.687 16.230 1.00 88.00 389 VAL A C 1
ATOM 3062 O O . VAL A 1 389 ? -9.191 -22.239 16.994 1.00 88.00 389 VAL A O 1
ATOM 3065 N N . LYS A 1 390 ? -8.681 -23.286 15.078 1.00 90.19 390 LYS A N 1
ATOM 3066 C CA . LYS A 1 390 ? -10.090 -23.554 14.721 1.00 90.19 390 LYS A CA 1
ATOM 3067 C C . LYS A 1 390 ? -10.765 -24.507 15.704 1.00 90.19 390 LYS A C 1
ATOM 3069 O O . LYS A 1 390 ? -11.929 -24.288 16.017 1.00 90.19 390 LYS A O 1
ATOM 3074 N N . ASP A 1 391 ? -10.063 -25.545 16.153 1.00 89.50 391 ASP A N 1
ATOM 3075 C CA . ASP A 1 391 ? -10.595 -26.555 17.073 1.00 89.50 391 ASP A CA 1
ATOM 3076 C C . ASP A 1 391 ? -10.935 -25.943 18.446 1.00 89.50 391 ASP A C 1
ATOM 3078 O O . ASP A 1 391 ? -12.052 -26.119 18.929 1.00 89.50 391 ASP A O 1
ATOM 3082 N N . ILE A 1 392 ? -10.052 -25.101 19.003 1.00 86.19 392 ILE A N 1
ATOM 3083 C CA . ILE A 1 392 ? -10.333 -24.321 20.228 1.00 86.19 392 ILE A CA 1
ATOM 3084 C C . ILE A 1 392 ? -11.558 -23.408 20.036 1.00 86.19 392 ILE A C 1
ATOM 3086 O O . ILE A 1 392 ? -12.488 -23.424 20.843 1.00 86.19 392 ILE A O 1
ATOM 3090 N N . ILE A 1 393 ? -11.605 -22.642 18.937 1.00 85.38 393 ILE A N 1
ATOM 3091 C CA . ILE A 1 393 ? -12.730 -21.736 18.638 1.00 85.38 393 ILE A CA 1
ATOM 3092 C C . ILE A 1 393 ? -14.051 -22.507 18.457 1.00 85.38 393 ILE A C 1
ATOM 3094 O O . ILE A 1 393 ? -15.108 -22.000 18.829 1.00 85.38 393 ILE A O 1
ATOM 3098 N N . ALA A 1 394 ? -14.007 -23.723 17.904 1.00 86.06 394 ALA A N 1
ATOM 3099 C CA . ALA A 1 394 ? -15.181 -24.570 17.706 1.00 86.06 394 ALA A CA 1
ATOM 3100 C C . ALA A 1 394 ? -15.715 -25.184 19.012 1.00 86.06 394 ALA A C 1
ATOM 3102 O O . ALA A 1 394 ? -16.918 -25.426 19.109 1.00 86.06 394 ALA A O 1
ATOM 3103 N N . LYS A 1 395 ? -14.846 -25.419 20.002 1.00 87.00 395 LYS A N 1
ATOM 3104 C CA . LYS A 1 395 ? -15.205 -25.981 21.316 1.00 87.00 395 LYS A CA 1
ATOM 3105 C C . LYS A 1 395 ? -15.601 -24.932 22.357 1.00 87.00 395 LYS A C 1
ATOM 3107 O O . LYS A 1 395 ? -16.304 -25.267 23.301 1.00 87.00 395 LYS A O 1
ATOM 3112 N N . GLN A 1 396 ? -15.195 -23.674 22.157 1.00 74.50 396 GLN A N 1
ATOM 3113 C CA . GLN A 1 396 ? -15.297 -22.586 23.143 1.00 74.50 396 GLN A CA 1
ATOM 3114 C C . GLN A 1 396 ? -14.470 -22.833 24.423 1.00 74.50 396 GLN A C 1
ATOM 3116 O O . GLN A 1 396 ? -14.771 -22.267 25.474 1.00 74.50 396 GLN A O 1
ATOM 3121 N N . ASP A 1 397 ? -13.413 -23.645 24.322 1.00 73.31 397 ASP A N 1
ATOM 3122 C CA . ASP A 1 397 ? -12.506 -23.934 25.435 1.00 73.31 397 ASP A CA 1
ATOM 3123 C C . ASP A 1 397 ? -11.735 -22.678 25.881 1.00 73.31 397 ASP A C 1
ATOM 3125 O O . ASP A 1 397 ? -11.336 -21.834 25.071 1.00 73.31 397 ASP A O 1
ATOM 3129 N N . ALA A 1 398 ? -11.486 -22.572 27.188 1.00 75.12 398 ALA A N 1
ATOM 3130 C CA . ALA A 1 398 ? -10.549 -21.595 27.733 1.00 75.12 398 ALA A CA 1
ATOM 3131 C C . ALA A 1 398 ? -9.100 -22.031 27.448 1.00 75.12 398 ALA A C 1
ATOM 3133 O O . ALA A 1 398 ? -8.786 -23.218 27.501 1.00 75.12 398 ALA A O 1
ATOM 3134 N N . ILE A 1 399 ? -8.215 -21.067 27.173 1.00 77.94 399 ILE A N 1
ATOM 3135 C CA . ILE A 1 399 ? -6.792 -21.331 26.906 1.00 77.94 399 ILE A CA 1
ATOM 3136 C C . ILE A 1 399 ? -6.129 -21.826 28.196 1.00 77.94 399 ILE A C 1
ATOM 3138 O O . ILE A 1 399 ? -6.049 -21.076 29.172 1.00 77.94 399 ILE A O 1
ATOM 3142 N N . ASN A 1 400 ? -5.639 -23.065 28.188 1.00 83.00 400 ASN A N 1
ATOM 3143 C CA . ASN A 1 400 ? -4.989 -23.686 29.340 1.00 83.00 400 ASN A CA 1
ATOM 3144 C C . ASN A 1 400 ? -3.464 -23.484 29.318 1.00 83.00 400 ASN A C 1
ATOM 3146 O O . ASN A 1 400 ? -2.878 -23.021 28.338 1.00 83.00 400 ASN A O 1
ATOM 3150 N N . GLU A 1 401 ? -2.790 -23.869 30.404 1.00 85.50 401 GLU A N 1
ATOM 3151 C CA . GLU A 1 401 ? -1.324 -23.806 30.491 1.00 85.50 401 GLU A CA 1
ATOM 3152 C C . GLU A 1 401 ? -0.647 -24.700 29.433 1.00 85.50 401 GLU A C 1
ATOM 3154 O O . GLU A 1 401 ? 0.334 -24.288 28.813 1.00 85.50 401 GLU A O 1
ATOM 3159 N N . GLU A 1 402 ? -1.233 -25.862 29.116 1.00 83.38 402 GLU A N 1
ATOM 3160 C CA . GLU A 1 402 ? -0.781 -26.719 28.010 1.00 83.38 402 GLU A CA 1
ATOM 3161 C C . GLU A 1 402 ? -0.832 -25.995 26.651 1.00 83.38 402 GLU A C 1
ATOM 3163 O O . GLU A 1 402 ? 0.137 -26.042 25.887 1.00 83.38 402 GLU A O 1
ATOM 3168 N N . ASP A 1 403 ? -1.909 -25.256 26.360 1.00 86.31 403 ASP A N 1
ATOM 3169 C CA . ASP A 1 403 ? -2.039 -24.467 25.127 1.00 86.31 403 ASP A CA 1
ATOM 3170 C C . ASP A 1 403 ? -0.975 -23.364 25.048 1.00 86.31 403 ASP A C 1
ATOM 3172 O O . ASP A 1 403 ? -0.415 -23.108 23.979 1.00 86.31 403 ASP A O 1
ATOM 3176 N N . LEU A 1 404 ? -0.627 -22.753 26.187 1.00 85.88 404 LEU A N 1
ATOM 3177 C CA . LEU A 1 404 ? 0.455 -21.775 26.268 1.00 85.88 404 LEU A CA 1
ATOM 3178 C C . LEU A 1 404 ? 1.824 -22.419 25.981 1.00 85.88 404 LEU A C 1
ATOM 3180 O O . LEU A 1 404 ? 2.616 -21.843 25.232 1.00 85.88 404 LEU A O 1
ATOM 3184 N N . THR A 1 405 ? 2.088 -23.634 26.482 1.00 90.06 405 THR A N 1
ATOM 3185 C CA . THR A 1 405 ? 3.311 -24.384 26.124 1.00 90.06 405 THR A CA 1
ATOM 3186 C C . THR A 1 405 ? 3.342 -24.825 24.658 1.00 90.06 405 THR A C 1
ATOM 3188 O O . THR A 1 405 ? 4.405 -24.856 24.037 1.00 90.06 405 THR A O 1
ATOM 3191 N N . ARG A 1 406 ? 2.182 -25.096 24.046 1.00 88.75 406 ARG A N 1
ATOM 3192 C CA . ARG A 1 406 ? 2.085 -25.361 22.605 1.00 88.75 406 ARG A CA 1
ATOM 3193 C C . ARG A 1 406 ? 2.366 -24.102 21.778 1.00 88.75 406 ARG A C 1
ATOM 3195 O O . ARG A 1 406 ? 3.045 -24.186 20.757 1.00 88.75 406 ARG A O 1
ATOM 3202 N N . ILE A 1 407 ? 1.923 -22.928 22.236 1.00 87.81 407 ILE A N 1
ATOM 3203 C CA . ILE A 1 407 ? 2.259 -21.636 21.615 1.00 87.81 407 ILE A CA 1
ATOM 3204 C C . ILE A 1 407 ? 3.765 -21.359 21.700 1.00 87.81 407 ILE A C 1
ATOM 3206 O O . ILE A 1 407 ? 4.353 -20.928 20.707 1.00 87.81 407 ILE A O 1
ATOM 3210 N N . THR A 1 408 ? 4.422 -21.608 22.838 1.00 90.50 408 THR A N 1
ATOM 3211 C CA . THR A 1 408 ? 5.881 -21.419 22.930 1.00 90.50 408 THR A CA 1
ATOM 3212 C C . THR A 1 408 ? 6.643 -22.406 22.045 1.00 90.50 408 THR A C 1
ATOM 3214 O O . THR A 1 408 ? 7.559 -21.968 21.352 1.00 90.50 408 THR A O 1
ATOM 3217 N N . ALA A 1 409 ? 6.215 -23.671 21.957 1.00 90.56 409 ALA A N 1
ATOM 3218 C CA . ALA A 1 409 ? 6.803 -24.668 21.057 1.00 90.56 409 ALA A CA 1
ATOM 3219 C C . ALA A 1 409 ? 6.693 -24.286 19.564 1.00 90.56 409 ALA A C 1
ATOM 3221 O O . ALA A 1 409 ? 7.675 -24.371 18.823 1.00 90.56 409 ALA A O 1
ATOM 3222 N N . TYR A 1 410 ? 5.531 -23.794 19.115 1.00 91.81 410 TYR A N 1
ATOM 3223 C CA . TYR A 1 410 ? 5.381 -23.282 17.746 1.00 91.81 410 TYR A CA 1
ATOM 3224 C C . TYR A 1 410 ? 6.218 -22.016 17.492 1.00 91.81 410 TYR A C 1
ATOM 3226 O O . TYR A 1 410 ? 6.732 -21.827 16.389 1.00 91.81 410 TYR A O 1
ATOM 3234 N N . ASN A 1 411 ? 6.407 -21.157 18.500 1.00 90.81 411 ASN A N 1
ATOM 3235 C CA . ASN A 1 411 ? 7.283 -19.988 18.378 1.00 90.81 411 ASN A CA 1
ATOM 3236 C C . ASN A 1 411 ? 8.767 -20.382 18.267 1.00 90.81 411 ASN A C 1
ATOM 3238 O O . ASN A 1 411 ? 9.481 -19.786 17.462 1.00 90.81 411 ASN A O 1
ATOM 3242 N N . THR A 1 412 ? 9.239 -21.396 19.005 1.00 93.94 412 THR A N 1
ATOM 3243 C CA . THR A 1 412 ? 10.614 -21.910 18.855 1.00 93.94 412 THR A CA 1
ATOM 3244 C C . THR A 1 412 ? 10.822 -22.580 17.498 1.00 93.94 412 THR A C 1
ATOM 3246 O O . THR A 1 412 ? 11.780 -22.239 16.809 1.00 93.94 412 THR A O 1
ATOM 3249 N N . GLN A 1 413 ? 9.876 -23.404 17.035 1.00 93.81 413 GLN A N 1
ATOM 3250 C CA . GLN A 1 413 ? 9.905 -23.988 15.686 1.00 93.81 413 GLN A CA 1
ATOM 3251 C C . GLN A 1 413 ? 9.920 -22.900 14.590 1.00 93.81 413 GLN A C 1
ATOM 3253 O O . GLN A 1 413 ? 10.623 -23.012 13.586 1.00 93.81 413 GLN A O 1
ATOM 3258 N N . GLY A 1 414 ? 9.179 -21.804 14.790 1.00 92.75 414 GLY A N 1
ATOM 3259 C CA . GLY A 1 414 ? 9.191 -20.645 13.896 1.00 92.75 414 GLY A CA 1
ATOM 3260 C C . GLY A 1 414 ? 10.546 -19.928 13.831 1.00 92.75 414 GLY A C 1
ATOM 3261 O O . GLY A 1 414 ? 10.921 -19.443 12.762 1.00 92.75 414 GLY A O 1
ATOM 3262 N N . LEU A 1 415 ? 11.300 -19.890 14.935 1.00 93.44 415 LEU A N 1
ATOM 3263 C CA . LEU A 1 415 ? 12.666 -19.352 14.971 1.00 93.44 415 LEU A CA 1
ATOM 3264 C C . LEU A 1 415 ? 13.658 -20.295 14.275 1.00 93.44 415 LEU A C 1
ATOM 3266 O O . LEU A 1 415 ? 14.429 -19.840 13.433 1.00 93.44 415 LEU A O 1
ATOM 3270 N N . GLU A 1 416 ? 13.578 -21.601 14.539 1.00 93.88 416 GLU A N 1
ATOM 3271 C CA . GLU A 1 416 ? 14.399 -22.634 13.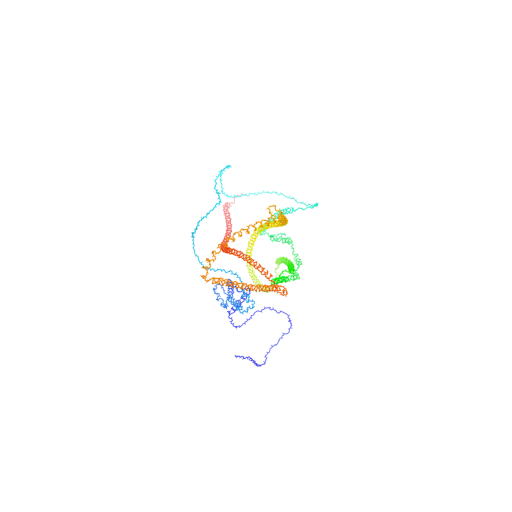885 1.00 93.88 416 GLU A CA 1
ATOM 3272 C C . GLU A 1 416 ? 14.253 -22.592 12.354 1.00 93.88 416 GLU A C 1
ATOM 3274 O O . GLU A 1 416 ? 15.250 -22.544 11.631 1.00 93.88 416 GLU A O 1
ATOM 3279 N N . LEU A 1 417 ? 13.019 -22.499 11.843 1.00 93.75 417 LEU A N 1
ATOM 3280 C CA . LEU A 1 417 ? 12.743 -22.331 10.410 1.00 93.75 417 LEU A CA 1
ATOM 3281 C C . LEU A 1 417 ? 13.339 -21.028 9.837 1.00 93.75 417 LEU A C 1
ATOM 3283 O O . LEU A 1 417 ? 13.781 -21.009 8.685 1.00 93.75 417 LEU A O 1
ATOM 3287 N N . CYS A 1 418 ? 13.384 -19.942 10.617 1.00 92.75 418 CYS A N 1
ATOM 3288 C CA . CYS A 1 418 ? 14.014 -18.684 10.197 1.00 92.75 418 CYS A CA 1
ATOM 3289 C C . CYS A 1 418 ? 15.547 -18.774 10.149 1.00 92.75 418 CYS A C 1
ATOM 3291 O O . CYS A 1 418 ? 16.163 -18.143 9.287 1.00 92.75 418 CYS A O 1
ATOM 3293 N N . ASP A 1 419 ? 16.167 -19.559 11.029 1.00 94.94 419 ASP A N 1
ATOM 3294 C CA . ASP A 1 419 ? 17.616 -19.767 11.028 1.00 94.94 419 ASP A CA 1
ATOM 3295 C C . ASP A 1 419 ? 18.064 -20.768 9.959 1.00 94.94 419 ASP A C 1
ATOM 3297 O O . ASP A 1 419 ? 19.044 -20.500 9.262 1.00 94.94 419 ASP A O 1
ATOM 3301 N N . LEU A 1 420 ? 17.278 -21.814 9.687 1.00 94.88 420 LEU A N 1
ATOM 3302 C CA . LEU A 1 420 ? 17.452 -22.662 8.500 1.00 94.88 420 LEU A CA 1
ATOM 3303 C C . LEU A 1 420 ? 17.341 -21.850 7.195 1.00 94.88 420 LEU A C 1
ATOM 3305 O O . LEU A 1 420 ? 18.152 -22.020 6.282 1.00 94.88 420 LEU A O 1
ATOM 3309 N N . LEU A 1 421 ? 16.391 -20.907 7.111 1.00 94.44 421 LEU A N 1
ATOM 3310 C CA . LEU A 1 421 ? 16.266 -19.997 5.964 1.00 94.44 421 LEU A CA 1
ATOM 3311 C C . LEU A 1 421 ? 17.502 -19.096 5.815 1.00 94.44 421 LEU A C 1
ATOM 3313 O O . LEU A 1 421 ? 17.949 -18.824 4.696 1.00 94.44 421 LEU A O 1
ATOM 3317 N N . ARG A 1 422 ? 18.060 -18.642 6.944 1.00 94.94 422 ARG A N 1
ATOM 3318 C CA . ARG A 1 422 ? 19.280 -17.829 7.009 1.00 94.94 422 ARG A CA 1
ATOM 3319 C C . ARG A 1 422 ? 20.501 -18.620 6.536 1.00 94.94 422 ARG A C 1
ATOM 3321 O O . ARG A 1 422 ? 21.297 -18.089 5.765 1.00 94.94 422 ARG A O 1
ATOM 3328 N N . GLU A 1 423 ? 20.623 -19.885 6.933 1.00 94.19 423 GLU A N 1
ATOM 3329 C CA . GLU A 1 423 ? 21.717 -20.761 6.506 1.00 94.19 423 GLU A CA 1
ATOM 3330 C C . GLU A 1 423 ? 21.631 -21.096 5.008 1.00 94.19 423 GLU A C 1
ATOM 3332 O O . GLU A 1 423 ? 22.620 -20.935 4.290 1.00 94.19 423 GLU A O 1
ATOM 3337 N N . LEU A 1 424 ? 20.444 -21.461 4.498 1.00 93.62 424 LEU A N 1
ATOM 3338 C CA . LEU A 1 424 ? 20.232 -21.668 3.058 1.00 93.62 424 LEU A CA 1
ATOM 3339 C C . LEU A 1 424 ? 20.555 -20.407 2.247 1.00 93.62 424 LEU A C 1
ATOM 3341 O O . LEU A 1 424 ? 21.168 -20.511 1.185 1.00 93.62 424 LEU A O 1
ATOM 3345 N N . LYS A 1 425 ? 20.208 -19.217 2.757 1.00 93.56 425 LYS A N 1
ATOM 3346 C CA . LYS A 1 425 ? 20.579 -17.941 2.129 1.00 93.56 425 LYS A CA 1
ATOM 3347 C C . LYS A 1 425 ? 22.093 -17.729 2.098 1.00 93.56 425 LYS A C 1
ATOM 3349 O O . LYS A 1 425 ? 22.610 -17.363 1.049 1.00 93.56 425 LYS A O 1
ATOM 3354 N N . ASN A 1 426 ? 22.808 -17.981 3.192 1.00 93.62 426 ASN A N 1
ATOM 3355 C CA . ASN A 1 426 ? 24.268 -17.852 3.202 1.00 93.62 426 ASN A CA 1
ATOM 3356 C C . ASN A 1 426 ? 24.908 -18.818 2.186 1.00 93.62 426 ASN A C 1
ATOM 3358 O O . ASN A 1 426 ? 25.723 -18.403 1.366 1.00 93.62 426 ASN A O 1
ATOM 3362 N N . ARG A 1 427 ? 24.442 -20.073 2.148 1.00 91.56 427 ARG A N 1
ATOM 3363 C CA . ARG A 1 427 ? 24.872 -21.109 1.192 1.00 91.56 427 ARG A CA 1
ATOM 3364 C C . ARG A 1 427 ? 24.571 -20.735 -0.273 1.00 91.56 427 ARG A C 1
ATOM 3366 O O . ARG A 1 427 ? 25.352 -21.055 -1.174 1.00 91.56 427 ARG A O 1
ATOM 3373 N N . ALA A 1 428 ? 23.461 -20.033 -0.518 1.00 90.69 428 ALA A N 1
ATOM 3374 C CA . ALA A 1 428 ? 23.113 -19.458 -1.817 1.00 90.69 428 ALA A CA 1
ATOM 3375 C C . ALA A 1 428 ? 24.066 -18.318 -2.211 1.00 90.69 428 ALA A C 1
ATOM 3377 O O . ALA A 1 428 ? 24.631 -18.342 -3.306 1.00 90.69 428 ALA A O 1
ATOM 3378 N N . ASP A 1 429 ? 24.280 -17.351 -1.314 1.00 91.44 429 ASP A N 1
ATOM 3379 C CA . ASP A 1 429 ? 25.148 -16.191 -1.539 1.00 91.44 429 ASP A CA 1
ATOM 3380 C C . ASP A 1 429 ? 26.608 -16.620 -1.786 1.00 91.44 429 ASP A C 1
ATOM 3382 O O . ASP A 1 429 ? 27.247 -16.123 -2.715 1.00 91.44 429 ASP A O 1
ATOM 3386 N N . GLU A 1 430 ? 27.119 -17.599 -1.030 1.00 91.12 430 GLU A N 1
ATOM 3387 C CA . GLU A 1 430 ? 28.428 -18.235 -1.248 1.00 91.12 430 GLU A CA 1
ATOM 3388 C C . GLU A 1 430 ? 28.539 -18.882 -2.635 1.00 91.12 430 GLU A C 1
ATOM 3390 O O . GLU A 1 430 ? 29.550 -18.720 -3.325 1.00 91.12 430 GLU A O 1
ATOM 3395 N N . SER A 1 431 ? 27.493 -19.588 -3.074 1.00 89.75 431 SER A N 1
ATOM 3396 C CA . SER A 1 431 ? 27.467 -20.259 -4.380 1.00 89.75 431 SER A CA 1
ATOM 3397 C C . SER A 1 431 ? 27.438 -19.259 -5.539 1.00 89.75 431 SER A C 1
ATOM 3399 O O . SER A 1 431 ? 28.185 -19.405 -6.509 1.00 89.75 431 SER A O 1
ATOM 3401 N N . VAL A 1 432 ? 26.648 -18.188 -5.412 1.00 89.31 432 VAL A N 1
ATOM 3402 C CA . VAL A 1 432 ? 26.628 -17.072 -6.370 1.00 89.31 432 VAL A CA 1
ATOM 3403 C C . VAL A 1 432 ? 27.974 -16.337 -6.385 1.00 89.31 432 VAL A C 1
ATOM 3405 O O . VAL A 1 432 ? 28.466 -15.986 -7.460 1.00 89.31 432 VAL A O 1
ATOM 3408 N N . HIS A 1 433 ? 28.611 -16.142 -5.227 1.00 90.88 433 HIS A N 1
ATOM 3409 C CA . HIS A 1 433 ? 29.929 -15.513 -5.132 1.00 90.88 433 HIS A CA 1
ATOM 3410 C C . HIS A 1 433 ? 31.020 -16.354 -5.815 1.00 90.88 433 HIS A C 1
ATOM 3412 O O . HIS A 1 433 ? 31.781 -15.821 -6.626 1.00 90.88 433 HIS A O 1
ATOM 3418 N N . GLY A 1 434 ? 31.063 -17.666 -5.556 1.00 88.75 434 GLY A N 1
ATOM 3419 C CA . GLY A 1 434 ? 32.018 -18.590 -6.178 1.00 88.75 434 GLY A CA 1
ATOM 3420 C C . GLY A 1 434 ? 31.894 -18.639 -7.705 1.00 88.75 434 GLY A C 1
ATOM 3421 O O . GLY A 1 434 ? 32.893 -18.511 -8.415 1.00 88.75 434 GLY A O 1
ATOM 3422 N N . ILE A 1 435 ? 30.665 -18.726 -8.224 1.00 88.69 435 ILE A N 1
ATOM 3423 C CA . ILE A 1 435 ? 30.399 -18.706 -9.671 1.00 88.69 435 ILE A CA 1
ATOM 3424 C C . ILE A 1 435 ? 30.749 -17.341 -10.287 1.00 88.69 435 ILE A C 1
ATOM 3426 O O . ILE A 1 435 ? 31.335 -17.287 -11.369 1.00 88.69 435 ILE A O 1
ATOM 3430 N N . SER A 1 436 ? 30.466 -16.233 -9.594 1.00 87.69 436 SER A N 1
ATOM 3431 C CA . SER A 1 436 ? 30.853 -14.883 -10.032 1.00 87.69 436 SER A CA 1
ATOM 3432 C C . SER A 1 436 ? 32.377 -14.721 -10.130 1.00 87.69 436 SER A C 1
ATOM 3434 O O . SER A 1 436 ? 32.879 -14.135 -11.091 1.00 87.69 436 SER A O 1
ATOM 3436 N N . LEU A 1 437 ? 33.133 -15.292 -9.185 1.00 88.12 437 LEU A N 1
ATOM 3437 C CA . LEU A 1 437 ? 34.597 -15.281 -9.207 1.00 88.12 437 LEU A CA 1
ATOM 3438 C C . LEU A 1 437 ? 35.163 -16.120 -10.368 1.00 88.12 437 LEU A C 1
ATOM 3440 O O . LEU A 1 437 ? 36.053 -15.651 -11.080 1.00 88.12 437 LEU A O 1
ATOM 3444 N N . LEU A 1 438 ? 34.607 -17.310 -10.619 1.00 86.75 438 LEU A N 1
ATOM 3445 C CA . LEU A 1 438 ? 34.973 -18.139 -11.775 1.00 86.75 438 LEU A CA 1
ATOM 3446 C C . LEU A 1 438 ? 34.659 -17.453 -13.112 1.00 86.75 438 LEU A C 1
ATOM 3448 O O . LEU A 1 438 ? 35.486 -17.482 -14.022 1.00 86.75 438 LEU A O 1
ATOM 3452 N N . LEU A 1 439 ? 33.506 -16.788 -13.227 1.00 85.00 439 LEU A N 1
ATOM 3453 C CA . LEU A 1 439 ? 33.132 -16.047 -14.434 1.00 85.00 439 LEU A CA 1
ATOM 3454 C C . LEU A 1 439 ? 34.069 -14.854 -14.687 1.00 85.00 439 LEU A C 1
ATOM 3456 O O . LEU A 1 439 ? 34.438 -14.597 -15.833 1.00 85.00 439 LEU A O 1
ATOM 3460 N N . LYS A 1 440 ? 34.508 -14.153 -13.631 1.00 85.38 440 LYS A N 1
ATOM 3461 C CA . LYS A 1 440 ? 35.537 -13.104 -13.737 1.00 85.38 440 LYS A CA 1
ATOM 3462 C C . LYS A 1 440 ? 36.865 -13.667 -14.244 1.00 85.38 440 LYS A C 1
ATOM 3464 O O . LYS A 1 440 ? 37.398 -13.119 -15.208 1.00 85.38 440 LYS A O 1
ATOM 3469 N N . LYS A 1 441 ? 37.343 -14.782 -13.670 1.00 84.94 441 LYS A N 1
ATOM 3470 C CA . LYS A 1 441 ? 38.553 -15.483 -14.136 1.00 84.94 441 LYS A CA 1
ATOM 3471 C C . LYS A 1 441 ? 38.438 -15.841 -15.628 1.00 84.94 441 LYS A C 1
ATOM 3473 O O . LYS A 1 441 ? 39.301 -15.458 -16.413 1.00 84.94 441 LYS A O 1
ATOM 3478 N N . ALA A 1 442 ? 37.335 -16.474 -16.035 1.00 82.38 442 ALA A N 1
ATOM 3479 C CA . ALA A 1 442 ? 37.083 -16.859 -17.428 1.00 82.38 442 ALA A CA 1
ATOM 3480 C C . ALA A 1 442 ? 37.122 -15.662 -18.399 1.00 82.38 442 ALA A C 1
ATOM 3482 O O . ALA A 1 442 ? 37.666 -15.754 -19.501 1.00 82.38 442 ALA A O 1
ATOM 3483 N N . CYS A 1 443 ? 36.560 -14.519 -17.994 1.00 79.75 443 CYS A N 1
ATOM 3484 C CA . CYS A 1 443 ? 36.586 -13.289 -18.784 1.00 79.75 443 CYS A CA 1
ATOM 3485 C C . CYS A 1 443 ? 37.993 -12.677 -18.890 1.00 79.75 443 CYS A C 1
ATOM 3487 O O . CYS A 1 443 ? 38.355 -12.205 -19.969 1.00 79.75 443 CYS A O 1
ATOM 3489 N N . GLN A 1 444 ? 38.789 -12.714 -17.816 1.00 79.88 444 GLN A N 1
ATOM 3490 C CA . GLN A 1 444 ? 40.179 -12.241 -17.806 1.00 79.88 444 GLN A CA 1
ATOM 3491 C C . GLN A 1 444 ? 41.073 -13.106 -18.709 1.00 79.88 444 GLN A C 1
ATOM 3493 O O . GLN A 1 444 ? 41.757 -12.575 -19.584 1.00 79.88 444 GLN A O 1
ATOM 3498 N N . GLU A 1 445 ? 41.002 -14.434 -18.578 1.00 79.69 445 GLU A N 1
ATOM 3499 C CA . GLU A 1 445 ? 41.749 -15.377 -19.425 1.00 79.69 445 GLU A CA 1
ATOM 3500 C C . GLU A 1 445 ? 41.368 -15.228 -20.905 1.00 79.69 445 GLU A C 1
ATOM 3502 O O . GLU A 1 445 ? 42.238 -15.140 -21.772 1.00 79.69 445 GLU A O 1
ATOM 3507 N N . ARG A 1 446 ? 40.070 -15.084 -21.207 1.00 81.00 446 ARG A N 1
ATOM 3508 C CA . ARG A 1 446 ? 39.594 -14.792 -22.567 1.00 81.00 446 ARG A CA 1
ATOM 3509 C C . ARG A 1 446 ? 40.139 -13.465 -23.111 1.00 81.00 446 ARG A C 1
ATOM 3511 O O . ARG A 1 446 ? 40.454 -13.399 -24.297 1.00 81.00 446 ARG A O 1
ATOM 3518 N N . GLY A 1 447 ? 40.240 -12.423 -22.285 1.00 73.62 447 GLY A N 1
ATOM 3519 C CA . GLY A 1 447 ? 40.802 -11.126 -22.680 1.00 73.62 447 GLY A CA 1
ATOM 3520 C C . GLY A 1 447 ? 42.285 -11.218 -23.048 1.00 73.62 447 GLY A C 1
ATOM 3521 O O . GLY A 1 447 ? 42.687 -10.750 -24.113 1.00 73.62 447 GLY A O 1
ATOM 3522 N N . LEU A 1 448 ? 43.076 -11.902 -22.217 1.00 79.31 448 LEU A N 1
ATOM 3523 C CA . LEU A 1 448 ? 44.494 -12.175 -22.475 1.00 79.31 448 LEU A CA 1
ATOM 3524 C C . LEU A 1 448 ? 44.701 -13.026 -23.741 1.00 79.31 448 LEU A C 1
ATOM 3526 O O . LEU A 1 448 ? 45.593 -12.748 -24.539 1.00 79.31 448 LEU A O 1
ATOM 3530 N N . LEU A 1 449 ? 43.850 -14.028 -23.983 1.00 78.81 449 LEU A N 1
ATOM 3531 C CA . LEU A 1 449 ? 43.960 -14.874 -25.175 1.00 78.81 449 LEU A CA 1
ATOM 3532 C C . LEU A 1 449 ? 43.683 -14.086 -26.471 1.00 78.81 449 LEU A C 1
ATOM 3534 O O . LEU A 1 449 ? 44.303 -14.347 -27.504 1.00 78.81 449 LEU A O 1
ATOM 3538 N N . ILE A 1 450 ? 42.788 -13.091 -26.416 1.00 74.00 450 ILE A N 1
ATOM 3539 C CA . ILE A 1 450 ? 42.516 -12.183 -27.540 1.00 74.00 450 ILE A CA 1
ATOM 3540 C C . ILE A 1 450 ? 43.735 -11.298 -27.833 1.00 74.00 450 ILE A C 1
ATOM 3542 O O . ILE A 1 450 ? 44.136 -11.208 -28.993 1.00 74.00 450 ILE A O 1
ATOM 3546 N N . SER A 1 451 ? 44.371 -10.695 -26.820 1.00 74.62 451 SER A N 1
ATOM 3547 C CA . SER A 1 451 ? 45.531 -9.815 -27.044 1.00 74.62 451 SER A CA 1
ATOM 3548 C C . SER A 1 451 ? 46.764 -10.569 -27.565 1.00 74.62 451 SER A C 1
ATOM 3550 O O . SER A 1 451 ? 47.452 -10.071 -28.461 1.00 74.62 451 SER A O 1
ATOM 3552 N N . VAL A 1 452 ? 46.996 -11.806 -27.105 1.00 80.12 452 VAL A N 1
ATOM 3553 C CA . VAL A 1 452 ? 48.011 -12.708 -27.685 1.00 80.12 452 VAL A CA 1
ATOM 3554 C C . VAL A 1 452 ? 47.685 -13.029 -29.149 1.00 80.12 452 VAL A C 1
ATOM 3556 O O . VAL A 1 452 ? 48.562 -12.929 -30.009 1.00 80.12 452 VAL A O 1
ATOM 3559 N N . GLY A 1 453 ? 46.421 -13.335 -29.463 1.00 74.00 453 GLY A N 1
ATOM 3560 C CA . GLY A 1 453 ? 45.964 -13.559 -30.836 1.00 74.00 453 GLY A CA 1
ATOM 3561 C C . GLY A 1 453 ? 46.188 -12.350 -31.754 1.00 74.00 453 GLY A C 1
ATOM 3562 O O . GLY A 1 453 ? 46.695 -12.503 -32.865 1.00 74.00 453 GLY A O 1
ATOM 3563 N N . GLU A 1 454 ? 45.886 -11.137 -31.287 1.00 75.94 454 GLU A N 1
ATOM 3564 C CA . GLU A 1 454 ? 46.158 -9.904 -32.035 1.00 75.94 454 GLU A CA 1
ATOM 3565 C C . GLU A 1 454 ? 47.653 -9.662 -32.273 1.00 75.94 454 GLU A C 1
ATOM 3567 O O . GLU A 1 454 ? 48.029 -9.180 -33.343 1.00 75.94 454 GLU A O 1
ATOM 3572 N N . SER A 1 455 ? 48.507 -9.980 -31.296 1.00 73.88 455 SER A N 1
ATOM 3573 C CA . SER A 1 455 ? 49.965 -9.868 -31.431 1.00 73.88 455 SER A CA 1
ATOM 3574 C C . SER A 1 455 ? 50.495 -10.813 -32.517 1.00 73.88 455 SER A C 1
ATOM 3576 O O . SER A 1 455 ? 51.184 -10.386 -33.446 1.00 73.88 455 SER A O 1
ATOM 3578 N N . LEU A 1 456 ? 50.064 -12.080 -32.487 1.00 79.94 456 LEU A N 1
ATOM 3579 C CA . LEU A 1 456 ? 50.413 -13.081 -33.500 1.00 79.94 456 LEU A CA 1
ATOM 3580 C C . LEU A 1 456 ? 49.914 -12.699 -34.904 1.00 79.94 456 LEU A C 1
ATOM 3582 O O . LEU A 1 456 ? 50.617 -12.926 -35.887 1.00 79.94 456 LEU A O 1
ATOM 3586 N N . VAL A 1 457 ? 48.736 -12.075 -35.024 1.00 76.31 457 VAL A N 1
ATOM 3587 C CA . VAL A 1 457 ? 48.228 -11.558 -36.310 1.00 76.31 457 VAL A CA 1
ATOM 3588 C C . VAL A 1 457 ? 49.094 -10.412 -36.852 1.00 76.31 457 VAL A C 1
ATOM 3590 O O . VAL A 1 457 ? 49.330 -10.359 -38.061 1.00 76.31 457 VAL A O 1
ATOM 3593 N N . LYS A 1 458 ? 49.606 -9.525 -35.987 1.00 74.12 458 LYS A N 1
ATOM 3594 C CA . LYS A 1 458 ? 50.493 -8.413 -36.380 1.00 74.12 458 LYS A CA 1
ATOM 3595 C C . LYS A 1 458 ? 51.841 -8.931 -36.905 1.00 74.12 458 LYS A C 1
ATOM 3597 O O . LYS A 1 458 ? 52.262 -8.522 -37.986 1.00 74.12 458 LYS A O 1
ATOM 3602 N N . GLU A 1 459 ? 52.465 -9.897 -36.231 1.00 75.38 459 GLU A N 1
ATOM 3603 C CA . GLU A 1 459 ? 53.708 -10.522 -36.721 1.00 75.38 459 GLU A CA 1
ATOM 3604 C C . GLU A 1 459 ? 53.491 -11.393 -37.974 1.00 75.38 459 GLU A C 1
ATOM 3606 O O . GLU A 1 459 ? 54.285 -11.341 -38.915 1.00 75.38 459 GLU A O 1
ATOM 3611 N N . LEU A 1 460 ? 52.361 -12.103 -38.093 1.00 74.38 460 LEU A N 1
ATOM 3612 C CA . LEU A 1 460 ? 52.005 -12.800 -39.339 1.00 74.38 460 LEU A CA 1
ATOM 3613 C C . LEU A 1 460 ? 51.787 -11.853 -40.531 1.00 74.38 460 LEU A C 1
ATOM 3615 O O . LEU A 1 460 ? 51.918 -12.297 -41.673 1.00 74.38 460 LEU A O 1
ATOM 3619 N N . ALA A 1 461 ? 51.446 -10.581 -40.304 1.00 73.69 461 ALA A N 1
ATOM 3620 C CA . ALA A 1 461 ? 51.403 -9.565 -41.355 1.00 73.69 461 ALA A CA 1
ATOM 3621 C C . ALA A 1 461 ? 52.813 -9.057 -41.709 1.00 73.69 461 ALA A C 1
ATOM 3623 O O . ALA A 1 461 ? 53.146 -8.965 -42.891 1.00 73.69 461 ALA A O 1
ATOM 3624 N N . ARG A 1 462 ? 53.661 -8.813 -40.701 1.00 77.75 462 ARG A N 1
ATOM 3625 C CA . ARG A 1 462 ? 55.060 -8.387 -40.867 1.00 77.75 462 ARG A CA 1
ATOM 3626 C C . ARG A 1 462 ? 55.887 -9.395 -41.668 1.00 77.75 462 ARG A C 1
ATOM 3628 O O . ARG A 1 462 ? 56.430 -9.047 -42.711 1.00 77.75 462 ARG A O 1
ATOM 3635 N N . LEU A 1 463 ? 55.881 -10.666 -41.261 1.00 78.75 463 LEU A N 1
ATOM 3636 C CA . LEU A 1 463 ? 56.626 -11.735 -41.939 1.00 78.75 463 LEU A CA 1
ATOM 3637 C C . LEU A 1 463 ? 56.207 -11.911 -43.411 1.00 78.75 463 LEU A C 1
ATOM 3639 O O . LEU A 1 463 ? 57.031 -12.256 -44.256 1.00 78.75 463 LEU A O 1
ATOM 3643 N N . ARG A 1 464 ? 54.937 -11.641 -43.751 1.00 75.19 464 ARG A N 1
ATOM 3644 C CA . ARG A 1 464 ? 54.468 -11.632 -45.150 1.00 75.19 464 ARG A CA 1
ATOM 3645 C C . ARG A 1 464 ? 55.067 -10.477 -45.946 1.00 75.19 464 ARG A C 1
ATOM 3647 O O . ARG A 1 464 ? 55.459 -10.691 -47.089 1.00 75.19 464 ARG A O 1
ATOM 3654 N N . GLN A 1 465 ? 55.148 -9.290 -45.348 1.00 75.88 465 GLN A N 1
ATOM 3655 C CA . GLN A 1 465 ? 55.749 -8.112 -45.970 1.00 75.88 465 GLN A CA 1
ATOM 3656 C C . GLN A 1 465 ? 57.250 -8.320 -46.226 1.00 75.88 465 GLN A C 1
ATOM 3658 O O . GLN A 1 465 ? 57.725 -8.017 -47.319 1.00 75.88 465 GLN A O 1
ATOM 3663 N N . ASP A 1 466 ? 57.976 -8.916 -45.277 1.00 73.81 466 ASP A N 1
ATOM 3664 C CA . ASP A 1 466 ? 59.404 -9.222 -45.433 1.00 73.81 466 ASP A CA 1
ATOM 3665 C C . ASP A 1 466 ? 59.655 -10.258 -46.551 1.00 73.81 466 ASP A C 1
ATOM 3667 O O . ASP A 1 466 ? 60.549 -10.076 -47.382 1.00 73.81 466 ASP A O 1
ATOM 3671 N N . ILE A 1 467 ? 58.817 -11.301 -46.656 1.00 76.25 467 ILE A N 1
ATOM 3672 C CA . ILE A 1 467 ? 58.850 -12.264 -47.776 1.00 76.25 467 ILE A CA 1
ATOM 3673 C C . ILE A 1 467 ? 58.577 -11.570 -49.123 1.00 76.25 467 ILE A C 1
ATOM 3675 O O . ILE A 1 467 ? 59.255 -11.845 -50.117 1.00 76.25 467 ILE A O 1
ATOM 3679 N N . GLU A 1 468 ? 57.590 -10.674 -49.178 1.00 71.88 468 GLU A N 1
ATOM 3680 C CA . GLU A 1 468 ? 57.212 -9.971 -50.407 1.00 71.88 468 GLU A CA 1
ATOM 3681 C C . GLU A 1 468 ? 58.336 -9.038 -50.893 1.00 71.88 468 GLU A C 1
ATOM 3683 O O . GLU A 1 468 ? 58.670 -9.058 -52.084 1.00 71.88 468 GLU A O 1
ATOM 3688 N N . LEU A 1 469 ? 59.000 -8.332 -49.967 1.00 70.75 469 LEU A N 1
ATOM 3689 C CA . LEU A 1 469 ? 60.191 -7.512 -50.218 1.00 70.75 469 LEU A CA 1
ATOM 3690 C C . LEU A 1 469 ? 61.386 -8.347 -50.703 1.00 70.75 469 LEU A C 1
ATOM 3692 O O . LEU A 1 469 ? 61.986 -8.010 -51.726 1.00 70.75 469 LEU A O 1
ATOM 3696 N N . HIS A 1 470 ? 61.699 -9.473 -50.051 1.00 63.50 470 HIS A N 1
ATOM 3697 C CA . HIS A 1 470 ? 62.741 -10.387 -50.536 1.00 63.50 470 HIS A CA 1
ATOM 3698 C C . HIS A 1 470 ? 62.450 -10.884 -51.961 1.00 63.50 470 HIS A C 1
ATOM 3700 O O . HIS A 1 470 ? 63.363 -10.946 -52.787 1.00 63.50 470 HIS A O 1
ATOM 3706 N N . SER A 1 471 ? 61.179 -11.144 -52.294 1.00 60.00 471 SER A N 1
ATOM 3707 C CA . SER A 1 471 ? 60.769 -11.554 -53.645 1.00 60.00 471 SER A CA 1
ATOM 3708 C C . SER A 1 471 ? 60.957 -10.472 -54.718 1.00 60.00 471 SER A C 1
ATOM 3710 O O . SER A 1 471 ? 60.909 -10.794 -55.908 1.00 60.00 471 SER A O 1
ATOM 3712 N N . ALA A 1 472 ? 61.103 -9.198 -54.339 1.00 55.56 472 ALA A N 1
ATOM 3713 C CA . ALA A 1 472 ? 61.438 -8.116 -55.262 1.00 55.56 472 ALA A CA 1
ATOM 3714 C C . ALA A 1 472 ? 62.949 -8.096 -55.539 1.00 55.56 472 ALA A C 1
ATOM 3716 O O . ALA A 1 472 ? 63.350 -8.089 -56.700 1.00 55.56 472 ALA A O 1
ATOM 3717 N N . VAL A 1 473 ? 63.777 -8.225 -54.495 1.00 52.53 473 VAL A N 1
ATOM 3718 C CA . VAL A 1 473 ? 65.247 -8.278 -54.615 1.00 52.53 473 VAL A CA 1
ATOM 3719 C C . VAL A 1 473 ? 65.703 -9.435 -55.518 1.00 52.53 473 VAL A C 1
ATOM 3721 O O . VAL A 1 473 ? 66.585 -9.255 -56.355 1.00 52.53 473 VAL A O 1
ATOM 3724 N N . THR A 1 474 ? 65.060 -10.609 -55.446 1.00 50.78 474 THR A N 1
ATOM 3725 C CA . THR A 1 474 ? 65.387 -11.740 -56.344 1.00 50.78 474 THR A CA 1
ATOM 3726 C C . THR A 1 474 ? 65.066 -11.467 -57.823 1.00 50.78 474 THR A C 1
ATOM 3728 O O . THR A 1 474 ? 65.609 -12.136 -58.698 1.00 50.78 474 THR A O 1
ATOM 3731 N N . LYS A 1 475 ? 64.187 -10.503 -58.133 1.00 47.97 475 LYS A N 1
ATOM 3732 C CA . LYS A 1 475 ? 63.795 -10.173 -59.516 1.00 47.97 475 LYS A CA 1
ATOM 3733 C C . LYS A 1 475 ? 64.736 -9.165 -60.176 1.00 47.97 475 LYS A C 1
ATOM 3735 O O . LYS A 1 475 ? 64.843 -9.179 -61.396 1.00 47.97 475 LYS A O 1
ATOM 3740 N N . GLU A 1 476 ? 65.444 -8.344 -59.400 1.00 44.31 476 GLU A N 1
ATOM 3741 C CA . GLU A 1 476 ? 66.429 -7.390 -59.934 1.00 44.31 476 GLU A CA 1
ATOM 3742 C C . GLU A 1 476 ? 67.763 -8.067 -60.301 1.00 44.31 476 GLU A C 1
ATOM 3744 O O . GLU A 1 476 ? 68.422 -7.654 -61.253 1.00 44.31 476 GLU A O 1
ATOM 3749 N N . PHE A 1 477 ? 68.137 -9.157 -59.618 1.00 35.38 477 PHE A N 1
ATOM 3750 C CA . PHE A 1 477 ? 69.392 -9.881 -59.878 1.00 35.38 477 PHE A CA 1
ATOM 3751 C C . PHE A 1 477 ? 69.426 -10.603 -61.242 1.00 35.38 477 PHE A C 1
ATOM 3753 O O . PHE A 1 477 ? 70.474 -10.698 -61.877 1.00 35.38 477 PHE A O 1
ATOM 3760 N N . ASN A 1 478 ? 68.278 -11.083 -61.729 1.00 42.50 478 ASN A N 1
ATOM 3761 C CA . ASN A 1 478 ? 68.198 -11.959 -62.907 1.00 42.50 478 ASN A CA 1
ATOM 3762 C C . ASN A 1 478 ? 68.205 -11.218 -64.266 1.00 42.50 478 ASN A C 1
ATOM 3764 O O . ASN A 1 478 ? 67.941 -11.830 -65.297 1.00 42.50 478 ASN A O 1
ATOM 3768 N N . ALA A 1 479 ? 68.483 -9.910 -64.291 1.00 38.03 479 ALA A N 1
ATOM 3769 C CA . ALA A 1 479 ? 68.319 -9.057 -65.476 1.00 38.03 479 ALA A CA 1
ATOM 3770 C C . ALA A 1 479 ? 69.601 -8.811 -66.311 1.00 38.03 479 ALA A C 1
ATOM 3772 O O . ALA A 1 479 ? 69.562 -8.031 -67.259 1.00 38.03 479 ALA A O 1
ATOM 3773 N N . ILE A 1 480 ? 70.742 -9.421 -65.955 1.00 40.88 480 ILE A N 1
ATOM 3774 C CA . ILE A 1 480 ? 72.083 -8.964 -66.395 1.00 40.88 480 ILE A CA 1
ATOM 3775 C C . ILE A 1 480 ? 72.837 -9.972 -67.305 1.00 40.88 480 ILE A C 1
ATOM 3777 O O . ILE A 1 480 ? 73.959 -9.703 -67.732 1.00 40.88 480 ILE A O 1
ATOM 3781 N N . SER A 1 481 ? 72.263 -11.124 -67.685 1.00 35.00 481 SER A N 1
ATOM 3782 C CA . SER A 1 481 ? 72.960 -12.083 -68.576 1.00 35.00 481 SER A CA 1
ATOM 3783 C C . SER A 1 481 ? 72.057 -12.931 -69.477 1.00 35.00 481 SER A C 1
ATOM 3785 O O . SER A 1 481 ? 71.530 -13.946 -69.033 1.00 35.00 481 SER A O 1
ATOM 3787 N N . ALA A 1 482 ? 71.980 -12.559 -70.762 1.00 28.64 482 ALA A N 1
ATOM 3788 C CA . ALA A 1 482 ? 71.884 -13.473 -71.911 1.00 28.64 482 ALA A CA 1
ATOM 3789 C C . ALA A 1 482 ? 72.017 -12.690 -73.235 1.00 28.64 482 ALA A C 1
ATOM 3791 O O . ALA A 1 482 ? 71.191 -11.823 -73.517 1.00 28.64 482 ALA A O 1
ATOM 3792 N N . ALA A 1 483 ? 73.017 -13.009 -74.062 1.00 29.03 483 ALA A N 1
ATOM 3793 C CA . ALA A 1 483 ? 73.120 -12.529 -75.442 1.00 29.03 483 ALA A CA 1
ATOM 3794 C C . ALA A 1 483 ? 73.955 -13.506 -76.289 1.00 29.03 483 ALA A C 1
ATOM 3796 O O . ALA A 1 483 ? 75.112 -13.731 -75.951 1.00 29.03 483 ALA A O 1
ATOM 3797 N N . GLU A 1 484 ? 73.363 -14.005 -77.387 1.00 32.12 484 GLU A N 1
ATOM 3798 C CA . GLU A 1 484 ? 74.020 -14.690 -78.526 1.00 32.12 484 GLU A CA 1
ATOM 3799 C C . GLU A 1 484 ? 74.714 -16.053 -78.219 1.00 32.12 484 GLU A C 1
ATOM 3801 O O . GLU A 1 484 ? 75.251 -16.270 -77.142 1.00 32.12 484 GLU A O 1
ATOM 3806 N N . SER A 1 485 ? 74.736 -17.070 -79.096 1.00 32.91 485 SER A N 1
ATOM 3807 C CA . SER A 1 485 ? 74.078 -17.310 -80.397 1.00 32.91 485 SER A CA 1
ATOM 3808 C C . SER A 1 485 ? 74.080 -18.822 -80.717 1.00 32.91 485 SER A C 1
ATOM 3810 O O . SER A 1 485 ? 75.081 -19.473 -80.444 1.00 32.91 485 SER A O 1
ATOM 3812 N N . GLU A 1 486 ? 73.026 -19.364 -81.355 1.00 40.25 486 GLU A N 1
ATOM 3813 C CA . GLU A 1 486 ? 73.141 -20.503 -82.303 1.00 40.25 486 GLU A CA 1
ATOM 3814 C C . GLU A 1 486 ? 71.860 -20.665 -83.167 1.00 40.25 486 GLU A C 1
ATOM 3816 O O . GLU A 1 486 ? 70.963 -21.476 -82.929 1.00 40.25 486 GLU A O 1
ATOM 3821 N N . THR A 1 487 ? 71.730 -19.827 -84.197 1.00 50.62 487 THR A N 1
ATOM 3822 C CA . THR A 1 487 ? 70.455 -19.511 -84.877 1.00 50.62 487 THR A CA 1
ATOM 3823 C C . THR A 1 487 ? 69.988 -20.498 -85.965 1.00 50.62 487 THR A C 1
ATOM 3825 O O . THR A 1 487 ? 69.210 -20.120 -86.839 1.00 50.62 487 THR A O 1
ATOM 3828 N N . ALA A 1 488 ? 70.408 -21.770 -85.917 1.00 49.25 488 ALA A N 1
ATOM 3829 C CA . ALA A 1 488 ? 70.073 -22.777 -86.940 1.00 49.25 488 ALA A CA 1
ATOM 3830 C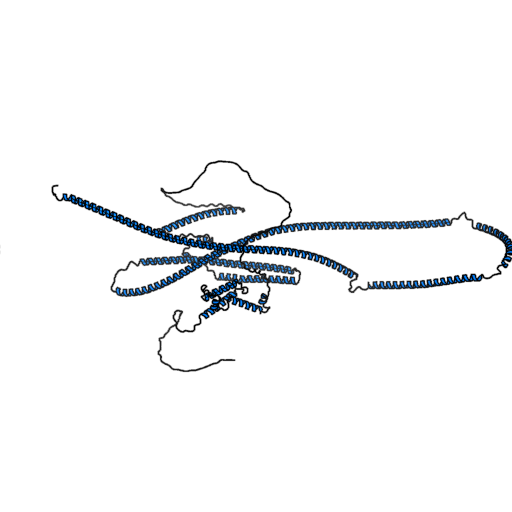 C . ALA A 1 488 ? 69.051 -23.842 -86.486 1.00 49.25 488 ALA A C 1
ATOM 3832 O O . ALA A 1 488 ? 68.088 -24.102 -87.203 1.00 49.25 488 ALA A O 1
ATOM 3833 N N . LYS A 1 489 ? 69.211 -24.433 -85.290 1.00 51.81 489 LYS A N 1
ATOM 3834 C CA . LYS A 1 489 ? 68.181 -25.316 -84.691 1.00 51.81 489 LYS A CA 1
ATOM 3835 C C . LYS A 1 489 ? 67.049 -24.527 -84.037 1.00 51.81 489 LYS A C 1
ATOM 3837 O O . LYS A 1 489 ? 65.892 -24.938 -84.095 1.00 51.81 489 LYS A O 1
ATOM 3842 N N . ALA A 1 490 ? 67.386 -23.352 -83.503 1.00 52.97 490 ALA A N 1
ATOM 3843 C CA . ALA A 1 490 ? 66.468 -22.488 -82.776 1.00 52.97 490 ALA A CA 1
ATOM 3844 C C . ALA A 1 490 ? 65.152 -22.207 -83.523 1.00 52.97 490 ALA A C 1
ATOM 3846 O O . ALA A 1 490 ? 64.136 -22.047 -82.869 1.00 52.97 490 ALA A O 1
ATOM 3847 N N . LEU A 1 491 ? 65.106 -22.165 -84.860 1.00 52.38 491 LEU A N 1
ATOM 3848 C CA . LEU A 1 491 ? 63.876 -21.805 -85.585 1.00 52.38 491 LEU A CA 1
ATOM 3849 C C . LEU A 1 491 ? 62.744 -22.843 -85.529 1.00 52.38 491 LEU A C 1
ATOM 3851 O O . LEU A 1 491 ? 61.591 -22.449 -85.702 1.00 52.38 491 LEU A O 1
ATOM 3855 N N . GLU A 1 492 ? 63.029 -24.123 -85.276 1.00 54.28 492 GLU A N 1
ATOM 3856 C CA . GLU A 1 492 ? 61.976 -25.145 -85.137 1.00 54.28 492 GLU A CA 1
ATOM 3857 C C . GLU A 1 492 ? 61.671 -25.439 -83.661 1.00 54.28 492 GLU A C 1
ATOM 3859 O O . GLU A 1 492 ? 60.501 -25.529 -83.284 1.00 54.28 492 GLU A O 1
ATOM 3864 N N . ASP A 1 493 ? 62.693 -25.443 -82.798 1.00 57.69 493 ASP A N 1
ATOM 3865 C CA . ASP A 1 493 ? 62.492 -25.531 -81.348 1.00 57.69 493 ASP A CA 1
ATOM 3866 C C . ASP A 1 493 ? 61.754 -24.290 -80.812 1.00 57.69 493 ASP A C 1
ATOM 3868 O O . ASP A 1 493 ? 60.745 -24.448 -80.132 1.00 57.69 493 ASP A O 1
ATOM 3872 N N . THR A 1 494 ? 62.107 -23.062 -81.223 1.00 57.44 494 THR A N 1
ATOM 3873 C CA . THR A 1 494 ? 61.339 -21.857 -80.832 1.00 57.44 494 THR A CA 1
ATOM 3874 C C . THR A 1 494 ? 59.940 -21.814 -81.434 1.00 57.44 494 THR A C 1
ATOM 3876 O O . THR A 1 494 ? 59.072 -21.178 -80.851 1.00 57.44 494 THR A O 1
ATOM 3879 N N . ARG A 1 495 ? 59.650 -22.488 -82.557 1.00 62.06 495 ARG A N 1
ATOM 3880 C CA . ARG A 1 495 ? 58.259 -22.638 -83.033 1.00 62.06 495 ARG A CA 1
ATOM 3881 C C . ARG A 1 495 ? 57.449 -23.513 -82.091 1.00 62.06 495 ARG A C 1
ATOM 3883 O O . ARG A 1 495 ? 56.302 -23.179 -81.796 1.00 62.06 495 ARG A O 1
ATOM 3890 N N . ARG A 1 496 ? 58.045 -24.610 -81.623 1.00 69.94 496 ARG A N 1
ATOM 3891 C CA . ARG A 1 496 ? 57.428 -25.507 -80.649 1.00 69.94 496 ARG A CA 1
ATOM 3892 C C . ARG A 1 496 ? 57.274 -24.819 -79.292 1.00 69.94 496 ARG A C 1
ATOM 3894 O O . ARG A 1 496 ? 56.166 -24.795 -78.767 1.00 69.94 496 ARG A O 1
ATOM 3901 N N . GLU A 1 497 ? 58.332 -24.203 -78.771 1.00 69.69 497 GLU A N 1
ATOM 3902 C CA . GLU A 1 497 ? 58.293 -23.421 -77.533 1.00 69.69 497 GLU A CA 1
ATOM 3903 C C . GLU A 1 497 ? 57.300 -22.265 -77.632 1.00 69.69 497 GLU A C 1
ATOM 3905 O O . GLU A 1 497 ? 56.562 -22.059 -76.685 1.00 69.69 497 GLU A O 1
ATOM 3910 N N . LEU A 1 498 ? 57.195 -21.557 -78.765 1.00 66.69 498 LEU A N 1
ATOM 3911 C CA . LEU A 1 498 ? 56.217 -20.480 -78.976 1.00 66.69 498 LEU A CA 1
ATOM 3912 C C . LEU A 1 498 ? 54.766 -20.985 -78.951 1.00 66.69 498 LEU A C 1
ATOM 3914 O O . LEU A 1 498 ? 53.872 -20.239 -78.547 1.00 66.69 498 LEU A O 1
ATOM 3918 N N . GLU A 1 499 ? 54.510 -22.226 -79.367 1.00 71.38 499 GLU A N 1
ATOM 3919 C CA . GLU A 1 499 ? 53.174 -22.825 -79.302 1.00 71.38 499 GLU A CA 1
ATOM 3920 C C . GLU A 1 499 ? 52.872 -23.408 -77.910 1.00 71.38 499 GLU A C 1
ATOM 3922 O O . GLU A 1 499 ? 51.776 -23.205 -77.385 1.00 71.38 499 GLU A O 1
ATOM 3927 N N . GLU A 1 500 ? 53.857 -24.016 -77.241 1.00 77.06 500 GLU A N 1
ATOM 3928 C CA . GLU A 1 500 ? 53.760 -24.405 -75.826 1.00 77.06 500 GLU A CA 1
ATOM 3929 C C . GLU A 1 500 ? 53.616 -23.165 -74.907 1.00 77.06 500 GLU A C 1
ATOM 3931 O O . GLU A 1 500 ? 52.804 -23.181 -73.978 1.00 77.06 500 GLU A O 1
ATOM 3936 N N . GLU A 1 501 ? 54.275 -22.045 -75.228 1.00 71.69 501 GLU A N 1
ATOM 3937 C CA . GLU A 1 501 ? 54.071 -20.702 -74.659 1.00 71.69 501 GLU A CA 1
ATOM 3938 C C . GLU A 1 501 ? 52.655 -20.206 -74.933 1.00 71.69 501 GLU A C 1
ATOM 3940 O O . GLU A 1 501 ? 51.991 -19.744 -74.014 1.00 71.69 501 GLU A O 1
ATOM 3945 N N . ARG A 1 502 ? 52.137 -20.303 -76.166 1.00 77.25 502 ARG A N 1
ATOM 3946 C CA . ARG A 1 502 ? 50.762 -19.867 -76.485 1.00 77.25 502 ARG A CA 1
ATOM 3947 C C . ARG A 1 502 ? 49.717 -20.661 -75.715 1.00 77.25 502 ARG A C 1
ATOM 3949 O O . ARG A 1 502 ? 48.780 -20.052 -75.201 1.00 77.25 502 ARG A O 1
ATOM 3956 N N . ILE A 1 503 ? 49.886 -21.973 -75.577 1.00 80.88 503 ILE A N 1
ATOM 3957 C CA . ILE A 1 503 ? 49.001 -22.837 -74.781 1.00 80.88 503 ILE A CA 1
ATOM 3958 C C . ILE A 1 503 ? 49.135 -22.502 -73.284 1.00 80.88 503 ILE A C 1
ATOM 3960 O O . ILE A 1 503 ? 48.131 -22.330 -72.583 1.00 80.88 503 ILE A O 1
ATOM 3964 N N . SER A 1 504 ? 50.357 -22.296 -72.789 1.00 79.75 504 SER A N 1
ATOM 3965 C CA . SER A 1 504 ? 50.620 -21.873 -71.405 1.00 79.75 504 SER A CA 1
ATOM 3966 C C . SER A 1 504 ? 50.045 -20.484 -71.104 1.00 79.75 504 SER A C 1
ATOM 3968 O O . SER A 1 504 ? 49.429 -20.269 -70.063 1.00 79.75 504 SER A O 1
ATOM 3970 N N . LYS A 1 505 ? 50.138 -19.550 -72.050 1.00 79.88 505 LYS A N 1
ATOM 3971 C CA . LYS A 1 505 ? 49.602 -18.184 -72.002 1.00 79.88 505 LYS A CA 1
ATOM 3972 C C . LYS A 1 505 ? 48.084 -18.152 -72.139 1.00 79.88 505 LYS A C 1
ATOM 3974 O O . LYS A 1 505 ? 47.441 -17.347 -71.472 1.00 79.88 505 LYS A O 1
ATOM 3979 N N . ALA A 1 506 ? 47.495 -19.043 -72.936 1.00 80.69 506 ALA A N 1
ATOM 3980 C CA . ALA A 1 506 ? 46.049 -19.231 -73.015 1.00 80.69 506 ALA A CA 1
ATOM 3981 C C . ALA A 1 506 ? 45.497 -19.759 -71.683 1.00 80.69 506 ALA A C 1
ATOM 3983 O O . ALA A 1 506 ? 44.590 -19.147 -71.120 1.00 80.69 506 ALA A O 1
ATOM 3984 N N . THR A 1 507 ? 46.099 -20.811 -71.117 1.00 83.81 507 THR A N 1
ATOM 3985 C CA . THR A 1 507 ? 45.675 -21.351 -69.813 1.00 83.81 507 THR A CA 1
ATOM 3986 C C . THR A 1 507 ? 45.982 -20.400 -68.650 1.00 83.81 507 THR A C 1
ATOM 3988 O O . THR A 1 507 ? 45.196 -20.327 -67.709 1.00 83.81 507 THR A O 1
ATOM 3991 N N . MET A 1 508 ? 47.060 -19.606 -68.701 1.00 80.69 508 MET A N 1
ATOM 3992 C CA . MET A 1 508 ? 47.298 -18.512 -67.747 1.00 80.69 508 MET A CA 1
ATOM 3993 C C . MET A 1 508 ? 46.260 -17.392 -67.881 1.00 80.69 508 MET A C 1
ATOM 3995 O O . MET A 1 508 ? 45.767 -16.910 -66.864 1.00 80.69 508 MET A O 1
ATOM 3999 N N . LYS A 1 509 ? 45.869 -17.009 -69.103 1.00 86.31 509 LYS A N 1
ATOM 4000 C CA . LYS A 1 509 ? 44.813 -16.013 -69.353 1.00 86.31 509 LYS A CA 1
ATOM 4001 C C . LYS A 1 509 ? 43.436 -16.503 -68.894 1.00 86.31 509 LYS A C 1
ATOM 4003 O O . LYS A 1 509 ? 42.664 -15.715 -68.356 1.00 86.31 509 LYS A O 1
ATOM 4008 N N . GLU A 1 510 ? 43.136 -17.790 -69.055 1.00 85.69 510 GLU A N 1
ATOM 4009 C CA . GLU A 1 510 ? 41.920 -18.409 -68.520 1.00 85.69 510 GLU A CA 1
ATOM 4010 C C . GLU A 1 510 ? 41.936 -18.429 -66.984 1.00 85.69 510 GLU A C 1
ATOM 4012 O O . GLU A 1 510 ? 40.995 -17.943 -66.355 1.00 85.69 510 GLU A O 1
ATOM 4017 N N . LYS A 1 511 ? 43.038 -18.881 -66.365 1.00 88.31 511 LYS A N 1
ATOM 4018 C CA . LYS A 1 511 ? 43.233 -18.818 -64.905 1.00 88.31 511 LYS A CA 1
ATOM 4019 C C . LYS A 1 511 ? 43.041 -17.387 -64.387 1.00 88.31 511 LYS A C 1
ATOM 4021 O O . LYS A 1 511 ? 42.245 -17.196 -63.470 1.00 88.31 511 LYS A O 1
ATOM 4026 N N . LEU A 1 512 ? 43.663 -16.389 -65.022 1.00 88.50 512 LEU A N 1
ATOM 4027 C CA . LEU A 1 512 ? 43.488 -14.963 -64.712 1.00 88.50 512 LEU A CA 1
ATOM 4028 C C . LEU A 1 512 ? 42.017 -14.527 -64.815 1.00 88.50 512 LEU A C 1
ATOM 4030 O O . LEU A 1 512 ? 41.496 -13.900 -63.899 1.00 88.50 512 LEU A O 1
ATOM 4034 N N . ALA A 1 513 ? 41.309 -14.899 -65.885 1.00 87.88 513 ALA A N 1
ATOM 4035 C CA . ALA A 1 513 ? 39.892 -14.571 -66.038 1.00 87.88 513 ALA A CA 1
ATOM 4036 C C . ALA A 1 513 ? 39.024 -15.195 -64.924 1.00 87.88 513 ALA A C 1
ATOM 4038 O O . ALA A 1 513 ? 38.102 -14.545 -64.421 1.00 87.88 513 ALA A O 1
ATOM 4039 N N . THR A 1 514 ? 39.335 -16.422 -64.484 1.00 89.00 514 THR A N 1
ATOM 4040 C CA . THR A 1 514 ? 38.626 -17.056 -63.359 1.00 89.00 514 THR A CA 1
ATOM 4041 C C . THR A 1 514 ? 38.938 -16.402 -62.011 1.00 89.00 514 THR A C 1
ATOM 4043 O O . THR A 1 514 ? 38.010 -16.185 -61.229 1.00 89.00 514 THR A O 1
ATOM 4046 N N . THR A 1 515 ? 40.191 -16.017 -61.735 1.00 85.38 515 THR A N 1
ATOM 4047 C CA . THR A 1 515 ? 40.550 -15.332 -60.481 1.00 85.38 515 THR A CA 1
ATOM 4048 C C . THR A 1 515 ? 40.025 -13.898 -60.452 1.00 85.38 515 THR A C 1
ATOM 4050 O O . THR A 1 515 ? 39.492 -13.474 -59.428 1.00 85.38 515 THR A O 1
ATOM 4053 N N . GLU A 1 516 ? 40.032 -13.172 -61.574 1.00 88.25 516 GLU A N 1
ATOM 4054 C CA . GLU A 1 516 ? 39.338 -11.886 -61.685 1.00 88.25 516 GLU A CA 1
ATOM 4055 C C . GLU A 1 516 ? 37.827 -12.022 -61.439 1.00 88.25 516 GLU A C 1
ATOM 4057 O O . GLU A 1 516 ? 37.233 -11.178 -60.766 1.00 88.25 516 GLU A O 1
ATOM 4062 N N . LEU A 1 517 ? 37.174 -13.063 -61.973 1.00 92.06 517 LEU A N 1
ATOM 4063 C CA . LEU A 1 517 ? 35.749 -13.307 -61.731 1.00 92.06 517 LEU A CA 1
ATOM 4064 C C . LEU A 1 517 ? 35.478 -13.602 -60.248 1.00 92.06 517 LEU A C 1
ATOM 4066 O O . LEU A 1 517 ? 34.528 -13.059 -59.682 1.00 92.06 517 LEU A O 1
ATOM 4070 N N . GLN A 1 518 ? 36.333 -14.395 -59.598 1.00 90.31 518 GLN A N 1
ATOM 4071 C CA . GLN A 1 518 ? 36.269 -14.636 -58.154 1.00 90.31 518 GLN A CA 1
ATOM 4072 C C . GLN A 1 518 ? 36.489 -13.344 -57.350 1.00 90.31 518 GLN A C 1
ATOM 4074 O O . GLN A 1 518 ? 35.736 -13.087 -56.412 1.00 90.31 518 GLN A O 1
ATOM 4079 N N . LEU A 1 519 ? 37.429 -12.480 -57.748 1.00 90.56 519 LEU A N 1
ATOM 4080 C CA . LEU A 1 519 ? 37.657 -11.168 -57.129 1.00 90.56 519 LEU A CA 1
ATOM 4081 C C . LEU A 1 519 ? 36.470 -10.212 -57.327 1.00 90.56 519 LEU A C 1
ATOM 4083 O O . LEU A 1 519 ? 36.088 -9.514 -56.389 1.00 90.56 519 LEU A O 1
ATOM 4087 N N . ARG A 1 520 ? 35.830 -10.204 -58.505 1.00 90.38 520 ARG A N 1
ATOM 4088 C CA . ARG A 1 520 ? 34.582 -9.455 -58.750 1.00 90.38 520 ARG A CA 1
ATOM 4089 C C . ARG A 1 520 ? 33.454 -9.963 -57.843 1.00 90.38 520 ARG A C 1
ATOM 4091 O O . ARG A 1 520 ? 32.780 -9.154 -57.208 1.00 90.38 520 ARG A O 1
ATOM 4098 N N . GLN A 1 521 ? 33.309 -11.282 -57.692 1.00 91.69 521 GLN A N 1
ATOM 4099 C CA . GLN A 1 521 ? 32.350 -11.875 -56.752 1.00 91.69 521 GLN A CA 1
ATOM 4100 C C . GLN A 1 521 ? 32.677 -11.539 -55.287 1.00 91.69 521 GLN A C 1
ATOM 4102 O O . GLN A 1 521 ? 31.767 -11.196 -54.532 1.00 91.69 521 GLN A O 1
ATOM 4107 N N . ALA A 1 522 ? 33.950 -11.571 -54.883 1.00 87.81 522 ALA A N 1
ATOM 4108 C CA . ALA A 1 522 ? 34.389 -11.198 -53.539 1.00 87.81 522 ALA A CA 1
ATOM 4109 C C . ALA A 1 522 ? 34.070 -9.726 -53.234 1.00 87.81 522 ALA A C 1
ATOM 4111 O O . ALA A 1 522 ? 33.399 -9.450 -52.242 1.00 87.81 522 ALA A O 1
ATOM 4112 N N . ARG A 1 523 ? 34.424 -8.795 -54.133 1.00 92.19 523 ARG A N 1
ATOM 4113 C CA . ARG A 1 523 ? 34.090 -7.362 -54.017 1.00 92.19 523 ARG A CA 1
ATOM 4114 C C . ARG A 1 523 ? 32.582 -7.129 -53.883 1.00 92.19 523 ARG A C 1
ATOM 4116 O O . ARG A 1 523 ? 32.157 -6.384 -53.010 1.00 92.19 523 ARG A O 1
ATOM 4123 N N . THR A 1 524 ? 31.747 -7.821 -54.665 1.00 89.56 524 THR A N 1
ATOM 4124 C CA . THR A 1 524 ? 30.280 -7.701 -54.519 1.00 89.56 524 THR A CA 1
ATOM 4125 C C . THR A 1 524 ? 29.726 -8.291 -53.216 1.00 89.56 524 THR A C 1
ATOM 4127 O O . THR A 1 524 ? 28.684 -7.834 -52.748 1.00 89.56 524 THR A O 1
ATOM 4130 N N . ARG A 1 525 ? 30.407 -9.268 -52.594 1.00 93.31 525 ARG A N 1
ATOM 4131 C CA . ARG A 1 525 ? 30.059 -9.760 -51.248 1.00 93.31 525 ARG A CA 1
ATOM 4132 C C . ARG A 1 525 ? 30.491 -8.769 -50.167 1.00 93.31 525 ARG A C 1
ATOM 4134 O O . ARG A 1 525 ? 29.679 -8.482 -49.297 1.00 93.31 525 ARG A O 1
ATOM 4141 N N . ILE A 1 526 ? 31.703 -8.217 -50.261 1.00 90.00 526 ILE A N 1
ATOM 4142 C CA . ILE A 1 526 ? 32.233 -7.189 -49.346 1.00 90.00 526 ILE A CA 1
ATOM 4143 C C . ILE A 1 526 ? 31.296 -5.976 -49.330 1.00 90.00 526 ILE A C 1
ATOM 4145 O O . ILE A 1 526 ? 30.671 -5.724 -48.308 1.00 90.00 526 ILE A O 1
ATOM 4149 N N . ASN A 1 527 ? 31.012 -5.369 -50.490 1.00 92.00 527 ASN A N 1
ATOM 4150 C CA . ASN A 1 527 ? 30.090 -4.229 -50.600 1.00 92.00 527 ASN A CA 1
ATOM 4151 C C . ASN A 1 527 ? 28.688 -4.503 -50.006 1.00 92.00 527 ASN A C 1
ATOM 4153 O O . ASN A 1 527 ? 27.999 -3.574 -49.579 1.00 92.00 527 ASN A O 1
ATOM 4157 N N . LYS A 1 528 ? 28.234 -5.767 -49.999 1.00 92.31 528 LYS A N 1
ATOM 4158 C CA . LYS A 1 528 ? 26.979 -6.173 -49.353 1.00 92.31 528 LYS A CA 1
ATOM 4159 C C . LYS A 1 528 ? 27.131 -6.253 -47.830 1.00 92.31 528 LYS A C 1
ATOM 4161 O O . LYS A 1 528 ? 26.259 -5.748 -47.128 1.00 92.31 528 LYS A O 1
ATOM 4166 N N . MET A 1 529 ? 28.215 -6.842 -47.327 1.00 94.31 529 MET A N 1
ATOM 4167 C CA . MET A 1 529 ? 28.520 -6.874 -45.893 1.00 94.31 529 MET A CA 1
ATOM 4168 C C . MET A 1 529 ? 28.701 -5.458 -45.335 1.00 94.31 529 MET A C 1
ATOM 4170 O O . MET A 1 529 ? 28.057 -5.132 -44.347 1.00 94.31 529 MET A O 1
ATOM 4174 N N . ASP A 1 530 ? 29.440 -4.580 -46.017 1.00 91.38 530 ASP A N 1
ATOM 4175 C CA . ASP A 1 530 ? 29.650 -3.180 -45.608 1.00 91.38 530 ASP A CA 1
ATOM 4176 C C . ASP A 1 530 ? 28.346 -2.374 -45.579 1.00 91.38 530 ASP A C 1
ATOM 4178 O O . ASP A 1 530 ? 28.219 -1.379 -44.863 1.00 91.38 530 ASP A O 1
ATOM 4182 N N . ARG A 1 531 ? 27.368 -2.750 -46.411 1.00 92.50 531 ARG A N 1
ATOM 4183 C CA . ARG A 1 531 ? 26.020 -2.177 -46.363 1.00 92.50 531 ARG A CA 1
ATOM 4184 C C . ARG A 1 531 ? 25.255 -2.693 -45.144 1.00 92.50 531 ARG A C 1
ATOM 4186 O O . ARG A 1 531 ? 24.658 -1.890 -44.439 1.00 92.50 531 ARG A O 1
ATOM 4193 N N . GLN A 1 532 ? 25.294 -4.000 -44.885 1.00 93.44 532 GLN A N 1
ATOM 4194 C CA . GLN A 1 532 ? 24.637 -4.601 -43.720 1.00 93.44 532 GLN A CA 1
ATOM 4195 C C . GLN A 1 532 ? 25.263 -4.133 -42.394 1.00 93.44 532 GLN A C 1
ATOM 4197 O O . GLN A 1 532 ? 24.535 -3.970 -41.420 1.00 93.44 532 GLN A O 1
ATOM 4202 N N . LEU A 1 533 ? 26.571 -3.852 -42.373 1.00 92.88 533 LEU A N 1
ATOM 4203 C CA . LEU A 1 533 ? 27.277 -3.240 -41.248 1.00 92.88 533 LEU A CA 1
ATOM 4204 C C . LEU A 1 533 ? 26.711 -1.843 -40.956 1.00 92.88 533 LEU A C 1
ATOM 4206 O O . LEU A 1 533 ? 26.210 -1.617 -39.863 1.00 92.88 533 LEU A O 1
ATOM 4210 N N . ARG A 1 534 ? 26.659 -0.956 -41.958 1.00 93.75 534 ARG A N 1
ATOM 4211 C CA . ARG A 1 534 ? 26.091 0.399 -41.813 1.00 93.75 534 ARG A CA 1
ATOM 4212 C C . ARG A 1 534 ? 24.600 0.408 -41.467 1.00 93.75 534 ARG A C 1
ATOM 4214 O O . ARG A 1 534 ? 24.149 1.250 -40.695 1.00 93.75 534 ARG A O 1
ATOM 4221 N N . GLU A 1 535 ? 23.826 -0.540 -41.994 1.00 94.69 535 GLU A N 1
ATOM 4222 C CA . GLU A 1 535 ? 22.420 -0.732 -41.605 1.00 94.69 535 GLU A CA 1
ATOM 4223 C C . GLU A 1 535 ? 22.294 -1.201 -40.136 1.00 94.69 535 GLU A C 1
ATOM 4225 O O . GLU A 1 535 ? 21.366 -0.784 -39.441 1.00 94.69 535 GLU A O 1
ATOM 4230 N N . ALA A 1 536 ? 23.248 -1.991 -39.625 1.00 91.69 536 ALA A N 1
ATOM 4231 C CA . ALA A 1 536 ? 23.319 -2.375 -38.214 1.00 91.69 536 ALA A CA 1
ATOM 4232 C C . ALA A 1 536 ? 23.823 -1.237 -37.304 1.00 91.69 536 ALA A C 1
ATOM 4234 O O . ALA A 1 536 ? 23.228 -1.008 -36.257 1.00 91.69 536 ALA A O 1
ATOM 4235 N N . GLU A 1 537 ? 24.842 -0.472 -37.704 1.00 93.25 537 GLU A N 1
ATOM 4236 C CA . GLU A 1 537 ? 25.355 0.710 -36.987 1.00 93.25 537 GLU A CA 1
ATOM 4237 C C . GLU A 1 537 ? 24.269 1.789 -36.823 1.00 93.25 537 GLU A C 1
ATOM 4239 O O . GLU A 1 537 ? 24.080 2.343 -35.735 1.00 93.25 537 GLU A O 1
ATOM 4244 N N . ALA A 1 538 ? 23.477 2.031 -37.874 1.00 93.69 538 ALA A N 1
ATOM 4245 C CA . ALA A 1 538 ? 22.304 2.904 -37.820 1.00 93.69 538 ALA A CA 1
ATOM 4246 C C . ALA A 1 538 ? 21.219 2.366 -36.863 1.00 93.69 538 ALA A C 1
ATOM 4248 O O . ALA A 1 538 ? 20.573 3.135 -36.149 1.00 93.69 538 ALA A O 1
ATOM 4249 N N . SER A 1 539 ? 21.037 1.042 -36.798 1.00 95.81 539 SER A N 1
ATOM 4250 C CA . SER A 1 539 ? 20.114 0.422 -35.840 1.00 95.81 539 SER A CA 1
ATOM 4251 C C . SER A 1 539 ? 20.630 0.496 -34.400 1.00 95.81 539 SER A C 1
ATOM 4253 O O . SER A 1 539 ? 19.834 0.722 -33.493 1.00 95.81 539 SER A O 1
ATOM 4255 N N . ILE A 1 540 ? 21.936 0.322 -34.174 1.00 93.38 540 ILE A N 1
ATOM 4256 C CA . ILE A 1 540 ? 22.570 0.406 -32.852 1.00 93.38 540 ILE A CA 1
ATOM 4257 C C . ILE A 1 540 ? 22.472 1.837 -32.325 1.00 93.38 540 ILE A C 1
ATOM 4259 O O . ILE A 1 540 ? 21.944 2.038 -31.238 1.00 93.38 540 ILE A O 1
ATOM 4263 N N . THR A 1 541 ? 22.878 2.837 -33.112 1.00 94.38 541 THR A N 1
ATOM 4264 C CA . THR A 1 541 ? 22.796 4.253 -32.708 1.00 94.38 541 THR A CA 1
ATOM 4265 C C . THR A 1 541 ? 21.356 4.691 -32.423 1.00 94.38 541 THR A C 1
ATOM 4267 O O . THR A 1 541 ? 21.108 5.353 -31.413 1.00 94.38 541 THR A O 1
ATOM 4270 N N . SER A 1 542 ? 20.382 4.255 -33.233 1.00 94.88 542 SER A N 1
ATOM 4271 C CA . SER A 1 542 ? 18.956 4.475 -32.954 1.00 94.88 542 SER A CA 1
ATOM 4272 C C . SER A 1 542 ? 18.511 3.825 -31.636 1.00 94.88 542 SER A C 1
ATOM 4274 O O . SER A 1 542 ? 17.857 4.481 -30.821 1.00 94.88 542 SER A O 1
ATOM 4276 N N . LEU A 1 543 ? 18.911 2.574 -31.375 1.00 94.62 543 LEU A N 1
ATOM 4277 C CA . LEU A 1 543 ? 18.597 1.886 -30.121 1.00 94.62 543 LEU A CA 1
ATOM 4278 C C . LEU A 1 543 ? 19.242 2.579 -28.913 1.00 94.62 543 LEU A C 1
ATOM 4280 O O . LEU A 1 543 ? 18.533 2.834 -27.942 1.00 94.62 543 LEU A O 1
ATOM 4284 N N . THR A 1 544 ? 20.516 2.975 -28.981 1.00 93.88 544 THR A N 1
ATOM 4285 C CA . THR A 1 544 ? 21.212 3.723 -27.917 1.00 93.88 544 THR A CA 1
ATOM 4286 C C . THR A 1 544 ? 20.479 5.017 -27.549 1.00 93.88 544 THR A C 1
ATOM 4288 O O . THR A 1 544 ? 20.313 5.309 -26.365 1.00 93.88 544 THR A O 1
ATOM 4291 N N . VAL A 1 545 ? 19.961 5.764 -28.534 1.00 96.25 545 VAL A N 1
ATOM 4292 C CA . VAL A 1 545 ? 19.138 6.961 -28.275 1.00 96.25 545 VAL A CA 1
ATOM 4293 C C . VAL A 1 545 ? 17.828 6.601 -27.561 1.00 96.25 545 VAL A C 1
ATOM 4295 O O . VAL A 1 545 ? 17.440 7.291 -26.615 1.00 96.25 545 VAL A O 1
ATOM 4298 N N . THR A 1 546 ? 17.158 5.505 -27.944 1.00 94.75 546 THR A N 1
ATOM 4299 C CA . THR A 1 546 ? 15.939 5.062 -27.237 1.00 94.75 546 THR A CA 1
ATOM 4300 C C . THR A 1 546 ? 16.214 4.555 -25.821 1.00 94.75 546 THR A C 1
ATOM 4302 O O . THR A 1 546 ? 15.437 4.866 -24.922 1.00 94.75 546 THR A O 1
ATOM 4305 N N . VAL A 1 547 ? 17.327 3.848 -25.592 1.00 92.75 547 VAL A N 1
ATOM 4306 C CA . VAL A 1 547 ? 17.751 3.389 -24.260 1.00 92.75 547 VAL A CA 1
ATOM 4307 C C . VAL A 1 547 ? 18.012 4.590 -23.357 1.00 92.75 547 VAL A C 1
ATOM 4309 O O . VAL A 1 547 ? 17.381 4.692 -22.311 1.00 92.75 547 VAL A O 1
ATOM 4312 N N . LYS A 1 548 ? 18.810 5.567 -23.807 1.00 95.75 548 LYS A N 1
ATOM 4313 C CA . LYS A 1 548 ? 19.075 6.797 -23.046 1.00 95.75 548 LYS A CA 1
ATOM 4314 C C . LYS A 1 548 ? 17.792 7.569 -22.705 1.00 95.75 548 LYS A C 1
ATOM 4316 O O . LYS A 1 548 ? 17.613 8.017 -21.577 1.00 95.75 548 LYS A O 1
ATOM 4321 N N . SER A 1 549 ? 16.844 7.662 -23.643 1.00 94.81 549 SER A N 1
ATOM 4322 C CA . SER A 1 549 ? 15.535 8.283 -23.383 1.00 94.81 549 SER A CA 1
ATOM 4323 C C . SER A 1 549 ? 14.699 7.524 -22.338 1.00 94.81 549 SER A C 1
ATOM 4325 O O . SER A 1 549 ? 13.943 8.144 -21.586 1.00 94.81 549 SER A O 1
ATOM 4327 N N . LEU A 1 550 ? 14.825 6.196 -22.261 1.00 92.31 550 LEU A N 1
ATOM 4328 C CA . LEU A 1 550 ? 14.168 5.373 -21.241 1.00 92.31 550 LEU A CA 1
ATOM 4329 C C . LEU A 1 550 ? 14.875 5.458 -19.879 1.00 92.31 550 LEU A C 1
ATOM 4331 O O . LEU A 1 550 ? 14.191 5.508 -18.857 1.00 92.31 550 LEU A O 1
ATOM 4335 N N . GLU A 1 551 ? 16.207 5.541 -19.853 1.00 91.19 551 GLU A N 1
ATOM 4336 C CA . GLU A 1 551 ? 17.008 5.790 -18.646 1.00 91.19 551 GLU A CA 1
ATOM 4337 C C . GLU A 1 551 ? 16.657 7.141 -18.013 1.00 91.19 551 GLU A C 1
ATOM 4339 O O . GLU A 1 551 ? 16.352 7.204 -16.821 1.00 91.19 551 GLU A O 1
ATOM 4344 N N . ASP A 1 552 ? 16.611 8.212 -18.808 1.00 94.62 552 ASP A N 1
ATOM 4345 C CA . ASP A 1 552 ? 16.268 9.550 -18.320 1.00 94.62 552 ASP A CA 1
ATOM 4346 C C . ASP A 1 552 ? 14.799 9.625 -17.849 1.00 94.62 552 ASP A C 1
ATOM 4348 O O . ASP A 1 552 ? 14.508 10.223 -16.810 1.00 94.62 552 ASP A O 1
ATOM 4352 N N . GLN A 1 553 ? 13.872 8.920 -18.514 1.00 94.00 553 GLN A N 1
ATOM 4353 C CA . GLN A 1 553 ? 12.503 8.722 -18.007 1.00 94.00 553 GLN A CA 1
ATOM 4354 C C . GLN A 1 553 ? 12.447 7.898 -16.710 1.00 94.00 553 GLN A C 1
ATOM 4356 O O . GLN A 1 553 ? 11.533 8.097 -15.904 1.00 94.00 553 GLN A O 1
ATOM 4361 N N . SER A 1 554 ? 13.370 6.955 -16.506 1.00 84.12 554 SER A N 1
ATOM 4362 C CA . SER A 1 554 ? 13.458 6.162 -15.276 1.00 84.12 554 SER A CA 1
ATOM 4363 C C . SER A 1 554 ? 13.949 7.029 -14.117 1.00 84.12 554 SER A C 1
ATOM 4365 O O . SER A 1 554 ? 13.248 7.145 -13.113 1.00 84.12 554 SER A O 1
ATOM 4367 N N . ARG A 1 555 ? 15.060 7.754 -14.310 1.00 93.69 555 ARG A N 1
ATOM 4368 C CA . ARG A 1 555 ? 15.595 8.747 -13.360 1.00 93.69 555 ARG A CA 1
ATOM 4369 C C . ARG A 1 555 ? 14.550 9.798 -12.980 1.00 93.69 555 ARG A C 1
ATOM 4371 O O . ARG A 1 555 ? 14.388 10.126 -11.807 1.00 93.69 555 ARG A O 1
ATOM 4378 N N . GLN A 1 556 ? 13.778 10.301 -13.947 1.00 95.19 556 GLN A N 1
ATOM 4379 C CA . GLN A 1 556 ? 12.716 11.272 -13.666 1.00 95.19 556 GLN A CA 1
ATOM 4380 C C . GLN A 1 556 ? 11.605 10.685 -12.774 1.00 95.19 556 GLN A C 1
ATOM 4382 O O . GLN A 1 556 ? 11.096 11.378 -11.890 1.00 95.19 556 GLN A O 1
ATOM 4387 N N . LYS A 1 557 ? 11.230 9.412 -12.966 1.00 91.81 557 LYS A N 1
ATOM 4388 C CA . LYS A 1 557 ? 10.252 8.716 -12.107 1.00 91.81 557 LYS A CA 1
ATOM 4389 C C . LYS A 1 557 ? 10.816 8.431 -10.718 1.00 91.81 557 LYS A C 1
ATOM 4391 O O . LYS A 1 557 ? 10.098 8.607 -9.740 1.00 91.81 557 LYS A O 1
ATOM 4396 N N . GLU A 1 558 ? 12.082 8.041 -10.631 1.00 89.88 558 GLU A N 1
ATOM 4397 C CA . GLU A 1 558 ? 12.804 7.809 -9.379 1.00 89.88 558 GLU A CA 1
ATOM 4398 C C . GLU A 1 558 ? 12.827 9.075 -8.508 1.00 89.88 558 GLU A C 1
ATOM 4400 O O . GLU A 1 558 ? 12.331 9.051 -7.382 1.00 89.88 558 GLU A O 1
ATOM 4405 N N . VAL A 1 559 ? 13.234 10.220 -9.070 1.00 95.25 559 VAL A N 1
ATOM 4406 C CA . VAL A 1 559 ? 13.195 11.527 -8.387 1.00 95.25 559 VAL A CA 1
ATOM 4407 C C . VAL A 1 559 ? 11.769 11.918 -7.965 1.00 95.25 559 VAL A C 1
ATOM 4409 O O . VAL A 1 559 ? 11.570 12.455 -6.874 1.00 95.25 559 VAL A O 1
ATOM 4412 N N . GLN A 1 560 ? 10.741 11.622 -8.773 1.00 92.75 560 GLN A N 1
ATOM 4413 C CA . GLN A 1 560 ? 9.343 11.856 -8.375 1.00 92.75 560 GLN A CA 1
ATOM 4414 C C . GLN A 1 560 ? 8.884 10.954 -7.218 1.00 92.75 560 GLN A C 1
ATOM 4416 O O . GLN A 1 560 ? 8.119 11.404 -6.361 1.00 92.75 560 GLN A O 1
ATOM 4421 N N . LEU A 1 561 ? 9.303 9.687 -7.191 1.00 91.38 561 LEU A N 1
ATOM 4422 C CA . LEU A 1 561 ? 8.984 8.752 -6.111 1.00 91.38 561 LEU A CA 1
ATOM 4423 C C . LEU A 1 561 ? 9.708 9.140 -4.820 1.00 91.38 561 LEU A C 1
ATOM 4425 O O . LEU A 1 561 ? 9.086 9.162 -3.761 1.00 91.38 561 LEU A O 1
ATOM 4429 N N . GLU A 1 562 ? 10.972 9.539 -4.909 1.00 93.25 562 GLU A N 1
ATOM 4430 C CA . GLU A 1 562 ? 11.771 9.982 -3.769 1.00 93.25 562 GLU A CA 1
ATOM 4431 C C . GLU A 1 562 ? 11.245 11.307 -3.182 1.00 93.25 562 GLU A C 1
ATOM 4433 O O . GLU A 1 562 ? 11.094 11.433 -1.964 1.00 93.25 562 GLU A O 1
ATOM 4438 N N . ALA A 1 563 ? 10.802 12.248 -4.026 1.00 92.88 563 ALA A N 1
ATOM 4439 C CA . ALA A 1 563 ? 10.103 13.460 -3.588 1.00 92.88 563 ALA A CA 1
ATOM 4440 C C . ALA A 1 563 ? 8.733 13.176 -2.931 1.00 92.88 563 ALA A C 1
ATOM 4442 O O . ALA A 1 563 ? 8.336 13.883 -2.001 1.00 92.88 563 ALA A O 1
ATOM 4443 N N . ARG A 1 564 ? 8.002 12.137 -3.371 1.00 93.12 564 ARG A N 1
ATOM 4444 C CA . ARG A 1 564 ? 6.776 11.668 -2.690 1.00 93.12 564 ARG A CA 1
ATOM 4445 C C . ARG A 1 564 ? 7.100 11.006 -1.350 1.00 93.12 564 ARG A C 1
ATOM 4447 O O . ARG A 1 564 ? 6.411 11.279 -0.372 1.00 93.12 564 ARG A O 1
ATOM 4454 N N . ALA A 1 565 ? 8.157 10.196 -1.284 1.00 88.88 565 ALA A N 1
ATOM 4455 C CA . ALA A 1 565 ? 8.609 9.553 -0.054 1.00 88.88 565 ALA A CA 1
ATOM 4456 C C . ALA A 1 565 ? 9.053 10.582 0.999 1.00 88.88 565 ALA A C 1
ATOM 4458 O O . ALA A 1 565 ? 8.685 10.447 2.163 1.00 88.88 565 ALA A O 1
ATOM 4459 N N . ARG A 1 566 ? 9.765 11.648 0.601 1.00 94.12 566 ARG A N 1
ATOM 4460 C CA . ARG A 1 566 ? 10.117 12.769 1.493 1.00 94.12 566 ARG A CA 1
ATOM 4461 C C . ARG A 1 566 ? 8.874 13.438 2.090 1.00 94.12 566 ARG A C 1
ATOM 4463 O O . ARG A 1 566 ? 8.747 13.471 3.311 1.00 94.12 566 ARG A O 1
ATOM 4470 N N . LYS A 1 567 ? 7.895 13.816 1.259 1.00 94.31 567 LYS A N 1
ATOM 4471 C CA . LYS A 1 567 ? 6.615 14.389 1.727 1.00 94.31 567 LYS A CA 1
ATOM 4472 C C . LYS A 1 567 ? 5.808 13.447 2.624 1.00 94.31 567 LYS A C 1
ATOM 4474 O O . LYS A 1 567 ? 5.132 13.906 3.541 1.00 94.31 567 LYS A O 1
ATOM 4479 N N . LEU A 1 568 ? 5.878 12.135 2.389 1.00 92.88 568 LEU A N 1
ATOM 4480 C CA . LEU A 1 568 ? 5.238 11.149 3.262 1.00 92.88 568 LEU A CA 1
ATOM 4481 C C . LEU A 1 568 ? 5.932 11.072 4.631 1.00 92.88 568 LEU A C 1
ATOM 4483 O O . LEU A 1 568 ? 5.238 11.054 5.640 1.00 92.88 568 LEU A O 1
ATOM 4487 N N . ARG A 1 569 ? 7.272 11.100 4.691 1.00 93.00 569 ARG A N 1
ATOM 4488 C CA . ARG A 1 569 ? 8.022 11.166 5.964 1.00 93.00 569 ARG A CA 1
ATOM 4489 C C . ARG A 1 569 ? 7.756 12.468 6.724 1.00 93.00 569 ARG A C 1
ATOM 4491 O O . ARG A 1 569 ? 7.589 12.432 7.935 1.00 93.00 569 ARG A O 1
ATOM 4498 N N . GLU A 1 570 ? 7.672 13.599 6.025 1.00 94.94 570 GLU A N 1
ATOM 4499 C CA . GLU A 1 570 ? 7.279 14.891 6.609 1.00 94.94 570 GLU A CA 1
ATOM 4500 C C . GLU A 1 570 ? 5.869 14.815 7.222 1.00 94.94 570 GLU A C 1
ATOM 4502 O O . GLU A 1 570 ? 5.671 15.227 8.363 1.00 94.94 570 GLU A O 1
ATOM 4507 N N . SER A 1 571 ? 4.910 14.217 6.501 1.00 90.25 571 SER A N 1
ATOM 4508 C CA . SER A 1 571 ? 3.537 13.993 6.977 1.00 90.25 571 SER A CA 1
ATOM 4509 C C . SER A 1 571 ? 3.430 12.981 8.122 1.00 90.25 571 SER A C 1
ATOM 4511 O O . SER A 1 571 ? 2.529 13.104 8.949 1.00 90.25 571 SER A O 1
ATOM 4513 N N . LEU A 1 572 ? 4.295 11.964 8.160 1.00 90.56 572 LEU A N 1
ATOM 4514 C CA . LEU A 1 572 ? 4.363 11.014 9.270 1.00 90.56 572 LEU A CA 1
ATOM 4515 C C . LEU A 1 572 ? 4.924 11.705 10.512 1.00 90.56 572 LEU A C 1
ATOM 4517 O O . LEU A 1 572 ? 4.293 11.647 11.560 1.00 90.56 572 LEU A O 1
ATOM 4521 N N . LYS A 1 573 ? 6.013 12.469 10.375 1.00 95.12 573 LYS A N 1
ATOM 4522 C CA . LYS A 1 573 ? 6.624 13.207 11.486 1.00 95.12 573 LYS A CA 1
ATOM 4523 C C . LYS A 1 573 ? 5.695 14.262 12.095 1.00 95.12 573 LYS A C 1
ATOM 4525 O O . LYS A 1 573 ? 5.712 14.458 13.307 1.00 95.12 573 LYS A O 1
ATOM 4530 N N . THR A 1 574 ? 4.857 14.939 11.304 1.00 92.88 574 THR A N 1
ATOM 4531 C CA . THR A 1 574 ? 3.826 15.826 11.877 1.00 92.88 574 THR A CA 1
ATOM 4532 C C . THR A 1 574 ? 2.724 15.042 12.594 1.00 92.88 574 THR A C 1
ATOM 4534 O O . THR A 1 574 ? 2.294 15.469 13.663 1.00 92.88 574 THR A O 1
ATOM 4537 N N . GLY A 1 575 ? 2.330 13.874 12.073 1.00 90.50 575 GLY A N 1
ATOM 4538 C CA . GLY A 1 575 ? 1.415 12.944 12.743 1.00 90.50 575 GLY A CA 1
ATOM 4539 C C . GLY A 1 575 ? 1.955 12.421 14.080 1.00 90.50 575 GLY A C 1
ATOM 4540 O O . GLY A 1 575 ? 1.256 12.495 15.088 1.00 90.50 575 GLY A O 1
ATOM 4541 N N . GLU A 1 576 ? 3.214 11.980 14.114 1.00 93.31 576 GLU A N 1
ATOM 4542 C CA . GLU A 1 576 ? 3.948 11.560 15.317 1.00 93.31 576 GLU A CA 1
ATOM 4543 C C . GLU A 1 576 ? 3.968 12.673 16.373 1.00 93.31 576 GLU A C 1
ATOM 4545 O O . GLU A 1 576 ? 3.627 12.433 17.529 1.00 93.31 576 GLU A O 1
ATOM 4550 N N . MET A 1 577 ? 4.278 13.914 15.976 1.00 93.31 577 MET A N 1
ATOM 4551 C CA . MET A 1 577 ? 4.254 15.067 16.885 1.00 93.31 577 MET A CA 1
ATOM 4552 C C . MET A 1 577 ? 2.858 15.327 17.470 1.00 93.31 577 MET A C 1
ATOM 4554 O O . MET A 1 577 ? 2.748 15.556 18.674 1.00 93.31 577 MET A O 1
ATOM 4558 N N . THR A 1 578 ? 1.789 15.248 16.668 1.00 93.19 578 THR A N 1
ATOM 4559 C CA . THR A 1 578 ? 0.416 15.391 17.194 1.00 93.19 578 THR A CA 1
ATOM 4560 C C . THR A 1 578 ? -0.012 14.209 18.065 1.00 93.19 578 THR A C 1
ATOM 4562 O O . THR A 1 578 ? -0.697 14.408 19.063 1.00 93.19 578 THR A O 1
ATOM 4565 N N . ASN A 1 579 ? 0.432 12.988 17.754 1.00 92.62 579 ASN A N 1
ATOM 4566 C CA . ASN A 1 579 ? 0.142 11.807 18.564 1.00 92.62 579 ASN A CA 1
ATOM 4567 C C . ASN A 1 579 ? 0.849 11.877 19.928 1.00 92.62 579 ASN A C 1
ATOM 4569 O O . ASN A 1 579 ? 0.242 11.578 20.951 1.00 92.62 579 ASN A O 1
ATOM 4573 N N . ASN A 1 580 ? 2.092 12.366 19.962 1.00 94.81 580 ASN A N 1
ATOM 4574 C CA . ASN A 1 580 ? 2.830 12.616 21.203 1.00 94.81 580 ASN A CA 1
ATOM 4575 C C . ASN A 1 580 ? 2.162 13.704 22.064 1.00 94.81 580 ASN A C 1
ATOM 4577 O O . ASN A 1 580 ? 2.118 13.566 23.283 1.00 94.81 580 ASN A O 1
ATOM 4581 N N . GLN A 1 581 ? 1.592 14.750 21.451 1.00 95.19 581 GLN A N 1
ATOM 4582 C CA . GLN A 1 581 ? 0.797 15.758 22.168 1.00 95.19 581 GLN A CA 1
ATOM 4583 C C . GLN A 1 581 ? -0.490 15.164 22.761 1.00 95.19 581 GLN A C 1
ATOM 4585 O O . GLN A 1 581 ? -0.808 15.436 23.916 1.00 95.19 581 GLN A O 1
ATOM 4590 N N . ILE A 1 582 ? -1.204 14.319 22.009 1.00 94.00 582 ILE A N 1
ATOM 4591 C CA . ILE A 1 582 ? -2.407 13.620 22.493 1.00 94.00 582 ILE A CA 1
ATOM 4592 C C . ILE A 1 582 ? -2.055 12.646 23.628 1.00 94.00 582 ILE A C 1
ATOM 4594 O O . ILE A 1 582 ? -2.784 12.576 24.614 1.00 94.00 582 ILE A O 1
ATOM 4598 N N . MET A 1 583 ? -0.923 11.943 23.536 1.00 92.88 583 MET A N 1
ATOM 4599 C CA . MET A 1 583 ? -0.426 11.071 24.605 1.00 92.88 583 MET A CA 1
ATOM 4600 C C . MET A 1 583 ? -0.117 11.873 25.877 1.00 92.88 583 MET A C 1
ATOM 4602 O O . MET A 1 583 ? -0.636 11.543 26.934 1.00 92.88 583 MET A O 1
ATOM 4606 N N . GLN A 1 584 ? 0.605 12.994 25.772 1.00 95.94 584 GLN A N 1
ATOM 4607 C CA . GLN A 1 584 ? 0.855 13.890 26.912 1.00 95.94 584 GLN A CA 1
ATOM 4608 C C . GLN A 1 584 ? -0.441 14.445 27.531 1.00 95.94 584 GLN A C 1
ATOM 4610 O O . GLN A 1 584 ? -0.526 14.575 28.750 1.00 95.94 584 GLN A O 1
ATOM 4615 N N . GLN A 1 585 ? -1.463 14.743 26.719 1.00 95.62 585 GLN A N 1
ATOM 4616 C CA . GLN A 1 585 ? -2.779 15.162 27.215 1.00 95.62 585 GLN A CA 1
ATOM 4617 C C . GLN A 1 585 ? -3.527 14.027 27.927 1.00 95.62 585 GLN A C 1
ATOM 4619 O O . GLN A 1 585 ? -4.102 14.265 28.987 1.00 95.62 585 GLN A O 1
ATOM 4624 N N . ARG A 1 586 ? -3.494 12.798 27.391 1.00 95.12 586 ARG A N 1
ATOM 4625 C CA . ARG A 1 586 ? -4.036 11.605 28.064 1.00 95.12 586 ARG A CA 1
ATOM 4626 C C . ARG A 1 586 ? -3.362 11.410 29.417 1.00 95.12 586 ARG A C 1
ATOM 4628 O O . ARG A 1 586 ? -4.055 11.303 30.418 1.00 95.12 586 ARG A O 1
ATOM 4635 N N . ASP A 1 587 ? -2.034 11.413 29.442 1.00 95.19 587 ASP A N 1
ATOM 4636 C CA . ASP A 1 587 ? -1.248 11.136 30.643 1.00 95.19 587 ASP A CA 1
ATOM 4637 C C . ASP A 1 587 ? -1.486 12.216 31.713 1.00 95.19 587 ASP A C 1
ATOM 4639 O O . ASP A 1 587 ? -1.589 11.907 32.899 1.00 95.19 587 ASP A O 1
ATOM 4643 N N . ALA A 1 588 ? -1.657 13.483 31.315 1.00 95.69 588 ALA A N 1
ATOM 4644 C CA . ALA A 1 588 ? -2.056 14.558 32.225 1.00 95.69 588 ALA A CA 1
ATOM 4645 C C . ALA A 1 588 ? -3.456 14.327 32.830 1.00 95.69 588 ALA A C 1
ATOM 4647 O O . ALA A 1 588 ? -3.608 14.398 34.049 1.00 95.69 588 ALA A O 1
ATOM 4648 N N . LEU A 1 589 ? -4.454 13.989 32.004 1.00 94.88 589 LEU A N 1
ATOM 4649 C CA . LEU A 1 589 ? -5.820 13.691 32.457 1.00 94.88 589 LEU A CA 1
ATOM 4650 C C . LEU A 1 589 ? -5.887 12.431 33.334 1.00 94.88 589 LEU A C 1
ATOM 4652 O O . LEU A 1 589 ? -6.643 12.386 34.299 1.00 94.88 589 LEU A O 1
ATOM 4656 N N . GLU A 1 590 ? -5.078 11.414 33.043 1.00 95.38 590 GLU A N 1
ATOM 4657 C CA . GLU A 1 590 ? -4.984 10.184 33.836 1.00 95.38 590 GLU A CA 1
ATOM 4658 C C . GLU A 1 590 ? -4.374 10.456 35.224 1.00 95.38 590 GLU A C 1
ATOM 4660 O O . GLU A 1 590 ? -4.882 9.965 36.235 1.00 95.38 590 GLU A O 1
ATOM 4665 N N . ASN A 1 591 ? -3.379 11.348 35.305 1.00 95.69 591 ASN A N 1
ATOM 4666 C CA . ASN A 1 591 ? -2.853 11.861 36.574 1.00 95.69 591 ASN A CA 1
ATOM 4667 C C . ASN A 1 591 ? -3.878 12.712 37.355 1.00 95.69 591 ASN A C 1
ATOM 4669 O O . ASN A 1 591 ? -3.899 12.665 38.586 1.00 95.69 591 ASN A O 1
ATOM 4673 N N . GLU A 1 592 ? -4.729 13.494 36.684 1.00 96.81 592 GLU A N 1
ATOM 4674 C CA . GLU A 1 592 ? -5.829 14.222 37.340 1.00 96.81 592 GLU A CA 1
ATOM 4675 C C . GLU A 1 592 ? -6.912 13.267 37.862 1.00 96.81 592 GLU A C 1
ATOM 4677 O O . GLU A 1 592 ? -7.360 13.411 39.001 1.00 96.81 592 GLU A O 1
ATOM 4682 N N . LEU A 1 593 ? -7.266 12.233 37.094 1.00 94.31 593 LEU A N 1
ATOM 4683 C CA . LEU A 1 593 ? -8.189 11.181 37.525 1.00 94.31 593 LEU A CA 1
ATOM 4684 C C . LEU A 1 593 ? -7.645 10.368 38.711 1.00 94.31 593 LEU A C 1
ATOM 4686 O O . LEU A 1 593 ? -8.432 10.013 39.588 1.00 94.31 593 LEU A O 1
ATOM 4690 N N . SER A 1 594 ? -6.332 10.110 38.790 1.00 94.06 594 SER A N 1
ATOM 4691 C CA . SER A 1 594 ? -5.721 9.490 39.980 1.00 94.06 594 SER A CA 1
ATOM 4692 C C . SER A 1 594 ? -5.903 10.370 41.216 1.00 94.06 594 SER A C 1
ATOM 4694 O O . SER A 1 594 ? -6.490 9.928 42.201 1.00 94.06 594 SER A O 1
ATOM 4696 N N . LYS A 1 595 ? -5.540 11.658 41.134 1.00 96.12 595 LYS A N 1
ATOM 4697 C CA . LYS A 1 595 ? -5.695 12.617 42.245 1.00 96.12 595 LYS A CA 1
ATOM 4698 C C . LYS A 1 595 ? -7.146 12.756 42.708 1.00 96.12 595 LYS A C 1
ATOM 4700 O O . LYS A 1 595 ? -7.396 12.851 43.908 1.00 96.12 595 LYS A O 1
ATOM 4705 N N . LEU A 1 596 ? -8.104 12.751 41.776 1.00 95.00 596 LEU A N 1
ATOM 4706 C CA . LEU A 1 596 ? -9.534 12.792 42.095 1.00 95.00 596 LEU A CA 1
ATOM 4707 C C . LEU A 1 596 ? -10.015 11.497 42.766 1.00 95.00 596 LEU A C 1
ATOM 4709 O O . LEU A 1 596 ? -10.791 11.575 43.715 1.00 95.00 596 LEU A O 1
ATOM 4713 N N . ARG A 1 597 ? -9.520 10.322 42.351 1.00 95.75 597 ARG A N 1
ATOM 4714 C CA . ARG A 1 597 ? -9.770 9.046 43.050 1.00 95.75 597 ARG A CA 1
ATOM 4715 C C . ARG A 1 597 ? -9.163 9.046 44.453 1.00 95.75 597 ARG A C 1
ATOM 4717 O O . ARG A 1 597 ? -9.859 8.730 45.406 1.00 95.75 597 ARG A O 1
ATOM 4724 N N . GLU A 1 598 ? -7.913 9.477 44.602 1.00 96.00 598 GLU A N 1
ATOM 4725 C CA . GLU A 1 598 ? -7.221 9.607 45.895 1.00 96.00 598 GLU A CA 1
ATOM 4726 C C . GLU A 1 598 ? -7.898 10.623 46.829 1.00 96.00 598 GLU A C 1
ATOM 4728 O O . GLU A 1 598 ? -7.825 10.497 48.050 1.00 96.00 598 GLU A O 1
ATOM 4733 N N . GLN A 1 599 ? -8.534 11.666 46.288 1.00 96.31 599 GLN A N 1
ATOM 4734 C CA . GLN A 1 599 ? -9.350 12.600 47.065 1.00 96.31 599 GLN A CA 1
ATOM 4735 C C . GLN A 1 599 ? -10.699 11.986 47.453 1.00 96.31 599 GLN A C 1
ATOM 4737 O O . GLN A 1 599 ? -11.104 12.104 48.605 1.00 96.31 599 GLN A O 1
ATOM 4742 N N . LEU A 1 600 ? -11.375 11.299 46.530 1.00 93.88 600 LEU A N 1
ATOM 4743 C CA . LEU A 1 600 ? -12.656 10.646 46.797 1.00 93.88 600 LEU A CA 1
ATOM 4744 C C . LEU A 1 600 ? -12.512 9.514 47.827 1.00 93.88 600 LEU A C 1
ATOM 4746 O O . LEU A 1 600 ? -13.333 9.429 48.733 1.00 93.88 600 LEU A O 1
ATOM 4750 N N . GLU A 1 601 ? -11.440 8.722 47.756 1.00 95.56 601 GLU A N 1
ATOM 4751 C CA . GLU A 1 601 ? -11.114 7.681 48.740 1.00 95.56 601 GLU A CA 1
ATOM 4752 C C . GLU A 1 601 ? -10.845 8.283 50.129 1.00 95.56 601 GLU A C 1
ATOM 4754 O O . GLU A 1 601 ? -11.410 7.828 51.121 1.00 95.56 601 GLU A O 1
ATOM 4759 N N . ARG A 1 602 ? -10.062 9.371 50.219 1.00 96.31 602 ARG A N 1
ATOM 4760 C CA . ARG A 1 602 ? -9.855 10.093 51.490 1.00 96.31 602 ARG A CA 1
ATOM 4761 C C . ARG A 1 602 ? -11.167 10.618 52.071 1.00 96.31 602 ARG A C 1
ATOM 4763 O O . ARG A 1 602 ? -11.433 10.381 53.246 1.00 96.31 602 ARG A O 1
ATOM 4770 N N . ASN A 1 603 ? -12.010 11.242 51.248 1.00 94.56 603 ASN A N 1
ATOM 4771 C CA . ASN A 1 603 ? -13.332 11.708 51.666 1.00 94.56 603 ASN A CA 1
ATOM 4772 C C . ASN A 1 603 ? -14.238 10.535 52.099 1.00 94.56 603 ASN A C 1
ATOM 4774 O O . ASN A 1 603 ? -15.018 10.673 53.036 1.00 94.56 603 ASN A O 1
ATOM 4778 N N . MET A 1 604 ? -14.156 9.370 51.444 1.00 95.00 604 MET A N 1
ATOM 4779 C CA . MET A 1 604 ? -14.895 8.165 51.844 1.00 95.00 604 MET A CA 1
ATOM 4780 C C . MET A 1 604 ? -14.415 7.612 53.188 1.00 95.00 604 MET A C 1
ATOM 4782 O O . MET A 1 604 ? -15.247 7.227 54.008 1.00 95.00 604 MET A O 1
ATOM 4786 N N . ILE A 1 605 ? -13.105 7.611 53.444 1.00 95.94 605 ILE A N 1
ATOM 4787 C CA . ILE A 1 605 ? -12.528 7.210 54.733 1.00 95.94 605 ILE A CA 1
ATOM 4788 C C . ILE A 1 605 ? -12.959 8.185 55.841 1.00 95.94 605 ILE A C 1
ATOM 4790 O O . ILE A 1 605 ? -13.420 7.730 56.883 1.00 95.94 605 ILE A O 1
ATOM 4794 N N . GLU A 1 606 ? -12.900 9.498 55.601 1.00 95.56 606 GLU A N 1
ATOM 4795 C CA . GLU A 1 606 ? -13.322 10.543 56.550 1.00 95.56 606 GLU A CA 1
ATOM 4796 C C . GLU A 1 606 ? -14.830 10.479 56.868 1.00 95.56 606 GLU A C 1
ATOM 4798 O O . GLU A 1 606 ? -15.245 10.527 58.032 1.00 95.56 606 GLU A O 1
ATOM 4803 N N . ASN A 1 607 ? -15.669 10.273 55.847 1.00 93.50 607 ASN A N 1
ATOM 4804 C CA . ASN A 1 607 ? -17.101 10.022 56.025 1.00 93.50 607 ASN A CA 1
ATOM 4805 C C . ASN A 1 607 ? -17.354 8.711 56.792 1.00 93.50 607 ASN A C 1
ATOM 4807 O O . ASN A 1 607 ? -18.244 8.644 57.635 1.00 93.50 607 ASN A O 1
ATOM 4811 N N . LYS A 1 608 ? -16.559 7.660 56.557 1.00 96.06 608 LYS A N 1
ATOM 4812 C CA . LYS A 1 608 ? -16.678 6.389 57.285 1.00 96.06 608 LYS A CA 1
ATOM 4813 C C . LYS A 1 608 ? -16.291 6.533 58.759 1.00 96.06 608 LYS A C 1
ATOM 4815 O O . LYS A 1 608 ? -16.997 5.988 59.606 1.00 96.06 608 LYS A O 1
ATOM 4820 N N . THR A 1 609 ? -15.227 7.273 59.082 1.00 95.19 609 THR A N 1
ATOM 4821 C CA . THR A 1 609 ? -14.830 7.527 60.478 1.00 95.19 609 THR A CA 1
ATOM 4822 C C . THR A 1 609 ? -15.852 8.393 61.204 1.00 95.19 609 THR A C 1
ATOM 4824 O O . THR A 1 609 ? -16.291 8.018 62.284 1.00 95.19 609 THR A O 1
ATOM 4827 N N . THR A 1 610 ? -16.341 9.474 60.588 1.00 94.81 610 THR A N 1
ATOM 4828 C CA . THR A 1 610 ? -17.374 10.328 61.206 1.00 94.81 610 THR A CA 1
ATOM 4829 C C . THR A 1 610 ? -18.702 9.590 61.416 1.00 94.81 610 THR A C 1
ATOM 4831 O O . THR A 1 610 ? -19.316 9.733 62.472 1.00 94.81 610 THR A O 1
ATOM 4834 N N . ILE A 1 611 ? -19.120 8.722 60.486 1.00 94.69 611 ILE A N 1
ATOM 4835 C CA . ILE A 1 611 ? -20.270 7.821 60.688 1.00 94.69 611 ILE A CA 1
ATOM 4836 C C . ILE A 1 611 ? -20.008 6.833 61.835 1.00 94.69 611 ILE A C 1
ATOM 4838 O O . ILE A 1 611 ? -20.915 6.564 62.624 1.00 94.69 611 ILE A O 1
ATOM 4842 N N . GLN A 1 612 ? -18.796 6.290 61.963 1.00 95.38 612 GLN A N 1
ATOM 4843 C CA . GLN A 1 612 ? -18.440 5.384 63.059 1.00 95.38 612 GLN A CA 1
ATOM 4844 C C . GLN A 1 612 ? -18.461 6.098 64.423 1.00 95.38 612 GLN A C 1
ATOM 4846 O O . GLN A 1 612 ? -19.018 5.556 65.379 1.00 95.38 612 GLN A O 1
ATOM 4851 N N . ASP A 1 613 ? -17.954 7.328 64.500 1.00 95.06 613 ASP A N 1
ATOM 4852 C CA . ASP A 1 613 ? -17.959 8.145 65.717 1.00 95.06 613 ASP A CA 1
ATOM 4853 C C . ASP A 1 613 ? -19.375 8.570 66.125 1.00 95.06 613 ASP A C 1
ATOM 4855 O O . ASP A 1 613 ? -19.737 8.439 67.294 1.00 95.06 613 ASP A O 1
ATOM 4859 N N . LEU A 1 614 ? -20.224 8.974 65.174 1.00 95.12 614 LEU A N 1
ATOM 4860 C CA . LEU A 1 614 ? -21.643 9.254 65.434 1.00 95.12 614 LEU A CA 1
ATOM 4861 C C . LEU A 1 614 ? -22.398 8.003 65.920 1.00 95.12 614 LEU A C 1
ATOM 4863 O O . LEU A 1 614 ? -23.227 8.096 66.824 1.00 95.12 614 LEU A O 1
ATOM 4867 N N . ASN A 1 615 ? -22.086 6.818 65.384 1.00 95.25 615 ASN A N 1
ATOM 4868 C CA . ASN A 1 615 ? -22.653 5.551 65.865 1.00 95.25 615 ASN A CA 1
ATOM 4869 C C . ASN A 1 615 ? -22.136 5.144 67.257 1.00 95.25 615 ASN A C 1
ATOM 4871 O O . ASN A 1 615 ? -22.851 4.457 67.989 1.00 95.25 615 ASN A O 1
ATOM 4875 N N . ASN A 1 616 ? -20.923 5.552 67.641 1.00 95.19 616 ASN A N 1
ATOM 4876 C CA . ASN A 1 616 ? -20.436 5.405 69.014 1.00 95.19 616 ASN A CA 1
ATOM 4877 C C . ASN A 1 616 ? -21.191 6.365 69.948 1.00 95.19 616 ASN A C 1
ATOM 4879 O O . ASN A 1 616 ? -21.830 5.905 70.887 1.00 95.19 616 ASN A O 1
ATOM 4883 N N . GLN A 1 617 ? -21.258 7.659 69.614 1.00 96.50 617 GLN A N 1
ATOM 4884 C CA . GLN A 1 617 ? -21.993 8.665 70.394 1.00 96.50 617 GLN A CA 1
ATOM 4885 C C . GLN A 1 617 ? -23.473 8.294 70.594 1.00 96.50 617 GLN A C 1
ATOM 4887 O O . GLN A 1 617 ? -23.996 8.429 71.698 1.00 96.50 617 GLN A O 1
ATOM 4892 N N . LEU A 1 618 ? -24.152 7.769 69.566 1.00 94.25 618 LEU A N 1
ATOM 4893 C CA . LEU A 1 618 ? -25.532 7.276 69.683 1.00 94.25 618 LEU A CA 1
ATOM 4894 C C . LEU A 1 618 ? -25.660 6.059 70.614 1.00 94.25 618 LEU A C 1
ATOM 4896 O O . LEU A 1 618 ? -26.665 5.936 71.314 1.00 94.25 618 LEU A O 1
ATOM 4900 N N . ARG A 1 619 ? -24.662 5.167 70.649 1.00 95.94 619 ARG A N 1
ATOM 4901 C CA . ARG A 1 619 ? -24.620 4.022 71.573 1.00 95.94 619 ARG A CA 1
ATOM 4902 C C . ARG A 1 619 ? -24.423 4.488 73.013 1.00 95.94 619 ARG A C 1
ATOM 4904 O O . ARG A 1 619 ? -25.131 4.019 73.903 1.00 95.94 619 ARG A O 1
ATOM 4911 N N . ASP A 1 620 ? -23.527 5.445 73.219 1.00 94.81 620 ASP A N 1
ATOM 4912 C CA . ASP A 1 620 ? -23.197 5.984 74.536 1.00 94.81 620 ASP A CA 1
ATOM 4913 C C . ASP A 1 620 ? -24.387 6.780 75.103 1.00 94.81 620 ASP A C 1
ATOM 4915 O O . ASP A 1 620 ? -24.824 6.514 76.224 1.00 94.81 620 ASP A O 1
ATOM 4919 N N . LEU A 1 621 ? -25.014 7.642 74.288 1.00 94.81 621 LEU A N 1
ATOM 4920 C CA . LEU A 1 621 ? -26.263 8.343 74.623 1.00 94.81 621 LEU A CA 1
ATOM 4921 C C . LEU A 1 621 ? -27.423 7.378 74.902 1.00 94.81 621 LEU A C 1
ATOM 4923 O O . LEU A 1 621 ? -28.204 7.616 75.824 1.00 94.81 621 LEU A O 1
ATOM 4927 N N . LYS A 1 622 ? -27.536 6.274 74.150 1.00 95.44 622 LYS A N 1
ATOM 4928 C CA . LYS A 1 622 ? -28.539 5.237 74.421 1.00 95.44 622 LYS A CA 1
ATOM 4929 C C . LYS A 1 622 ? -28.293 4.571 75.778 1.00 95.44 622 LYS A C 1
ATOM 4931 O O . LYS A 1 622 ? -29.240 4.429 76.545 1.00 95.44 622 LYS A O 1
ATOM 4936 N N . SER A 1 623 ? -27.049 4.210 76.096 1.00 94.19 623 SER A N 1
ATOM 4937 C CA . SER A 1 623 ? -26.721 3.578 77.380 1.00 94.19 623 SER A CA 1
ATOM 4938 C C . SER A 1 623 ? -26.939 4.523 78.572 1.00 94.19 623 SER A C 1
ATOM 4940 O O . SER A 1 623 ? -27.481 4.105 79.593 1.00 94.19 623 SER A O 1
ATOM 4942 N N . ALA A 1 624 ? -26.640 5.819 78.417 1.00 94.25 624 ALA A N 1
ATOM 4943 C CA . ALA A 1 624 ? -26.959 6.849 79.406 1.00 94.25 624 ALA A CA 1
ATOM 4944 C C . ALA A 1 624 ? -28.479 7.023 79.605 1.00 94.25 624 ALA A C 1
ATOM 4946 O O . ALA A 1 624 ? -28.946 7.126 80.738 1.00 94.25 624 ALA A O 1
ATOM 4947 N N . LEU A 1 625 ? -29.268 6.993 78.523 1.00 94.56 625 LEU A N 1
ATOM 4948 C CA . LEU A 1 625 ? -30.732 7.034 78.596 1.00 94.56 625 LEU A CA 1
ATOM 4949 C C . LEU A 1 625 ? -31.316 5.780 79.270 1.00 94.56 625 LEU A C 1
ATOM 4951 O O . LEU A 1 625 ? -32.297 5.879 80.003 1.00 94.56 625 LEU A O 1
ATOM 4955 N N . GLU A 1 626 ? -30.729 4.605 79.043 1.00 93.25 626 GLU A N 1
ATOM 4956 C CA . GLU A 1 626 ? -31.114 3.359 79.717 1.00 93.25 626 GLU A CA 1
ATOM 4957 C C . GLU A 1 626 ? -30.737 3.377 81.211 1.00 93.25 626 GLU A C 1
ATOM 4959 O O . GLU A 1 626 ? -31.525 2.918 82.039 1.00 93.25 626 GLU A O 1
ATOM 4964 N N . ALA A 1 627 ? -29.612 3.998 81.581 1.00 93.38 627 ALA A N 1
ATOM 4965 C CA . ALA A 1 627 ? -29.223 4.211 82.976 1.00 93.38 627 ALA A CA 1
ATOM 4966 C C . ALA A 1 627 ? -30.167 5.179 83.719 1.00 93.38 627 ALA A C 1
ATOM 4968 O O . ALA A 1 627 ? -30.647 4.844 84.802 1.00 93.38 627 ALA A O 1
ATOM 4969 N N . GLU A 1 628 ? -30.509 6.335 83.138 1.00 91.44 628 GLU A N 1
ATOM 4970 C CA . GLU A 1 628 ? -31.478 7.265 83.749 1.00 91.44 628 GLU A CA 1
ATOM 4971 C C . GLU A 1 628 ? -32.904 6.684 83.784 1.00 91.44 628 GLU A C 1
ATOM 4973 O O . GLU A 1 628 ? -33.641 6.926 84.739 1.00 91.44 628 GLU A O 1
ATOM 4978 N N . ARG A 1 629 ? -33.292 5.833 82.821 1.00 93.19 629 ARG A N 1
ATOM 4979 C CA . ARG A 1 629 ? -34.538 5.042 82.909 1.00 93.19 629 ARG A CA 1
ATOM 4980 C C . ARG A 1 629 ? -34.525 4.055 84.076 1.00 93.19 629 ARG A C 1
ATOM 4982 O O . ARG A 1 629 ? -35.530 3.932 84.765 1.00 93.19 629 ARG A O 1
ATOM 4989 N N . LYS A 1 630 ? -33.402 3.373 84.325 1.00 93.31 630 LYS A N 1
ATOM 4990 C CA . LYS A 1 630 ? -33.261 2.469 85.478 1.00 93.31 630 LYS A CA 1
ATOM 4991 C C . LYS A 1 630 ? -33.324 3.235 86.802 1.00 93.31 630 LYS A C 1
ATOM 4993 O O . LYS A 1 630 ? -34.053 2.831 87.697 1.00 93.31 630 LYS A O 1
ATOM 4998 N N . LYS A 1 631 ? -32.639 4.376 86.894 1.00 91.25 631 LYS A N 1
ATOM 4999 C CA . LYS A 1 631 ? -32.657 5.247 88.077 1.00 91.25 631 LYS A CA 1
ATOM 5000 C C . LYS A 1 631 ? -34.046 5.834 88.360 1.00 91.25 631 LYS A C 1
ATOM 5002 O O . LYS A 1 631 ? -34.507 5.787 89.491 1.00 91.25 631 LYS A O 1
ATOM 5007 N N . THR A 1 632 ? -34.752 6.323 87.339 1.00 89.25 632 THR A N 1
ATOM 5008 C CA . THR A 1 632 ? -36.129 6.831 87.508 1.00 89.25 632 THR A CA 1
ATOM 5009 C C . THR A 1 632 ? -37.143 5.727 87.832 1.00 89.25 632 THR A C 1
ATOM 5011 O O . THR A 1 632 ? -38.125 5.997 88.520 1.00 89.25 632 THR A O 1
ATOM 5014 N N . GLN A 1 633 ? -36.894 4.479 87.416 1.00 90.50 633 GLN A N 1
ATOM 5015 C CA . GLN A 1 633 ? -37.650 3.309 87.877 1.00 90.50 633 GLN A CA 1
ATOM 5016 C C . GLN A 1 633 ? -37.378 3.008 89.365 1.00 90.50 633 GLN A C 1
ATOM 5018 O O . GLN A 1 633 ? -38.326 2.838 90.125 1.00 90.50 633 GLN A O 1
ATOM 5023 N N . GLU A 1 634 ? -36.116 3.018 89.804 1.00 91.62 634 GLU A N 1
ATOM 5024 C CA . GLU A 1 634 ? -35.731 2.833 91.217 1.00 91.62 634 GLU A CA 1
ATOM 5025 C C . GLU A 1 634 ? -36.315 3.934 92.128 1.00 91.62 634 GLU A C 1
ATOM 5027 O O . GLU A 1 634 ? -36.837 3.647 93.206 1.00 91.62 634 GLU A O 1
ATOM 5032 N N . GLU A 1 635 ? -36.306 5.193 91.675 1.00 89.81 635 GLU A N 1
ATOM 5033 C CA . GLU A 1 635 ? -36.961 6.319 92.359 1.00 89.81 635 GLU A CA 1
ATOM 5034 C C . GLU A 1 635 ? -38.493 6.147 92.430 1.00 89.81 635 GLU A C 1
ATOM 5036 O O . GLU A 1 635 ? -39.109 6.498 93.441 1.00 89.81 635 GLU A O 1
ATOM 5041 N N . MET A 1 636 ? -39.123 5.575 91.395 1.00 88.56 636 MET A N 1
ATOM 5042 C CA . MET A 1 636 ? -40.562 5.284 91.380 1.00 88.56 636 MET A CA 1
ATOM 5043 C C . MET A 1 636 ? -40.929 4.136 92.329 1.00 88.56 636 MET A C 1
ATOM 5045 O O . MET A 1 636 ? -41.917 4.239 93.053 1.00 88.56 636 MET A O 1
ATOM 5049 N N . GLU A 1 637 ? -40.132 3.069 92.368 1.00 91.19 637 GLU A N 1
ATOM 5050 C CA . GLU A 1 637 ? -40.318 1.946 93.294 1.00 91.19 637 GLU A CA 1
ATOM 5051 C C . GLU A 1 637 ? -40.181 2.404 94.753 1.00 91.19 637 GLU A C 1
ATOM 5053 O O . GLU A 1 637 ? -41.060 2.124 95.570 1.00 91.19 637 GLU A O 1
ATOM 5058 N N . LEU A 1 638 ? -39.162 3.216 95.063 1.00 92.94 638 LEU A N 1
ATOM 5059 C CA . LEU A 1 638 ? -38.988 3.816 96.389 1.00 92.94 638 LEU A CA 1
ATOM 5060 C C . LEU A 1 638 ? -40.164 4.733 96.776 1.00 92.94 638 LEU A C 1
ATOM 5062 O O . LEU A 1 638 ? -40.623 4.706 97.921 1.00 92.94 638 LEU A O 1
ATOM 5066 N N . LYS A 1 639 ? -40.686 5.522 95.827 1.00 91.19 639 LYS A N 1
ATOM 5067 C CA . LYS A 1 639 ? -41.875 6.364 96.036 1.00 91.19 639 LYS A CA 1
ATOM 5068 C C . LYS A 1 639 ? -43.130 5.530 96.304 1.00 91.19 639 LYS A C 1
ATOM 5070 O O . LYS A 1 639 ? -43.890 5.879 97.204 1.00 91.19 639 LYS A O 1
ATOM 5075 N N . ASN A 1 640 ? -43.329 4.428 95.582 1.00 90.69 640 ASN A N 1
ATOM 5076 C CA . ASN A 1 640 ? -44.461 3.525 95.798 1.00 90.69 640 ASN A CA 1
ATOM 5077 C C . ASN A 1 640 ? -44.396 2.879 97.193 1.00 90.69 640 ASN A C 1
ATOM 5079 O O . ASN A 1 640 ? -45.384 2.927 97.921 1.00 90.69 640 ASN A O 1
ATOM 5083 N N . MET A 1 641 ? -43.223 2.388 97.618 1.00 90.81 641 MET A N 1
ATOM 5084 C CA . MET A 1 641 ? -43.022 1.864 98.979 1.00 90.81 641 MET A CA 1
ATOM 5085 C C . MET A 1 641 ? -43.315 2.912 100.067 1.00 90.81 641 MET A C 1
ATOM 5087 O O . MET A 1 641 ? -43.867 2.586 101.119 1.00 90.81 641 MET A O 1
ATOM 5091 N N . PHE A 1 642 ? -42.965 4.181 99.828 1.00 89.56 642 PHE A N 1
ATOM 5092 C CA . PHE A 1 642 ? -43.284 5.269 100.755 1.00 89.56 642 PHE A CA 1
ATOM 5093 C C . PHE A 1 642 ? -44.789 5.584 100.789 1.00 89.56 642 PHE A C 1
ATOM 5095 O O . PHE A 1 642 ? -45.339 5.802 101.866 1.00 89.56 642 PHE A O 1
ATOM 5102 N N . GLU A 1 643 ? -45.477 5.569 99.644 1.00 89.75 643 GLU A N 1
ATOM 5103 C CA . GLU A 1 643 ? -46.935 5.748 99.579 1.00 89.75 643 GLU A CA 1
ATOM 5104 C C . GLU A 1 643 ? -47.712 4.597 100.232 1.00 89.75 643 GLU A C 1
ATOM 5106 O O . GLU A 1 643 ? -48.756 4.843 100.836 1.00 89.75 643 GLU A O 1
ATOM 5111 N N . GLU A 1 644 ? -47.209 3.363 100.164 1.00 89.62 644 GLU A N 1
ATOM 5112 C CA . GLU A 1 644 ? -47.774 2.214 100.883 1.00 89.62 644 GLU A CA 1
ATOM 5113 C C . GLU A 1 644 ? -47.564 2.345 102.398 1.00 89.62 644 GLU A C 1
ATOM 5115 O O . GLU A 1 644 ? -48.537 2.324 103.148 1.00 89.62 644 GLU A O 1
ATOM 5120 N N . SER A 1 645 ? -46.339 2.627 102.853 1.00 89.19 645 SER A N 1
ATOM 5121 C CA . SER A 1 645 ? -46.046 2.862 104.278 1.00 89.19 645 SER A CA 1
ATOM 5122 C C . SER A 1 645 ? -46.836 4.047 104.865 1.00 89.19 645 SER A C 1
ATOM 5124 O O . SER A 1 645 ? -47.330 3.999 105.997 1.00 89.19 645 SER A O 1
ATOM 5126 N N . TYR A 1 646 ? -47.044 5.107 104.076 1.00 88.75 646 TYR A N 1
ATOM 5127 C CA . TYR A 1 646 ? -47.909 6.227 104.449 1.00 88.75 646 TYR A CA 1
ATOM 5128 C C . TYR A 1 646 ? -49.395 5.830 104.498 1.00 88.75 646 TYR A C 1
ATOM 5130 O O . TYR A 1 646 ? -50.116 6.272 105.393 1.00 88.75 646 TYR A O 1
ATOM 5138 N N . ARG A 1 647 ? -49.861 4.962 103.590 1.00 92.06 647 ARG A N 1
ATOM 5139 C CA . ARG A 1 647 ? -51.229 4.417 103.609 1.00 92.06 647 ARG A CA 1
ATOM 5140 C C . ARG A 1 647 ? -51.473 3.555 104.847 1.00 92.06 647 ARG A C 1
ATOM 5142 O O . ARG A 1 647 ? -52.495 3.739 105.496 1.00 92.06 647 ARG A O 1
ATOM 5149 N N . ASP A 1 648 ? -50.527 2.703 105.230 1.00 90.00 648 ASP A N 1
ATOM 5150 C CA . ASP A 1 648 ? -50.620 1.896 106.456 1.00 90.00 648 ASP A CA 1
ATOM 5151 C C . ASP A 1 648 ? -50.568 2.764 107.725 1.00 90.00 648 ASP A C 1
ATOM 5153 O O . ASP A 1 648 ? -51.284 2.515 108.700 1.00 90.00 648 ASP A O 1
ATOM 5157 N N . SER A 1 649 ? -49.804 3.859 107.684 1.00 86.88 649 SER A N 1
ATOM 5158 C CA . SER A 1 649 ? -49.816 4.886 108.733 1.00 86.88 649 SER A CA 1
ATOM 5159 C C . SER A 1 649 ? -51.172 5.605 108.830 1.00 86.88 649 SER A C 1
ATOM 5161 O O . SER A 1 649 ? -51.629 5.912 109.927 1.00 86.88 649 SER A O 1
ATOM 5163 N N . LEU A 1 650 ? -51.857 5.851 107.706 1.00 90.50 650 LEU A N 1
ATOM 5164 C CA . LEU A 1 650 ? -53.220 6.400 107.707 1.00 90.50 650 LEU A CA 1
ATOM 5165 C C . LEU A 1 650 ? -54.253 5.376 108.200 1.00 90.50 650 LEU A C 1
ATOM 5167 O O . LEU A 1 650 ? -55.128 5.743 108.981 1.00 90.50 650 LEU A O 1
ATOM 5171 N N . ASN A 1 651 ? -54.130 4.107 107.799 1.00 89.50 651 ASN A N 1
ATOM 5172 C CA . ASN A 1 651 ? -55.005 3.022 108.248 1.00 89.50 651 ASN A CA 1
ATOM 5173 C C . ASN A 1 651 ? -54.946 2.868 109.778 1.00 89.50 651 ASN A C 1
ATOM 5175 O O . ASN A 1 651 ? -55.983 2.894 110.436 1.00 89.50 651 ASN A O 1
ATOM 5179 N N . THR A 1 652 ? -53.742 2.811 110.357 1.00 89.19 652 THR A N 1
ATOM 5180 C CA . THR A 1 652 ? -53.557 2.702 111.819 1.00 89.19 652 THR A CA 1
ATOM 5181 C C . THR A 1 652 ? -54.022 3.956 112.573 1.00 89.19 652 THR A C 1
ATOM 5183 O O . THR A 1 652 ? -54.557 3.849 113.676 1.00 89.19 652 THR A O 1
ATOM 5186 N N . ILE A 1 653 ? -53.913 5.153 111.978 1.00 85.25 653 ILE A N 1
ATOM 5187 C CA . ILE A 1 653 ? -54.536 6.375 112.519 1.00 85.25 653 ILE A CA 1
ATOM 5188 C C . ILE A 1 653 ? -56.071 6.269 112.522 1.00 85.25 653 ILE A C 1
ATOM 5190 O O . ILE A 1 653 ? -56.703 6.704 113.486 1.00 85.25 653 ILE A O 1
ATOM 5194 N N . GLU A 1 654 ? -56.688 5.700 111.484 1.00 86.62 654 GLU A N 1
ATOM 5195 C CA . GLU A 1 654 ? -58.146 5.527 111.425 1.00 86.62 654 GLU A CA 1
ATOM 5196 C C . GLU A 1 654 ? -58.637 4.457 112.413 1.00 86.62 654 GLU A C 1
ATOM 5198 O O . GLU A 1 654 ? -59.614 4.685 113.126 1.00 86.62 654 GLU A O 1
ATOM 5203 N N . GLU A 1 655 ? -57.911 3.345 112.556 1.00 86.00 655 GLU A N 1
ATOM 5204 C CA . GLU A 1 655 ? -58.149 2.343 113.604 1.00 86.00 655 GLU A CA 1
ATOM 5205 C C . GLU A 1 655 ? -58.122 2.986 115.000 1.00 86.00 655 GLU A C 1
ATOM 5207 O O . GLU A 1 655 ? -59.074 2.834 115.772 1.00 86.00 655 GLU A O 1
ATOM 5212 N N . LEU A 1 656 ? -57.099 3.793 115.306 1.00 85.31 656 LEU A N 1
ATOM 5213 C CA . LEU A 1 656 ? -57.000 4.517 116.577 1.00 85.31 656 LEU A CA 1
ATOM 5214 C C . LEU A 1 656 ? -58.156 5.512 116.788 1.00 85.31 656 LEU A C 1
ATOM 5216 O O . LEU A 1 656 ? -58.662 5.618 117.906 1.00 85.31 656 LEU A O 1
ATOM 5220 N N . LYS A 1 657 ? -58.643 6.196 115.741 1.00 84.44 657 LYS A N 1
ATOM 5221 C CA . LYS A 1 657 ? -59.865 7.021 115.843 1.00 84.44 657 LYS A CA 1
ATOM 5222 C C . LYS A 1 657 ? -61.092 6.178 116.185 1.00 84.44 657 LYS A C 1
ATOM 5224 O O . LYS A 1 657 ? -61.872 6.590 117.040 1.00 84.44 657 LYS A O 1
ATOM 5229 N N . THR A 1 658 ? -61.276 5.012 115.557 1.00 81.62 658 THR A N 1
ATOM 5230 C CA . THR A 1 658 ? -62.429 4.146 115.868 1.00 81.62 658 THR A CA 1
ATOM 5231 C C . THR A 1 658 ? -62.392 3.647 117.314 1.00 81.62 658 THR A C 1
ATOM 5233 O O . THR A 1 658 ? -63.420 3.688 117.989 1.00 81.62 658 THR A O 1
ATOM 5236 N N . GLN A 1 659 ? -61.207 3.311 117.837 1.00 81.75 659 GLN A N 1
ATOM 5237 C CA . GLN A 1 659 ? -61.016 2.967 119.251 1.00 81.75 659 GLN A CA 1
ATOM 5238 C C . GLN A 1 659 ? -61.336 4.146 120.185 1.00 81.75 659 GLN A C 1
ATOM 5240 O O . GLN A 1 659 ? -61.963 3.947 121.223 1.00 81.75 659 GLN A O 1
ATOM 5245 N N . ILE A 1 660 ? -60.972 5.383 119.821 1.00 79.81 660 ILE A N 1
ATOM 5246 C CA . ILE A 1 660 ? -61.340 6.585 120.593 1.00 79.81 660 ILE A CA 1
ATOM 5247 C C . ILE A 1 660 ? -62.863 6.774 120.624 1.00 79.81 660 ILE A C 1
ATOM 5249 O O . ILE A 1 660 ? -63.419 6.959 121.703 1.00 79.81 660 ILE A O 1
ATOM 5253 N N . VAL A 1 661 ? -63.554 6.658 119.484 1.00 80.75 661 VAL A N 1
ATOM 5254 C CA . VAL A 1 661 ? -65.027 6.762 119.416 1.00 80.75 661 VAL A CA 1
ATOM 5255 C C . VAL A 1 661 ? -65.706 5.666 120.248 1.00 80.75 661 VAL A C 1
ATOM 5257 O O . VAL A 1 661 ? -66.706 5.921 120.923 1.00 80.75 661 VAL A O 1
ATOM 5260 N N . GLU A 1 662 ? -65.162 4.449 120.253 1.00 78.00 662 GLU A N 1
ATOM 5261 C CA . GLU A 1 662 ? -65.673 3.356 121.083 1.00 78.00 662 GLU A CA 1
ATOM 5262 C C . GLU A 1 662 ? -65.417 3.588 122.584 1.00 78.00 662 GLU A C 1
ATOM 5264 O O . GLU A 1 662 ? -66.285 3.293 123.407 1.00 78.00 662 GLU A O 1
ATOM 5269 N N . LEU A 1 663 ? -64.295 4.206 122.964 1.00 70.56 663 LEU A N 1
ATOM 5270 C CA . LEU A 1 663 ? -64.033 4.632 124.345 1.00 70.56 663 LEU A CA 1
ATOM 5271 C C . LEU A 1 663 ? -64.941 5.793 124.790 1.00 70.56 663 LEU A C 1
ATOM 5273 O O . LEU A 1 663 ? -65.448 5.766 125.912 1.00 70.56 663 LEU A O 1
ATOM 5277 N N . GLU A 1 664 ? -65.208 6.778 123.927 1.00 69.06 664 GLU A N 1
ATOM 5278 C CA . GLU A 1 664 ? -66.153 7.870 124.214 1.00 69.06 664 GLU A CA 1
ATOM 5279 C C . GLU A 1 664 ? -67.576 7.344 124.447 1.00 69.06 664 GLU A C 1
ATOM 5281 O O . GLU A 1 664 ? -68.252 7.766 125.387 1.00 69.06 664 GLU A O 1
ATOM 5286 N N . LYS A 1 665 ? -68.003 6.357 123.651 1.00 65.06 665 LYS A N 1
ATOM 5287 C CA . LYS A 1 665 ? -69.310 5.691 123.766 1.00 65.06 665 LYS A CA 1
ATOM 5288 C C . LYS A 1 665 ? -69.499 4.918 125.081 1.00 65.06 665 LYS A C 1
ATOM 5290 O O . LYS A 1 665 ? -70.635 4.685 125.486 1.00 65.06 665 LYS A O 1
ATOM 5295 N N . ASN A 1 666 ? -68.410 4.541 125.755 1.00 58.47 666 ASN A N 1
ATOM 5296 C CA . ASN A 1 666 ? -68.418 3.811 127.029 1.00 58.47 666 ASN A CA 1
ATOM 5297 C C . ASN A 1 666 ? -68.316 4.724 128.273 1.00 58.47 666 ASN A C 1
ATOM 5299 O O . ASN A 1 666 ? -68.143 4.240 129.393 1.00 58.47 666 ASN A O 1
ATOM 5303 N N . LYS A 1 667 ? -68.425 6.049 128.109 1.00 55.62 667 LYS A N 1
ATOM 5304 C CA . LYS A 1 667 ? -68.329 7.028 129.201 1.00 55.62 667 LYS A CA 1
ATOM 5305 C C . LYS A 1 667 ? -69.707 7.311 129.835 1.00 55.62 667 LYS A C 1
ATOM 5307 O O . LYS A 1 667 ? -70.613 7.729 129.114 1.00 55.62 667 LYS A O 1
ATOM 5312 N N . PRO A 1 668 ? -69.894 7.154 131.163 1.00 52.28 668 PRO A N 1
ATOM 5313 C CA . PRO A 1 668 ? -71.166 7.471 131.819 1.00 52.28 668 PRO A CA 1
ATOM 5314 C C . PRO A 1 668 ? -71.565 8.946 131.650 1.00 52.28 668 PRO A C 1
ATOM 5316 O O . PRO A 1 668 ? -70.764 9.846 131.907 1.00 52.28 668 PRO A O 1
ATOM 5319 N N . ASN A 1 669 ? -72.809 9.184 131.229 1.00 51.19 669 ASN A N 1
ATOM 5320 C CA . ASN A 1 669 ? -73.363 10.515 130.975 1.00 51.19 669 ASN A CA 1
ATOM 5321 C C . ASN A 1 669 ? -74.091 11.048 132.232 1.00 51.19 669 ASN A C 1
ATOM 5323 O O . ASN A 1 669 ? -75.027 10.386 132.680 1.00 51.19 669 ASN A O 1
ATOM 5327 N N . PRO A 1 670 ? -73.706 12.207 132.807 1.00 57.47 670 PRO A N 1
ATOM 5328 C CA . PRO A 1 670 ? -74.286 12.703 134.060 1.00 57.47 670 PRO A CA 1
ATOM 5329 C C . PRO A 1 670 ? -75.726 13.241 133.956 1.00 57.47 670 PRO A C 1
ATOM 5331 O O . PRO A 1 670 ? -76.371 13.385 134.990 1.00 57.47 670 PRO A O 1
ATOM 5334 N N . ASP A 1 671 ? -76.241 13.520 132.751 1.00 57.88 671 ASP A N 1
ATOM 5335 C CA . ASP A 1 671 ? -77.526 14.218 132.550 1.00 57.88 671 ASP A CA 1
ATOM 5336 C C . ASP A 1 671 ? -78.724 13.299 132.202 1.00 57.88 671 ASP A C 1
ATOM 5338 O O . ASP A 1 671 ? -79.745 13.766 131.690 1.00 57.88 671 ASP A O 1
ATOM 5342 N N . LEU A 1 672 ? -78.638 11.986 132.463 1.00 52.34 672 LEU A N 1
ATOM 5343 C CA . LEU A 1 672 ? -79.737 11.033 132.228 1.00 52.34 672 LEU A CA 1
ATOM 5344 C C . LEU A 1 672 ? -80.208 10.346 133.530 1.00 52.34 672 LEU A C 1
ATOM 5346 O O . LEU A 1 672 ? -79.405 9.670 134.174 1.00 52.34 672 LEU A O 1
ATOM 5350 N N . PRO A 1 673 ? -81.501 10.473 133.911 1.00 55.94 673 PRO A N 1
ATOM 5351 C CA . PRO A 1 673 ? -82.077 9.798 135.077 1.00 55.94 673 PRO A CA 1
ATOM 5352 C C . PRO A 1 673 ? -81.897 8.279 135.048 1.00 55.94 673 PRO A C 1
ATOM 5354 O O . PRO A 1 673 ? -82.050 7.641 134.006 1.00 55.94 673 PRO A O 1
ATOM 5357 N N . THR A 1 674 ? -81.616 7.691 136.211 1.00 65.31 674 THR A N 1
ATOM 5358 C CA . THR A 1 674 ? -81.452 6.233 136.337 1.00 65.31 674 THR A CA 1
ATOM 5359 C C . THR A 1 674 ? -82.808 5.531 136.208 1.00 65.31 674 THR A C 1
ATOM 5361 O O . THR A 1 674 ? -83.823 6.072 136.637 1.00 65.31 674 THR A O 1
ATOM 5364 N N . GLU A 1 675 ? -82.826 4.304 135.682 1.00 55.06 675 GLU A N 1
ATOM 5365 C CA . GLU A 1 675 ? -84.010 3.442 135.473 1.00 55.06 675 GLU A CA 1
ATOM 5366 C C . GLU A 1 675 ? -85.026 3.489 136.638 1.00 55.06 675 GLU A C 1
ATOM 5368 O O . GLU A 1 675 ? -86.214 3.744 136.438 1.00 55.06 675 GLU A O 1
ATOM 5373 N N . ARG A 1 676 ? -84.536 3.422 137.883 1.00 65.19 676 ARG A N 1
ATOM 5374 C CA . ARG A 1 676 ? -85.347 3.498 139.111 1.00 65.19 676 ARG A CA 1
ATOM 5375 C C . ARG A 1 676 ? -86.162 4.795 139.275 1.00 65.19 676 ARG A C 1
ATOM 5377 O O . ARG A 1 676 ? -87.198 4.789 139.939 1.00 65.19 676 ARG A O 1
ATOM 5384 N N . GLU A 1 677 ? -85.705 5.906 138.701 1.00 61.56 677 GLU A N 1
ATOM 5385 C CA . GLU A 1 677 ? -86.421 7.189 138.684 1.00 61.56 677 GLU A CA 1
ATOM 5386 C C . GLU A 1 677 ? -87.447 7.280 137.545 1.00 61.56 677 GLU A C 1
ATOM 5388 O O . GLU A 1 677 ? -88.369 8.096 137.617 1.00 61.56 677 GLU A O 1
ATOM 5393 N N . MET A 1 678 ? -87.314 6.450 136.505 1.00 61.41 678 MET A N 1
ATOM 5394 C CA . MET A 1 678 ? -88.323 6.309 135.454 1.00 61.41 678 MET A CA 1
ATOM 5395 C C . MET A 1 678 ? -89.514 5.485 135.960 1.00 61.41 678 MET A C 1
ATOM 5397 O O . MET A 1 678 ? -90.653 5.927 135.802 1.00 61.41 678 MET A O 1
ATOM 5401 N N . ASP A 1 679 ? -89.262 4.374 136.662 1.00 66.69 679 ASP A N 1
ATOM 5402 C CA . ASP A 1 679 ? -90.302 3.524 137.270 1.00 66.69 679 ASP A CA 1
ATOM 5403 C C . ASP A 1 679 ? -91.225 4.318 138.210 1.00 66.69 679 ASP A C 1
ATOM 5405 O O . ASP A 1 679 ? -92.449 4.315 138.061 1.00 66.69 679 ASP A O 1
ATOM 5409 N N . LEU A 1 680 ? -90.636 5.078 139.141 1.00 72.94 680 LEU A N 1
ATOM 5410 C CA . LEU A 1 680 ? -91.378 5.898 140.108 1.00 72.94 680 LEU A CA 1
ATOM 5411 C C . LEU A 1 680 ? -92.217 7.001 139.441 1.00 72.94 680 LEU A C 1
ATOM 5413 O O . LEU A 1 680 ? -93.238 7.422 139.989 1.00 72.94 680 LEU A O 1
ATOM 5417 N N . ARG A 1 681 ? -91.820 7.471 138.251 1.00 70.12 681 ARG A N 1
ATOM 5418 C CA . ARG A 1 681 ? -92.629 8.405 137.452 1.00 70.12 681 ARG A CA 1
ATOM 5419 C C . ARG A 1 681 ? -93.768 7.681 136.732 1.00 70.12 681 ARG A C 1
ATOM 5421 O O . ARG A 1 681 ? -94.854 8.248 136.642 1.00 70.12 681 ARG A O 1
ATOM 5428 N N . ALA A 1 682 ? -93.559 6.446 136.276 1.00 72.19 682 ALA A N 1
ATOM 5429 C CA . ALA A 1 682 ? -94.596 5.632 135.647 1.00 72.19 682 ALA A CA 1
ATOM 5430 C C . ALA A 1 682 ? -95.721 5.260 136.633 1.00 72.19 682 ALA A C 1
ATOM 5432 O O . ALA A 1 682 ? -96.892 5.474 136.318 1.00 72.19 682 ALA A O 1
ATOM 5433 N N . GLU A 1 683 ? -95.397 4.803 137.850 1.00 72.12 683 GLU A N 1
ATOM 5434 C CA . GLU A 1 683 ? -96.404 4.481 138.881 1.00 72.12 683 GLU A CA 1
ATOM 5435 C C . GLU A 1 683 ? -97.236 5.712 139.297 1.00 72.12 683 GLU A C 1
ATOM 5437 O O . GLU A 1 683 ? -98.459 5.627 139.462 1.00 72.12 683 GLU A O 1
ATOM 5442 N N . LEU A 1 684 ? -96.600 6.886 139.404 1.00 70.38 684 LEU A N 1
ATOM 5443 C CA . LEU A 1 684 ? -97.262 8.155 139.736 1.00 70.38 684 LEU A CA 1
ATOM 5444 C C . LEU A 1 684 ? -98.185 8.677 138.615 1.00 70.38 684 LEU A C 1
ATOM 5446 O O . LEU A 1 684 ? -99.109 9.447 138.886 1.00 70.38 684 LEU A O 1
ATOM 5450 N N . ILE A 1 685 ? -97.934 8.292 137.361 1.00 76.00 685 ILE A N 1
ATOM 5451 C CA . ILE A 1 685 ? -98.808 8.597 136.219 1.00 76.00 685 ILE A CA 1
ATOM 5452 C C . ILE A 1 685 ? -99.966 7.594 136.178 1.00 76.00 685 ILE A C 1
ATOM 5454 O O . ILE A 1 685 ? -101.124 8.006 136.197 1.00 76.00 685 ILE A O 1
ATOM 5458 N N . ALA A 1 686 ? -99.672 6.291 136.242 1.00 72.25 686 ALA A N 1
ATOM 5459 C CA . ALA A 1 686 ? -100.675 5.225 136.212 1.00 72.25 686 ALA A CA 1
ATOM 5460 C C . ALA A 1 686 ? -101.750 5.376 137.306 1.00 72.25 686 ALA A C 1
ATOM 5462 O O . ALA A 1 686 ? -102.937 5.207 137.032 1.00 72.25 686 ALA A O 1
ATOM 5463 N N . THR A 1 687 ? -101.358 5.755 138.527 1.00 71.62 687 THR A N 1
ATOM 5464 C CA . THR A 1 687 ? -102.298 6.011 139.638 1.00 71.62 687 THR A CA 1
ATOM 5465 C C . THR A 1 687 ? -103.174 7.254 139.446 1.00 71.62 687 THR A C 1
ATOM 5467 O O . THR A 1 687 ? -104.279 7.310 139.983 1.00 71.62 687 THR A O 1
ATOM 5470 N N . LYS A 1 688 ? -102.724 8.250 138.671 1.00 71.19 688 LYS A N 1
ATOM 5471 C CA . LYS A 1 688 ? -103.539 9.425 138.318 1.00 71.19 688 LYS A CA 1
ATOM 5472 C C . LYS A 1 688 ? -104.509 9.122 137.182 1.00 71.19 688 LYS A C 1
ATOM 5474 O O . LYS A 1 688 ? -105.653 9.569 137.235 1.00 71.19 688 LYS A O 1
ATOM 5479 N N . ASP A 1 689 ? -104.080 8.349 136.187 1.00 73.38 689 ASP A N 1
ATOM 5480 C CA . ASP A 1 689 ? -104.950 7.965 135.077 1.00 73.38 689 ASP A CA 1
ATOM 5481 C C . ASP A 1 689 ? -106.055 6.991 135.512 1.00 73.38 689 ASP A C 1
ATOM 5483 O O . ASP A 1 689 ? -107.187 7.158 135.065 1.00 73.38 689 ASP A O 1
ATOM 5487 N N . THR A 1 690 ? -105.813 6.054 136.442 1.00 74.94 690 THR A N 1
ATOM 5488 C CA . THR A 1 690 ? -106.902 5.210 136.983 1.00 74.94 690 THR A CA 1
ATOM 5489 C C . THR A 1 690 ? -107.984 6.021 137.692 1.00 74.94 690 THR A C 1
ATOM 5491 O O . THR A 1 690 ? -109.166 5.742 137.496 1.00 74.94 690 THR A O 1
ATOM 5494 N N . LEU A 1 691 ? -107.617 7.063 138.449 1.00 67.06 691 LEU A N 1
ATOM 5495 C CA . LEU A 1 691 ? -108.595 7.968 139.059 1.00 67.06 691 LEU A CA 1
ATOM 5496 C C . LEU A 1 691 ? -109.440 8.666 137.977 1.00 67.06 691 LEU A C 1
ATOM 5498 O O . LEU A 1 691 ? -110.670 8.602 138.015 1.00 67.06 691 LEU A O 1
ATOM 5502 N N . ARG A 1 692 ? -108.777 9.241 136.963 1.00 76.19 692 ARG A N 1
ATOM 5503 C CA . ARG A 1 692 ? -109.421 9.940 135.837 1.00 76.19 692 ARG A CA 1
ATOM 5504 C C . ARG A 1 692 ? -110.377 9.035 135.050 1.00 76.19 692 ARG A C 1
ATOM 5506 O O . ARG A 1 692 ? -111.476 9.459 134.703 1.00 76.19 692 ARG A O 1
ATOM 5513 N N . ILE A 1 693 ? -109.982 7.781 134.813 1.00 73.69 693 ILE A N 1
ATOM 5514 C CA . ILE A 1 693 ? -110.799 6.771 134.127 1.00 73.69 693 ILE A CA 1
ATOM 5515 C C . ILE A 1 693 ? -112.094 6.508 134.906 1.00 73.69 693 ILE A C 1
ATOM 5517 O O . ILE A 1 693 ? -113.167 6.567 134.311 1.00 73.69 693 ILE A O 1
ATOM 5521 N N . THR A 1 694 ? -112.037 6.317 136.230 1.00 71.25 694 THR A N 1
ATOM 5522 C CA . THR A 1 694 ? -113.262 6.068 137.019 1.00 71.25 694 THR A CA 1
ATOM 5523 C C . THR A 1 694 ? -114.244 7.249 137.021 1.00 71.25 694 THR A C 1
ATOM 5525 O O . THR A 1 694 ? -115.459 7.043 137.043 1.00 71.25 694 THR A O 1
ATOM 5528 N N . GLU A 1 695 ? -113.756 8.492 136.928 1.00 65.81 695 GLU A N 1
ATOM 5529 C CA . GLU A 1 695 ? -114.616 9.675 136.770 1.00 65.81 695 GLU A CA 1
ATOM 5530 C C . GLU A 1 695 ? -115.220 9.768 135.352 1.00 65.81 695 GLU A C 1
ATOM 5532 O O . GLU A 1 695 ? -116.405 10.087 135.196 1.00 65.81 695 GLU A O 1
ATOM 5537 N N . GLU A 1 696 ? -114.446 9.430 134.314 1.00 71.50 696 GLU A N 1
ATOM 5538 C CA . GLU A 1 696 ? -114.907 9.372 132.920 1.00 71.50 696 GLU A CA 1
ATOM 5539 C C . GLU A 1 696 ? -115.955 8.258 132.695 1.00 71.50 696 GLU A C 1
ATOM 5541 O O . GLU A 1 696 ? -116.964 8.495 132.022 1.00 71.50 696 GLU A O 1
ATOM 5546 N N . GLU A 1 697 ? -115.799 7.083 133.312 1.00 71.75 697 GLU A N 1
ATOM 5547 C CA . GLU A 1 697 ? -116.724 5.939 133.214 1.00 71.75 697 GLU A CA 1
ATOM 5548 C C . GLU A 1 697 ? -118.125 6.250 133.770 1.00 71.75 697 GLU A C 1
ATOM 5550 O O . GLU A 1 697 ? -119.137 5.994 133.105 1.00 71.75 697 GLU A O 1
ATOM 5555 N N . VAL A 1 698 ? -118.213 6.877 134.952 1.00 63.47 698 VAL A N 1
ATOM 5556 C CA . VAL A 1 698 ? -119.499 7.287 135.560 1.00 63.47 698 VAL A CA 1
ATOM 5557 C C . VAL A 1 698 ? -120.234 8.323 134.697 1.00 63.47 698 VAL A C 1
ATOM 5559 O O . VAL A 1 698 ? -121.471 8.389 134.699 1.00 63.47 698 VAL A O 1
ATOM 5562 N N . ILE A 1 699 ? -119.492 9.117 133.922 1.00 69.19 699 ILE A N 1
ATOM 5563 C CA . ILE A 1 699 ? -120.040 10.079 132.963 1.00 69.19 699 ILE A CA 1
ATOM 5564 C C . ILE A 1 699 ? -120.424 9.389 131.639 1.00 69.19 699 ILE A C 1
ATOM 5566 O O . ILE A 1 699 ? -121.465 9.735 131.069 1.00 69.19 699 ILE A O 1
ATOM 5570 N N . SER A 1 700 ? -119.658 8.399 131.161 1.00 66.56 700 SER A N 1
ATOM 5571 C CA . SER A 1 700 ? -119.975 7.649 129.933 1.00 66.56 700 SER A CA 1
ATOM 5572 C C . SER A 1 700 ? -121.246 6.814 130.083 1.00 66.56 700 SER A C 1
ATOM 5574 O O . SER A 1 700 ? -122.163 6.936 129.270 1.00 66.56 700 SER A O 1
ATOM 5576 N N . CYS A 1 701 ? -121.380 6.071 131.186 1.00 62.53 701 CYS A N 1
ATOM 5577 C CA . CYS A 1 701 ? -122.521 5.186 131.445 1.00 62.53 701 CYS A CA 1
ATOM 5578 C C . CYS A 1 701 ? -123.880 5.934 131.430 1.00 62.53 701 CYS A C 1
ATOM 5580 O O . CYS A 1 701 ? -124.907 5.406 130.992 1.00 62.53 701 CYS A O 1
ATOM 5582 N N . LYS A 1 702 ? -123.892 7.225 131.805 1.00 58.91 702 LYS A N 1
ATOM 5583 C CA . LYS A 1 702 ? -125.078 8.102 131.701 1.00 58.91 702 LYS A CA 1
ATOM 5584 C C . LYS A 1 702 ? -125.385 8.574 130.271 1.00 58.91 702 LYS A C 1
ATOM 5586 O O . LYS A 1 702 ? -126.539 8.882 129.980 1.00 58.91 702 LYS A O 1
ATOM 5591 N N . ARG A 1 703 ? -124.388 8.640 129.382 1.00 64.50 703 ARG A N 1
ATOM 5592 C CA . ARG A 1 703 ? -124.525 9.054 127.969 1.00 64.50 703 ARG A CA 1
ATOM 5593 C C . ARG A 1 703 ? -124.868 7.877 127.053 1.00 64.50 703 ARG A C 1
ATOM 5595 O O . ARG A 1 703 ? -125.683 8.023 126.143 1.00 64.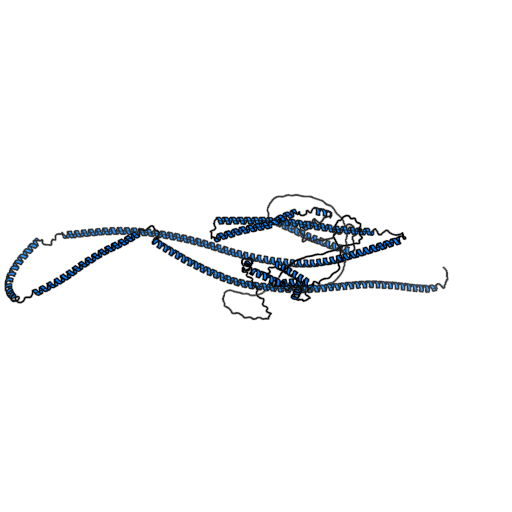50 703 ARG A O 1
ATOM 5602 N N . GLU A 1 704 ? -124.284 6.709 127.302 1.00 63.59 704 GLU A N 1
ATOM 5603 C CA . GLU A 1 704 ? -124.492 5.500 126.495 1.00 63.59 704 GLU A CA 1
ATOM 5604 C C . GLU A 1 704 ? -125.933 4.991 126.577 1.00 63.59 704 GLU A C 1
ATOM 5606 O O . GLU A 1 704 ? -126.523 4.687 125.541 1.00 63.59 704 GLU A O 1
ATOM 5611 N N . LYS A 1 705 ? -126.554 5.032 127.767 1.00 52.72 705 LYS A N 1
ATOM 5612 C CA . LYS A 1 705 ? -127.977 4.697 127.961 1.00 52.72 705 LYS A CA 1
ATOM 5613 C C . LYS A 1 705 ? -128.923 5.464 127.022 1.00 52.72 705 LYS A C 1
ATOM 5615 O O . LYS A 1 705 ? -129.960 4.926 126.643 1.00 52.72 705 LYS A O 1
ATOM 5620 N N . VAL A 1 706 ? -128.583 6.701 126.651 1.00 56.59 706 VAL A N 1
ATOM 5621 C CA . VAL A 1 706 ? -129.378 7.515 125.714 1.00 56.59 706 VAL A CA 1
ATOM 5622 C C . VAL A 1 706 ? -129.100 7.090 124.269 1.00 56.59 706 VAL A C 1
ATOM 5624 O O . VAL A 1 706 ? -130.026 6.761 123.531 1.00 56.59 706 VAL A O 1
ATOM 5627 N N . ARG A 1 707 ? -127.820 7.005 123.880 1.00 57.56 707 ARG A N 1
ATOM 5628 C CA . ARG A 1 707 ? -127.412 6.697 122.496 1.00 57.56 707 ARG A CA 1
ATOM 5629 C C . ARG A 1 707 ? -127.767 5.280 122.039 1.00 57.56 707 ARG A C 1
ATOM 5631 O O . ARG A 1 707 ? -128.015 5.072 120.850 1.00 57.56 707 ARG A O 1
ATOM 5638 N N . PHE A 1 708 ? -127.796 4.302 122.946 1.00 55.03 708 PHE A N 1
ATOM 5639 C CA . PHE A 1 708 ? -128.088 2.908 122.589 1.00 55.03 708 PHE A CA 1
ATOM 5640 C C . PHE A 1 708 ? -129.531 2.737 122.076 1.00 55.03 708 PHE A C 1
ATOM 5642 O O . PHE A 1 708 ? -129.760 2.015 121.106 1.00 55.03 708 PHE A O 1
ATOM 5649 N N . LEU A 1 709 ? -130.487 3.471 122.662 1.00 53.50 709 LEU A N 1
ATOM 5650 C CA . LEU A 1 709 ? -131.892 3.497 122.231 1.00 53.50 709 LEU A CA 1
ATOM 5651 C C . LEU A 1 709 ? -132.068 4.183 120.864 1.00 53.50 709 LEU A C 1
ATOM 5653 O O . LEU A 1 709 ? -132.814 3.699 120.012 1.00 53.50 709 LEU A O 1
ATOM 5657 N N . GLU A 1 710 ? -131.344 5.276 120.615 1.00 53.88 710 GLU A N 1
ATOM 5658 C CA . GLU A 1 710 ? -131.399 5.993 119.332 1.00 53.88 710 GLU A CA 1
ATOM 5659 C C . GLU A 1 710 ? -130.787 5.184 118.175 1.00 53.88 710 GLU A C 1
ATOM 5661 O O . GLU A 1 710 ? -131.283 5.235 117.049 1.00 53.88 710 GLU A O 1
ATOM 5666 N N . THR A 1 711 ? -129.730 4.411 118.448 1.00 57.53 711 THR A N 1
ATOM 5667 C CA . THR A 1 711 ? -128.980 3.670 117.414 1.00 57.53 711 THR A CA 1
ATOM 5668 C C . THR A 1 711 ? -129.675 2.364 117.010 1.00 57.53 711 THR A C 1
ATOM 5670 O O . THR A 1 711 ? -129.705 2.030 115.824 1.00 57.53 711 THR A O 1
ATOM 5673 N N . LEU A 1 712 ? -1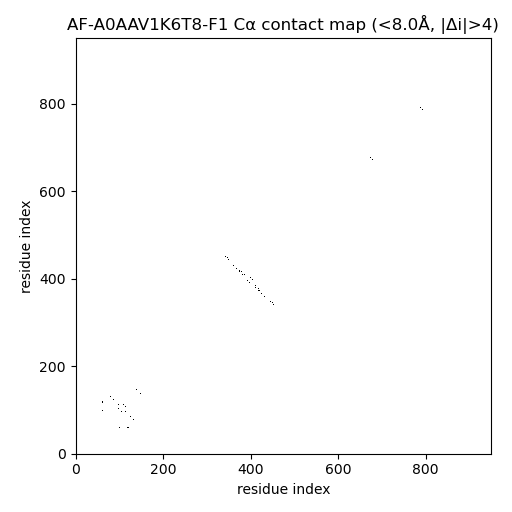30.311 1.668 117.965 1.00 49.00 712 LEU A N 1
ATOM 5674 C CA . LEU A 1 712 ? -131.155 0.487 117.706 1.00 49.00 712 LEU A CA 1
ATOM 5675 C C . LEU A 1 712 ? -132.262 0.758 116.673 1.00 49.00 712 LEU A C 1
ATOM 5677 O O . LEU A 1 712 ? -132.633 -0.130 115.912 1.00 49.00 712 LEU A O 1
ATOM 5681 N N . THR A 1 713 ? -132.750 1.997 116.619 1.00 49.97 713 THR A N 1
ATOM 5682 C CA . THR A 1 713 ? -133.931 2.399 115.841 1.00 49.97 713 THR A CA 1
ATOM 5683 C C . THR A 1 713 ? -133.602 2.810 114.391 1.00 49.97 713 THR A C 1
ATOM 5685 O O . THR A 1 713 ? -134.500 3.207 113.658 1.00 49.97 713 THR A O 1
ATOM 5688 N N . LYS A 1 714 ? -132.330 2.766 113.949 1.00 54.69 714 LYS A N 1
ATOM 5689 C CA . LYS A 1 714 ? -131.915 3.312 112.629 1.00 54.69 714 LYS A CA 1
ATOM 5690 C C . LYS A 1 714 ? -131.010 2.440 111.754 1.00 54.69 714 LYS A C 1
ATOM 5692 O O . LYS A 1 714 ? -130.729 2.830 110.626 1.00 54.69 714 LYS A O 1
ATOM 5697 N N . ILE A 1 715 ? -130.543 1.285 112.236 1.00 49.72 715 ILE A N 1
ATOM 5698 C CA . ILE A 1 715 ? -129.733 0.335 111.434 1.00 49.72 715 ILE A CA 1
ATOM 5699 C C . ILE A 1 715 ? -130.380 -1.069 111.384 1.00 49.72 715 ILE A C 1
ATOM 5701 O O . ILE A 1 715 ? -129.893 -1.964 110.704 1.00 49.72 715 ILE A O 1
ATOM 5705 N N . ALA A 1 716 ? -131.565 -1.235 111.983 1.00 47.59 716 ALA A N 1
ATOM 5706 C CA . ALA A 1 716 ? -132.439 -2.388 111.744 1.00 47.59 716 ALA A CA 1
ATOM 5707 C C . ALA A 1 716 ? -133.031 -2.430 110.311 1.00 47.59 716 ALA A C 1
ATOM 5709 O O . ALA A 1 716 ? -133.720 -3.382 109.962 1.00 47.59 716 ALA A O 1
ATOM 5710 N N . GLU A 1 717 ? -132.770 -1.409 109.482 1.00 45.41 717 GLU A N 1
ATOM 5711 C CA . GLU A 1 717 ? -133.448 -1.166 108.202 1.00 45.41 717 GLU A CA 1
ATOM 5712 C C . GLU A 1 717 ? -132.468 -0.903 107.034 1.00 45.41 717 GLU A C 1
ATOM 5714 O O . GLU A 1 717 ? -132.541 0.132 106.373 1.00 45.41 717 GLU A O 1
ATOM 5719 N N . SER A 1 718 ? -131.517 -1.815 106.773 1.00 48.97 718 SER A N 1
ATOM 5720 C CA . SER A 1 718 ? -131.129 -2.265 105.406 1.00 48.97 718 SER A CA 1
ATOM 5721 C C . SER A 1 718 ? -129.828 -3.086 105.369 1.00 48.97 718 SER A C 1
ATOM 5723 O O . SER A 1 718 ? -128.795 -2.711 105.924 1.00 48.97 718 SER A O 1
ATOM 5725 N N . GLU A 1 719 ? -129.851 -4.206 104.640 1.00 48.12 719 GLU A N 1
ATOM 5726 C CA . GLU A 1 719 ? -128.746 -5.169 104.564 1.00 48.12 719 GLU A CA 1
ATOM 5727 C C . GLU A 1 719 ? -128.098 -5.203 103.168 1.00 48.12 719 GLU A C 1
ATOM 5729 O O . GLU A 1 719 ? -128.710 -5.696 102.222 1.00 48.12 719 GLU A O 1
ATOM 5734 N N . ASN A 1 720 ? -126.837 -4.755 103.013 1.00 53.44 720 ASN A N 1
ATOM 5735 C CA . ASN A 1 720 ? -125.992 -5.225 101.892 1.00 53.44 720 ASN A CA 1
ATOM 5736 C C . ASN A 1 720 ? -124.461 -5.016 102.021 1.00 53.44 720 ASN A C 1
ATOM 5738 O O . ASN A 1 720 ? -123.774 -4.733 101.039 1.00 53.44 720 ASN A O 1
ATOM 5742 N N . LYS A 1 721 ? -123.865 -5.182 103.214 1.00 57.59 721 LYS A N 1
ATOM 5743 C CA . LYS A 1 721 ? -122.389 -5.089 103.356 1.00 57.59 721 LYS A CA 1
ATOM 5744 C C . LYS A 1 721 ? -121.621 -6.136 102.528 1.00 57.59 721 LYS A C 1
ATOM 5746 O O . LYS A 1 721 ? -120.509 -5.871 102.075 1.00 57.59 721 LYS A O 1
ATOM 5751 N N . MET A 1 722 ? -122.203 -7.320 102.329 1.00 53.38 722 MET A N 1
ATOM 5752 C CA . MET A 1 722 ? -121.454 -8.504 101.893 1.00 53.38 722 MET A CA 1
ATOM 5753 C C . MET A 1 722 ? -121.060 -8.488 100.406 1.00 53.38 722 MET A C 1
ATOM 5755 O O . MET A 1 722 ? -119.971 -8.944 100.057 1.00 53.38 722 MET A O 1
ATOM 5759 N N . SER A 1 723 ? -121.882 -7.889 99.532 1.00 51.50 723 SER A N 1
ATOM 5760 C CA . SER A 1 723 ? -121.576 -7.808 98.094 1.00 51.50 723 SER A CA 1
ATOM 5761 C C . SER A 1 723 ? -120.327 -6.968 97.787 1.00 51.50 723 SER A C 1
ATOM 5763 O O . SER A 1 723 ? -119.642 -7.240 96.798 1.00 51.50 723 SER A O 1
ATOM 5765 N N . MET A 1 724 ? -120.008 -5.966 98.616 1.00 55.56 724 MET A N 1
ATOM 5766 C CA . MET A 1 724 ? -118.838 -5.108 98.400 1.00 55.56 724 MET A CA 1
ATOM 5767 C C . MET A 1 724 ? -117.531 -5.819 98.783 1.00 55.56 724 MET A C 1
ATOM 5769 O O . MET A 1 724 ? -116.551 -5.727 98.046 1.00 55.56 724 MET A O 1
ATOM 5773 N N . GLN A 1 725 ? -117.526 -6.587 99.880 1.00 57.44 725 GLN A N 1
ATOM 5774 C CA . GLN A 1 725 ? -116.336 -7.325 100.326 1.00 57.44 725 GLN A CA 1
ATOM 5775 C C . GLN A 1 725 ? -115.946 -8.454 99.355 1.00 57.44 725 GLN A C 1
ATOM 5777 O O . GLN A 1 725 ? -114.759 -8.676 99.120 1.00 57.44 725 GLN A O 1
ATOM 5782 N N . GLN A 1 726 ? -116.920 -9.131 98.736 1.00 60.53 726 GLN A N 1
ATOM 5783 C CA . GLN A 1 726 ? -116.646 -10.238 97.808 1.00 60.53 726 GLN A CA 1
ATOM 5784 C C . GLN A 1 726 ? -115.981 -9.800 96.491 1.00 60.53 726 GLN A C 1
ATOM 5786 O O . GLN A 1 726 ? -115.143 -10.532 95.966 1.00 60.53 726 GLN A O 1
ATOM 5791 N N . LYS A 1 727 ? -116.298 -8.608 95.961 1.00 61.34 727 LYS A N 1
ATOM 5792 C CA . LYS A 1 727 ? -115.703 -8.127 94.697 1.00 61.34 727 LYS A CA 1
ATOM 5793 C C . LYS A 1 727 ? -114.203 -7.847 94.823 1.00 61.34 727 LYS A C 1
ATOM 5795 O O . LYS A 1 727 ? -113.442 -8.241 93.945 1.00 61.34 727 LYS A O 1
ATOM 5800 N N . LEU A 1 728 ? -113.780 -7.232 95.930 1.00 57.03 728 LEU A N 1
ATOM 5801 C CA . LEU A 1 728 ? -112.376 -6.877 96.168 1.00 57.03 728 LEU A CA 1
ATOM 5802 C C . LEU A 1 728 ? -111.469 -8.119 96.284 1.00 57.03 728 LEU A C 1
ATOM 5804 O O . LEU A 1 728 ? -110.337 -8.112 95.805 1.00 57.03 728 LEU A O 1
ATOM 5808 N N . ALA A 1 729 ? -111.979 -9.207 96.872 1.00 62.06 729 ALA A N 1
ATOM 5809 C CA . ALA A 1 729 ? -111.239 -10.462 97.016 1.00 62.06 729 ALA A CA 1
ATOM 5810 C C . ALA A 1 729 ? -110.983 -11.173 95.670 1.00 62.06 729 ALA A C 1
ATOM 5812 O O . ALA A 1 729 ? -109.903 -11.723 95.456 1.00 62.06 729 ALA A O 1
ATOM 5813 N N . ALA A 1 730 ? -111.953 -11.141 94.749 1.00 68.00 730 ALA A N 1
ATOM 5814 C CA . ALA A 1 730 ? -111.832 -11.789 93.442 1.00 68.00 730 ALA A CA 1
ATOM 5815 C C . ALA A 1 730 ? -110.778 -11.120 92.538 1.00 68.00 730 ALA A C 1
ATOM 5817 O O . ALA A 1 730 ? -110.073 -11.798 91.789 1.00 68.00 730 ALA A O 1
ATOM 5818 N N . GLU A 1 731 ? -110.644 -9.794 92.618 1.00 69.06 731 GLU A N 1
ATOM 5819 C CA . GLU A 1 731 ? -109.721 -9.036 91.768 1.00 69.06 731 GLU A CA 1
ATOM 5820 C C . GLU A 1 731 ? -108.248 -9.232 92.175 1.00 69.06 731 GLU A C 1
ATOM 5822 O O . GLU A 1 731 ? -107.377 -9.321 91.307 1.00 69.06 731 GLU A O 1
ATOM 5827 N N . LEU A 1 732 ? -107.977 -9.408 93.476 1.00 70.62 732 LEU A N 1
ATOM 5828 C CA . LEU A 1 732 ? -106.648 -9.757 93.998 1.00 70.62 732 LEU A CA 1
ATOM 5829 C C . LEU A 1 732 ? -106.185 -11.146 93.527 1.00 70.62 732 LEU A C 1
ATOM 5831 O O . LEU A 1 732 ? -105.065 -11.283 93.037 1.00 70.62 732 LEU A O 1
ATOM 5835 N N . LEU A 1 733 ? -107.055 -12.162 93.602 1.00 75.12 733 LEU A N 1
ATOM 5836 C CA . LEU A 1 733 ? -106.732 -13.533 93.174 1.00 75.12 733 LEU A CA 1
ATOM 5837 C C . LEU A 1 733 ? -106.348 -13.617 91.685 1.00 75.12 733 LEU A C 1
ATOM 5839 O O . LEU A 1 733 ? -105.405 -14.319 91.327 1.00 75.12 733 LEU A O 1
ATOM 5843 N N . ASN A 1 734 ? -107.019 -12.847 90.823 1.00 76.25 734 ASN A N 1
ATOM 5844 C CA . ASN A 1 734 ? -106.691 -12.769 89.396 1.00 76.25 734 ASN A CA 1
ATOM 5845 C C . ASN A 1 734 ? -105.287 -12.169 89.148 1.00 76.25 734 ASN A C 1
ATOM 5847 O O . ASN A 1 734 ? -104.562 -12.604 88.252 1.00 76.25 734 ASN A O 1
ATOM 5851 N N . LYS A 1 735 ? -104.857 -11.189 89.958 1.00 71.38 735 LYS A N 1
ATOM 5852 C CA . LYS A 1 735 ? -103.495 -10.630 89.869 1.00 71.38 735 LYS A CA 1
ATOM 5853 C C . LYS A 1 735 ? -102.436 -11.635 90.325 1.00 71.38 735 LYS A C 1
ATOM 5855 O O . LYS A 1 735 ? -101.409 -11.754 89.658 1.00 71.38 735 LYS A O 1
ATOM 5860 N N . GLU A 1 736 ? -102.709 -12.391 91.385 1.00 75.31 736 GLU A N 1
ATOM 5861 C CA . GLU A 1 736 ? -101.824 -13.454 91.881 1.00 75.31 736 GLU A CA 1
ATOM 5862 C C . GLU A 1 736 ? -101.593 -14.547 90.820 1.00 75.31 736 GLU A C 1
ATOM 5864 O O . GLU A 1 736 ? -100.456 -14.942 90.550 1.00 75.31 736 GLU A O 1
ATOM 5869 N N . GLU A 1 737 ? -102.652 -14.976 90.124 1.00 76.25 737 GLU A N 1
ATOM 5870 C CA . GLU A 1 737 ? -102.553 -15.979 89.056 1.00 76.25 737 GLU A CA 1
ATOM 5871 C C . GLU A 1 737 ? -101.684 -15.499 87.873 1.00 76.25 737 GLU A C 1
ATOM 5873 O O . GLU A 1 737 ? -100.895 -16.267 87.312 1.00 76.25 737 GLU A O 1
ATOM 5878 N N . ILE A 1 738 ? -101.773 -14.212 87.513 1.00 73.88 738 ILE A N 1
ATOM 5879 C CA . ILE A 1 738 ? -100.937 -13.596 86.468 1.00 73.88 738 ILE A CA 1
ATOM 5880 C C . ILE A 1 738 ? -99.462 -13.548 86.900 1.00 73.88 738 ILE A C 1
ATOM 5882 O O . ILE A 1 738 ? -98.584 -13.897 86.104 1.00 73.88 738 ILE A O 1
ATOM 5886 N N . MET A 1 739 ? -99.174 -13.185 88.155 1.00 69.81 739 MET A N 1
ATOM 5887 C CA . MET A 1 739 ? -97.804 -13.199 88.686 1.00 69.81 739 MET A CA 1
ATOM 5888 C C . MET A 1 739 ? -97.217 -14.617 88.695 1.00 69.81 739 MET A C 1
ATOM 5890 O O . MET A 1 739 ? -96.085 -14.813 88.247 1.00 69.81 739 MET A O 1
ATOM 5894 N N . SER A 1 740 ? -97.996 -15.622 89.102 1.00 73.69 740 SER A N 1
ATOM 5895 C CA . SER A 1 740 ? -97.577 -17.031 89.098 1.00 73.69 740 SER A CA 1
ATOM 5896 C C . SER A 1 740 ? -97.247 -17.550 87.686 1.00 73.69 740 SER A C 1
ATOM 5898 O O . SER A 1 740 ? -96.240 -18.239 87.473 1.00 73.69 740 SER A O 1
ATOM 5900 N N . LYS A 1 741 ? -98.026 -17.143 86.672 1.00 78.06 741 LYS A N 1
ATOM 5901 C CA . LYS A 1 741 ? -97.748 -17.446 85.255 1.00 78.06 741 LYS A CA 1
ATOM 5902 C C . LYS A 1 741 ? -96.434 -16.813 84.779 1.00 78.06 741 LYS A C 1
ATOM 5904 O O . LYS A 1 741 ? -95.602 -17.520 84.205 1.00 78.06 741 LYS A O 1
ATOM 5909 N N . MET A 1 742 ? -96.183 -15.538 85.091 1.00 76.19 742 MET A N 1
ATOM 5910 C CA . MET A 1 742 ? -94.909 -14.873 84.769 1.00 76.19 742 MET A CA 1
ATOM 5911 C C . MET A 1 742 ? -93.710 -15.520 85.483 1.00 76.19 742 MET A C 1
ATOM 5913 O O . MET A 1 742 ? -92.700 -15.822 84.846 1.00 76.19 742 MET A O 1
ATOM 5917 N N . GLN A 1 743 ? -93.830 -15.833 86.777 1.00 73.62 743 GLN A N 1
ATOM 5918 C CA . GLN A 1 743 ? -92.802 -16.564 87.532 1.00 73.62 743 GLN A CA 1
ATOM 5919 C C . GLN A 1 743 ? -92.532 -17.970 86.973 1.00 73.62 743 GLN A C 1
ATOM 5921 O O . GLN A 1 743 ? -91.450 -18.522 87.176 1.00 73.62 743 GLN A O 1
ATOM 5926 N N . THR A 1 744 ? -93.498 -18.583 86.283 1.00 77.00 744 THR A N 1
ATOM 5927 C CA . THR A 1 744 ? -93.308 -19.866 85.589 1.00 77.00 744 THR A CA 1
AT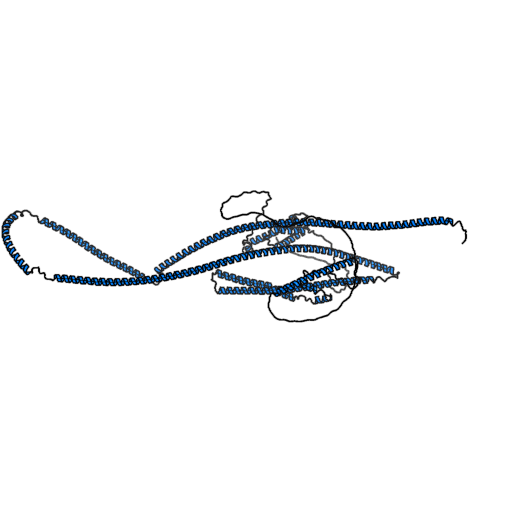OM 5928 C C . THR A 1 744 ? -92.525 -19.673 84.288 1.00 77.00 744 THR A C 1
ATOM 5930 O O . THR A 1 744 ? -91.502 -20.329 84.103 1.00 77.00 744 THR A O 1
ATOM 5933 N N . GLN A 1 745 ? -92.889 -18.691 83.454 1.00 78.81 745 GLN A N 1
ATOM 5934 C CA . GLN A 1 745 ? -92.129 -18.360 82.236 1.00 78.81 745 GLN A CA 1
ATOM 5935 C C . GLN A 1 745 ? -90.663 -17.991 82.528 1.00 78.81 745 GLN A C 1
ATOM 5937 O O . GLN A 1 745 ? -89.766 -18.444 81.819 1.00 78.81 745 GLN A O 1
ATOM 5942 N N . ILE A 1 746 ? -90.396 -17.241 83.604 1.00 78.56 746 ILE A N 1
ATOM 5943 C CA . ILE A 1 746 ? -89.028 -16.899 84.037 1.00 78.56 746 ILE A CA 1
ATOM 5944 C C . ILE A 1 746 ? -88.217 -18.157 84.402 1.00 78.56 746 ILE A C 1
ATOM 5946 O O . ILE A 1 746 ? -87.018 -18.221 84.125 1.00 78.56 746 ILE A O 1
ATOM 5950 N N . ARG A 1 747 ? -88.845 -19.186 84.988 1.00 80.56 747 ARG A N 1
ATOM 5951 C CA . ARG A 1 747 ? -88.179 -20.464 85.302 1.00 80.56 747 ARG A CA 1
ATOM 5952 C C . ARG A 1 747 ? -87.907 -21.302 84.050 1.00 80.56 747 ARG A C 1
ATOM 5954 O O . ARG A 1 747 ? -86.831 -21.889 83.955 1.00 80.56 747 ARG A O 1
ATOM 5961 N N . GLU A 1 748 ? -88.818 -21.316 83.079 1.00 80.25 748 GLU A N 1
ATOM 5962 C CA . GLU A 1 748 ? -88.607 -21.995 81.791 1.00 80.25 748 GLU A CA 1
ATOM 5963 C C . GLU A 1 748 ? -87.481 -21.343 80.968 1.00 80.25 748 GLU A C 1
ATOM 5965 O O . GLU A 1 748 ? -86.587 -22.037 80.480 1.00 80.25 748 GLU A O 1
ATOM 5970 N N . LEU A 1 749 ? -87.454 -20.008 80.883 1.00 78.38 749 LEU A N 1
ATOM 5971 C CA . LEU A 1 749 ? -86.397 -19.270 80.180 1.00 78.38 749 LEU A CA 1
ATOM 5972 C C . LEU A 1 749 ? -85.017 -19.501 80.815 1.00 78.38 749 LEU A C 1
ATOM 5974 O O . LEU A 1 749 ? -84.054 -19.770 80.099 1.00 78.38 749 LEU A O 1
ATOM 5978 N N . ASN A 1 750 ? -84.920 -19.500 82.149 1.00 82.44 750 ASN A N 1
ATOM 5979 C CA . ASN A 1 750 ? -83.663 -19.793 82.847 1.00 82.44 750 ASN A CA 1
ATOM 5980 C C . ASN A 1 750 ? -83.150 -21.230 82.618 1.00 82.44 750 ASN A C 1
ATOM 5982 O O . ASN A 1 750 ? -81.937 -21.436 82.574 1.00 82.44 750 ASN A O 1
ATOM 5986 N N . LYS A 1 751 ? -84.029 -22.226 82.415 1.00 85.94 751 LYS A N 1
ATOM 5987 C CA . LYS A 1 751 ? -83.599 -23.565 81.959 1.00 85.94 751 LYS A CA 1
ATOM 5988 C C . LYS A 1 751 ? -83.041 -23.518 80.534 1.00 85.94 751 LYS A C 1
ATOM 5990 O O . LYS A 1 751 ? -82.019 -24.143 80.261 1.00 85.94 751 LYS A O 1
ATOM 5995 N N . SER A 1 752 ? -83.692 -22.775 79.634 1.00 83.19 752 SER A N 1
ATOM 5996 C CA . SER A 1 752 ? -83.250 -22.654 78.238 1.00 83.19 752 SER A CA 1
ATOM 5997 C C . SER A 1 752 ? -81.910 -21.928 78.093 1.00 83.19 752 SER A C 1
ATOM 5999 O O . SER A 1 752 ? -81.151 -22.263 77.186 1.00 83.19 752 SER A O 1
ATOM 6001 N N . ILE A 1 753 ? -81.611 -20.957 78.963 1.00 84.81 753 ILE A N 1
ATOM 6002 C CA . ILE A 1 753 ? -80.310 -20.274 78.995 1.00 84.81 753 ILE A CA 1
ATOM 6003 C C . ILE A 1 753 ? -79.214 -21.276 79.374 1.00 84.81 753 ILE A C 1
ATOM 6005 O O . ILE A 1 753 ? -78.293 -21.477 78.587 1.00 84.81 753 ILE A O 1
ATOM 6009 N N . LYS A 1 754 ? -79.376 -22.004 80.488 1.00 85.44 754 LYS A N 1
ATOM 6010 C CA . LYS A 1 754 ? -78.395 -23.005 80.948 1.00 85.44 754 LYS A CA 1
ATOM 6011 C C . LYS A 1 754 ? -78.127 -24.115 79.931 1.00 85.44 754 LYS A C 1
ATOM 6013 O O . LYS A 1 754 ? -76.984 -24.514 79.736 1.00 85.44 754 LYS A O 1
ATOM 6018 N N . LEU A 1 755 ? -79.162 -24.572 79.221 1.00 86.56 755 LEU A N 1
ATOM 6019 C CA . LEU A 1 755 ? -79.006 -25.549 78.138 1.00 86.56 755 LEU A CA 1
ATOM 6020 C C . LEU A 1 755 ? -78.168 -25.008 76.962 1.00 86.56 755 LEU A C 1
ATOM 6022 O O . LEU A 1 755 ? -77.482 -25.778 76.292 1.00 86.56 755 LEU A O 1
ATOM 6026 N N . ASN A 1 756 ? -78.220 -23.702 76.693 1.00 77.50 756 ASN A N 1
ATOM 6027 C CA . ASN A 1 756 ? -77.422 -23.073 75.642 1.00 77.50 756 ASN A CA 1
ATOM 6028 C C . ASN A 1 756 ? -75.995 -22.749 76.111 1.00 77.50 756 ASN A C 1
ATOM 6030 O O . ASN A 1 756 ? -75.067 -22.958 75.337 1.00 77.50 756 ASN A O 1
ATOM 6034 N N . GLU A 1 757 ? -75.798 -22.333 77.367 1.00 84.25 757 GLU A N 1
ATOM 6035 C CA . GLU A 1 757 ? -74.466 -22.205 77.990 1.00 84.25 757 GLU A CA 1
ATOM 6036 C C . GLU A 1 757 ? -73.690 -23.529 77.890 1.00 84.25 757 GLU A C 1
ATOM 6038 O O . GLU A 1 757 ? -72.533 -23.556 77.471 1.00 84.25 757 GLU A O 1
ATOM 6043 N N . GLN A 1 758 ? -74.358 -24.650 78.177 1.00 86.12 758 GLN A N 1
ATOM 6044 C CA . GLN A 1 758 ? -73.753 -25.979 78.115 1.00 86.12 758 GLN A CA 1
ATOM 6045 C C . GLN A 1 758 ? -73.341 -26.378 76.683 1.00 86.12 758 GLN A C 1
ATOM 6047 O O . GLN A 1 758 ? -72.239 -26.885 76.485 1.00 86.12 758 GLN A O 1
ATOM 6052 N N . LYS A 1 759 ? -74.145 -26.029 75.666 1.00 84.94 759 LYS A N 1
ATOM 6053 C CA . LYS A 1 759 ? -73.778 -26.195 74.244 1.00 84.94 759 LYS A CA 1
ATOM 6054 C C . LYS A 1 759 ? -72.621 -25.297 73.804 1.00 84.94 759 LYS A C 1
ATOM 6056 O O . LYS A 1 759 ? -71.837 -25.699 72.951 1.00 84.94 759 LYS A O 1
ATOM 6061 N N . VAL A 1 760 ? -72.497 -24.084 74.349 1.00 81.56 760 VAL A N 1
ATOM 6062 C CA . VAL A 1 760 ? -71.341 -23.214 74.060 1.00 81.56 760 VAL A CA 1
ATOM 6063 C C . VAL A 1 760 ? -70.057 -23.870 74.568 1.00 81.56 760 VAL A C 1
ATOM 6065 O O . VAL A 1 760 ? -69.090 -23.941 73.818 1.00 81.56 760 VAL A O 1
ATOM 6068 N N . ILE A 1 761 ? -70.072 -24.451 75.772 1.00 84.38 761 ILE A N 1
ATOM 6069 C CA . ILE A 1 761 ? -68.932 -25.203 76.325 1.00 84.38 761 ILE A CA 1
ATOM 6070 C C . ILE A 1 761 ? -68.585 -26.423 75.446 1.00 84.38 761 ILE A C 1
ATOM 6072 O O . ILE A 1 761 ? -67.406 -26.678 75.190 1.00 84.38 761 ILE A O 1
ATOM 6076 N N . GLU A 1 762 ? -69.585 -27.144 74.926 1.00 80.50 762 GLU A N 1
ATOM 6077 C CA . GLU A 1 762 ? -69.388 -28.243 73.964 1.00 80.50 762 GLU A CA 1
ATOM 6078 C C . GLU A 1 762 ? -68.737 -27.759 72.653 1.00 80.50 762 GLU A C 1
ATOM 6080 O O . GLU A 1 762 ? -67.760 -28.356 72.192 1.00 80.50 762 GLU A O 1
ATOM 6085 N N . TYR A 1 763 ? -69.206 -26.646 72.074 1.00 80.75 763 TYR A N 1
ATOM 6086 C CA . TYR A 1 763 ? -68.607 -26.066 70.865 1.00 80.75 763 TYR A CA 1
ATOM 6087 C C . TYR A 1 763 ? -67.196 -25.516 71.103 1.00 80.75 763 TYR A C 1
ATOM 6089 O O . TYR A 1 763 ? -66.325 -25.711 70.257 1.00 80.75 763 TYR A O 1
ATOM 6097 N N . GLU A 1 764 ? -66.922 -24.889 72.248 1.00 83.44 764 GLU A N 1
ATOM 6098 C CA . GLU A 1 764 ? -65.560 -24.497 72.619 1.00 83.44 764 GLU A CA 1
ATOM 6099 C C . GLU A 1 764 ? -64.639 -25.715 72.749 1.00 83.44 764 GLU A C 1
ATOM 6101 O O . GLU A 1 764 ? -63.489 -25.671 72.314 1.00 83.44 764 GLU A O 1
ATOM 6106 N N . HIS A 1 765 ? -65.122 -26.821 73.324 1.00 80.62 765 HIS A N 1
ATOM 6107 C CA . HIS A 1 765 ? -64.352 -28.060 73.407 1.00 80.62 765 HIS A CA 1
ATOM 6108 C C . HIS A 1 765 ? -64.098 -28.661 72.016 1.00 80.62 765 HIS A C 1
ATOM 6110 O O . HIS A 1 765 ? -63.001 -29.158 71.756 1.00 80.62 765 HIS A O 1
ATOM 6116 N N . TYR A 1 766 ? -65.063 -28.575 71.098 1.00 82.06 766 TYR A N 1
ATOM 6117 C CA . TYR A 1 766 ? -64.890 -28.990 69.704 1.00 82.06 766 TYR A CA 1
ATOM 6118 C C . TYR A 1 766 ? -63.888 -28.095 68.949 1.00 82.06 766 TYR A C 1
ATOM 6120 O O . TYR A 1 766 ? -63.032 -28.598 68.225 1.00 82.06 766 TYR A O 1
ATOM 6128 N N . ILE A 1 767 ? -63.912 -26.778 69.179 1.00 77.25 767 ILE A N 1
ATOM 6129 C CA . ILE A 1 767 ? -62.938 -25.833 68.610 1.00 77.25 767 ILE A CA 1
ATOM 6130 C C . ILE A 1 767 ? -61.532 -26.088 69.171 1.00 77.25 767 ILE A C 1
ATOM 6132 O O . ILE A 1 767 ? -60.586 -26.161 68.391 1.00 77.25 767 ILE A O 1
ATOM 6136 N N . ARG A 1 768 ? -61.375 -26.315 70.485 1.00 78.94 768 ARG A N 1
ATOM 6137 C CA . ARG A 1 768 ? -60.082 -26.714 71.081 1.00 78.94 768 ARG A CA 1
ATOM 6138 C C . ARG A 1 768 ? -59.587 -28.058 70.536 1.00 78.94 768 ARG A C 1
ATOM 6140 O O . ARG A 1 768 ? -58.386 -28.219 70.324 1.00 78.94 768 ARG A O 1
ATOM 6147 N N . ALA A 1 769 ? -60.486 -29.008 70.268 1.00 74.31 769 ALA A N 1
ATOM 6148 C CA . ALA A 1 769 ? -60.141 -30.284 69.639 1.00 74.31 769 ALA A CA 1
ATOM 6149 C C . ALA A 1 769 ? -59.671 -30.104 68.182 1.00 74.31 769 ALA A C 1
ATOM 6151 O O . ALA A 1 769 ? -58.677 -30.703 67.787 1.00 74.31 769 ALA A O 1
ATOM 6152 N N . LEU A 1 770 ? -60.307 -29.224 67.400 1.00 71.75 770 LEU A N 1
ATOM 6153 C CA . LEU A 1 770 ? -59.843 -28.871 66.051 1.00 71.75 770 LEU A CA 1
ATOM 6154 C C . LEU A 1 770 ? -58.515 -28.097 66.066 1.00 71.75 770 LEU A C 1
ATOM 6156 O O . LEU A 1 770 ? -57.662 -28.330 65.215 1.00 71.75 770 LEU A O 1
ATOM 6160 N N . GLN A 1 771 ? -58.309 -27.206 67.039 1.00 67.19 771 GLN A N 1
ATOM 6161 C CA . GLN A 1 771 ? -57.059 -26.457 67.204 1.00 67.19 771 GLN A CA 1
ATOM 6162 C C . GLN A 1 771 ? -55.895 -27.366 67.615 1.00 67.19 771 GLN A C 1
ATOM 6164 O O . GLN A 1 771 ? -54.813 -27.258 67.043 1.00 67.19 771 GLN A O 1
ATOM 6169 N N . THR A 1 772 ? -56.119 -28.307 68.537 1.00 66.31 772 THR A N 1
ATOM 6170 C CA . THR A 1 772 ? -55.111 -29.324 68.877 1.00 66.31 772 THR A CA 1
ATOM 6171 C C . THR A 1 772 ? -54.886 -30.302 67.726 1.00 66.31 772 THR A C 1
ATOM 6173 O O . THR A 1 772 ? -53.735 -30.607 67.446 1.00 66.31 772 THR A O 1
ATOM 6176 N N . TYR A 1 773 ? -55.916 -30.721 66.981 1.00 62.91 773 TYR A N 1
ATOM 6177 C CA . TYR A 1 773 ? -55.734 -31.515 65.755 1.00 62.91 773 TYR A CA 1
ATOM 6178 C C . TYR A 1 773 ? -54.906 -30.762 64.697 1.00 62.91 773 TYR A C 1
ATOM 6180 O O . TYR A 1 773 ? -54.028 -31.349 64.070 1.00 62.91 773 TYR A O 1
ATOM 6188 N N . GLY A 1 774 ? -55.104 -29.446 64.558 1.00 58.06 774 GLY A N 1
ATOM 6189 C CA . GLY A 1 774 ? -54.253 -28.575 63.744 1.00 58.06 774 GLY A CA 1
ATOM 6190 C C . GLY A 1 774 ? -52.801 -28.529 64.234 1.00 58.06 774 GLY A C 1
ATOM 6191 O O . GLY A 1 774 ? -51.887 -28.686 63.434 1.00 58.06 774 GLY A O 1
ATOM 6192 N N . GLN A 1 775 ? -52.570 -28.398 65.544 1.00 56.09 775 GLN A N 1
ATOM 6193 C CA . GLN A 1 775 ? -51.220 -28.436 66.126 1.00 56.09 775 GLN A CA 1
ATOM 6194 C C . GLN A 1 775 ? -50.547 -29.812 65.985 1.00 56.09 775 GLN A C 1
ATOM 6196 O O . GLN A 1 775 ? -49.354 -29.876 65.701 1.00 56.09 775 GLN A O 1
ATOM 6201 N N . TYR A 1 776 ? -51.295 -30.913 66.107 1.00 49.97 776 TYR A N 1
ATOM 6202 C CA . TYR A 1 776 ? -50.788 -32.252 65.801 1.00 49.97 776 TYR A CA 1
ATOM 6203 C C . TYR A 1 776 ? -50.465 -32.400 64.310 1.00 49.97 776 TYR A C 1
ATOM 6205 O O . TYR A 1 776 ? -49.423 -32.962 63.986 1.00 49.97 776 TYR A O 1
ATOM 6213 N N . SER A 1 777 ? -51.274 -31.834 63.408 1.00 49.41 777 SER A N 1
ATOM 6214 C CA . SER A 1 777 ? -50.969 -31.798 61.971 1.00 49.41 777 SER A CA 1
ATOM 6215 C C . SER A 1 777 ? -49.705 -30.991 61.647 1.00 49.41 777 SER A C 1
ATOM 6217 O O . SER A 1 777 ? -49.013 -31.346 60.698 1.00 49.41 777 SER A O 1
ATOM 6219 N N . SER A 1 778 ? -49.378 -29.950 62.421 1.00 50.34 778 SER A N 1
ATOM 6220 C CA . SER A 1 778 ? -48.113 -29.207 62.287 1.00 50.34 778 SER A CA 1
ATOM 6221 C C . SER A 1 778 ? -46.896 -29.957 62.842 1.00 50.34 778 SER A C 1
ATOM 6223 O O . SER A 1 778 ? -45.782 -29.705 62.398 1.00 50.34 778 SER A O 1
ATOM 6225 N N . ASN A 1 779 ? -47.097 -30.873 63.795 1.00 47.88 779 ASN A N 1
ATOM 6226 C CA . ASN A 1 779 ? -46.025 -31.576 64.511 1.00 47.88 779 ASN A CA 1
ATOM 6227 C C . ASN A 1 779 ? -45.853 -33.052 64.088 1.00 47.88 779 ASN A C 1
ATOM 6229 O O . ASN A 1 779 ? -45.140 -33.788 64.765 1.00 47.88 779 ASN A O 1
ATOM 6233 N N . SER A 1 780 ? -46.517 -33.508 63.016 1.00 49.62 780 SER A N 1
ATOM 6234 C CA . SER A 1 780 ? -46.561 -34.938 62.643 1.00 49.62 780 SER A CA 1
ATOM 6235 C C . SER A 1 780 ? -46.197 -35.246 61.185 1.00 49.62 780 SER A C 1
ATOM 6237 O O . SER A 1 780 ? -46.592 -36.301 60.690 1.00 49.62 780 SER A O 1
ATOM 6239 N N . GLN A 1 781 ? -45.446 -34.376 60.494 1.00 39.69 781 GLN A N 1
ATOM 6240 C CA . GLN A 1 781 ? -44.754 -34.783 59.262 1.00 39.69 781 GLN A CA 1
ATOM 6241 C C . GLN A 1 781 ? -43.520 -33.925 58.906 1.00 39.69 781 GLN A C 1
ATOM 6243 O O . GLN A 1 781 ? -43.539 -33.127 57.971 1.00 39.69 781 GLN A O 1
ATOM 6248 N N . GLU A 1 782 ? -42.405 -34.154 59.607 1.00 46.31 782 GLU A N 1
ATOM 6249 C CA . GLU A 1 782 ? -41.110 -34.171 58.907 1.00 46.31 782 GLU A CA 1
ATOM 6250 C C . GLU A 1 782 ? -40.970 -35.493 58.118 1.00 46.31 782 GLU A C 1
ATOM 6252 O O . GLU A 1 782 ? -41.790 -36.401 58.253 1.00 46.31 782 GLU A O 1
ATOM 6257 N N . GLU A 1 783 ? -39.947 -35.587 57.264 1.00 46.50 783 GLU A N 1
ATOM 6258 C CA . GLU A 1 783 ? -39.639 -36.752 56.412 1.00 46.50 783 GLU A CA 1
ATOM 6259 C C . GLU A 1 783 ? -40.658 -37.106 55.302 1.00 46.50 783 GLU A C 1
ATOM 6261 O O . GLU A 1 783 ? -41.045 -38.260 55.137 1.00 46.50 783 GLU A O 1
ATOM 6266 N N . SER A 1 784 ? -40.973 -36.143 54.419 1.00 44.16 784 SER A N 1
ATOM 6267 C CA . SER A 1 784 ? -40.710 -36.346 52.971 1.00 44.16 784 SER A CA 1
ATOM 6268 C C . SER A 1 784 ? -40.902 -35.082 52.110 1.00 44.16 784 SER A C 1
ATOM 6270 O O . SER A 1 784 ? -42.027 -34.720 51.779 1.00 44.16 784 SER A O 1
ATOM 6272 N N . ASN A 1 785 ? -39.791 -34.480 51.664 1.00 54.06 785 ASN A N 1
ATOM 6273 C CA . ASN A 1 785 ? -39.647 -33.633 50.463 1.00 54.06 785 ASN A CA 1
ATOM 6274 C C . ASN A 1 785 ? -40.811 -32.681 50.091 1.00 54.06 785 ASN A C 1
ATOM 6276 O O . ASN A 1 785 ? -41.353 -32.754 48.987 1.00 54.06 785 ASN A O 1
ATOM 6280 N N . GLY A 1 786 ? -41.119 -31.717 50.961 1.00 53.19 786 GLY A N 1
ATOM 6281 C CA . GLY A 1 786 ? -41.907 -30.529 50.619 1.00 53.19 786 GLY A CA 1
ATOM 6282 C C . GLY A 1 786 ? -41.339 -29.303 51.332 1.00 53.19 786 GLY A C 1
ATOM 6283 O O . GLY A 1 786 ? -41.144 -29.352 52.541 1.00 53.19 786 GLY A O 1
ATOM 6284 N N . ALA A 1 787 ? -41.035 -28.230 50.596 1.00 58.00 787 ALA A N 1
ATOM 6285 C CA . ALA A 1 787 ? -40.499 -27.001 51.186 1.00 58.00 787 ALA A CA 1
ATOM 6286 C C . ALA A 1 787 ? -41.526 -26.348 52.126 1.00 58.00 787 ALA A C 1
ATOM 6288 O O . ALA A 1 787 ? -42.726 -26.338 51.828 1.00 58.00 787 ALA A O 1
ATOM 6289 N N . THR A 1 788 ? -41.069 -25.784 53.247 1.00 70.00 788 THR A N 1
ATOM 6290 C CA . THR A 1 788 ? -41.960 -25.150 54.227 1.00 70.00 788 THR A CA 1
ATOM 6291 C C . THR A 1 788 ? -42.689 -23.975 53.575 1.00 70.00 788 THR A C 1
ATOM 6293 O O . THR A 1 788 ? -42.120 -23.266 52.746 1.00 70.00 788 THR A O 1
ATOM 6296 N N . TYR A 1 789 ? -43.929 -23.691 53.986 1.00 74.44 789 TYR A N 1
ATOM 6297 C CA . TYR A 1 789 ? -44.675 -22.516 53.503 1.00 74.44 789 TYR A CA 1
ATOM 6298 C C . TYR A 1 789 ? -43.861 -21.209 53.627 1.00 74.44 789 TYR A C 1
ATOM 6300 O O . TYR A 1 789 ? -43.912 -20.345 52.753 1.00 74.44 789 TYR A O 1
ATOM 6308 N N . GLN A 1 790 ? -43.069 -21.093 54.695 1.00 75.19 790 GLN A N 1
ATOM 6309 C CA . GLN A 1 790 ? -42.203 -19.948 54.963 1.00 75.19 790 GLN A CA 1
ATOM 6310 C C . GLN A 1 790 ? -40.981 -19.889 54.025 1.00 75.19 790 GLN A C 1
ATOM 6312 O O . GLN A 1 790 ? -40.620 -18.799 53.582 1.00 75.19 790 GLN A O 1
ATOM 6317 N N . ASP A 1 791 ? -40.419 -21.041 53.639 1.00 80.81 791 ASP A N 1
ATOM 6318 C CA . ASP A 1 791 ? -39.344 -21.140 52.642 1.00 80.81 791 ASP A CA 1
ATOM 6319 C C . ASP A 1 791 ? -39.865 -20.755 51.255 1.00 80.81 791 ASP A C 1
ATOM 6321 O O . ASP A 1 791 ? -39.280 -19.903 50.596 1.00 80.81 791 ASP A O 1
ATOM 6325 N N . LEU A 1 792 ? -41.024 -21.294 50.853 1.00 80.69 792 LEU A N 1
ATOM 6326 C CA . LEU A 1 792 ? -41.722 -20.931 49.613 1.00 80.69 792 LEU A CA 1
ATOM 6327 C C . LEU A 1 792 ? -42.043 -19.431 49.554 1.00 80.69 792 LEU A C 1
ATOM 6329 O O . LEU A 1 792 ? -41.874 -18.794 48.514 1.00 80.69 792 LEU A O 1
ATOM 6333 N N . GLN A 1 793 ? -42.478 -18.832 50.666 1.00 81.25 793 GLN A N 1
ATOM 6334 C CA . GLN A 1 793 ? -42.729 -17.392 50.736 1.00 81.25 793 GLN A CA 1
ATOM 6335 C C . GLN A 1 793 ? -41.431 -16.574 50.590 1.00 81.25 793 GLN A C 1
ATOM 6337 O O . GLN A 1 793 ? -41.446 -15.508 49.965 1.00 81.25 793 GLN A O 1
ATOM 6342 N N . GLN A 1 794 ? -40.307 -17.070 51.114 1.00 88.75 794 GLN A N 1
ATOM 6343 C CA . GLN A 1 794 ? -38.997 -16.434 50.976 1.00 88.75 794 GLN A CA 1
ATOM 6344 C C . GLN A 1 794 ? -38.398 -16.619 49.570 1.00 88.75 794 GLN A C 1
ATOM 6346 O O . GLN A 1 794 ? -37.879 -15.655 49.010 1.00 88.75 794 GLN A O 1
ATOM 6351 N N . GLU A 1 795 ? -38.549 -17.792 48.956 1.00 88.19 795 GLU A N 1
ATOM 6352 C CA . GLU A 1 795 ? -38.172 -18.083 47.567 1.00 88.19 795 GLU A CA 1
ATOM 6353 C C . GLU A 1 795 ? -38.960 -17.197 46.589 1.00 88.19 795 GLU A C 1
ATOM 6355 O O . GLU A 1 795 ? -38.369 -16.526 45.745 1.00 88.19 795 GLU A O 1
ATOM 6360 N N . ILE A 1 796 ? -40.282 -17.071 46.763 1.00 87.44 796 ILE A N 1
ATOM 6361 C CA . ILE A 1 796 ? -41.119 -16.137 45.988 1.00 87.44 796 ILE A CA 1
ATOM 6362 C C . ILE A 1 796 ? -40.629 -14.688 46.138 1.00 87.44 796 ILE A C 1
ATOM 6364 O O . ILE A 1 796 ? -40.677 -13.920 45.174 1.00 87.44 796 ILE A O 1
ATOM 6368 N N . MET A 1 797 ? -40.150 -14.287 47.319 1.00 91.69 797 MET A N 1
ATOM 6369 C CA . MET A 1 797 ? -39.620 -12.939 47.540 1.00 91.69 797 MET A CA 1
ATOM 6370 C C . MET A 1 797 ? -38.239 -12.735 46.894 1.00 91.69 797 MET A C 1
ATOM 6372 O O . MET A 1 797 ? -38.008 -11.684 46.296 1.00 91.69 797 MET A O 1
ATOM 6376 N N . GLN A 1 798 ? -37.362 -13.742 46.926 1.00 93.19 798 GLN A N 1
ATOM 6377 C CA . GLN A 1 798 ? -36.076 -13.732 46.216 1.00 93.19 798 GLN A CA 1
ATOM 6378 C C . GLN A 1 798 ? -36.271 -13.696 44.693 1.00 93.19 798 GLN A C 1
ATOM 6380 O O . GLN A 1 798 ? -35.678 -12.852 44.023 1.00 93.19 798 GLN A O 1
ATOM 6385 N N . LEU A 1 799 ? -37.166 -14.526 44.146 1.00 94.19 799 LEU A N 1
ATOM 6386 C CA . LEU A 1 799 ? -37.514 -14.540 42.720 1.00 94.19 799 LEU A CA 1
ATOM 6387 C C . LEU A 1 799 ? -38.105 -13.201 42.254 1.00 94.19 799 LEU A C 1
ATOM 6389 O O . LEU A 1 799 ? -37.787 -12.735 41.161 1.00 94.19 799 LEU A O 1
ATOM 6393 N N . ARG A 1 800 ? -38.923 -12.540 43.086 1.00 94.25 800 ARG A N 1
ATOM 6394 C CA . ARG A 1 800 ? -39.425 -11.182 42.805 1.00 94.25 800 ARG A CA 1
ATOM 6395 C C . ARG A 1 800 ? -38.312 -10.136 42.784 1.00 94.25 800 ARG A C 1
ATOM 6397 O O . ARG A 1 800 ? -38.361 -9.250 41.935 1.00 94.25 800 ARG A O 1
ATOM 6404 N N . MET A 1 801 ? -37.325 -10.234 43.676 1.00 94.75 801 MET A N 1
ATOM 6405 C CA . MET A 1 801 ? -36.195 -9.300 43.699 1.00 94.75 801 MET A CA 1
ATOM 6406 C C . MET A 1 801 ? -35.266 -9.514 42.497 1.00 94.75 801 MET A C 1
ATOM 6408 O O . MET A 1 801 ? -34.974 -8.562 41.781 1.00 94.75 801 MET A O 1
ATOM 6412 N N . GLY A 1 802 ? -34.911 -10.766 42.190 1.00 95.81 802 GLY A N 1
ATOM 6413 C CA . GLY A 1 802 ? -34.116 -11.105 41.005 1.00 95.81 802 GLY A CA 1
ATOM 6414 C C . GLY A 1 802 ? -34.801 -10.722 39.686 1.00 95.81 802 GLY A C 1
ATOM 6415 O O . GLY A 1 802 ? -34.133 -10.294 38.747 1.00 95.81 802 GLY A O 1
ATOM 6416 N N . LEU A 1 803 ? -36.137 -10.795 39.616 1.00 94.81 803 LEU A N 1
ATOM 6417 C CA . LEU A 1 803 ? -36.902 -10.281 38.477 1.00 94.81 803 LEU A CA 1
ATOM 6418 C C . LEU A 1 803 ? -36.815 -8.749 38.367 1.00 94.81 803 LEU A C 1
ATOM 6420 O O . LEU A 1 803 ? -36.662 -8.234 37.262 1.00 94.81 803 LEU A O 1
ATOM 6424 N N . LEU A 1 804 ? -36.888 -8.021 39.486 1.00 95.88 804 LEU A N 1
ATOM 6425 C CA . LEU A 1 804 ? -36.760 -6.560 39.506 1.00 95.88 804 LEU A CA 1
ATOM 6426 C C . LEU A 1 804 ? -35.354 -6.109 39.073 1.00 95.88 804 LEU A C 1
ATOM 6428 O O . LEU A 1 804 ? -35.226 -5.219 38.233 1.00 95.88 804 LEU A O 1
ATOM 6432 N N . GLU A 1 805 ? -34.309 -6.769 39.580 1.00 94.94 805 GLU A N 1
ATOM 6433 C CA . GLU A 1 805 ? -32.918 -6.549 39.164 1.00 94.94 805 GLU A CA 1
ATOM 6434 C C . GLU A 1 805 ? -32.716 -6.845 37.670 1.00 94.94 805 GLU A C 1
ATOM 6436 O O . GLU A 1 805 ? -32.081 -6.064 36.960 1.00 94.94 805 GLU A O 1
ATOM 6441 N N . ALA A 1 806 ? -33.294 -7.940 37.163 1.00 92.12 806 ALA A N 1
ATOM 6442 C CA . ALA A 1 806 ? -33.237 -8.289 35.745 1.00 92.12 806 ALA A CA 1
ATOM 6443 C C . ALA A 1 806 ? -33.961 -7.269 34.848 1.00 92.12 806 ALA A C 1
ATOM 6445 O O . ALA A 1 806 ? -33.473 -6.981 33.755 1.00 92.12 806 ALA A O 1
ATOM 6446 N N . VAL A 1 807 ? -35.086 -6.696 35.299 1.00 94.75 807 VAL A N 1
ATOM 6447 C CA . VAL A 1 807 ? -35.792 -5.620 34.580 1.00 94.75 807 VAL A CA 1
ATOM 6448 C C . VAL A 1 807 ? -34.937 -4.354 34.527 1.00 94.75 807 VAL A C 1
ATOM 6450 O O . VAL A 1 807 ? -34.655 -3.888 33.425 1.00 94.75 807 VAL A O 1
ATOM 6453 N N . HIS A 1 808 ? -34.438 -3.865 35.668 1.00 96.31 808 HIS A N 1
ATOM 6454 C CA . HIS A 1 808 ? -33.579 -2.671 35.725 1.00 96.31 808 HIS A CA 1
ATOM 6455 C C . HIS A 1 808 ? -32.351 -2.811 34.812 1.00 96.31 808 HIS A C 1
ATOM 6457 O O . HIS A 1 808 ? -32.024 -1.925 34.027 1.00 96.31 808 HIS A O 1
ATOM 6463 N N . LYS A 1 809 ? -31.704 -3.980 34.839 1.00 95.50 809 LYS A N 1
ATOM 6464 C CA . LYS A 1 809 ? -30.531 -4.280 34.007 1.00 95.50 809 LYS A CA 1
ATOM 6465 C C . LYS A 1 809 ? -30.851 -4.358 32.510 1.00 95.50 809 LYS A C 1
ATOM 6467 O O . LYS A 1 809 ? -29.992 -4.084 31.676 1.00 95.50 809 LYS A O 1
ATOM 6472 N N . ASN A 1 810 ? -32.083 -4.716 32.151 1.00 93.38 810 ASN A N 1
ATOM 6473 C CA . ASN A 1 810 ? -32.554 -4.708 30.768 1.00 93.38 810 ASN A CA 1
ATOM 6474 C C . ASN A 1 810 ? -32.912 -3.283 30.292 1.00 93.38 810 ASN A C 1
ATOM 6476 O O . ASN A 1 810 ? -32.727 -2.963 29.117 1.00 93.38 810 ASN A O 1
ATOM 6480 N N . GLU A 1 811 ? -33.358 -2.408 31.198 1.00 95.81 811 GLU A N 1
ATOM 6481 C CA . GLU A 1 811 ? -33.545 -0.972 30.943 1.00 95.81 811 GLU A CA 1
ATOM 6482 C C . GLU A 1 811 ? -32.188 -0.269 30.742 1.00 95.81 811 GLU A C 1
ATOM 6484 O O . GLU A 1 811 ? -31.994 0.372 29.708 1.00 95.81 811 GLU A O 1
ATOM 6489 N N . GLU A 1 812 ? -31.199 -0.502 31.618 1.00 96.25 812 GLU A N 1
ATOM 6490 C CA . GLU A 1 812 ? -29.804 -0.044 31.452 1.00 96.25 812 GLU A CA 1
ATOM 6491 C C . GLU A 1 812 ? -29.213 -0.450 30.088 1.00 96.25 812 GLU A C 1
ATOM 6493 O O . GLU A 1 812 ? -28.625 0.367 29.373 1.00 96.25 812 GLU A O 1
ATOM 6498 N N . LEU A 1 813 ? -29.382 -1.720 29.698 1.00 95.00 813 LEU A N 1
ATOM 6499 C CA . LEU A 1 813 ? -28.921 -2.230 28.404 1.00 95.00 813 LEU A CA 1
ATOM 6500 C C . LEU A 1 813 ? -29.672 -1.598 27.223 1.00 95.00 813 LEU A C 1
ATOM 6502 O O . LEU A 1 813 ? -29.068 -1.383 26.170 1.00 95.00 813 LEU A O 1
ATOM 6506 N N . SER A 1 814 ? -30.953 -1.264 27.392 1.00 93.81 814 SER A N 1
ATOM 6507 C CA . SER A 1 814 ? -31.763 -0.594 26.367 1.00 93.81 814 SER A CA 1
ATOM 6508 C C . SER A 1 814 ? -31.335 0.863 26.164 1.00 93.81 814 SER A C 1
ATOM 6510 O O . SER A 1 814 ? -31.194 1.304 25.021 1.00 93.81 814 SER A O 1
ATOM 6512 N N . GLU A 1 815 ? -31.043 1.601 27.240 1.00 96.00 815 GLU A N 1
ATOM 6513 C CA . GLU A 1 815 ? -30.453 2.943 27.144 1.00 96.00 815 GLU A CA 1
ATOM 6514 C C . GLU A 1 815 ? -29.062 2.906 26.500 1.00 96.00 815 GLU A C 1
ATOM 6516 O O . GLU A 1 815 ? -28.767 3.703 25.604 1.00 96.00 815 GLU A O 1
ATOM 6521 N N . LEU A 1 816 ? -28.214 1.950 26.896 1.00 96.62 816 LEU A N 1
ATOM 6522 C CA . LEU A 1 816 ? -26.883 1.779 26.315 1.00 96.62 816 LEU A CA 1
ATOM 6523 C C . LEU A 1 816 ? -26.963 1.466 24.810 1.00 96.62 816 LEU A C 1
ATOM 6525 O O . LEU A 1 816 ? -26.193 2.024 24.025 1.00 96.62 816 LEU A O 1
ATOM 6529 N N . LEU A 1 817 ? -27.906 0.616 24.393 1.00 93.94 817 LEU A N 1
ATOM 6530 C CA . LEU A 1 817 ? -28.154 0.294 22.986 1.00 93.94 817 LEU A CA 1
ATOM 6531 C C . LEU A 1 817 ? -28.610 1.537 22.209 1.00 93.94 817 LEU A C 1
ATOM 6533 O O . LEU A 1 817 ? -28.034 1.835 21.163 1.00 93.94 817 LEU A O 1
ATOM 6537 N N . MET A 1 818 ? -29.548 2.319 22.753 1.00 95.25 818 MET A N 1
ATOM 6538 C CA . MET A 1 818 ? -30.021 3.573 22.153 1.00 95.25 818 MET A CA 1
ATOM 6539 C C . MET A 1 818 ? -28.878 4.588 21.958 1.00 95.25 818 MET A C 1
ATOM 6541 O O . MET A 1 818 ? -28.731 5.179 20.884 1.00 95.25 818 MET A O 1
ATOM 6545 N N . GLN A 1 819 ? -28.004 4.744 22.960 1.00 96.06 819 GLN A N 1
ATOM 6546 C CA . GLN A 1 819 ? -26.800 5.577 22.852 1.00 96.06 819 GLN A CA 1
ATOM 6547 C C . GLN A 1 819 ? -25.839 5.064 21.765 1.00 96.06 819 GLN A C 1
ATOM 6549 O O . GLN A 1 819 ? -25.204 5.860 21.066 1.00 96.06 819 GLN A O 1
ATOM 6554 N N . LYS A 1 820 ? -25.722 3.740 21.588 1.00 94.69 820 LYS A N 1
ATOM 6555 C CA . LYS A 1 820 ? -24.873 3.136 20.549 1.00 94.69 820 LYS A CA 1
ATOM 6556 C C . LYS A 1 820 ? -25.459 3.287 19.149 1.00 94.69 820 LYS A C 1
ATOM 6558 O O . LYS A 1 820 ? -24.698 3.604 18.236 1.00 94.69 820 LYS A O 1
ATOM 6563 N N . GLU A 1 821 ? -26.773 3.171 18.971 1.00 92.50 821 GLU A N 1
ATOM 6564 C CA . GLU A 1 821 ? -27.429 3.499 17.700 1.00 92.50 821 GLU A CA 1
ATOM 6565 C C . GLU A 1 821 ? -27.230 4.973 17.328 1.00 92.50 821 GLU A C 1
ATOM 6567 O O . GLU A 1 821 ? -26.845 5.266 16.196 1.00 92.50 821 GLU A O 1
ATOM 6572 N N . GLN A 1 822 ? -27.371 5.903 18.280 1.00 95.75 822 GLN A N 1
ATOM 6573 C CA . GLN A 1 822 ? -27.119 7.327 18.030 1.00 95.75 822 GLN A CA 1
ATOM 6574 C C . GLN A 1 822 ? -25.650 7.602 17.644 1.00 95.75 822 GLN A C 1
ATOM 6576 O O . GLN A 1 822 ? -25.378 8.390 16.732 1.00 95.75 822 GLN A O 1
ATOM 6581 N N . GLN A 1 823 ? -24.689 6.924 18.287 1.00 94.19 823 GLN A N 1
ATOM 6582 C CA . GLN A 1 823 ? -23.267 6.994 17.918 1.00 94.19 823 GLN A CA 1
ATOM 6583 C C . GLN A 1 823 ? -23.012 6.442 16.504 1.00 94.19 823 GLN A C 1
ATOM 6585 O O . GLN A 1 823 ? -22.274 7.063 15.734 1.00 94.19 823 GLN A O 1
ATOM 6590 N N . LEU A 1 824 ? -23.641 5.322 16.133 1.00 89.19 824 LEU A N 1
ATOM 6591 C CA . LEU A 1 824 ? -23.531 4.725 14.797 1.00 89.19 824 LEU A CA 1
ATOM 6592 C C . LEU A 1 824 ? -24.170 5.602 13.712 1.00 89.19 824 LEU A C 1
ATOM 6594 O O . LEU A 1 824 ? -23.557 5.813 12.667 1.00 89.19 824 LEU A O 1
ATOM 6598 N N . GLU A 1 825 ? -25.352 6.170 13.960 1.00 95.38 825 GLU A N 1
ATOM 6599 C CA . GLU A 1 825 ? -26.026 7.070 13.018 1.00 95.38 825 GLU A CA 1
ATOM 6600 C C . GLU A 1 825 ? -25.198 8.346 12.777 1.00 95.38 825 GLU A C 1
ATOM 6602 O O . GLU A 1 825 ? -25.079 8.820 11.645 1.00 95.38 825 GLU A O 1
ATOM 6607 N N . GLN A 1 826 ? -24.546 8.878 13.818 1.00 94.75 826 GLN A N 1
ATOM 6608 C CA . GLN A 1 826 ? -23.636 10.016 13.681 1.00 94.75 826 GLN A CA 1
ATOM 6609 C C . GLN A 1 826 ? -22.339 9.645 12.941 1.00 94.75 826 GLN A C 1
ATOM 6611 O O . GLN A 1 826 ? -21.885 10.411 12.083 1.00 94.75 826 GLN A O 1
ATOM 6616 N N . GLN A 1 827 ? -21.755 8.467 13.194 1.00 91.88 827 GLN A N 1
ATOM 6617 C CA . GLN A 1 827 ? -20.616 7.980 12.406 1.00 91.88 827 GLN A CA 1
ATOM 6618 C C . GLN A 1 827 ? -20.991 7.821 10.927 1.00 91.88 827 GLN A C 1
ATOM 6620 O O . GLN A 1 827 ? -20.280 8.336 10.062 1.00 91.88 827 GLN A O 1
ATOM 6625 N N . ASP A 1 828 ? -22.135 7.214 10.619 1.00 92.44 828 ASP A N 1
ATOM 6626 C CA . ASP A 1 828 ? -22.649 7.084 9.255 1.00 92.44 828 ASP A CA 1
ATOM 6627 C C . ASP A 1 828 ? -22.896 8.452 8.585 1.00 92.44 828 ASP A C 1
ATOM 6629 O O . ASP A 1 828 ? -22.437 8.677 7.461 1.00 92.44 828 ASP A O 1
ATOM 6633 N N . LYS A 1 829 ? -23.502 9.425 9.281 1.00 95.44 829 LYS A N 1
ATOM 6634 C CA . LYS A 1 829 ? -23.646 10.811 8.786 1.00 95.44 829 LYS A CA 1
ATOM 6635 C C . LYS A 1 829 ? -22.299 11.420 8.382 1.00 95.44 829 LYS A C 1
ATOM 6637 O O . LYS A 1 829 ? -22.205 12.037 7.312 1.00 95.44 829 LYS A O 1
ATOM 6642 N N . THR A 1 830 ? -21.244 11.216 9.179 1.00 91.38 830 THR A N 1
ATOM 6643 C CA . THR A 1 830 ? -19.889 11.688 8.830 1.00 91.38 830 THR A CA 1
ATOM 6644 C C . THR A 1 830 ? -19.255 10.880 7.692 1.00 91.38 830 THR A C 1
ATOM 6646 O O . THR A 1 830 ? -18.674 11.481 6.789 1.00 91.38 830 THR A O 1
ATOM 6649 N N . SER A 1 831 ? -19.449 9.560 7.641 1.00 88.25 831 SER A N 1
ATOM 6650 C CA . SER A 1 831 ? -19.005 8.688 6.542 1.00 88.25 831 SER A CA 1
ATOM 6651 C C . SER A 1 831 ? -19.618 9.111 5.199 1.00 88.25 831 SER A C 1
ATOM 6653 O O . SER A 1 831 ? -18.902 9.356 4.223 1.00 88.25 831 SER A O 1
ATOM 6655 N N . ARG A 1 832 ? -20.938 9.353 5.154 1.00 94.19 832 ARG A N 1
ATOM 6656 C CA . ARG A 1 832 ? -21.629 9.896 3.969 1.00 94.19 832 ARG A CA 1
ATOM 6657 C C . ARG A 1 832 ? -21.113 11.286 3.579 1.00 94.19 832 ARG A C 1
ATOM 6659 O O . ARG A 1 832 ? -21.105 11.615 2.392 1.00 94.19 832 ARG A O 1
ATOM 6666 N N . ALA A 1 833 ? -20.678 12.111 4.535 1.00 90.25 833 ALA A N 1
ATOM 6667 C CA . ALA A 1 833 ? -20.049 13.402 4.245 1.00 90.25 833 ALA A CA 1
ATOM 6668 C C . ALA A 1 833 ? -18.640 13.243 3.645 1.00 90.25 833 ALA A C 1
ATOM 6670 O O . ALA A 1 833 ? -18.341 13.868 2.626 1.00 90.25 833 ALA A O 1
ATOM 6671 N N . GLN A 1 834 ? -17.811 12.358 4.204 1.00 91.31 834 GLN A N 1
ATOM 6672 C CA . GLN A 1 834 ? -16.485 12.030 3.671 1.00 91.31 834 GLN A CA 1
ATOM 6673 C C . GLN A 1 834 ? -16.578 11.443 2.254 1.00 91.31 834 GLN A C 1
ATOM 6675 O O . GLN A 1 834 ? -15.849 11.882 1.366 1.00 91.31 834 GLN A O 1
ATOM 6680 N N . ALA A 1 835 ? -17.536 10.548 1.992 1.00 91.12 835 ALA A N 1
ATOM 6681 C CA . ALA A 1 835 ? -17.789 9.991 0.662 1.00 91.12 835 ALA A CA 1
ATOM 6682 C C . ALA A 1 835 ? -18.112 11.073 -0.392 1.00 91.12 835 ALA A C 1
ATOM 6684 O O . ALA A 1 835 ? -17.625 11.003 -1.523 1.00 91.12 835 ALA A O 1
ATOM 6685 N N . ARG A 1 836 ? -18.867 12.123 -0.024 1.00 95.56 836 ARG A N 1
ATOM 6686 C CA . ARG A 1 836 ? -19.104 13.285 -0.905 1.00 95.56 836 ARG A CA 1
ATOM 6687 C C . ARG A 1 836 ? -17.810 14.055 -1.200 1.00 95.56 836 ARG A C 1
ATOM 6689 O O . ARG A 1 836 ? -17.573 14.411 -2.351 1.00 95.56 836 ARG A O 1
ATOM 6696 N N . VAL A 1 837 ? -16.953 14.268 -0.197 1.00 92.00 837 VAL A N 1
ATOM 6697 C CA . VAL A 1 837 ? -15.645 14.933 -0.376 1.00 92.00 837 VAL A CA 1
ATOM 6698 C C . VAL A 1 837 ? -14.700 14.101 -1.251 1.00 92.00 837 VAL A C 1
ATOM 6700 O O . VAL A 1 837 ? -14.008 14.663 -2.100 1.00 92.00 837 VAL A O 1
ATOM 6703 N N . ILE A 1 838 ? -14.694 12.773 -1.098 1.00 90.44 838 ILE A N 1
ATOM 6704 C CA . ILE A 1 838 ? -13.919 11.856 -1.948 1.00 90.44 838 ILE A CA 1
ATOM 6705 C C . ILE A 1 838 ? -14.374 11.974 -3.407 1.00 90.44 838 ILE A C 1
ATOM 6707 O O . ILE A 1 838 ? -13.533 12.213 -4.270 1.00 90.44 838 ILE A O 1
ATOM 6711 N N . LYS A 1 839 ? -15.685 11.936 -3.685 1.00 95.69 839 LYS A N 1
ATOM 6712 C CA . LYS A 1 839 ? -16.220 12.093 -5.050 1.00 95.69 839 LYS A CA 1
ATOM 6713 C C . LYS A 1 839 ? -15.790 13.411 -5.710 1.00 95.69 839 LYS A C 1
ATOM 6715 O O . LYS A 1 839 ? -15.346 13.405 -6.854 1.00 95.69 839 LYS A O 1
ATOM 6720 N N . VAL A 1 840 ? -15.843 14.532 -4.983 1.00 96.00 840 VAL A N 1
ATOM 6721 C CA . VAL A 1 840 ? -15.381 15.838 -5.500 1.00 96.00 840 VAL A CA 1
ATOM 6722 C C . VAL A 1 840 ? -13.867 15.839 -5.771 1.00 96.00 840 VAL A C 1
ATOM 6724 O O . VAL A 1 840 ? -13.412 16.428 -6.754 1.00 96.00 840 VAL A O 1
ATOM 6727 N N . ARG A 1 841 ? -13.067 15.143 -4.949 1.00 93.81 841 ARG A N 1
ATOM 6728 C CA . ARG A 1 841 ? -11.626 14.955 -5.202 1.00 93.81 841 ARG A CA 1
ATOM 6729 C C . ARG A 1 841 ? -11.366 14.084 -6.434 1.00 93.81 841 ARG A C 1
ATOM 6731 O O . ARG A 1 841 ? -10.483 14.423 -7.216 1.00 93.81 841 ARG A O 1
ATOM 6738 N N . GLU A 1 842 ? -12.127 13.012 -6.645 1.00 92.88 842 GLU A N 1
ATOM 6739 C CA . GLU A 1 842 ? -12.035 12.166 -7.845 1.00 92.88 842 GLU A CA 1
ATOM 6740 C C . GLU A 1 842 ? -12.381 12.948 -9.122 1.00 92.88 842 GLU A C 1
ATOM 6742 O O . GLU A 1 842 ? -11.646 12.882 -10.108 1.00 92.88 842 GLU A O 1
ATOM 6747 N N . GLU A 1 843 ? -13.453 13.744 -9.094 1.00 95.50 843 GLU A N 1
ATOM 6748 C CA . GLU A 1 843 ? -13.854 14.626 -10.197 1.00 95.50 843 GLU A CA 1
ATOM 6749 C C . GLU A 1 843 ? -12.758 15.656 -10.527 1.00 95.50 843 GLU A C 1
ATOM 6751 O O . GLU A 1 843 ? -12.386 15.809 -11.694 1.00 95.50 843 GLU A O 1
ATOM 6756 N N . LEU A 1 844 ? -12.153 16.286 -9.512 1.00 96.00 844 LEU A N 1
ATOM 6757 C CA . LEU A 1 844 ? -11.018 17.200 -9.690 1.00 96.00 844 LEU A CA 1
ATOM 6758 C C . LEU A 1 844 ? -9.769 16.495 -10.250 1.00 96.00 844 LEU A C 1
ATOM 6760 O O . LEU A 1 844 ? -9.139 17.012 -11.173 1.00 96.00 844 LEU A O 1
ATOM 6764 N N . ILE A 1 845 ? -9.422 15.308 -9.743 1.00 92.75 845 ILE A N 1
ATOM 6765 C CA . ILE A 1 845 ? -8.296 14.502 -10.247 1.00 92.75 845 ILE A CA 1
ATOM 6766 C C . ILE A 1 845 ? -8.509 14.138 -11.722 1.00 92.75 845 ILE A C 1
ATOM 6768 O O . ILE A 1 845 ? -7.566 14.199 -12.511 1.00 92.75 845 ILE A O 1
ATOM 6772 N N . ASN A 1 846 ? -9.737 13.803 -12.118 1.00 92.94 846 ASN A N 1
ATOM 6773 C CA . ASN A 1 846 ? -10.062 13.490 -13.508 1.00 92.94 846 ASN A CA 1
ATOM 6774 C C . ASN A 1 846 ? -9.977 14.733 -14.413 1.00 92.94 846 ASN A C 1
ATOM 6776 O O . ASN A 1 846 ? -9.443 14.635 -15.517 1.00 92.94 846 ASN A O 1
ATOM 6780 N N . MET A 1 847 ? -10.398 15.916 -13.946 1.00 93.69 847 MET A N 1
ATOM 6781 C CA . MET A 1 847 ? -10.169 17.171 -14.681 1.00 93.69 847 MET A CA 1
ATOM 6782 C C . MET A 1 847 ? -8.677 17.491 -14.854 1.00 93.69 847 MET A C 1
ATOM 6784 O O . MET A 1 847 ? -8.265 17.898 -15.941 1.00 93.69 847 MET A O 1
ATOM 6788 N N . LEU A 1 848 ? -7.857 17.284 -13.818 1.00 92.62 848 LEU A N 1
ATOM 6789 C CA . LEU A 1 848 ? -6.411 17.523 -13.882 1.00 92.62 848 LEU A CA 1
ATOM 6790 C C . LEU A 1 848 ? -5.714 16.555 -14.851 1.00 92.62 848 LEU A C 1
ATOM 6792 O O . LEU A 1 848 ? -4.975 17.011 -15.719 1.00 92.62 848 LEU A O 1
ATOM 6796 N N . LYS A 1 849 ? -6.025 15.252 -14.790 1.00 92.69 849 LYS A N 1
ATOM 6797 C CA . LYS A 1 849 ? -5.537 14.247 -15.756 1.00 92.69 849 LYS A CA 1
ATOM 6798 C C . LYS A 1 849 ? -5.951 14.562 -17.194 1.00 92.69 849 LYS A C 1
ATOM 6800 O O . LYS A 1 849 ? -5.172 14.361 -18.123 1.00 92.69 849 LYS A O 1
ATOM 6805 N N . ASN A 1 850 ? -7.168 15.070 -17.398 1.00 92.50 850 ASN A N 1
ATOM 6806 C CA . ASN A 1 850 ? -7.622 15.473 -18.727 1.00 92.50 850 ASN A CA 1
ATOM 6807 C C . ASN A 1 850 ? -6.776 16.635 -19.270 1.00 92.50 850 ASN A C 1
ATOM 6809 O O . ASN A 1 850 ? -6.314 16.533 -20.407 1.00 92.50 850 ASN A O 1
ATOM 6813 N N . LYS A 1 851 ? -6.483 17.660 -18.455 1.00 94.06 851 LYS A N 1
ATOM 6814 C CA . LYS A 1 851 ? -5.581 18.766 -18.831 1.00 94.06 851 LYS A CA 1
ATOM 6815 C C . LYS A 1 851 ? -4.139 18.314 -19.070 1.00 94.06 851 LYS A C 1
ATOM 6817 O O . LYS A 1 851 ? -3.548 18.698 -20.069 1.00 94.06 851 LYS A O 1
ATOM 6822 N N . GLU A 1 852 ? -3.596 17.441 -18.225 1.00 91.44 852 GLU A N 1
ATOM 6823 C CA . GLU A 1 852 ? -2.274 16.824 -18.429 1.00 91.44 852 GLU A CA 1
ATOM 6824 C C . GLU A 1 852 ? -2.216 16.068 -19.773 1.00 91.44 852 GLU A C 1
ATOM 6826 O O . GLU A 1 852 ? -1.264 16.205 -20.544 1.00 91.44 852 GLU A O 1
ATOM 6831 N N . SER A 1 853 ? -3.285 15.340 -20.120 1.00 89.81 853 SER A N 1
ATOM 6832 C CA . SER A 1 853 ? -3.409 14.646 -21.409 1.00 89.81 853 SER A CA 1
ATOM 6833 C C . SER A 1 853 ? -3.579 15.584 -22.612 1.00 89.81 853 SER A C 1
ATOM 6835 O O . SER A 1 853 ? -3.311 15.179 -23.740 1.00 89.81 853 SER A O 1
ATOM 6837 N N . GLU A 1 854 ? -4.053 16.810 -22.389 1.00 93.06 854 GLU A N 1
ATOM 6838 C CA . GLU A 1 854 ? -4.249 17.853 -23.398 1.00 93.06 854 GLU A CA 1
ATOM 6839 C C . GLU A 1 854 ? -2.929 18.579 -23.670 1.00 93.06 854 GLU A C 1
ATOM 6841 O O . GLU A 1 854 ? -2.450 18.549 -24.801 1.00 93.06 854 GLU A O 1
ATOM 6846 N N . GLN A 1 855 ? -2.250 19.038 -22.615 1.00 92.62 855 GLN A N 1
ATOM 6847 C CA . GLN A 1 855 ? -0.883 19.570 -22.664 1.00 92.62 855 GLN A CA 1
ATOM 6848 C C . GLN A 1 855 ? 0.102 18.574 -23.298 1.00 92.62 855 GLN A C 1
ATOM 6850 O O . GLN A 1 855 ? 0.967 18.960 -24.078 1.00 92.62 855 GLN A O 1
ATOM 6855 N N . SER A 1 856 ? -0.064 17.270 -23.043 1.00 90.88 856 SER A N 1
ATOM 6856 C CA . SER A 1 856 ? 0.733 16.221 -23.698 1.00 90.88 856 SER A CA 1
ATOM 6857 C C . SER A 1 856 ? 0.520 16.161 -25.220 1.00 90.88 856 SER A C 1
ATOM 6859 O O . SER A 1 856 ? 1.460 15.872 -25.964 1.00 90.88 856 SER A O 1
ATOM 6861 N N . ARG A 1 857 ? -0.697 16.443 -25.717 1.00 95.00 857 ARG A N 1
ATOM 6862 C CA . ARG A 1 857 ? -0.987 16.518 -27.164 1.00 95.00 857 ARG A CA 1
ATOM 6863 C C . ARG A 1 857 ? -0.418 17.795 -27.770 1.00 95.00 857 ARG A C 1
ATOM 6865 O O . ARG A 1 857 ? 0.178 17.723 -28.839 1.00 95.00 857 ARG A O 1
ATOM 6872 N N . GLU A 1 858 ? -0.562 18.927 -27.083 1.00 94.75 858 GLU A N 1
ATOM 6873 C CA . GLU A 1 858 ? 0.017 20.211 -27.497 1.00 94.75 858 GLU A CA 1
ATOM 6874 C C . GLU A 1 858 ? 1.543 20.109 -27.615 1.00 94.75 858 GLU A C 1
ATOM 6876 O O . GLU A 1 858 ? 2.097 20.431 -28.664 1.00 94.75 858 GLU A O 1
ATOM 6881 N N . LEU A 1 859 ? 2.214 19.550 -26.601 1.00 92.81 859 LEU A N 1
ATOM 6882 C CA . LEU A 1 859 ? 3.656 19.296 -26.613 1.00 92.81 859 LEU A CA 1
ATOM 6883 C C . LEU A 1 859 ? 4.069 18.383 -27.779 1.00 92.81 859 LEU A C 1
ATOM 6885 O O . LEU A 1 859 ? 5.027 18.687 -28.486 1.00 92.81 859 LEU A O 1
ATOM 6889 N N . THR A 1 860 ? 3.314 17.307 -28.032 1.00 91.94 860 THR A N 1
ATOM 6890 C CA . THR A 1 860 ? 3.559 16.409 -29.178 1.00 91.94 860 THR A CA 1
ATOM 6891 C C . THR A 1 860 ? 3.402 17.145 -30.516 1.00 91.94 860 THR A C 1
ATOM 6893 O O . THR A 1 860 ? 4.189 16.929 -31.436 1.00 91.94 860 THR A O 1
ATOM 6896 N N . SER A 1 861 ? 2.416 18.040 -30.635 1.00 94.62 861 SER A N 1
ATOM 6897 C CA . SER A 1 861 ? 2.193 18.844 -31.843 1.00 94.62 861 SER A CA 1
ATOM 6898 C C . SER A 1 861 ? 3.305 19.873 -32.066 1.00 94.62 861 SER A C 1
ATOM 6900 O O . SER A 1 861 ? 3.739 20.062 -33.200 1.00 94.62 861 SER A O 1
ATOM 6902 N N . LEU A 1 862 ? 3.792 20.512 -30.998 1.00 95.00 862 LEU A N 1
ATOM 6903 C CA . LEU A 1 862 ? 4.920 21.447 -31.051 1.00 95.00 862 LEU A CA 1
ATOM 6904 C C . LEU A 1 862 ? 6.234 20.731 -31.393 1.00 95.00 862 LEU A C 1
ATOM 6906 O O . LEU A 1 862 ? 7.031 21.260 -32.162 1.00 95.00 862 LEU A O 1
ATOM 6910 N N . GLN A 1 863 ? 6.440 19.511 -30.888 1.00 93.50 863 GLN A N 1
ATOM 6911 C CA . GLN A 1 863 ? 7.582 18.680 -31.271 1.00 93.50 863 GLN A CA 1
ATOM 6912 C C . GLN A 1 863 ? 7.538 18.309 -32.763 1.00 93.50 863 GLN A C 1
ATOM 6914 O O . GLN A 1 863 ? 8.563 18.388 -33.435 1.00 93.50 863 GLN A O 1
ATOM 6919 N N . GLN A 1 864 ? 6.366 17.963 -33.307 1.00 94.75 864 GLN A N 1
ATOM 6920 C CA . GLN A 1 864 ? 6.218 17.655 -34.736 1.00 94.75 864 GLN A CA 1
ATOM 6921 C C . GLN A 1 864 ? 6.475 18.875 -35.636 1.00 94.75 864 GLN A C 1
ATOM 6923 O O . GLN A 1 864 ? 7.141 18.738 -36.662 1.00 94.75 864 GLN A O 1
ATOM 6928 N N . ASP A 1 865 ? 6.013 20.067 -35.244 1.00 95.62 865 ASP A N 1
ATOM 6929 C CA . ASP A 1 865 ? 6.327 21.316 -35.953 1.00 95.62 865 ASP A CA 1
ATOM 6930 C C . ASP A 1 865 ? 7.827 21.662 -35.863 1.00 95.62 865 ASP A C 1
ATOM 6932 O O . ASP A 1 865 ? 8.442 22.029 -36.865 1.00 95.62 865 ASP A O 1
ATOM 6936 N N . LEU A 1 866 ? 8.464 21.461 -34.703 1.00 94.38 866 LEU A N 1
ATOM 6937 C CA . LEU A 1 866 ? 9.911 21.640 -34.551 1.00 94.38 866 LEU A CA 1
ATOM 6938 C C . LEU A 1 866 ? 10.707 20.670 -35.439 1.00 94.38 866 LEU A C 1
ATOM 6940 O O . LEU A 1 866 ? 11.610 21.106 -36.149 1.00 94.38 866 LEU A O 1
ATOM 6944 N N . GLU A 1 867 ? 10.348 19.383 -35.468 1.00 94.38 867 GLU A N 1
ATOM 6945 C CA . GLU A 1 867 ? 10.956 18.404 -36.377 1.00 94.38 867 GLU A CA 1
ATOM 6946 C C . GLU A 1 867 ? 10.769 18.790 -37.851 1.00 94.38 867 GLU A C 1
ATOM 6948 O O . GLU A 1 867 ? 11.694 18.638 -38.650 1.00 94.38 867 GLU A O 1
ATOM 6953 N N . GLN A 1 868 ? 9.595 19.303 -38.234 1.00 95.69 868 GLN A N 1
ATOM 6954 C CA . GLN A 1 868 ? 9.349 19.774 -39.597 1.00 95.69 868 GLN A CA 1
ATOM 6955 C C . GLN A 1 868 ? 10.232 20.984 -39.942 1.00 95.69 868 GLN A C 1
ATOM 6957 O O . GLN A 1 868 ? 10.829 21.010 -41.019 1.00 95.69 868 GLN A O 1
ATOM 6962 N N . ARG A 1 869 ? 10.377 21.950 -39.026 1.00 95.06 869 ARG A N 1
ATOM 6963 C CA . ARG A 1 869 ? 11.283 23.101 -39.189 1.00 95.06 869 ARG A CA 1
ATOM 6964 C C . ARG A 1 869 ? 12.746 22.671 -39.288 1.00 95.06 869 ARG A C 1
ATOM 6966 O O . ARG A 1 869 ? 13.449 23.175 -40.158 1.00 95.06 869 ARG A O 1
ATOM 6973 N N . MET A 1 870 ? 13.193 21.717 -38.466 1.00 92.81 870 MET A N 1
ATOM 6974 C CA . MET A 1 870 ? 14.553 21.166 -38.544 1.00 92.81 870 MET A CA 1
ATOM 6975 C C . MET A 1 870 ? 14.825 20.538 -39.913 1.00 92.81 870 MET A C 1
ATOM 6977 O O . MET A 1 870 ? 15.805 20.900 -40.552 1.00 92.81 870 MET A O 1
ATOM 6981 N N . ARG A 1 871 ? 13.910 19.710 -40.437 1.00 95.38 871 ARG A N 1
ATOM 6982 C CA . ARG A 1 871 ? 14.054 19.104 -41.777 1.00 95.38 871 ARG A CA 1
ATOM 6983 C C . ARG A 1 871 ? 14.135 20.148 -42.899 1.00 95.38 871 ARG A C 1
ATOM 6985 O O . ARG A 1 871 ? 14.833 19.920 -43.882 1.00 95.38 871 ARG A O 1
ATOM 6992 N N . ILE A 1 872 ? 13.443 21.284 -42.764 1.00 95.62 872 ILE A N 1
ATOM 6993 C CA . ILE A 1 872 ? 13.541 22.413 -43.707 1.00 95.62 872 ILE A CA 1
ATOM 6994 C C . ILE A 1 872 ? 14.917 23.089 -43.600 1.00 95.62 872 ILE A C 1
ATOM 6996 O O . ILE A 1 872 ? 15.533 23.368 -44.625 1.00 95.62 872 ILE A O 1
ATOM 7000 N N . VAL A 1 873 ? 15.426 23.309 -42.383 1.00 94.62 873 VAL A N 1
ATOM 7001 C CA . VAL A 1 873 ? 16.772 23.866 -42.152 1.00 94.62 873 VAL A CA 1
ATOM 7002 C C . VAL A 1 873 ? 17.863 22.933 -42.687 1.00 94.62 873 VAL A C 1
ATOM 7004 O O . VAL A 1 873 ? 18.763 23.400 -43.377 1.00 94.62 873 VAL A O 1
ATOM 7007 N N . ASP A 1 874 ? 17.758 21.622 -42.460 1.00 93.25 874 ASP A N 1
ATOM 7008 C CA . ASP A 1 874 ? 18.692 20.622 -42.993 1.00 93.25 874 ASP A CA 1
ATOM 7009 C C . ASP A 1 874 ? 18.719 20.618 -44.528 1.00 93.25 874 ASP A C 1
ATOM 7011 O O . ASP A 1 874 ? 19.776 20.458 -45.138 1.00 93.25 874 ASP A O 1
ATOM 7015 N N . GLU A 1 875 ? 17.565 20.800 -45.173 1.00 96.62 875 GLU A N 1
ATOM 7016 C CA . GLU A 1 875 ? 17.466 20.859 -46.632 1.00 96.62 875 GLU A CA 1
ATOM 7017 C C . GLU A 1 875 ? 18.044 22.166 -47.200 1.00 96.62 875 GLU A C 1
ATOM 7019 O O . GLU A 1 875 ? 18.782 22.134 -48.184 1.00 96.62 875 GLU A O 1
ATOM 7024 N N . VAL A 1 876 ? 17.807 23.304 -46.539 1.00 96.44 876 VAL A N 1
ATOM 7025 C CA . VAL A 1 876 ? 18.462 24.580 -46.880 1.00 96.44 876 VAL A CA 1
ATOM 7026 C C . VAL A 1 876 ? 19.980 24.486 -46.686 1.00 96.44 876 VAL A C 1
ATOM 7028 O O . VAL A 1 876 ? 20.731 24.933 -47.549 1.00 96.44 876 VAL A O 1
ATOM 7031 N N . ASN A 1 877 ? 20.455 23.838 -45.619 1.00 94.19 877 ASN A N 1
ATOM 7032 C CA . ASN A 1 877 ? 21.884 23.629 -45.374 1.00 94.19 877 ASN A CA 1
ATOM 7033 C C . ASN A 1 877 ? 22.543 22.762 -46.463 1.00 94.19 877 ASN A C 1
ATOM 7035 O O . ASN A 1 877 ? 23.644 23.087 -46.907 1.00 94.19 877 ASN A O 1
ATOM 7039 N N . LYS A 1 878 ? 21.869 21.711 -46.957 1.00 95.94 878 LYS A N 1
ATOM 7040 C CA . LYS A 1 878 ? 22.342 20.931 -48.120 1.00 95.94 878 LYS A CA 1
ATOM 7041 C C . LYS A 1 878 ? 22.421 21.777 -49.389 1.00 95.94 878 LYS A C 1
ATOM 7043 O O . LYS A 1 878 ? 23.386 21.653 -50.135 1.00 95.94 878 LYS A O 1
ATOM 7048 N N . GLN A 1 879 ? 21.432 22.638 -49.633 1.00 96.88 879 GLN A N 1
ATOM 7049 C CA . GLN A 1 879 ? 21.438 23.536 -50.792 1.00 96.88 879 GLN A CA 1
ATOM 7050 C C . GLN A 1 879 ? 22.574 24.565 -50.699 1.00 96.88 879 GLN A C 1
ATOM 7052 O O . GLN A 1 879 ? 23.245 24.815 -51.696 1.00 96.88 879 GLN A O 1
ATOM 7057 N N . ILE A 1 880 ? 22.848 25.103 -49.505 1.00 95.12 880 ILE A N 1
ATOM 7058 C CA . ILE A 1 880 ? 24.000 25.981 -49.252 1.00 95.12 880 ILE A CA 1
ATOM 7059 C C . ILE A 1 880 ? 25.320 25.238 -49.500 1.00 95.12 880 ILE A C 1
ATOM 7061 O O . ILE A 1 880 ? 26.190 25.784 -50.173 1.00 95.12 880 ILE A O 1
ATOM 7065 N N . ALA A 1 881 ? 25.462 23.996 -49.021 1.00 94.06 881 ALA A N 1
ATOM 7066 C CA . ALA A 1 881 ? 26.654 23.180 -49.261 1.00 94.06 881 ALA A CA 1
ATOM 7067 C C . ALA A 1 881 ? 26.873 22.911 -50.761 1.00 94.06 881 ALA A C 1
ATOM 7069 O O . ALA A 1 881 ? 27.932 23.237 -51.287 1.00 94.06 881 ALA A O 1
ATOM 7070 N N . ALA A 1 882 ? 25.844 22.450 -51.479 1.00 95.19 882 ALA A N 1
ATOM 7071 C CA . ALA A 1 882 ? 25.925 22.224 -52.923 1.00 95.19 882 ALA A CA 1
ATOM 7072 C C . ALA A 1 882 ? 26.268 23.505 -53.711 1.00 95.19 882 ALA A C 1
ATOM 7074 O O . ALA A 1 882 ? 27.020 23.453 -54.681 1.00 95.19 882 ALA A O 1
ATOM 7075 N N . LYS A 1 883 ? 25.775 24.678 -53.280 1.00 96.12 883 LYS A N 1
ATOM 7076 C CA . LYS A 1 883 ? 26.174 25.965 -53.874 1.00 96.12 883 LYS A CA 1
ATOM 7077 C C . LYS A 1 883 ? 27.589 26.402 -53.500 1.00 96.12 883 LYS A C 1
ATOM 7079 O O . LYS A 1 883 ? 28.223 27.067 -54.313 1.00 96.12 883 LYS A O 1
ATOM 7084 N N . ALA A 1 884 ? 28.112 26.020 -52.337 1.00 95.25 884 ALA A N 1
ATOM 7085 C CA . ALA A 1 884 ? 29.523 26.215 -52.012 1.00 95.25 884 ALA A CA 1
ATOM 7086 C C . ALA A 1 884 ? 30.429 25.335 -52.894 1.00 95.25 884 ALA A C 1
ATOM 7088 O O . ALA A 1 884 ? 31.437 25.830 -53.395 1.00 95.25 884 ALA A O 1
ATOM 7089 N N . ASP A 1 885 ? 30.033 24.085 -53.157 1.00 95.25 885 ASP A N 1
ATOM 7090 C CA . ASP A 1 885 ? 30.753 23.172 -54.054 1.00 95.25 885 ASP A CA 1
ATOM 7091 C C . ASP A 1 885 ? 30.760 23.686 -55.510 1.00 95.25 885 ASP A C 1
ATOM 7093 O O . ASP A 1 885 ? 31.825 23.770 -56.123 1.00 95.25 885 ASP A O 1
ATOM 7097 N N . GLU A 1 886 ? 29.612 24.136 -56.042 1.00 96.50 886 GLU A N 1
ATOM 7098 C CA . GLU A 1 886 ? 29.528 24.801 -57.360 1.00 96.50 886 GLU A CA 1
ATOM 7099 C C . GLU A 1 886 ? 30.452 26.032 -57.447 1.00 96.50 886 GLU A C 1
ATOM 7101 O O . GLU A 1 886 ? 31.154 26.235 -58.440 1.00 96.50 886 GLU A O 1
ATOM 7106 N N . ILE A 1 887 ? 30.484 26.862 -56.398 1.00 95.44 887 ILE A N 1
ATOM 7107 C CA . ILE A 1 887 ? 31.362 28.039 -56.325 1.00 95.44 887 ILE A CA 1
ATOM 7108 C C . ILE A 1 887 ? 32.842 27.622 -56.297 1.00 95.44 887 ILE A C 1
ATOM 7110 O O . ILE A 1 887 ? 33.670 28.266 -56.945 1.00 95.44 887 ILE A O 1
ATOM 7114 N N . GLN A 1 888 ? 33.188 26.536 -55.605 1.00 94.94 888 GLN A N 1
ATOM 7115 C CA . GLN A 1 888 ? 34.555 26.021 -55.536 1.00 94.94 888 GLN A CA 1
ATOM 7116 C C . GLN A 1 888 ? 35.029 25.435 -56.881 1.00 94.94 888 GLN A C 1
ATOM 7118 O O . GLN A 1 888 ? 36.182 25.648 -57.271 1.00 94.94 888 GLN A O 1
ATOM 7123 N N . GLU A 1 889 ? 34.150 24.764 -57.634 1.00 95.81 889 GLU A N 1
ATOM 7124 C CA . GLU A 1 889 ? 34.432 24.304 -59.003 1.00 95.81 889 GLU A CA 1
ATOM 7125 C C . GLU A 1 889 ? 34.655 25.487 -59.964 1.00 95.81 889 GLU A C 1
ATOM 7127 O O . GLU A 1 889 ? 35.602 25.483 -60.762 1.00 95.81 889 GLU A O 1
ATOM 7132 N N . LEU A 1 890 ? 33.853 26.552 -59.839 1.00 96.44 890 LEU A N 1
ATOM 7133 C CA . LEU A 1 890 ? 34.048 27.797 -60.588 1.00 96.44 890 LEU A CA 1
ATOM 7134 C C . LEU A 1 890 ? 35.373 28.489 -60.230 1.00 96.44 890 LEU A C 1
ATOM 7136 O O . LEU A 1 890 ? 36.077 28.938 -61.138 1.00 96.44 890 LEU A O 1
ATOM 7140 N N . PHE A 1 891 ? 35.767 28.528 -58.951 1.00 95.56 891 PHE A N 1
ATOM 7141 C CA . PHE A 1 891 ? 37.075 29.053 -58.541 1.00 95.56 891 PHE A CA 1
ATOM 7142 C C . PHE A 1 891 ? 38.237 28.233 -59.112 1.00 95.56 891 PHE A C 1
ATOM 7144 O O . PHE A 1 891 ? 39.170 28.819 -59.659 1.00 95.56 891 PHE A O 1
ATOM 7151 N N . SER A 1 892 ? 38.172 26.898 -59.068 1.00 94.81 892 SER A N 1
ATOM 7152 C CA . SER A 1 892 ? 39.207 26.048 -59.676 1.00 94.81 892 SER A CA 1
ATOM 7153 C C . SER A 1 892 ? 39.273 26.231 -61.198 1.00 94.81 892 SER A C 1
ATOM 7155 O O . SER A 1 892 ? 40.357 26.309 -61.781 1.00 94.81 892 SER A O 1
ATOM 7157 N N . THR A 1 893 ? 38.125 26.382 -61.861 1.00 96.38 893 THR A N 1
ATOM 7158 C CA . THR A 1 893 ? 38.056 26.683 -63.300 1.00 96.38 893 THR A CA 1
ATOM 7159 C C . THR A 1 893 ? 38.695 28.039 -63.623 1.00 96.38 893 THR A C 1
ATOM 7161 O O . THR A 1 893 ? 39.462 28.148 -64.585 1.00 96.38 893 THR A O 1
ATOM 7164 N N . LEU A 1 894 ? 38.435 29.063 -62.803 1.00 96.50 894 LEU A N 1
ATOM 7165 C CA . LEU A 1 894 ? 39.018 30.398 -62.942 1.00 96.50 894 LEU A CA 1
ATOM 7166 C C . LEU A 1 894 ? 40.537 30.387 -62.711 1.00 96.50 894 LEU A C 1
ATOM 7168 O O . LEU A 1 894 ? 41.269 30.967 -63.511 1.00 96.50 894 LEU A O 1
ATOM 7172 N N . GLU A 1 895 ? 41.025 29.680 -61.689 1.00 95.69 895 GLU A N 1
ATOM 7173 C CA . GLU A 1 895 ? 42.461 29.520 -61.426 1.00 95.69 895 GLU A CA 1
ATOM 7174 C C . GLU A 1 895 ? 43.168 28.826 -62.601 1.00 95.69 895 GLU A C 1
ATOM 7176 O O . GLU A 1 895 ? 44.181 29.318 -63.102 1.00 95.69 895 GLU A O 1
ATOM 7181 N N . ASN A 1 896 ? 42.601 27.731 -63.118 1.00 96.12 896 ASN A N 1
ATOM 7182 C CA . ASN A 1 896 ? 43.130 27.046 -64.299 1.00 96.12 896 ASN A CA 1
ATOM 7183 C C . ASN A 1 896 ? 43.189 27.975 -65.528 1.00 96.12 896 ASN A C 1
ATOM 7185 O O . ASN A 1 896 ? 44.156 27.931 -66.296 1.00 96.12 896 ASN A O 1
ATOM 7189 N N . LYS A 1 897 ? 42.199 28.861 -65.706 1.00 96.19 897 LYS A N 1
ATOM 7190 C CA . LYS A 1 897 ? 42.209 29.879 -66.770 1.00 96.19 897 LYS A CA 1
ATOM 7191 C C . LYS A 1 897 ? 43.252 30.970 -66.531 1.00 96.19 897 LYS A C 1
ATOM 7193 O O . LYS A 1 897 ? 43.948 31.337 -67.475 1.00 96.19 897 LYS A O 1
ATOM 7198 N N . GLN A 1 898 ? 43.435 31.424 -65.295 1.00 95.75 898 GLN A N 1
ATOM 7199 C CA . GLN A 1 898 ? 44.485 32.376 -64.927 1.00 95.75 898 GLN A CA 1
ATOM 7200 C C . GLN A 1 898 ? 45.886 31.787 -65.169 1.00 95.75 898 GLN A C 1
ATOM 7202 O O . GLN A 1 898 ? 46.740 32.445 -65.763 1.00 95.75 898 GLN A O 1
ATOM 7207 N N . GLN A 1 899 ? 46.108 30.516 -64.819 1.00 94.75 899 GLN A N 1
ATOM 7208 C CA . GLN A 1 899 ? 47.342 29.802 -65.157 1.00 94.75 899 GLN A CA 1
ATOM 7209 C C . GLN A 1 899 ? 47.536 29.649 -66.674 1.00 94.75 899 GLN A C 1
ATOM 7211 O O . GLN A 1 899 ? 48.666 29.754 -67.152 1.00 94.75 899 GLN A O 1
ATOM 7216 N N . GLN A 1 900 ? 46.467 29.403 -67.444 1.00 95.94 900 GLN A N 1
ATOM 7217 C CA . GLN A 1 900 ? 46.534 29.340 -68.909 1.00 95.94 900 GLN A CA 1
ATOM 7218 C C . GLN A 1 900 ? 46.964 30.692 -69.502 1.00 95.94 900 GLN A C 1
ATOM 7220 O O . GLN A 1 900 ? 47.877 30.724 -70.327 1.00 95.94 900 GLN A O 1
ATOM 7225 N N . ILE A 1 901 ? 46.365 31.797 -69.046 1.00 95.06 901 ILE A N 1
ATOM 7226 C CA . ILE A 1 901 ? 46.729 33.163 -69.456 1.00 95.06 901 ILE A CA 1
ATOM 7227 C C . ILE A 1 901 ? 48.198 33.442 -69.119 1.00 95.06 901 ILE A C 1
ATOM 7229 O O . ILE A 1 901 ? 48.961 33.814 -70.005 1.00 95.06 901 ILE A O 1
ATOM 7233 N N . HIS A 1 902 ? 48.645 33.142 -67.898 1.00 94.44 902 HIS A N 1
ATOM 7234 C CA . HIS A 1 902 ? 50.026 33.405 -67.481 1.00 94.44 902 HIS A CA 1
ATOM 7235 C C . HIS A 1 902 ? 51.089 32.580 -68.241 1.00 94.44 902 HIS A C 1
ATOM 7237 O O . HIS A 1 902 ? 52.248 32.987 -68.366 1.00 94.44 902 HIS A O 1
ATOM 7243 N N . ARG A 1 903 ? 50.717 31.415 -68.792 1.00 95.44 903 ARG A N 1
ATOM 7244 C CA . ARG A 1 903 ? 51.576 30.659 -69.725 1.00 95.44 903 ARG A CA 1
ATOM 7245 C C . ARG A 1 903 ? 51.652 31.349 -71.092 1.00 95.44 903 ARG A C 1
ATOM 7247 O O . ARG A 1 903 ? 52.737 31.421 -71.661 1.00 95.44 903 ARG A O 1
ATOM 7254 N N . LEU A 1 904 ? 50.536 31.888 -71.592 1.00 95.12 904 LEU A N 1
ATOM 7255 C CA . LEU A 1 904 ? 50.491 32.646 -72.848 1.00 95.12 904 LEU A CA 1
ATOM 7256 C C . LEU A 1 904 ? 51.263 33.972 -72.745 1.00 95.12 904 LEU A C 1
ATOM 7258 O O . LEU A 1 904 ? 52.053 34.262 -73.635 1.00 95.12 904 LEU A O 1
ATOM 7262 N N . GLU A 1 905 ? 51.133 34.715 -71.641 1.00 94.75 905 GLU A N 1
ATOM 7263 C CA . GLU A 1 905 ? 51.922 35.928 -71.353 1.00 94.75 905 GLU A CA 1
ATOM 7264 C C . GLU A 1 905 ? 53.432 35.677 -71.492 1.00 94.75 905 GLU A C 1
ATOM 7266 O O . GLU A 1 905 ? 54.138 36.429 -72.162 1.00 94.75 905 GLU A O 1
ATOM 7271 N N . LYS A 1 906 ? 53.936 34.577 -70.914 1.00 95.94 906 LYS A N 1
ATOM 7272 C CA . LYS A 1 906 ? 55.356 34.196 -71.008 1.00 95.94 906 LYS A CA 1
ATOM 7273 C C . LYS A 1 906 ? 55.791 33.852 -72.431 1.00 95.94 906 LYS A C 1
ATOM 7275 O O . LYS A 1 906 ? 56.919 34.166 -72.802 1.00 95.94 906 LYS A O 1
ATOM 7280 N N . ILE A 1 907 ? 54.914 33.236 -73.224 1.00 94.31 907 ILE A N 1
ATOM 7281 C CA . ILE A 1 907 ? 55.179 32.945 -74.640 1.00 94.31 907 ILE A CA 1
ATOM 7282 C C . ILE A 1 907 ? 55.219 34.249 -75.449 1.00 94.31 907 ILE A C 1
ATOM 7284 O O . ILE A 1 907 ? 56.153 34.442 -76.222 1.00 94.31 907 ILE A O 1
ATOM 7288 N N . VAL A 1 908 ? 54.275 35.172 -75.232 1.00 94.69 908 VAL A N 1
ATOM 7289 C CA . VAL A 1 908 ? 54.255 36.487 -75.899 1.00 94.69 908 VAL A CA 1
ATOM 7290 C C . VAL A 1 908 ? 55.517 37.288 -75.568 1.00 94.69 908 VAL A C 1
ATOM 7292 O O . VAL A 1 908 ? 56.203 37.730 -76.484 1.00 94.69 908 VAL A O 1
ATOM 7295 N N . LEU A 1 909 ? 55.902 37.384 -74.291 1.00 95.25 909 LEU A N 1
ATOM 7296 C CA . LEU A 1 909 ? 57.131 38.074 -73.875 1.00 95.25 909 LEU A CA 1
ATOM 7297 C C . LEU A 1 909 ? 58.403 37.452 -74.480 1.00 95.25 909 LEU A C 1
ATOM 7299 O O . LEU A 1 909 ? 59.337 38.177 -74.825 1.00 95.25 909 LEU A O 1
ATOM 7303 N N . ALA A 1 910 ? 58.449 36.124 -74.635 1.00 93.38 910 ALA A N 1
ATOM 7304 C CA . ALA A 1 910 ? 59.561 35.441 -75.295 1.00 93.38 910 ALA A CA 1
ATOM 7305 C C . ALA A 1 910 ? 59.609 35.724 -76.809 1.00 93.38 910 ALA A C 1
ATOM 7307 O O . ALA A 1 910 ? 60.696 35.918 -77.355 1.00 93.38 910 ALA A O 1
ATOM 7308 N N . LEU A 1 911 ? 58.451 35.792 -77.475 1.00 93.88 911 LEU A N 1
ATOM 7309 C CA . LEU A 1 911 ? 58.337 36.138 -78.896 1.00 93.88 911 LEU A CA 1
ATOM 7310 C C . LEU A 1 911 ? 58.690 37.608 -79.160 1.00 93.88 911 LEU A C 1
ATOM 7312 O O . LEU A 1 911 ? 59.446 37.885 -80.089 1.00 93.88 911 LEU A O 1
ATOM 7316 N N . GLU A 1 912 ? 58.228 38.542 -78.323 1.00 93.81 912 GLU A N 1
ATOM 7317 C CA . GLU A 1 912 ? 58.641 39.951 -78.384 1.00 93.81 912 GLU A CA 1
ATOM 7318 C C . GLU A 1 912 ? 60.159 40.094 -78.257 1.00 93.81 912 GLU A C 1
ATOM 7320 O O . GLU A 1 912 ? 60.795 40.798 -79.036 1.00 93.81 912 GLU A O 1
ATOM 7325 N N . GLU A 1 913 ? 60.761 39.415 -77.281 1.00 94.62 913 GLU A N 1
ATOM 7326 C CA . GLU A 1 913 ? 62.200 39.466 -77.043 1.00 94.62 913 GLU A CA 1
ATOM 7327 C C . GLU A 1 913 ? 62.998 38.801 -78.181 1.00 94.62 913 GLU A C 1
ATOM 7329 O O . GLU A 1 913 ? 64.046 39.310 -78.588 1.00 94.62 913 GLU A O 1
ATOM 7334 N N . GLN A 1 914 ? 62.484 37.719 -78.774 1.00 93.81 914 GLN A N 1
ATOM 7335 C CA . GLN A 1 914 ? 63.033 37.149 -80.007 1.00 93.81 914 GLN A CA 1
ATOM 7336 C C . GLN A 1 914 ? 62.943 38.146 -81.175 1.00 93.81 914 GLN A C 1
ATOM 7338 O O . GLN A 1 914 ? 63.908 38.290 -81.928 1.00 93.81 914 GLN A O 1
ATOM 7343 N N . GLN A 1 915 ? 61.834 38.878 -81.304 1.00 94.75 915 GLN A N 1
ATOM 7344 C CA . GLN A 1 915 ? 61.645 39.896 -82.337 1.00 94.75 915 GLN A CA 1
ATOM 7345 C C . GLN A 1 915 ? 62.569 41.108 -82.132 1.00 94.75 915 GLN A C 1
ATOM 7347 O O . GLN A 1 915 ? 63.163 41.577 -83.103 1.00 94.75 915 GLN A O 1
ATOM 7352 N N . ARG A 1 916 ? 62.787 41.565 -80.889 1.00 94.56 916 ARG A N 1
ATOM 7353 C CA . ARG A 1 916 ? 63.791 42.598 -80.558 1.00 94.56 916 ARG A CA 1
ATOM 7354 C C . ARG A 1 916 ? 65.197 42.158 -80.968 1.00 94.56 916 ARG A C 1
ATOM 7356 O O . ARG A 1 916 ? 65.914 42.933 -81.593 1.00 94.56 916 ARG A O 1
ATOM 7363 N N . ARG A 1 917 ? 65.583 40.909 -80.677 1.00 93.06 917 ARG A N 1
ATOM 7364 C CA . ARG A 1 917 ? 66.892 40.348 -81.070 1.00 93.06 917 ARG A CA 1
ATOM 7365 C C . ARG A 1 917 ? 67.043 40.234 -82.583 1.00 93.06 917 ARG A C 1
ATOM 7367 O O . ARG A 1 917 ? 68.086 40.613 -83.106 1.00 93.06 917 ARG A O 1
ATOM 7374 N N . ALA A 1 918 ? 66.008 39.774 -83.284 1.00 92.38 918 ALA A N 1
ATOM 7375 C CA . ALA A 1 918 ? 65.999 39.714 -84.744 1.00 92.38 918 ALA A CA 1
ATOM 7376 C C . ALA A 1 918 ? 66.102 41.116 -85.372 1.00 92.38 918 ALA A C 1
ATOM 7378 O O . ALA A 1 918 ? 66.852 41.307 -86.327 1.00 92.38 918 ALA A O 1
ATOM 7379 N N . GLN A 1 919 ? 65.419 42.117 -84.808 1.00 93.88 919 GLN A N 1
ATOM 7380 C CA . GLN A 1 919 ? 65.528 43.500 -85.272 1.00 93.88 919 GLN A CA 1
ATOM 7381 C C . GLN A 1 919 ? 66.910 44.100 -84.969 1.00 93.88 919 GLN A C 1
ATOM 7383 O O . GLN A 1 919 ? 67.488 44.727 -85.846 1.00 93.88 919 GLN A O 1
ATOM 7388 N N . ALA A 1 920 ? 67.493 43.843 -83.795 1.00 92.31 920 ALA A N 1
ATOM 7389 C CA . ALA A 1 920 ? 68.856 44.272 -83.462 1.00 92.31 920 ALA A CA 1
ATOM 7390 C C . ALA A 1 920 ? 69.945 43.555 -84.289 1.00 92.31 920 ALA A C 1
ATOM 7392 O O . ALA A 1 920 ? 71.046 44.077 -84.456 1.00 92.31 920 ALA A O 1
ATOM 7393 N N . GLN A 1 921 ? 69.665 42.361 -84.822 1.00 92.44 921 GLN A N 1
ATOM 7394 C CA . GLN A 1 921 ? 70.506 41.729 -85.841 1.00 92.44 921 GLN A CA 1
ATOM 7395 C C . GLN A 1 921 ? 70.349 42.429 -87.195 1.00 92.44 921 GLN A C 1
ATOM 7397 O O . GLN A 1 921 ? 71.359 42.712 -87.831 1.00 92.44 921 GLN A O 1
ATOM 7402 N N . ARG A 1 922 ? 69.119 42.767 -87.613 1.00 91.00 922 ARG A N 1
ATOM 7403 C CA . ARG A 1 922 ? 68.873 43.544 -88.842 1.00 91.00 922 ARG A CA 1
ATOM 7404 C C . ARG A 1 922 ? 69.581 44.894 -88.814 1.00 91.00 922 ARG A C 1
ATOM 7406 O O . ARG A 1 922 ? 70.358 45.140 -89.726 1.00 91.00 922 ARG A O 1
ATOM 7413 N N . THR A 1 923 ? 69.445 45.685 -87.746 1.00 92.44 923 THR A N 1
ATOM 7414 C CA . THR A 1 923 ? 70.137 46.984 -87.656 1.00 92.44 923 THR A CA 1
ATOM 7415 C C . THR A 1 923 ? 71.655 46.828 -87.692 1.00 92.44 923 THR A C 1
ATOM 7417 O O . THR A 1 923 ? 72.310 47.570 -88.404 1.00 92.44 923 THR A O 1
ATOM 7420 N N . ARG A 1 924 ? 72.235 45.806 -87.045 1.00 91.62 924 ARG A N 1
ATOM 7421 C CA . ARG A 1 924 ? 73.678 45.503 -87.166 1.00 91.62 924 ARG A CA 1
ATOM 7422 C C . ARG A 1 924 ? 74.102 45.075 -88.572 1.00 91.62 924 ARG A C 1
ATOM 7424 O O . ARG A 1 924 ? 75.245 45.302 -88.965 1.00 91.62 924 ARG A O 1
ATOM 7431 N N . HIS A 1 925 ? 73.226 44.409 -89.322 1.00 91.06 925 HIS A N 1
ATOM 7432 C CA . HIS A 1 925 ? 73.483 44.071 -90.720 1.00 91.06 925 HIS A CA 1
ATOM 7433 C C . HIS A 1 925 ? 73.354 45.304 -91.622 1.00 91.06 925 HIS A C 1
ATOM 7435 O O . HIS A 1 925 ? 74.209 45.485 -92.478 1.00 91.06 925 HIS A O 1
ATOM 7441 N N . GLU A 1 926 ? 72.372 46.173 -91.386 1.00 91.62 926 GLU A N 1
ATOM 7442 C CA . GLU A 1 926 ? 72.188 47.467 -92.059 1.00 91.62 926 GLU A CA 1
ATOM 7443 C C . GLU A 1 926 ? 73.378 48.410 -91.783 1.00 91.62 926 GLU A C 1
ATOM 7445 O O . GLU A 1 926 ? 73.990 48.909 -92.722 1.00 91.62 926 GLU A O 1
ATOM 7450 N N . GLU A 1 927 ? 73.800 48.555 -90.522 1.00 91.19 927 GLU A N 1
ATOM 7451 C CA . GLU A 1 927 ? 75.019 49.263 -90.094 1.00 91.19 927 GLU A CA 1
ATOM 7452 C C . GLU A 1 927 ? 76.272 48.709 -90.787 1.00 91.19 927 GLU A C 1
ATOM 7454 O O . GLU A 1 927 ? 77.108 49.474 -91.265 1.00 91.19 927 GLU A O 1
ATOM 7459 N N . LYS A 1 928 ? 76.412 47.377 -90.874 1.00 91.44 928 LYS A N 1
ATOM 7460 C CA . LYS A 1 928 ? 77.558 46.746 -91.541 1.00 91.44 928 LYS A CA 1
ATOM 7461 C C . LYS A 1 928 ? 77.512 46.901 -93.064 1.00 91.44 928 LYS A C 1
ATOM 7463 O O . LYS A 1 928 ? 78.570 47.024 -93.672 1.00 91.44 928 LYS A O 1
ATOM 7468 N N . ILE A 1 929 ? 76.329 46.896 -93.676 1.00 87.00 929 ILE A N 1
ATOM 7469 C CA . ILE A 1 929 ? 76.152 47.187 -95.104 1.00 87.00 929 ILE A CA 1
ATOM 7470 C C . ILE A 1 929 ? 76.554 48.639 -95.367 1.00 87.00 929 ILE A C 1
ATOM 7472 O O . ILE A 1 929 ? 77.461 48.854 -96.160 1.00 87.00 929 ILE A O 1
ATOM 7476 N N . ALA A 1 930 ? 76.019 49.605 -94.616 1.00 86.94 930 ALA A N 1
ATOM 7477 C CA . ALA A 1 930 ? 76.389 51.016 -94.728 1.00 86.94 930 ALA A CA 1
ATOM 7478 C C . ALA A 1 930 ? 77.893 51.263 -94.480 1.00 86.94 930 ALA A C 1
ATOM 7480 O O . ALA A 1 930 ? 78.517 52.065 -95.175 1.00 86.94 930 ALA A O 1
ATOM 7481 N N . ALA A 1 931 ? 78.512 50.546 -93.534 1.00 84.94 931 ALA A N 1
ATOM 7482 C CA . ALA A 1 931 ? 79.956 50.607 -93.309 1.00 84.94 931 ALA A CA 1
ATOM 7483 C C . ALA A 1 931 ? 80.760 50.037 -94.492 1.00 84.94 931 ALA A C 1
ATOM 7485 O O . ALA A 1 931 ? 81.751 50.641 -94.895 1.00 84.94 931 ALA A O 1
ATOM 7486 N N . LEU A 1 932 ? 80.326 48.921 -95.090 1.00 83.38 932 LEU A N 1
ATOM 7487 C CA . LEU A 1 932 ? 80.955 48.345 -96.285 1.00 83.38 932 LEU A CA 1
ATOM 7488 C C . LEU A 1 932 ? 80.730 49.208 -97.536 1.00 83.38 932 LEU A C 1
ATOM 7490 O O . LEU A 1 932 ? 81.629 49.327 -98.360 1.00 83.38 932 LEU A O 1
ATOM 7494 N N . GLU A 1 933 ? 79.574 49.855 -97.672 1.00 81.62 933 GLU A N 1
ATOM 7495 C CA . GLU A 1 933 ? 79.290 50.841 -98.721 1.00 81.62 933 GLU A CA 1
ATOM 7496 C C . GLU A 1 933 ? 80.190 52.077 -98.567 1.00 81.62 933 GLU A C 1
ATOM 7498 O O . GLU A 1 933 ? 80.765 52.551 -99.548 1.00 81.62 933 GLU A O 1
ATOM 7503 N N . HIS A 1 934 ? 80.410 52.544 -97.334 1.00 77.81 934 HIS A N 1
ATOM 7504 C CA . HIS A 1 934 ? 81.356 53.616 -97.028 1.00 77.81 934 HIS A CA 1
ATOM 7505 C C . HIS A 1 934 ? 82.823 53.192 -97.257 1.00 77.81 934 HIS A C 1
ATOM 7507 O O . HIS A 1 934 ? 83.618 53.979 -97.774 1.00 77.81 934 HIS A O 1
ATOM 7513 N N . GLU A 1 935 ? 83.205 51.951 -96.936 1.00 77.38 935 GLU A N 1
ATOM 7514 C CA . GLU A 1 935 ? 84.527 51.395 -97.272 1.00 77.38 935 GLU A CA 1
ATOM 7515 C C . GLU A 1 935 ? 84.720 51.222 -98.784 1.00 77.38 935 GLU A C 1
ATOM 7517 O O . GLU A 1 935 ? 85.821 51.453 -99.280 1.00 77.38 935 GLU A O 1
ATOM 7522 N N . LEU A 1 936 ? 83.676 50.876 -99.542 1.00 71.69 936 LEU A N 1
ATOM 7523 C CA . LEU A 1 936 ? 83.717 50.820 -101.006 1.00 71.69 936 LEU A CA 1
ATOM 7524 C C . LEU A 1 936 ? 83.840 52.225 -101.615 1.00 71.69 936 LEU A C 1
ATOM 7526 O O . LEU A 1 936 ? 84.659 52.423 -102.514 1.00 71.69 936 LEU A O 1
ATOM 7530 N N . ALA A 1 937 ? 83.111 53.212 -101.087 1.00 68.81 937 ALA A N 1
ATOM 7531 C CA . ALA A 1 937 ? 83.232 54.614 -101.489 1.00 68.81 937 ALA A CA 1
ATOM 7532 C C . ALA A 1 937 ? 84.639 55.179 -101.202 1.00 68.81 937 ALA A C 1
ATOM 7534 O O . ALA A 1 937 ? 85.252 55.797 -102.073 1.00 68.81 937 ALA A O 1
ATOM 7535 N N . ALA A 1 938 ? 85.198 54.910 -100.018 1.00 62.38 938 ALA A N 1
ATOM 7536 C CA . ALA A 1 938 ? 86.563 55.304 -99.665 1.00 62.38 938 ALA A CA 1
ATOM 7537 C C . ALA A 1 938 ? 87.634 54.505 -100.438 1.00 62.38 938 ALA A C 1
ATOM 7539 O O . ALA A 1 938 ? 88.665 55.050 -100.838 1.00 62.38 938 ALA A O 1
ATOM 7540 N N . GLY A 1 939 ? 87.384 53.217 -100.686 1.00 57.00 939 GLY A N 1
ATOM 7541 C CA . GLY A 1 939 ? 88.254 52.302 -101.424 1.00 57.00 939 GLY A CA 1
ATOM 7542 C C . GLY A 1 939 ? 88.331 52.594 -102.924 1.00 57.00 939 GLY A C 1
ATOM 7543 O O . GLY A 1 939 ? 89.356 52.291 -103.542 1.00 57.00 939 GLY A O 1
ATOM 7544 N N . GLY A 1 940 ? 87.316 53.255 -103.494 1.00 52.47 940 GLY A N 1
ATOM 7545 C CA . GLY A 1 940 ? 87.357 53.801 -104.855 1.00 52.47 940 GLY A CA 1
ATOM 7546 C C . GLY A 1 940 ? 88.581 54.695 -105.089 1.00 52.47 940 GLY A C 1
ATOM 7547 O O . GLY A 1 940 ? 89.270 54.549 -106.096 1.00 52.47 940 GLY A O 1
ATOM 7548 N N . ASN A 1 941 ? 88.962 55.501 -104.092 1.00 50.50 941 ASN A N 1
ATOM 7549 C CA . ASN A 1 941 ? 90.149 56.365 -104.136 1.00 50.50 941 ASN A CA 1
ATOM 7550 C C . ASN A 1 941 ? 91.494 55.639 -103.895 1.00 50.50 941 ASN A C 1
ATOM 7552 O O . ASN A 1 941 ? 92.523 56.300 -103.757 1.00 50.50 941 ASN A O 1
ATOM 7556 N N . ARG A 1 942 ? 91.530 54.297 -103.831 1.00 49.00 942 ARG A N 1
ATOM 7557 C CA . ARG A 1 942 ? 92.772 53.512 -103.641 1.00 49.00 942 ARG A CA 1
ATOM 7558 C C . ARG A 1 942 ? 93.107 52.516 -104.753 1.00 49.00 942 ARG A C 1
ATOM 7560 O O . ARG A 1 942 ? 94.130 51.840 -104.647 1.00 49.00 942 ARG A O 1
ATOM 7567 N N . ARG A 1 943 ? 92.311 52.424 -105.825 1.00 48.66 943 ARG A N 1
ATOM 7568 C CA . ARG A 1 943 ? 92.702 51.660 -107.031 1.00 48.66 943 ARG A CA 1
ATOM 7569 C C . ARG A 1 943 ? 93.330 52.537 -108.118 1.00 48.66 943 ARG A C 1
ATOM 7571 O O . ARG A 1 943 ? 94.261 52.078 -108.773 1.00 48.66 943 ARG A O 1
ATOM 7578 N N . ASP A 1 944 ? 92.982 53.822 -108.169 1.00 48.69 944 ASP A N 1
ATOM 7579 C CA . ASP A 1 944 ? 93.623 54.812 -109.045 1.00 48.69 944 ASP A CA 1
ATOM 7580 C C . ASP A 1 944 ? 94.742 55.605 -108.341 1.00 48.69 944 ASP A C 1
ATOM 7582 O O . ASP A 1 944 ? 94.608 56.812 -108.135 1.00 48.69 944 ASP A O 1
ATOM 7586 N N . ARG A 1 945 ? 95.846 54.919 -107.977 1.00 43.59 945 ARG A N 1
ATOM 7587 C CA . ARG A 1 945 ? 97.254 55.420 -107.920 1.00 43.59 945 ARG A CA 1
ATOM 7588 C C . ARG A 1 945 ? 98.186 54.462 -107.157 1.00 43.59 945 ARG A C 1
ATOM 7590 O O . ARG A 1 945 ? 98.042 54.269 -105.955 1.00 43.59 945 ARG A O 1
ATOM 7597 N N . LYS A 1 946 ? 99.244 53.983 -107.826 1.00 44.56 946 LYS A N 1
ATOM 7598 C CA . LYS A 1 946 ? 100.476 53.460 -107.197 1.00 44.56 946 LYS A CA 1
ATOM 7599 C C . LYS A 1 946 ? 101.626 54.467 -107.378 1.00 44.56 946 LYS A C 1
ATOM 7601 O O . LYS A 1 946 ? 102.477 54.286 -108.237 1.00 44.56 946 LYS A O 1
ATOM 7606 N N . PHE A 1 947 ? 101.626 55.531 -106.577 1.00 41.62 947 PHE A N 1
ATOM 7607 C CA . PHE A 1 947 ? 102.690 56.545 -106.470 1.00 41.62 947 PHE A CA 1
ATOM 7608 C C . PHE A 1 947 ? 102.544 57.217 -105.083 1.00 41.62 947 PHE A C 1
ATOM 7610 O O . PHE A 1 947 ? 101.425 57.597 -104.754 1.00 41.62 947 PHE A O 1
ATOM 7617 N N . LEU A 1 948 ? 103.558 57.383 -104.219 1.00 38.47 948 LEU A N 1
ATOM 7618 C CA . LEU A 1 948 ? 104.991 57.041 -104.278 1.00 38.47 948 LEU A CA 1
ATOM 7619 C C . LEU A 1 948 ? 105.491 56.467 -102.926 1.00 38.47 948 LEU A C 1
ATOM 7621 O O . LEU A 1 948 ? 104.916 56.786 -101.898 1.00 38.47 948 LEU A O 1
ATOM 7625 N N . PHE A 1 949 ? 106.577 55.682 -102.997 1.00 39.03 949 PHE A N 1
ATOM 7626 C CA . PHE A 1 949 ? 107.680 55.447 -102.033 1.00 39.03 949 PHE A CA 1
ATOM 7627 C C . PHE A 1 949 ? 107.501 55.499 -100.493 1.00 39.03 949 PHE A C 1
ATOM 7629 O O . PHE A 1 949 ? 107.031 56.487 -99.942 1.00 39.03 949 PHE A O 1
ATOM 7636 N N . PHE A 1 950 ? 108.144 54.496 -99.862 1.00 37.69 950 PHE A N 1
ATOM 7637 C CA . PHE A 1 950 ? 108.364 54.228 -98.425 1.00 37.69 950 PHE A CA 1
ATOM 7638 C C . PHE A 1 950 ? 107.129 53.814 -97.608 1.00 37.69 950 PHE A C 1
ATOM 7640 O O . PHE A 1 950 ? 106.350 54.684 -97.171 1.00 37.69 950 PHE A O 1
#

Foldseek 3Di:
DDDDDDDDDDDDDDDDDDDDDDDDDDDDDDDDDDDDDDDDDDDDDDDDDDPDPLVVLLVVLVVVLVVVLVVVVPPDPLVDQDPVNVVVQLVVSQVVLCVSLVHDVVNVDDSVNSCVSSVHPDHSNRVSVVVVVVVVVVLVPDPCPDPSVVVVPDCPPDPDDDDDDDDDDDDDDDDDDDDDDDDDDDDDDDDDDDDDDDDDDDDDDDDDDDDDDDDDDDDDDDDDDDDDDDDDDDDDDDDDDDDDDDDDDDDDDDDPPCVVVVCVVVVVVVVVVVVVVVVVVVVVVVVLVVVVVVVVVCVVVVVDDPDDDDDPPPDDDDDCPPPDPVRVVVCVVVVDDDLVCLVVLVVPDDPDDPVVVVVLCVLPVCLVVLVVVLVVVVVVLVVVVVVVVVVCVVVVDDQDPVNVVVVVVSVVVVVVSVVSVVVSVVSVVVSVVVVVVVVVVVVVSVVSVVVSVVVVVVVVVVVVVVVVVVVVVVVVVVPPDDDDDDPDVCVVVVVVVVVVVVVVVVVVVVVVVVVVVVVVVVVVVVVVVVVVVVVVVVVVVVVVVVVVVVVVVVVVVVVVVVVVVVVVVVVVVVVVVVVVVVVVVVVVVVVVVVVVVVVVVVVVVVVVVVVVVVVVVVVVVVVVVVVVVVVVVVVVVVVVVVVVVVVVVVVVVVVVVVVVVVVVVPDDDPPDDDPVVVVVVVVVVVVVVVVVVVVVVVVVVVVCVVVVVVVVVPPVPDDDPPVVVVVVVVVVVVVVVVVVVVVVVVVVVVVVVVVVVVVVVVVVVVVVVVVVVVVCVVVPDDDDDDDDPVVVVVVVVVVVVVVVVVVVVVVVVVVVVVVVVVVVVVVVVVVVVVVVVVVVVVVVVVVVVVVVVVVVVVVVVVVVVVVVVVVVVVVVVVVVVVVVVVVVVVVVVVVVVVVVVVVVVVVVVVVVVVVVVVVVVVVVVVVVVVVVVVVVVVCVVVVPDDDDDD

Mean predicted aligned error: 26.33 Å